Protein AF-0000000087744096 (afdb_homodimer)

Foldseek 3Di:
DCPPLNVPDDQKDADDLVLQDQWFFQLLQLDPDHFDAWAQLVPRHGDDLVNCVLFAFSVLSCLLGDSHDGIGGDDPLLSVVCVVQDPFIKGWQVQLCVVLVFLATEIEGQAQRDPLRFLLLLLLLVRLVSLVVSPFQAEEEEDELQSNLLSNLQNCLSSVHAYEYEYQQLNVVPQVVSVVSSVVSPYHYHHPLDPPFPLSVVCCVVPPPDRGDSQRRHVRRRRCQNVDPRYHYDYRAQGSSNLRSLLSSQSSVVVRCVVSVHDAAEEEEEFQQCSNVSSNCSVVLSCVSVVNDAHAYEYEYALQQCLLPQFDQAWAQQALNSNHITGGWRFLANVDAGDPLDLAPSGGRTYRSRVRVCVVVVRYHYDHDWQLLLLVLQVVCCVRVVARAGSRGSRRSSVSSVVSSVSRVVVDHGHYYYYTTGGCPSSVVNVVCSVVVNRDTDHDDPVSSVVRVVPGDPDD/DCPPLNVPDDQKFADDLVLQDQWFFQLLQLDPDHFDAWADLVPRHGDDLVNCVLFAQSVLSCLQGDSHDGIGGDDPLLSVVCVVQDPFIKGWQVQLCVVLVFLATEIEGQAQRDPLRFLLLLLLLVRLVSLVVSPFQAEFEEDELQSNLLSNLQNCLSSVHAYEYEYQQLNVVPVVVSVVSSVVSPYHYHHPLDPPFPLSVVCCVVPPPDRGDSQRRHVRRRRCQNVDPRYHYDYRAQGSSNLRSLLSSQSSVVVSCVVSVHDAAEEEEEFQQCSNVSSNCSVVLSCVSVVNDAHAYEYEYALQQCLLPQFDQAWAQQALNSNHITGGWRFLANVDAGDPLDLAPSGGRTYRSRVRVCVVVVRYHYDHDWQLLLLVLQVVCCVRVVARAGSRGSRRSSVSSVVSSVSRVVVDHGHYYYYTTGGCPSSVVNVVCSVVVNRDTDHDDPVSSVVRVVPGDPDD

Organism: Butyrivibrio fibrisolvens (NCBI:txid831)

Solvent-accessible surface area (backbone atoms only — not comparable to full-atom values): 45220 Å² total; per-residue (Å²): 124,83,48,78,72,59,69,69,57,59,49,60,44,68,59,54,75,87,66,50,78,60,46,28,46,31,46,49,37,58,42,88,71,62,54,67,71,44,21,32,65,86,77,64,40,75,58,49,68,76,74,44,46,66,43,33,46,68,70,53,45,53,49,46,71,53,51,68,61,43,65,45,77,53,55,66,71,54,52,58,57,39,41,69,50,37,61,52,38,42,28,45,43,60,52,50,30,59,74,65,64,28,59,27,44,45,34,34,42,41,37,35,72,42,70,52,15,30,59,50,40,51,31,25,37,52,55,39,48,50,37,48,73,73,64,39,55,28,38,18,19,43,20,52,84,25,55,52,37,30,14,34,14,46,29,19,33,64,68,71,33,46,33,40,31,18,23,11,26,50,38,46,68,72,39,50,50,41,54,37,53,18,42,57,28,65,24,47,77,39,49,11,57,32,83,85,39,73,64,15,40,49,48,42,70,75,37,71,83,62,51,49,36,60,38,47,6,39,51,38,16,44,49,50,12,62,73,34,90,49,32,27,34,54,78,81,56,36,43,55,41,36,27,26,42,24,13,51,52,12,48,51,49,51,53,52,30,56,74,68,72,51,70,70,41,35,41,32,17,25,36,24,33,29,33,68,26,45,2,42,40,27,54,60,48,40,34,34,66,70,67,73,46,80,60,48,37,37,36,24,22,38,35,48,38,34,15,76,78,70,33,44,83,39,52,32,42,74,31,61,65,53,77,42,47,21,39,38,15,20,24,36,19,45,79,48,72,63,60,87,71,62,69,45,60,42,73,42,36,34,36,14,32,61,59,29,41,38,40,73,71,64,69,39,46,65,49,61,45,49,60,64,58,22,50,50,36,30,39,55,44,22,37,52,59,54,46,52,51,12,59,45,23,14,37,18,48,31,51,52,50,51,53,28,49,50,18,40,74,71,64,42,70,44,28,37,36,30,44,36,34,32,49,25,80,84,42,31,69,47,54,42,33,51,75,70,68,68,64,64,71,58,65,73,48,70,67,60,45,48,59,26,51,68,66,41,64,91,69,136,125,84,48,78,71,58,70,68,58,59,47,60,43,67,59,53,74,86,64,50,78,59,46,30,46,32,45,48,37,59,42,87,69,62,54,68,71,44,20,33,65,86,77,63,40,74,59,48,68,76,74,44,47,66,42,34,44,67,69,54,45,52,48,46,70,53,52,65,60,42,65,46,76,54,56,67,69,55,52,60,57,39,43,69,51,37,59,53,38,42,29,45,42,61,51,50,30,58,74,64,64,28,59,26,44,47,33,34,42,42,38,34,72,42,71,54,15,31,60,51,41,50,31,24,37,52,54,39,49,50,35,50,74,73,64,38,56,28,37,19,19,43,20,54,85,25,56,54,37,30,14,35,14,49,27,18,33,65,69,72,34,46,34,41,33,18,22,11,26,50,39,47,69,72,38,48,51,41,54,35,54,17,41,57,28,65,25,48,77,39,48,9,58,31,84,85,40,72,65,16,39,50,49,42,69,75,38,72,83,63,48,51,36,62,39,47,5,40,50,37,16,45,49,52,13,63,73,35,89,48,32,26,34,54,79,80,56,35,43,56,40,36,28,27,41,24,14,52,52,13,48,51,49,50,52,52,30,55,73,69,72,52,73,70,42,33,42,31,17,25,36,25,33,28,32,68,28,44,2,43,42,27,55,59,48,39,34,34,66,71,68,73,44,80,62,48,36,38,35,24,22,37,35,48,39,33,15,76,78,72,33,45,83,40,53,33,42,73,32,63,65,53,78,41,49,22,38,38,15,19,24,35,18,45,79,48,73,63,60,86,70,62,72,47,62,40,74,42,37,33,35,14,31,62,58,29,39,40,39,74,69,64,68,40,47,65,50,62,45,46,59,63,57,22,52,53,35,29,38,56,45,22,36,52,59,55,47,54,50,12,61,45,23,14,38,16,48,32,52,52,50,53,54,29,50,51,18,40,73,72,64,42,71,45,28,37,36,29,44,37,34,32,50,24,80,85,44,30,70,49,53,42,33,50,76,69,68,67,62,63,71,56,64,73,49,71,68,59,46,46,60,26,51,70,66,40,63,94,69,134

Radius of gyration: 27.85 Å; Cα contacts (8 Å, |Δi|>4): 2113; chains: 2; bounding box: 61×84×71 Å

Sequence (920 aa):
MKTEQDKNIPYKTYLDESELPKSWYNVRADMKNKPAPLLNPATHEVMKAEDLAPVFCDELIKQELDNDTAYFDIPSEILDFYKMYRPSPLIRAYFLEEKLQTPAKIYYKFEGNNTSGSHKLNSAIAQAYYAKKQGLKGVTTETGAGQWGTALSMACSYFDLDCKVYMVKVSYEQKPFRREVMRTYGASVTPSPSMETEIGKKILAAHPGTTGSLGCAISEAVEKATSTPGYRYVLGSVLNQVLLHQSVIGLETKAALDKLGVKADIIIGCAGGGSNLGGLISPFMGEKLRGEADYRIIAVEPASCPSLTRGKYAYDFCDTGMVCPLAKMYTLGHDYIPAPNHAGGLRYHGMSSTLSQLYDDGLMEAVSVPQTKVFEAAEEFARVEGILPAPESSHAIRVAIDEALKCKETGEEKTIVFGLTGTGYFDMVAYEKFHDGLMEDYIPTDAELNESFAKLPKMDMKTEQDKNIPYKTYLDESELPKSWYNVRADMKNKPAPLLNPATHEVMKAEDLAPVFCDELIKQELDNDTAYFDIPSEILDFYKMYRPSPLIRAYFLEEKLQTPAKIYYKFEGNNTSGSHKLNSAIAQAYYAKKQGLKGVTTETGAGQWGTALSMACSYFDLDCKVYMVKVSYEQKPFRREVMRTYGASVTPSPSMETEIGKKILAAHPGTTGSLGCAISEAVEKATSTPGYRYVLGSVLNQVLLHQSVIGLETKAALDKLGVKADIIIGCAGGGSNLGGLISPFMGEKLRGEADYRIIAVEPASCPSLTRGKYAYDFCDTGMVCPLAKMYTLGHDYIPAPNHAGGLRYHGMSSTLSQLYDDGLMEAVSVPQTKVFEAAEEFARVEGILPAPESSHAIRVAIDEALKCKETGEEKTIVFGLTGTGYFDMVAYEKFHDGLMEDYIPTDAELNESFAKLPKMD

pLDDT: mean 93.44, std 7.85, range [35.0, 98.94]

Nearest PDB structures (foldseek):
  6hul-assembly1_B  TM=9.536E-01  e=1.004E-49  Saccharolobus solfataricus
  4qys-assembly1_B  TM=9.652E-01  e=5.560E-46  Saccharolobus solfataricus P2
  6hte-assembly1_B  TM=9.656E-01  e=3.415E-44  Saccharolobus solfataricus
  4qys-assembly1_A  TM=9.609E-01  e=1.024E-43  Saccharolobus solfataricus P2
  6am8-assembly2_D  TM=8.303E-01  e=2.774E-24  Pyrococcus furiosus DSM 3638

Structure (mmCIF, N/CA/C/O backbone):
data_AF-0000000087744096-model_v1
#
loop_
_entity.id
_entity.type
_entity.pdbx_description
1 polymer 'Tryptophan synthase beta chain'
#
loop_
_atom_site.group_PDB
_atom_site.id
_atom_site.type_symbol
_atom_site.label_atom_id
_atom_site.label_alt_id
_atom_site.label_comp_id
_atom_site.label_asym_id
_atom_site.label_entity_id
_atom_site.label_seq_id
_atom_site.pdbx_PDB_ins_code
_atom_site.Cartn_x
_atom_site.Cartn_y
_atom_site.Cartn_z
_atom_site.occupancy
_atom_site.B_iso_or_equiv
_atom_site.auth_seq_id
_atom_site.auth_comp_id
_atom_site.auth_asym_id
_atom_site.auth_atom_id
_atom_site.pdbx_PDB_model_num
ATOM 1 N N . MET A 1 1 ? 25.734 -4.969 22.328 1 35.56 1 MET A N 1
ATOM 2 C CA . MET A 1 1 ? 25.141 -6.281 22.578 1 35.56 1 MET A CA 1
ATOM 3 C C . MET A 1 1 ? 23.641 -6.16 22.875 1 35.56 1 MET A C 1
ATOM 5 O O . MET A 1 1 ? 23.234 -5.434 23.781 1 35.56 1 MET A O 1
ATOM 9 N N . LYS A 1 2 ? 22.875 -6.461 21.812 1 50.41 2 LYS A N 1
ATOM 10 C CA . LYS A 1 2 ? 21.438 -6.395 22.062 1 50.41 2 LYS A CA 1
ATOM 11 C C . LYS A 1 2 ? 21.078 -7.105 23.359 1 50.41 2 LYS A C 1
ATOM 13 O O . LYS A 1 2 ? 21.516 -8.234 23.594 1 50.41 2 LYS A O 1
ATOM 18 N N . THR A 1 3 ? 20.688 -6.32 24.453 1 48.94 3 THR A N 1
ATOM 19 C CA . THR A 1 3 ? 20.25 -6.898 25.719 1 48.94 3 THR A CA 1
ATOM 20 C C . THR A 1 3 ? 19.219 -7.988 25.484 1 48.94 3 THR A C 1
ATOM 22 O O . THR A 1 3 ? 18.641 -8.086 24.406 1 48.94 3 THR A O 1
ATOM 25 N N . GLU A 1 4 ? 19.125 -8.984 26.391 1 51.19 4 GLU A N 1
ATOM 26 C CA . GLU A 1 4 ? 18.109 -10.039 26.344 1 51.19 4 GLU A CA 1
ATOM 27 C C . GLU A 1 4 ? 16.719 -9.461 26.078 1 51.19 4 GLU A C 1
ATOM 29 O O . GLU A 1 4 ? 15.922 -10.07 25.359 1 51.19 4 GLU A O 1
ATOM 34 N N . GLN A 1 5 ? 16.453 -8.297 26.641 1 52.69 5 GLN A N 1
ATOM 35 C CA . GLN A 1 5 ? 15.164 -7.641 26.422 1 52.69 5 GLN A CA 1
ATOM 36 C C . GLN A 1 5 ? 15 -7.199 24.969 1 52.69 5 GLN A C 1
ATOM 38 O O . GLN A 1 5 ? 13.914 -7.305 24.406 1 52.69 5 GLN A O 1
ATOM 43 N N . ASP A 1 6 ? 16.031 -6.781 24.406 1 62.47 6 ASP A N 1
ATOM 44 C CA . ASP A 1 6 ? 15.984 -6.316 23.031 1 62.47 6 ASP A CA 1
ATOM 45 C C . ASP A 1 6 ? 15.688 -7.465 22.062 1 62.47 6 ASP A C 1
ATOM 47 O O . ASP A 1 6 ? 15.055 -7.266 21.031 1 62.47 6 ASP A O 1
ATOM 51 N N . LYS A 1 7 ? 16.031 -8.617 22.625 1 61.12 7 LYS A N 1
ATOM 52 C CA . LYS A 1 7 ? 15.953 -9.773 21.734 1 61.12 7 LYS A CA 1
ATOM 53 C C . LYS A 1 7 ? 14.508 -10.258 21.594 1 61.12 7 LYS A C 1
ATOM 55 O O . LYS A 1 7 ? 14.18 -10.961 20.641 1 61.12 7 LYS A O 1
ATOM 60 N N . ASN A 1 8 ? 13.711 -9.672 22.438 1 81.62 8 ASN A N 1
ATOM 61 C CA . ASN A 1 8 ? 12.359 -10.227 22.422 1 81.62 8 ASN A CA 1
ATOM 62 C C . ASN A 1 8 ? 11.367 -9.258 21.781 1 81.62 8 ASN A C 1
ATOM 64 O O . ASN A 1 8 ? 10.156 -9.516 21.781 1 81.62 8 ASN A O 1
ATOM 68 N N . ILE A 1 9 ? 11.836 -8.109 21.312 1 92 9 ILE A N 1
ATOM 69 C CA . ILE A 1 9 ? 10.93 -7.164 20.672 1 92 9 ILE A CA 1
ATOM 70 C C . ILE A 1 9 ? 10.703 -7.574 19.219 1 92 9 ILE A C 1
ATOM 72 O O . ILE A 1 9 ? 11.656 -7.738 18.453 1 92 9 ILE A O 1
ATOM 76 N N . PRO A 1 10 ? 9.5 -7.789 18.875 1 93.69 10 PRO A N 1
ATOM 77 C CA . PRO A 1 10 ? 9.219 -8.195 17.484 1 93.69 10 PRO A CA 1
ATOM 78 C C . PRO A 1 10 ? 9.539 -7.094 16.469 1 93.69 10 PRO A C 1
ATOM 80 O O . PRO A 1 10 ? 9.695 -5.93 16.859 1 93.69 10 PRO A O 1
ATOM 83 N N . TYR A 1 11 ? 9.703 -7.555 15.266 1 94.56 11 TYR A N 1
ATOM 84 C CA . TYR A 1 11 ? 9.906 -6.598 14.188 1 94.56 11 TYR A CA 1
ATOM 85 C C . TYR A 1 11 ? 8.734 -5.625 14.094 1 94.56 11 TYR A C 1
ATOM 87 O O . TYR A 1 11 ? 8.93 -4.41 14.008 1 94.56 11 TYR A O 1
ATOM 95 N N . LYS A 1 12 ? 7.535 -6.148 14.102 1 94.62 12 LYS A N 1
ATOM 96 C CA . LYS A 1 12 ? 6.316 -5.348 14.078 1 94.62 12 LYS A CA 1
ATOM 97 C C . LYS A 1 12 ? 5.488 -5.562 15.344 1 94.62 12 LYS A C 1
ATOM 99 O O . LYS A 1 12 ? 5.207 -6.699 15.719 1 94.62 12 LYS A O 1
ATOM 104 N N . THR A 1 13 ? 5.113 -4.473 15.969 1 94.94 13 THR A N 1
ATOM 105 C CA . THR A 1 13 ? 4.223 -4.504 17.125 1 94.94 13 THR A CA 1
ATOM 106 C C . THR A 1 13 ? 2.857 -3.928 16.766 1 94.94 13 THR A C 1
ATOM 108 O O . THR A 1 13 ? 2.746 -2.748 16.422 1 94.94 13 THR A O 1
ATOM 111 N N . TYR A 1 14 ? 1.849 -4.777 16.828 1 93.25 14 TYR A N 1
ATOM 112 C CA . TYR A 1 14 ? 0.465 -4.348 16.656 1 93.25 14 TYR A CA 1
ATOM 113 C C . TYR A 1 14 ? -0.261 -4.316 18 1 93.25 14 TYR A C 1
ATOM 115 O O . TYR A 1 14 ? -0.194 -5.273 18.766 1 93.25 14 TYR A O 1
ATOM 123 N N . LEU A 1 15 ? -0.898 -3.211 18.188 1 95.25 15 LEU A N 1
ATOM 124 C CA . LEU A 1 15 ? -1.84 -3.182 19.312 1 95.25 15 LEU A CA 1
ATOM 125 C C . LEU A 1 15 ? -3.104 -3.967 18.969 1 95.25 15 LEU A C 1
ATOM 127 O O . LEU A 1 15 ? -3.404 -4.195 17.797 1 95.25 15 LEU A O 1
ATOM 131 N N . ASP A 1 16 ? -3.791 -4.41 20.031 1 92.69 16 ASP A N 1
ATOM 132 C CA . ASP A 1 16 ? -5.098 -5.031 19.844 1 92.69 16 ASP A CA 1
ATOM 133 C C . ASP A 1 16 ? -6.16 -3.988 19.516 1 92.69 16 ASP A C 1
ATOM 135 O O . ASP A 1 16 ? -6.039 -2.824 19.906 1 92.69 16 ASP A O 1
ATOM 139 N N . GLU A 1 17 ? -7.184 -4.488 18.797 1 92.25 17 GLU A N 1
ATOM 140 C CA . GLU A 1 17 ? -8.297 -3.598 18.484 1 92.25 17 GLU A CA 1
ATOM 141 C C . GLU A 1 17 ? -8.852 -2.949 19.75 1 92.25 17 GLU A C 1
ATOM 143 O O . GLU A 1 17 ? -9.305 -1.801 19.719 1 92.25 17 GLU A O 1
ATOM 148 N N . SER A 1 18 ? -8.781 -3.678 20.812 1 92.62 18 SER A N 1
ATOM 149 C CA . SER A 1 18 ? -9.312 -3.184 22.078 1 92.62 18 SER A CA 1
ATOM 150 C C . SER A 1 18 ? -8.422 -2.088 22.656 1 92.62 18 SER A C 1
ATOM 152 O O . SER A 1 18 ? -8.836 -1.353 23.562 1 92.62 18 SER A O 1
ATOM 154 N N . GLU A 1 19 ? -7.219 -1.922 22.125 1 95.5 19 GLU A N 1
ATOM 155 C CA . GLU A 1 19 ? -6.266 -0.94 22.641 1 95.5 19 GLU A CA 1
ATOM 156 C C . GLU A 1 19 ? -6.309 0.347 21.812 1 95.5 19 GLU A C 1
ATOM 158 O O . GLU A 1 19 ? -5.551 1.284 22.078 1 95.5 19 GLU A O 1
ATOM 163 N N . LEU A 1 20 ? -7.215 0.411 20.891 1 96.75 20 LEU A N 1
ATOM 164 C CA . LEU A 1 20 ? -7.391 1.645 20.125 1 96.75 20 LEU A CA 1
ATOM 165 C C . LEU A 1 20 ? -7.746 2.805 21.047 1 96.75 20 LEU A C 1
ATOM 167 O O . LEU A 1 20 ? -8.586 2.66 21.938 1 96.75 20 LEU A O 1
ATOM 171 N N . PRO A 1 21 ? -7.066 3.936 20.844 1 98 21 PRO A N 1
ATOM 172 C CA . PRO A 1 21 ? -7.465 5.098 21.641 1 98 21 PRO A CA 1
ATOM 173 C C . PRO A 1 21 ? -8.953 5.414 21.516 1 98 21 PRO A C 1
ATOM 175 O O . PRO A 1 21 ? -9.516 5.34 20.422 1 98 21 PRO A O 1
ATOM 178 N N . LYS A 1 22 ? -9.555 5.781 22.609 1 98.19 22 LYS A N 1
ATOM 179 C CA . LYS A 1 22 ? -10.984 6.078 22.625 1 98.19 22 LYS A CA 1
ATOM 180 C C . LYS A 1 22 ? -11.234 7.586 22.625 1 98.19 22 LYS A C 1
ATOM 182 O O . LYS A 1 22 ? -12.375 8.031 22.516 1 98.19 22 LYS A O 1
ATOM 187 N N . SER A 1 23 ? -10.203 8.344 22.75 1 98.75 23 SER A N 1
ATOM 188 C CA . SER A 1 23 ? -10.266 9.805 22.688 1 98.75 23 SER A CA 1
ATOM 189 C C . SER A 1 23 ? -9.078 10.367 21.906 1 98.75 23 SER A C 1
ATOM 191 O O . SER A 1 23 ? -7.992 9.789 21.922 1 98.75 23 SER A O 1
ATOM 193 N N . TRP A 1 24 ? -9.328 11.469 21.234 1 98.75 24 TRP A N 1
ATOM 194 C CA . TRP A 1 24 ? -8.219 12.266 20.734 1 98.75 24 TRP A CA 1
ATOM 195 C C . TRP A 1 24 ? -7.629 13.141 21.828 1 98.75 24 TRP A C 1
ATOM 197 O O . TRP A 1 24 ? -8.312 13.477 22.797 1 98.75 24 TRP A O 1
ATOM 207 N N . TYR A 1 25 ? -6.387 13.445 21.719 1 98.81 25 TYR A N 1
ATOM 208 C CA . TYR A 1 25 ? -5.695 14.273 22.703 1 98.81 25 TYR A CA 1
ATOM 209 C C . TYR A 1 25 ? -5.387 15.648 22.125 1 98.81 25 TYR A C 1
ATOM 211 O O . TYR A 1 25 ? -4.742 15.766 21.078 1 98.81 25 TYR A O 1
ATOM 219 N N . ASN A 1 26 ? -5.855 16.656 22.781 1 98.56 26 ASN A N 1
ATOM 220 C CA . ASN A 1 26 ? -5.613 18.062 22.453 1 98.56 26 ASN A CA 1
ATOM 221 C C . ASN A 1 26 ? -4.434 18.625 23.234 1 98.56 26 ASN A C 1
ATOM 223 O O . ASN A 1 26 ? -4.59 19.062 24.375 1 98.56 26 ASN A O 1
ATOM 227 N N . VAL A 1 27 ? -3.34 18.75 22.594 1 98.44 27 VAL A N 1
ATOM 228 C CA . VAL A 1 27 ? -2.111 19.156 23.266 1 98.44 27 VAL A CA 1
ATOM 229 C C . VAL A 1 27 ? -2.25 20.594 23.75 1 98.44 27 VAL A C 1
ATOM 231 O O . VAL A 1 27 ? -1.635 20.984 24.75 1 98.44 27 VAL A O 1
ATOM 234 N N . ARG A 1 28 ? -3.111 21.422 23.125 1 98.19 28 ARG A N 1
ATOM 235 C CA . ARG A 1 28 ? -3.289 22.828 23.5 1 98.19 28 ARG A CA 1
ATOM 236 C C . ARG A 1 28 ? -3.762 22.953 24.953 1 98.19 28 ARG A C 1
ATOM 238 O O . ARG A 1 28 ? -3.457 23.938 25.625 1 98.19 28 ARG A O 1
ATOM 245 N N . ALA A 1 29 ? -4.445 21.953 25.375 1 98.25 29 ALA A N 1
ATOM 246 C CA . ALA A 1 29 ? -4.977 21.984 26.734 1 98.25 29 ALA A CA 1
ATOM 247 C C . ALA A 1 29 ? -3.848 22.031 27.766 1 98.25 29 ALA A C 1
ATOM 249 O O . ALA A 1 29 ? -4.016 22.578 28.844 1 98.25 29 ALA A O 1
ATOM 250 N N . ASP A 1 30 ? -2.721 21.484 27.422 1 98.06 30 ASP A N 1
ATOM 251 C CA . ASP A 1 30 ? -1.6 21.406 28.359 1 98.06 30 ASP A CA 1
ATOM 252 C C . ASP A 1 30 ? -0.593 22.516 28.109 1 98.06 30 ASP A C 1
ATOM 254 O O . ASP A 1 30 ? 0.334 22.719 28.891 1 98.06 30 ASP A O 1
ATOM 258 N N . MET A 1 31 ? -0.747 23.266 27.016 1 98.06 31 MET A N 1
ATOM 259 C CA . MET A 1 31 ? 0.208 24.312 26.672 1 98.06 31 MET A CA 1
ATOM 260 C C . MET A 1 31 ? 0.089 25.484 27.625 1 98.06 31 MET A C 1
ATOM 262 O O . MET A 1 31 ? -1.018 25.906 27.969 1 98.06 31 MET A O 1
ATOM 266 N N . LYS A 1 32 ? 1.177 25.984 28.062 1 95.62 32 LYS A N 1
ATOM 267 C CA . LYS A 1 32 ? 1.19 27.188 28.875 1 95.62 32 LYS A CA 1
ATOM 268 C C . LYS A 1 32 ? 0.856 28.422 28.031 1 95.62 32 LYS A C 1
ATOM 270 O O . LYS A 1 32 ? 0.013 29.234 28.422 1 95.62 32 LYS A O 1
ATOM 275 N N . ASN A 1 33 ? 1.563 28.547 26.938 1 96.62 33 ASN A N 1
ATOM 276 C CA . ASN A 1 33 ? 1.255 29.547 25.922 1 96.62 33 ASN A CA 1
ATOM 277 C C . ASN A 1 33 ? 0.369 28.984 24.828 1 96.62 33 ASN A C 1
ATOM 279 O O . ASN A 1 33 ? 0.841 28.234 23.969 1 96.62 33 ASN A O 1
ATOM 283 N N . LYS A 1 34 ? -0.89 29.391 24.875 1 96.75 34 LYS A N 1
ATOM 284 C CA . LYS A 1 34 ? -1.812 28.922 23.844 1 96.75 34 LYS A CA 1
ATOM 285 C C . LYS A 1 34 ? -1.519 29.578 22.5 1 96.75 34 LYS A C 1
ATOM 287 O O . LYS A 1 34 ? -0.991 30.688 22.453 1 96.75 34 LYS A O 1
ATOM 292 N N . PRO A 1 35 ? -1.809 28.859 21.422 1 95.88 35 PRO A N 1
ATOM 293 C CA . PRO A 1 35 ? -1.683 29.531 20.125 1 95.88 35 PRO A CA 1
ATOM 294 C C . PRO A 1 35 ? -2.578 30.75 20 1 95.88 35 PRO A C 1
ATOM 296 O O . PRO A 1 35 ? -3.688 30.781 20.531 1 95.88 35 PRO A O 1
ATOM 299 N N . ALA A 1 36 ? -2.094 31.75 19.25 1 95.19 36 ALA A N 1
ATOM 300 C CA . ALA A 1 36 ? -2.871 32.969 19.031 1 95.19 36 ALA A CA 1
ATOM 301 C C . ALA A 1 36 ? -4.16 32.656 18.281 1 95.19 36 ALA A C 1
ATOM 303 O O . ALA A 1 36 ? -4.23 31.688 17.531 1 95.19 36 ALA A O 1
ATOM 304 N N . PRO A 1 37 ? -5.164 33.406 18.531 1 95.12 37 PRO A N 1
ATOM 305 C CA . PRO A 1 37 ? -6.441 33.125 17.875 1 95.12 37 PRO A CA 1
ATOM 306 C C . PRO A 1 37 ? -6.387 33.406 16.359 1 95.12 37 PRO A C 1
ATOM 308 O O . PRO A 1 37 ? -5.547 34.156 15.898 1 95.12 37 PRO A O 1
ATOM 311 N N . LEU A 1 38 ? -7.293 32.781 15.664 1 94.69 38 LEU A N 1
ATOM 312 C CA . LEU A 1 38 ? -7.488 33.062 14.242 1 94.69 38 LEU A CA 1
ATOM 313 C C . LEU A 1 38 ? -8.07 34.469 14.047 1 94.69 38 LEU A C 1
ATOM 315 O O . LEU A 1 38 ? -8.891 34.906 14.844 1 94.69 38 LEU A O 1
ATOM 319 N N . LEU A 1 39 ? -7.633 35.062 12.992 1 95.06 39 LEU A N 1
ATOM 320 C CA . LEU A 1 39 ? -8.172 36.375 12.68 1 95.06 39 LEU A CA 1
ATOM 321 C C . LEU A 1 39 ? -8.914 36.375 11.352 1 95.06 39 LEU A C 1
ATOM 323 O O . LEU A 1 39 ? -8.562 35.594 10.445 1 95.06 39 LEU A O 1
ATOM 327 N N . ASN A 1 40 ? -9.977 37.156 11.289 1 92 40 ASN A N 1
ATOM 328 C CA . ASN A 1 40 ? -10.703 37.344 10.039 1 92 40 ASN A CA 1
ATOM 329 C C . ASN A 1 40 ? -9.82 38 8.969 1 92 40 ASN A C 1
ATOM 331 O O . ASN A 1 40 ? -9.188 39.031 9.219 1 92 40 ASN A O 1
ATOM 335 N N . PRO A 1 41 ? -9.805 37.406 7.828 1 88.06 41 PRO A N 1
ATOM 336 C CA . PRO A 1 41 ? -8.883 37.906 6.805 1 88.06 41 PRO A CA 1
ATOM 337 C C . PRO A 1 41 ? -9.266 39.312 6.316 1 88.06 41 PRO A C 1
ATOM 339 O O . PRO A 1 41 ? -8.398 40.062 5.863 1 88.06 41 PRO A O 1
ATOM 342 N N . ALA A 1 42 ? -10.5 39.656 6.445 1 86.88 42 ALA A N 1
ATOM 343 C CA . ALA A 1 42 ? -10.969 40.969 5.973 1 86.88 42 ALA A CA 1
ATOM 344 C C . ALA A 1 42 ? -10.883 42.031 7.078 1 86.88 42 ALA A C 1
ATOM 346 O O . ALA A 1 42 ? -10.383 43.125 6.863 1 86.88 42 ALA A O 1
ATOM 347 N N . THR A 1 43 ? -11.305 41.656 8.297 1 89.62 43 THR A N 1
ATOM 348 C CA . THR A 1 43 ? -11.469 42.656 9.352 1 89.62 43 THR A CA 1
ATOM 349 C C . THR A 1 43 ? -10.297 42.594 10.336 1 89.62 43 THR A C 1
ATOM 351 O O . THR A 1 43 ? -10.109 43.5 11.133 1 89.62 43 THR A O 1
ATOM 354 N N . HIS A 1 44 ? -9.555 41.469 10.352 1 91.38 44 HIS A N 1
ATOM 355 C CA . HIS A 1 44 ? -8.43 41.219 11.234 1 91.38 44 HIS A CA 1
ATOM 356 C C . HIS A 1 44 ? -8.883 41.125 12.688 1 91.38 44 HIS A C 1
ATOM 358 O O . HIS A 1 44 ? -8.078 41.281 13.609 1 91.38 44 HIS A O 1
ATOM 364 N N . GLU A 1 45 ? -10.188 40.938 12.875 1 93.44 45 GLU A N 1
ATOM 365 C CA . GLU A 1 45 ? -10.719 40.688 14.211 1 93.44 45 GLU A CA 1
ATOM 366 C C . GLU A 1 45 ? -10.664 39.188 14.531 1 93.44 45 GLU A C 1
ATOM 368 O O . GLU A 1 45 ? -10.633 38.344 13.633 1 93.44 45 GLU A O 1
ATOM 373 N N . VAL A 1 46 ? -10.633 38.938 15.82 1 94.81 46 VAL A N 1
ATOM 374 C CA . VAL A 1 46 ? -10.617 37.562 16.266 1 94.81 46 VAL A CA 1
ATOM 375 C C . VAL A 1 46 ? -11.852 36.844 15.734 1 94.81 46 VAL A C 1
ATOM 377 O O . VAL A 1 46 ? -12.977 37.312 15.875 1 94.81 46 VAL A O 1
ATOM 380 N N . MET A 1 47 ? -11.609 35.719 15.18 1 93.56 47 MET A N 1
ATOM 381 C CA . MET A 1 47 ? -12.719 34.969 14.609 1 93.56 47 MET A CA 1
ATOM 382 C C . MET A 1 47 ? -13.508 34.25 15.695 1 93.56 47 MET A C 1
ATOM 384 O O . MET A 1 47 ? -12.922 33.688 16.641 1 93.56 47 MET A O 1
ATOM 388 N N . LYS A 1 48 ? -14.805 34.344 15.578 1 94.31 48 LYS A N 1
ATOM 389 C CA . LYS A 1 48 ? -15.727 33.594 16.422 1 94.31 48 LYS A CA 1
ATOM 390 C C . LYS A 1 48 ? -16.359 32.406 15.664 1 94.31 48 LYS A C 1
ATOM 392 O O . LYS A 1 48 ? -16.172 32.281 14.453 1 94.31 48 LYS A O 1
ATOM 397 N N . ALA A 1 49 ? -16.969 31.562 16.406 1 94.94 49 ALA A N 1
ATOM 398 C CA . ALA A 1 49 ? -17.609 30.391 15.805 1 94.94 49 ALA A CA 1
ATOM 399 C C . ALA A 1 49 ? -18.531 30.797 14.656 1 94.94 49 ALA A C 1
ATOM 401 O O . ALA A 1 49 ? -18.578 30.125 13.625 1 94.94 49 ALA A O 1
ATOM 402 N N . GLU A 1 50 ? -19.203 31.875 14.805 1 94.38 50 GLU A N 1
ATOM 403 C CA . GLU A 1 50 ? -20.172 32.344 13.82 1 94.38 50 GLU A CA 1
ATOM 404 C C . GLU A 1 50 ? -19.484 32.75 12.516 1 94.38 50 GLU A C 1
ATOM 406 O O . GLU A 1 50 ? -20.062 32.594 11.438 1 94.38 50 GLU A O 1
ATOM 411 N N . ASP A 1 51 ? -18.266 33.188 12.625 1 92.44 51 ASP A N 1
ATOM 412 C CA . ASP A 1 51 ? -17.516 33.625 11.445 1 92.44 51 ASP A CA 1
ATOM 413 C C . ASP A 1 51 ? -17.078 32.406 10.617 1 92.44 51 ASP A C 1
ATOM 415 O O . ASP A 1 51 ? -16.891 32.5 9.406 1 92.44 51 ASP A O 1
ATOM 419 N N . LEU A 1 52 ? -16.953 31.281 11.266 1 93.06 52 LEU A N 1
ATOM 420 C CA . LEU A 1 52 ? -16.453 30.062 10.617 1 93.06 52 LEU A CA 1
ATOM 421 C C . LEU A 1 52 ? -17.594 29.188 10.156 1 93.06 52 LEU A C 1
ATOM 423 O O . LEU A 1 52 ? -17.422 28.328 9.281 1 93.06 52 LEU A O 1
ATOM 427 N N . ALA A 1 53 ? -18.766 29.422 10.633 1 93.31 53 ALA A N 1
ATOM 428 C CA . ALA A 1 53 ? -19.906 28.531 10.492 1 93.31 53 ALA A CA 1
ATOM 429 C C . ALA A 1 53 ? -20.328 28.422 9.031 1 93.31 53 ALA A C 1
ATOM 431 O O . ALA A 1 53 ? -20.828 27.375 8.602 1 93.31 53 ALA A O 1
ATOM 432 N N . PRO A 1 54 ? -20.188 29.5 8.242 1 90.25 54 PRO A N 1
ATOM 433 C CA . PRO A 1 54 ? -20.594 29.375 6.84 1 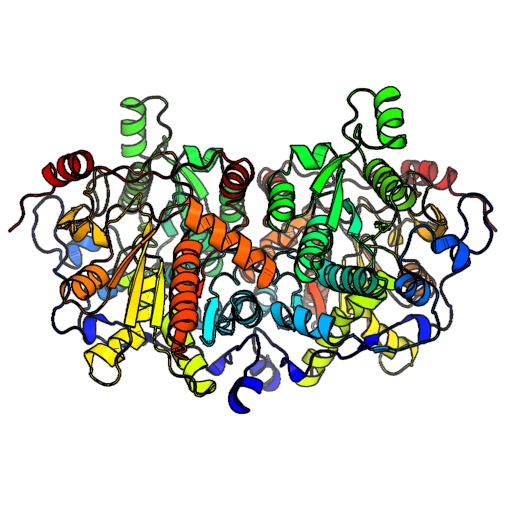90.25 54 PRO A CA 1
ATOM 434 C C . PRO A 1 54 ? -19.703 28.406 6.066 1 90.25 54 PRO A C 1
ATOM 436 O O . PRO A 1 54 ? -20.109 27.875 5.031 1 90.25 54 PRO A O 1
ATOM 439 N N . VAL A 1 55 ? -18.562 28.078 6.562 1 91.38 55 VAL A N 1
ATOM 440 C CA . VAL A 1 55 ? -17.578 27.344 5.789 1 91.38 55 VAL A CA 1
ATOM 441 C C . VAL A 1 55 ? -17.391 25.953 6.383 1 91.38 55 VAL A C 1
ATOM 443 O O . VAL A 1 55 ? -17.281 24.969 5.652 1 91.38 55 VAL A O 1
ATOM 446 N N . PHE A 1 56 ? -17.344 25.844 7.715 1 93.94 56 PHE A N 1
ATOM 447 C CA . PHE A 1 56 ? -16.969 24.594 8.375 1 93.94 56 PHE A CA 1
ATOM 448 C C . PHE A 1 56 ? -18.156 24.016 9.141 1 93.94 56 PHE A C 1
ATOM 450 O O . PHE A 1 56 ? -19.094 24.75 9.469 1 93.94 56 PHE A O 1
ATOM 457 N N . CYS A 1 57 ? -18.062 22.734 9.438 1 96.06 57 CYS A N 1
ATOM 458 C CA . CYS A 1 57 ? -19.047 22.047 10.273 1 96.06 57 CYS A CA 1
ATOM 459 C C . CYS A 1 57 ? -18.984 22.562 11.711 1 96.06 57 CYS A C 1
ATOM 461 O O . CYS A 1 57 ? -17.891 22.812 12.234 1 96.06 57 CYS A O 1
ATOM 463 N N . ASP A 1 58 ? -20.094 22.609 12.359 1 97 58 ASP A N 1
ATOM 464 C CA . ASP A 1 58 ? -20.234 23.188 13.688 1 97 58 ASP A CA 1
ATOM 465 C C . ASP A 1 58 ? -19.312 22.5 14.688 1 97 58 ASP A C 1
ATOM 467 O O . ASP A 1 58 ? -18.562 23.156 15.414 1 97 58 ASP A O 1
ATOM 471 N N . GLU A 1 59 ? -19.359 21.172 14.695 1 97.69 59 GLU A N 1
ATOM 472 C CA . GLU A 1 59 ? -18.547 20.438 15.656 1 97.69 59 GLU A CA 1
ATOM 473 C C . GLU A 1 59 ? -17.047 20.625 15.383 1 97.69 59 GLU A C 1
ATOM 475 O O . GLU A 1 59 ? -16.234 20.641 16.312 1 97.69 59 GLU A O 1
ATOM 480 N N . LEU A 1 60 ? -16.688 20.781 14.133 1 97.5 60 LEU A N 1
ATOM 481 C CA . LEU A 1 60 ? -15.289 20.984 13.766 1 97.5 60 LEU A CA 1
ATOM 482 C C . LEU A 1 60 ? -14.82 22.375 14.211 1 97.5 60 LEU A C 1
ATOM 484 O O . LEU A 1 60 ? -13.664 22.547 14.617 1 97.5 60 LEU A O 1
ATOM 488 N N . ILE A 1 61 ? -15.711 23.344 14.164 1 96.62 61 ILE A N 1
ATOM 489 C CA . ILE A 1 61 ? -15.414 24.688 14.641 1 96.62 61 ILE A CA 1
ATOM 490 C C . ILE A 1 61 ? -15.156 24.672 16.141 1 96.62 61 ILE A C 1
ATOM 492 O O . ILE A 1 61 ? -14.203 25.281 16.625 1 96.62 61 ILE A O 1
ATOM 496 N N . LYS A 1 62 ? -16 23.953 16.812 1 97.44 62 LYS A N 1
ATOM 497 C CA . LYS A 1 62 ? -15.828 23.828 18.266 1 97.44 62 LYS A CA 1
ATOM 498 C C . LYS A 1 62 ? -14.461 23.234 18.609 1 97.44 62 LYS A C 1
ATOM 500 O O . LYS A 1 62 ? -13.773 23.734 19.5 1 97.44 62 LYS A O 1
ATOM 505 N N . GLN A 1 63 ? -14.07 22.203 17.875 1 97.44 63 GLN A N 1
ATOM 506 C CA . GLN A 1 63 ? -12.773 21.562 18.094 1 97.44 63 GLN A CA 1
ATOM 507 C C . GLN A 1 63 ? -11.633 22.516 17.734 1 97.44 63 GLN A C 1
ATOM 509 O O . GLN A 1 63 ? -10.609 22.547 18.406 1 97.44 63 GLN A O 1
ATOM 514 N N . GLU A 1 64 ? -11.844 23.297 16.688 1 96.31 64 GLU A N 1
ATOM 515 C CA . GLU A 1 64 ? -10.836 24.234 16.188 1 96.31 64 GLU A CA 1
ATOM 516 C C . GLU A 1 64 ? -10.531 25.312 17.234 1 96.31 64 GLU A C 1
ATOM 518 O O . GLU A 1 64 ? -9.375 25.688 17.406 1 96.31 64 GLU A O 1
ATOM 523 N N . LEU A 1 65 ? -11.547 25.719 17.938 1 96.25 65 LEU A N 1
ATOM 524 C CA . LEU A 1 65 ? -11.422 26.891 18.797 1 96.25 65 LEU A CA 1
ATOM 525 C C . LEU A 1 65 ? -11.203 26.484 20.234 1 96.25 65 LEU A C 1
ATOM 527 O O . LEU A 1 65 ? -10.906 27.328 21.094 1 96.25 65 LEU A O 1
ATOM 531 N N . ASP A 1 66 ? -11.25 25.172 20.547 1 97.06 66 ASP A N 1
ATOM 532 C CA . ASP A 1 66 ? -11.172 24.688 21.938 1 97.06 66 ASP A CA 1
ATOM 533 C C . ASP A 1 66 ? -9.719 24.516 22.359 1 97.06 66 ASP A C 1
ATOM 535 O O . ASP A 1 66 ? -9.039 23.578 21.906 1 97.06 66 ASP A O 1
ATOM 539 N N . ASN A 1 67 ? -9.281 25.328 23.266 1 96.88 67 ASN A N 1
ATOM 540 C CA . ASN A 1 67 ? -7.906 25.266 23.766 1 96.88 67 ASN A CA 1
ATOM 541 C C . ASN A 1 67 ? -7.836 24.562 25.125 1 96.88 67 ASN A C 1
ATOM 543 O O . ASN A 1 67 ? -6.75 24.406 25.688 1 96.88 67 ASN A O 1
ATOM 547 N N . ASP A 1 68 ? -8.953 24.109 25.641 1 97.12 68 ASP A N 1
ATOM 548 C CA . ASP A 1 68 ? -8.977 23.797 27.062 1 97.12 68 ASP A CA 1
ATOM 549 C C . ASP A 1 68 ? -9.328 22.328 27.312 1 97.12 68 ASP A C 1
ATOM 551 O O . ASP A 1 68 ? -8.953 21.75 28.328 1 97.12 68 ASP A O 1
ATOM 555 N N . THR A 1 69 ? -10.055 21.719 26.438 1 98.25 69 THR A N 1
ATOM 556 C CA . THR A 1 69 ? -10.445 20.328 26.609 1 98.25 69 THR A CA 1
ATOM 557 C C . THR A 1 69 ? -9.312 19.391 26.188 1 98.25 69 THR A C 1
ATOM 559 O O . THR A 1 69 ? -8.93 19.359 25.016 1 98.25 69 THR A O 1
ATOM 562 N N . ALA A 1 70 ? -8.867 18.625 27.047 1 98.25 70 ALA A N 1
ATOM 563 C CA . ALA A 1 70 ? -7.691 17.797 26.797 1 98.25 70 ALA A CA 1
ATOM 564 C C . ALA A 1 70 ? -8.055 16.594 25.938 1 98.25 70 ALA A C 1
ATOM 566 O O . ALA A 1 70 ? -7.273 16.172 25.062 1 98.25 70 ALA A O 1
ATOM 567 N N . TYR A 1 71 ? -9.195 16.031 26.234 1 98.62 71 TYR A N 1
ATOM 568 C CA . TYR A 1 71 ? -9.57 14.789 25.562 1 98.62 71 TYR A CA 1
ATOM 569 C C . TYR A 1 71 ? -10.945 14.906 24.938 1 98.62 71 TYR A C 1
ATOM 571 O O . TYR A 1 71 ? -11.898 15.367 25.578 1 98.62 71 TYR A O 1
ATOM 579 N N . PHE A 1 72 ? -11.031 14.609 23.656 1 98.62 72 PHE A N 1
ATOM 580 C CA . PHE A 1 72 ? -12.281 14.508 22.906 1 98.62 72 PHE A CA 1
ATOM 581 C C . PHE A 1 72 ? -12.617 13.055 22.609 1 98.62 72 PHE A C 1
ATOM 583 O O . PHE A 1 72 ? -11.852 12.359 21.938 1 98.62 72 PHE A O 1
ATOM 590 N N . ASP A 1 73 ? -13.773 12.602 23.062 1 98.44 73 ASP A N 1
ATOM 591 C CA . ASP A 1 73 ? -14.172 11.219 22.812 1 98.44 73 ASP A CA 1
ATOM 592 C C . ASP A 1 73 ? -14.305 10.945 21.328 1 98.44 73 ASP A C 1
ATOM 594 O O . ASP A 1 73 ? -14.828 11.789 20.578 1 98.44 73 ASP A O 1
ATOM 598 N N . ILE A 1 74 ? -13.836 9.828 20.859 1 98.62 74 ILE A N 1
ATOM 599 C CA . ILE A 1 74 ? -13.984 9.422 19.469 1 98.62 74 ILE A CA 1
ATOM 600 C C . ILE A 1 74 ? -15.305 8.68 19.297 1 98.62 74 ILE A C 1
ATOM 602 O O . ILE A 1 74 ? -15.547 7.668 19.953 1 98.62 74 ILE A O 1
ATOM 606 N N . PRO A 1 75 ? -16.125 9.148 18.438 1 98.25 75 PRO A N 1
ATOM 607 C CA . PRO A 1 75 ? -17.391 8.453 18.188 1 98.25 75 PRO A CA 1
ATOM 608 C C . PRO A 1 75 ? -17.203 7 17.766 1 98.25 75 PRO A C 1
ATOM 610 O O . PRO A 1 75 ? -16.234 6.684 17.062 1 98.25 75 PRO A O 1
ATOM 613 N N . SER A 1 76 ? -18.172 6.117 18.094 1 97.19 76 SER A N 1
ATOM 614 C CA . SER A 1 76 ? -18.078 4.688 17.828 1 97.19 76 SER A CA 1
ATOM 615 C C . SER A 1 76 ? -18 4.414 16.328 1 97.19 76 SER A C 1
ATOM 617 O O . SER A 1 76 ? -17.312 3.482 15.891 1 97.19 76 SER A O 1
ATOM 619 N N . GLU A 1 77 ? -18.688 5.227 15.539 1 96.88 77 GLU A N 1
ATOM 620 C CA . GLU A 1 77 ? -18.672 5.047 14.094 1 96.88 77 GLU A CA 1
ATOM 621 C C . GLU A 1 77 ? -17.281 5.27 13.523 1 96.88 77 GLU A C 1
ATOM 623 O O . GLU A 1 77 ? -16.875 4.582 12.586 1 96.88 77 GLU A O 1
ATOM 628 N N . ILE A 1 78 ? -16.594 6.242 14.102 1 97.81 78 ILE A N 1
ATOM 629 C CA . ILE A 1 78 ? -15.234 6.512 13.664 1 97.81 78 ILE A CA 1
ATOM 630 C C . ILE A 1 78 ? -14.32 5.367 14.094 1 97.81 78 ILE A C 1
ATOM 632 O O . ILE A 1 78 ? -13.453 4.938 13.328 1 97.81 78 ILE A O 1
ATOM 636 N N . LEU A 1 79 ? -14.516 4.852 15.297 1 97.38 79 LEU A N 1
ATOM 637 C CA . LEU A 1 79 ? -13.734 3.719 15.789 1 97.38 79 LEU A CA 1
ATOM 638 C C . LEU A 1 79 ? -13.93 2.496 14.898 1 97.38 79 LEU A C 1
ATOM 640 O O . LEU A 1 79 ? -12.977 1.752 14.641 1 97.38 79 LEU A O 1
ATOM 644 N N . ASP A 1 80 ? -15.156 2.268 14.469 1 94.69 80 ASP A N 1
ATOM 645 C CA . ASP A 1 80 ? -15.438 1.157 13.562 1 94.69 80 ASP A CA 1
ATOM 646 C C . ASP A 1 80 ? -14.672 1.308 12.25 1 94.69 80 ASP A C 1
ATOM 648 O O . ASP A 1 80 ? -14.133 0.33 11.719 1 94.69 80 ASP A O 1
ATOM 652 N N . PHE A 1 81 ? -14.648 2.506 11.766 1 95.62 81 PHE A N 1
ATOM 653 C CA . PHE A 1 81 ? -13.891 2.775 10.547 1 95.62 81 PHE A CA 1
ATOM 654 C C . PHE A 1 81 ? -12.398 2.572 10.789 1 95.62 81 PHE A C 1
ATOM 656 O O . PHE A 1 81 ? -11.695 2.02 9.938 1 95.62 81 PHE A O 1
ATOM 663 N N . TYR A 1 82 ? -11.906 3.053 11.969 1 96.81 82 TYR A N 1
ATOM 664 C CA . TYR A 1 82 ? -10.508 2.893 12.328 1 96.81 82 TYR A CA 1
ATOM 665 C C . TYR A 1 82 ? -10.086 1.428 12.266 1 96.81 82 TYR A C 1
ATOM 667 O O . TYR A 1 82 ? -8.984 1.107 11.82 1 96.81 82 TYR A O 1
ATOM 675 N N . LYS A 1 83 ? -10.93 0.541 12.633 1 94.44 83 LYS A N 1
ATOM 676 C CA . LYS A 1 83 ? -10.609 -0.881 12.711 1 94.44 83 LYS A CA 1
ATOM 677 C C . LYS A 1 83 ? -10.234 -1.438 11.344 1 94.44 83 LYS A C 1
ATOM 679 O O . LYS A 1 83 ? -9.555 -2.459 11.242 1 94.44 83 LYS A O 1
ATOM 684 N N . MET A 1 84 ? -10.617 -0.788 10.289 1 93.38 84 MET A N 1
ATOM 685 C CA . MET A 1 84 ? -10.32 -1.259 8.945 1 93.38 84 MET A CA 1
ATOM 686 C C . MET A 1 84 ? -8.844 -1.049 8.609 1 93.38 84 MET A C 1
ATOM 688 O O . MET A 1 84 ? -8.297 -1.727 7.734 1 93.38 84 MET A O 1
ATOM 692 N N . TYR A 1 85 ? -8.219 -0.057 9.359 1 93.75 85 TYR A N 1
ATOM 693 C CA . TYR A 1 85 ? -6.828 0.185 8.984 1 93.75 85 TYR A CA 1
ATOM 694 C C . TYR A 1 85 ? -5.973 0.458 10.219 1 93.75 85 TYR A C 1
ATOM 696 O O . TYR A 1 85 ? -4.75 0.578 10.125 1 93.75 85 TYR A O 1
ATOM 704 N N . ARG A 1 86 ? -6.566 0.624 11.391 1 95.75 86 ARG A N 1
ATOM 705 C CA . ARG A 1 86 ? -5.859 0.782 12.656 1 95.75 86 ARG A CA 1
ATOM 706 C C . ARG A 1 86 ? -6.18 -0.364 13.609 1 95.75 86 ARG A C 1
ATOM 708 O O . ARG A 1 86 ? -7.188 -1.058 13.438 1 95.75 86 ARG A O 1
ATOM 715 N N . PRO A 1 87 ? -5.316 -0.609 14.711 1 95.81 87 PRO A N 1
ATOM 716 C CA . PRO A 1 87 ? -4.086 0.134 15.008 1 95.81 87 PRO A CA 1
ATOM 717 C C . PRO A 1 87 ? -3.008 -0.074 13.945 1 95.81 87 PRO A C 1
ATOM 719 O O . PRO A 1 87 ? -2.918 -1.152 13.352 1 95.81 87 PRO A O 1
ATOM 722 N N . SER A 1 88 ? -2.27 0.962 13.688 1 95.31 88 SER A N 1
ATOM 723 C CA . SER A 1 88 ? -1.12 0.845 12.797 1 95.31 88 SER A CA 1
ATOM 724 C C . SER A 1 88 ? 0.111 0.348 13.547 1 95.31 88 SER A C 1
ATOM 726 O O . SER A 1 88 ? 0.206 0.5 14.766 1 95.31 88 SER A O 1
ATOM 728 N N . PRO A 1 89 ? 1.054 -0.227 12.906 1 95.56 89 PRO A N 1
ATOM 729 C CA . PRO A 1 89 ? 2.156 -0.892 13.609 1 95.56 89 PRO A CA 1
ATOM 730 C C . PRO A 1 89 ? 3.271 0.074 14 1 95.56 89 PRO A C 1
ATOM 732 O O . PRO A 1 89 ? 3.498 1.074 13.32 1 95.56 89 PRO A O 1
ATOM 735 N N . LEU A 1 90 ? 3.889 -0.174 15.133 1 97.62 90 LEU A N 1
ATOM 736 C CA . LEU A 1 90 ? 5.219 0.313 15.492 1 97.62 90 LEU A CA 1
ATOM 737 C C . LEU A 1 90 ? 6.289 -0.707 15.125 1 97.62 90 LEU A C 1
ATOM 739 O O . LEU A 1 90 ? 6.223 -1.864 15.539 1 97.62 90 LEU A O 1
ATOM 743 N N . ILE A 1 91 ? 7.266 -0.266 14.359 1 97.19 91 ILE A N 1
ATOM 744 C CA . ILE A 1 91 ? 8.211 -1.218 13.789 1 97.19 91 ILE A CA 1
ATOM 745 C C . ILE A 1 91 ? 9.625 -0.883 14.266 1 97.19 91 ILE A C 1
ATOM 747 O O . ILE A 1 91 ? 10.023 0.284 14.281 1 97.19 91 ILE A O 1
ATOM 751 N N . ARG A 1 92 ? 10.32 -1.847 14.719 1 97.81 92 ARG A N 1
ATOM 752 C CA . ARG A 1 92 ? 11.742 -1.66 14.992 1 97.81 92 ARG A CA 1
ATOM 753 C C . ARG A 1 92 ? 12.578 -1.907 13.742 1 97.81 92 ARG A C 1
ATOM 755 O O . ARG A 1 92 ? 12.469 -2.959 13.109 1 97.81 92 ARG A O 1
ATOM 762 N N . ALA A 1 93 ? 13.359 -0.957 13.391 1 97.5 93 ALA A N 1
ATOM 763 C CA . ALA A 1 93 ? 14.141 -1.016 12.156 1 97.5 93 ALA A CA 1
ATOM 764 C C . ALA A 1 93 ? 15.438 -1.796 12.359 1 97.5 93 ALA A C 1
ATOM 766 O O . ALA A 1 93 ? 16.531 -1.246 12.211 1 97.5 93 ALA A O 1
ATOM 767 N N . TYR A 1 94 ? 15.336 -3.111 12.578 1 96.19 94 TYR A N 1
ATOM 768 C CA . TYR A 1 94 ? 16.484 -3.963 12.875 1 96.19 94 TYR A CA 1
ATOM 769 C C . TYR A 1 94 ? 17.484 -3.941 11.734 1 96.19 94 TYR A C 1
ATOM 771 O O . TYR A 1 94 ? 18.703 -3.859 11.961 1 96.19 94 TYR A O 1
ATOM 779 N N . PHE A 1 95 ? 17 -3.977 10.523 1 95.5 95 PHE A N 1
ATOM 780 C CA . PHE A 1 95 ? 17.906 -4.07 9.375 1 95.5 95 PHE A CA 1
ATOM 781 C C . PHE A 1 95 ? 18.594 -2.74 9.125 1 95.5 95 PHE A C 1
ATOM 783 O O . PHE A 1 95 ? 19.766 -2.711 8.719 1 95.5 95 PHE A O 1
ATOM 790 N N . LEU A 1 96 ? 17.922 -1.696 9.336 1 97.56 96 LEU A N 1
ATOM 791 C CA . LEU A 1 96 ? 18.562 -0.391 9.227 1 97.56 96 LEU A CA 1
ATOM 792 C C . LEU A 1 96 ? 19.625 -0.219 10.305 1 97.56 96 LEU A C 1
ATOM 794 O O . LEU A 1 96 ? 20.703 0.31 10.031 1 97.56 96 LEU A O 1
ATOM 798 N N . GLU A 1 97 ? 19.297 -0.604 11.578 1 97.88 97 GLU A N 1
ATOM 799 C CA . GLU A 1 97 ? 20.266 -0.561 12.656 1 97.88 97 GLU A CA 1
ATOM 800 C C . GLU A 1 97 ? 21.531 -1.324 12.289 1 97.88 97 GLU A C 1
ATOM 802 O O . GLU A 1 97 ? 22.641 -0.836 12.508 1 97.88 97 GLU A O 1
ATOM 807 N N . GLU A 1 98 ? 21.297 -2.498 11.781 1 96.38 98 GLU A N 1
ATOM 808 C CA . GLU A 1 98 ? 22.422 -3.336 11.383 1 96.38 98 GLU A CA 1
ATOM 809 C C . GLU A 1 98 ? 23.234 -2.682 10.273 1 96.38 98 GLU A C 1
ATOM 811 O O . GLU A 1 98 ? 24.469 -2.639 10.328 1 96.38 98 GLU A O 1
ATOM 816 N N . LYS A 1 99 ? 22.562 -2.182 9.258 1 96.62 99 LYS A N 1
ATOM 817 C CA . LYS A 1 99 ? 23.219 -1.53 8.133 1 96.62 99 LYS A CA 1
ATOM 818 C C . LYS A 1 99 ? 24.078 -0.355 8.602 1 96.62 99 LYS A C 1
ATOM 820 O O . LYS A 1 99 ? 25.188 -0.156 8.109 1 96.62 99 LYS A O 1
ATOM 825 N N . LEU A 1 100 ? 23.547 0.403 9.531 1 98.25 100 LEU A N 1
ATOM 826 C CA . LEU A 1 100 ? 24.219 1.604 10.008 1 98.25 100 LEU A CA 1
ATOM 827 C C . LEU A 1 100 ? 25.266 1.26 11.07 1 98.25 100 LEU A C 1
ATOM 829 O O . LEU A 1 100 ? 26.078 2.102 11.438 1 98.25 100 LEU A O 1
ATOM 833 N N . GLN A 1 101 ? 25.25 0.051 11.516 1 98.06 101 GLN A N 1
ATOM 834 C CA . GLN A 1 101 ? 26.125 -0.373 12.602 1 98.06 101 GLN A CA 1
ATOM 835 C C . GLN A 1 101 ? 26.031 0.593 13.781 1 98.06 101 GLN A C 1
ATOM 837 O O . GLN A 1 101 ? 27.062 1.026 14.312 1 98.06 101 GLN A O 1
ATOM 842 N N . THR A 1 102 ? 24.859 0.938 14.148 1 98.56 102 THR A N 1
ATOM 843 C CA . THR A 1 102 ? 24.609 1.911 15.211 1 98.56 102 THR A CA 1
ATOM 844 C C . THR A 1 102 ? 24.109 1.219 16.469 1 98.56 102 THR A C 1
ATOM 846 O O . THR A 1 102 ? 23.469 0.175 16.406 1 98.56 102 THR A O 1
ATOM 849 N N . PRO A 1 103 ? 24.469 1.768 17.609 1 97.88 103 PRO A N 1
ATOM 850 C CA . PRO A 1 103 ? 23.875 1.249 18.859 1 97.88 103 PRO A CA 1
ATOM 851 C C . PRO A 1 103 ? 22.484 1.79 19.109 1 97.88 103 PRO A C 1
ATOM 853 O O . PRO A 1 103 ? 21.797 1.338 20.031 1 97.88 103 PRO A O 1
ATOM 856 N N . ALA A 1 104 ? 22.062 2.781 18.328 1 98.31 104 ALA A N 1
ATOM 857 C CA . ALA A 1 104 ? 20.719 3.344 18.484 1 98.31 104 ALA A CA 1
ATOM 858 C C . ALA A 1 104 ? 19.641 2.299 18.188 1 98.31 104 ALA A C 1
ATOM 860 O O . ALA A 1 104 ? 19.859 1.391 17.375 1 98.31 104 ALA A O 1
ATOM 861 N N . LYS A 1 105 ? 18.594 2.359 18.953 1 98.25 105 LYS A N 1
ATOM 862 C CA . LYS A 1 105 ? 17.375 1.624 18.625 1 98.25 105 LYS A CA 1
ATOM 863 C C . LYS A 1 105 ? 16.406 2.492 17.828 1 98.25 105 LYS A C 1
ATOM 865 O O . LYS A 1 105 ? 15.984 3.555 18.297 1 98.25 105 LYS A O 1
ATOM 870 N N . ILE A 1 106 ? 16.125 2.041 16.672 1 98.69 106 ILE A N 1
ATOM 871 C CA . ILE A 1 106 ? 15.328 2.867 15.766 1 98.69 106 ILE A CA 1
ATOM 872 C C . ILE A 1 106 ? 13.945 2.248 15.586 1 98.69 106 ILE A C 1
ATOM 874 O O . ILE A 1 106 ? 13.828 1.095 15.164 1 98.69 106 ILE A O 1
ATOM 878 N N . TYR A 1 107 ? 12.938 3.002 15.945 1 98.69 107 TYR A N 1
ATOM 879 C CA . TYR A 1 107 ? 11.547 2.619 15.734 1 98.69 107 TYR A CA 1
ATOM 880 C C . TYR A 1 107 ? 10.852 3.582 14.781 1 98.69 107 TYR A C 1
ATOM 882 O O . TYR A 1 107 ? 11.188 4.77 14.734 1 98.69 107 TYR A O 1
ATOM 890 N N . TYR A 1 108 ? 9.914 3.068 14.008 1 98.38 108 TYR A N 1
ATOM 891 C CA . TYR A 1 108 ? 9.078 3.984 13.234 1 98.38 108 TYR A CA 1
ATOM 892 C C . TYR A 1 108 ? 7.613 3.572 13.297 1 98.38 108 TYR A C 1
ATOM 894 O O . TYR A 1 108 ? 7.297 2.381 13.336 1 98.38 108 TYR A O 1
ATOM 902 N N . LYS A 1 109 ? 6.727 4.555 13.492 1 98.31 109 LYS A N 1
ATOM 903 C CA . LYS A 1 109 ? 5.277 4.395 13.406 1 98.31 109 LYS A CA 1
ATOM 904 C C . LYS A 1 109 ? 4.797 4.488 11.961 1 98.31 109 LYS A C 1
ATOM 906 O O . LYS A 1 109 ? 4.844 5.559 11.352 1 98.31 109 LYS A O 1
ATOM 911 N N . PHE A 1 110 ? 4.273 3.361 11.43 1 96.19 110 PHE A N 1
ATOM 912 C CA . PHE A 1 110 ? 3.957 3.303 10.008 1 96.19 110 PHE A CA 1
ATOM 913 C C . PHE A 1 110 ? 2.475 3.568 9.773 1 96.19 110 PHE A C 1
ATOM 915 O O . PHE A 1 110 ? 1.636 2.701 10.031 1 96.19 110 PHE A O 1
ATOM 922 N N . GLU A 1 111 ? 2.186 4.703 9.148 1 95.25 111 GLU A N 1
ATOM 923 C CA . GLU A 1 111 ? 0.815 5.137 8.891 1 95.25 111 GLU A CA 1
ATOM 924 C C . GLU A 1 111 ? 0.409 4.867 7.449 1 95.25 111 GLU A C 1
ATOM 926 O O . GLU A 1 111 ? -0.663 5.285 7.008 1 95.25 111 GLU A O 1
ATOM 931 N N . GLY A 1 112 ? 1.191 4.219 6.715 1 88.75 112 GLY A N 1
ATOM 932 C CA . GLY A 1 112 ? 0.912 4.02 5.301 1 88.75 112 GLY A CA 1
ATOM 933 C C . GLY A 1 112 ? 0.194 2.715 5.012 1 88.75 112 GLY A C 1
ATOM 934 O O . GLY A 1 112 ? 0.072 2.311 3.854 1 88.75 112 GLY A O 1
ATOM 935 N N . ASN A 1 113 ? -0.379 2.027 5.996 1 84.25 113 ASN A N 1
ATOM 936 C CA . ASN A 1 113 ? -0.982 0.707 5.844 1 84.25 113 ASN A CA 1
ATOM 937 C C . ASN A 1 113 ? -2.453 0.805 5.445 1 84.25 113 ASN A C 1
ATOM 939 O O . ASN A 1 113 ? -3.262 -0.042 5.828 1 84.25 113 ASN A O 1
ATOM 943 N N . ASN A 1 114 ? -2.852 1.877 4.766 1 86.38 114 ASN A N 1
ATOM 944 C CA . ASN A 1 114 ? -4.211 2.062 4.266 1 86.38 114 ASN A CA 1
ATOM 945 C C . ASN A 1 114 ? -4.211 2.531 2.811 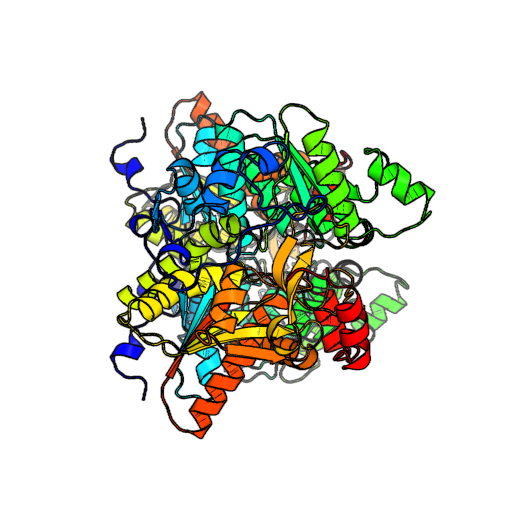1 86.38 114 ASN A C 1
ATOM 947 O O . ASN A 1 114 ? -3.158 2.871 2.264 1 86.38 114 ASN A O 1
ATOM 951 N N . THR A 1 115 ? -5.359 2.514 2.176 1 81.88 115 THR A N 1
ATOM 952 C CA . THR A 1 115 ? -5.469 2.781 0.746 1 81.88 115 THR A CA 1
ATOM 953 C C . THR A 1 115 ? -5.078 4.223 0.434 1 81.88 115 THR A C 1
ATOM 955 O O . THR A 1 115 ? -4.531 4.508 -0.633 1 81.88 115 THR A O 1
ATOM 958 N N . SER A 1 116 ? -5.34 5.066 1.362 1 80.5 116 SER A N 1
ATOM 959 C CA . SER A 1 116 ? -4.91 6.441 1.135 1 80.5 116 SER A CA 1
ATOM 960 C C . SER A 1 116 ? -3.396 6.574 1.264 1 80.5 116 SER A C 1
ATOM 962 O O . SER A 1 116 ? -2.812 7.559 0.804 1 80.5 116 SER A O 1
ATOM 964 N N . GLY A 1 117 ? -2.83 5.664 1.989 1 81.75 117 GLY A N 1
ATOM 965 C CA . GLY A 1 117 ? -1.385 5.566 2.107 1 81.75 117 GLY A CA 1
ATOM 966 C C . GLY A 1 117 ? -0.804 6.516 3.135 1 81.75 117 GLY A C 1
ATOM 967 O O . GLY A 1 117 ? 0.411 6.715 3.189 1 81.75 117 GLY A O 1
ATOM 968 N N . SER A 1 118 ? -1.724 7.199 3.871 1 88.19 118 SER A N 1
ATOM 969 C CA . SER A 1 118 ? -1.146 8.195 4.77 1 88.19 118 SER A CA 1
ATOM 970 C C . SER A 1 118 ? -2.035 8.422 5.988 1 88.19 118 SER A C 1
ATOM 972 O O . SER A 1 118 ? -3.088 7.793 6.121 1 88.19 118 SER A O 1
ATOM 974 N N . HIS A 1 119 ? -1.535 9.25 6.863 1 93.88 119 HIS A N 1
ATOM 975 C CA . HIS A 1 119 ? -2.205 9.617 8.102 1 93.88 119 HIS A CA 1
ATOM 976 C C . HIS A 1 119 ? -3.463 10.438 7.828 1 93.88 119 HIS A C 1
ATOM 978 O O . HIS A 1 119 ? -4.293 10.625 8.719 1 93.88 119 HIS A O 1
ATOM 984 N N . LYS A 1 120 ? -3.695 10.898 6.605 1 94.62 120 LYS A N 1
ATOM 985 C CA . LYS A 1 120 ? -4.75 11.867 6.32 1 94.62 120 LYS A CA 1
ATOM 986 C C . LYS A 1 120 ? -6.129 11.25 6.531 1 94.62 120 LYS A C 1
ATOM 988 O O . LYS A 1 120 ? -7.09 11.961 6.84 1 94.62 120 LYS A O 1
ATOM 993 N N . LEU A 1 121 ? -6.188 9.992 6.418 1 96.38 121 LEU A N 1
ATOM 994 C CA . LEU A 1 121 ? -7.457 9.297 6.574 1 96.38 121 LEU A CA 1
ATOM 995 C C . LEU A 1 121 ? -7.988 9.445 7.996 1 96.38 121 LEU A C 1
ATOM 997 O O . LEU A 1 121 ? -9.203 9.414 8.219 1 96.38 121 LEU A O 1
ATOM 1001 N N . ASN A 1 122 ? -7.074 9.711 8.984 1 97.5 122 ASN A N 1
ATOM 1002 C CA . ASN A 1 122 ? -7.465 9.844 10.383 1 97.5 122 ASN A CA 1
ATOM 1003 C C . ASN A 1 122 ? -8.383 11.047 10.594 1 97.5 122 ASN A C 1
ATOM 1005 O O . ASN A 1 122 ? -9.336 10.977 11.375 1 97.5 122 ASN A O 1
ATOM 1009 N N . SER A 1 123 ? -8.031 12.109 9.922 1 97.69 123 SER A N 1
ATOM 1010 C CA . SER A 1 123 ? -8.852 13.305 10.055 1 97.69 123 SER A CA 1
ATOM 1011 C C . SER A 1 123 ? -10.016 13.297 9.07 1 97.69 123 SER A C 1
ATOM 1013 O O . SER A 1 123 ? -11.102 13.789 9.375 1 97.69 123 SER A O 1
ATOM 1015 N N . ALA A 1 124 ? -9.805 12.734 7.895 1 97.88 124 ALA A N 1
ATOM 1016 C CA . ALA A 1 124 ? -10.859 12.672 6.879 1 97.88 124 ALA A CA 1
ATOM 1017 C C . ALA A 1 124 ? -12.117 12.016 7.426 1 97.88 124 ALA A C 1
ATOM 1019 O O . ALA A 1 124 ? -13.227 12.516 7.23 1 97.88 124 ALA A O 1
ATOM 1020 N N . ILE A 1 125 ? -11.945 10.93 8.133 1 98.06 125 ILE A N 1
ATOM 1021 C CA . ILE A 1 125 ? -13.094 10.188 8.633 1 98.06 125 ILE A CA 1
ATOM 1022 C C . ILE A 1 125 ? -13.812 11 9.711 1 98.06 125 ILE A C 1
ATOM 1024 O O . ILE A 1 125 ? -15.039 10.969 9.805 1 98.06 125 ILE A O 1
ATOM 1028 N N . ALA A 1 126 ? -13.047 11.703 10.539 1 98.44 126 ALA A N 1
ATOM 1029 C CA . ALA A 1 126 ? -13.656 12.547 11.562 1 98.44 126 ALA A CA 1
ATOM 1030 C C . ALA A 1 126 ? -14.477 13.672 10.93 1 98.44 126 ALA A C 1
ATOM 1032 O O . ALA A 1 126 ? -15.617 13.914 11.328 1 98.44 126 ALA A O 1
ATOM 1033 N N . GLN A 1 127 ? -13.898 14.312 9.969 1 98.38 127 GLN A N 1
ATOM 1034 C CA . GLN A 1 127 ? -14.57 15.438 9.328 1 98.38 127 GLN A CA 1
ATOM 1035 C C . GLN A 1 127 ? -15.805 14.977 8.57 1 98.38 127 GLN A C 1
ATOM 1037 O O . GLN A 1 127 ? -16.844 15.633 8.609 1 98.38 127 GLN A O 1
ATOM 1042 N N . ALA A 1 128 ? -15.742 13.828 7.891 1 98.31 128 ALA A N 1
ATOM 1043 C CA . ALA A 1 128 ? -16.906 13.258 7.215 1 98.31 128 ALA A CA 1
ATOM 1044 C C . ALA A 1 128 ? -18 12.898 8.219 1 98.31 128 ALA A C 1
ATOM 1046 O O . ALA A 1 128 ? -19.188 13.125 7.965 1 98.31 128 ALA A O 1
ATOM 1047 N N . TYR A 1 129 ? -17.625 12.336 9.375 1 98.44 129 TYR A N 1
ATOM 1048 C CA . TYR A 1 129 ? -18.578 11.953 10.414 1 98.44 129 TYR A CA 1
ATOM 1049 C C . TYR A 1 129 ? -19.359 13.164 10.906 1 98.44 129 TYR A C 1
ATOM 1051 O O . TYR A 1 129 ? -20.594 13.117 11 1 98.44 129 TYR A O 1
ATOM 1059 N N . TYR A 1 130 ? -18.641 14.234 11.195 1 98.5 130 TYR A N 1
ATOM 1060 C CA . TYR A 1 130 ? -19.312 15.398 11.766 1 98.5 130 TYR A CA 1
ATOM 1061 C C . TYR A 1 130 ? -20.156 16.109 10.719 1 98.5 130 TYR A C 1
ATOM 1063 O O . TYR A 1 130 ? -21.203 16.688 11.047 1 98.5 130 TYR A O 1
ATOM 1071 N N . ALA A 1 131 ? -19.719 15.992 9.438 1 98.31 131 ALA A N 1
ATOM 1072 C CA . ALA A 1 131 ? -20.594 16.484 8.367 1 98.31 131 ALA A CA 1
ATOM 1073 C C . ALA A 1 131 ? -21.891 15.672 8.305 1 98.31 131 ALA A C 1
ATOM 1075 O O . ALA A 1 131 ? -22.969 16.25 8.219 1 98.31 131 ALA A O 1
ATOM 1076 N N . LYS A 1 132 ? -21.766 14.375 8.352 1 98.06 132 LYS A N 1
ATOM 1077 C CA . LYS A 1 132 ? -22.938 13.5 8.328 1 98.06 132 LYS A CA 1
ATOM 1078 C C . LYS A 1 132 ? -23.844 13.766 9.531 1 98.06 132 LYS A C 1
ATOM 1080 O O . LYS A 1 132 ? -25.062 13.867 9.391 1 98.06 132 LYS A O 1
ATOM 1085 N N . LYS A 1 133 ? -23.281 13.852 10.68 1 97.88 133 LYS A N 1
ATOM 1086 C CA . LYS A 1 133 ? -24.016 14.086 11.922 1 97.88 133 LYS A CA 1
ATOM 1087 C C . LYS A 1 133 ? -24.797 15.398 11.867 1 97.88 133 LYS A C 1
ATOM 1089 O O . LYS A 1 133 ? -25.891 15.5 12.422 1 97.88 133 LYS A O 1
ATOM 1094 N N . GLN A 1 134 ? -24.203 16.391 11.18 1 97.81 134 GLN A N 1
ATOM 1095 C CA . GLN A 1 134 ? -24.844 17.688 11.047 1 97.81 134 GLN A CA 1
ATOM 1096 C C . GLN A 1 134 ? -25.953 17.641 10 1 97.81 134 GLN A C 1
ATOM 1098 O O . GLN A 1 134 ? -26.688 18.625 9.828 1 97.81 134 GLN A O 1
ATOM 1103 N N . GLY A 1 135 ? -26.047 16.516 9.258 1 97.75 135 GLY A N 1
ATOM 1104 C CA . GLY A 1 135 ? -27.109 16.344 8.289 1 97.75 135 GLY A CA 1
ATOM 1105 C C . GLY A 1 135 ? -26.781 16.906 6.926 1 97.75 135 GLY A C 1
ATOM 1106 O O . GLY A 1 135 ? -27.672 17.203 6.125 1 97.75 135 GLY A O 1
ATOM 1107 N N . LEU A 1 136 ? -25.562 17.078 6.637 1 97.94 136 LEU A N 1
ATOM 1108 C CA . LEU A 1 136 ? -25.156 17.625 5.348 1 97.94 136 LEU A CA 1
ATOM 1109 C C . LEU A 1 136 ? -25.312 16.594 4.238 1 97.94 136 LEU A C 1
ATOM 1111 O O . LEU A 1 136 ? -25.281 15.391 4.496 1 97.94 136 LEU A O 1
ATOM 1115 N N . LYS A 1 137 ? -25.453 17.078 3.059 1 98 137 LYS A N 1
ATOM 1116 C CA . LYS A 1 137 ? -25.516 16.25 1.867 1 98 137 LYS A CA 1
ATOM 1117 C C . LYS A 1 137 ? -24.125 15.797 1.436 1 98 137 LYS A C 1
ATOM 1119 O O . LYS A 1 137 ? -23.953 14.703 0.896 1 98 137 LYS A O 1
ATOM 1124 N N . GLY A 1 138 ? -23.219 16.672 1.602 1 98.12 138 GLY A N 1
ATOM 1125 C CA . GLY A 1 138 ? -21.844 16.375 1.193 1 98.12 138 GLY A CA 1
ATOM 1126 C C . GLY A 1 138 ? -20.844 17.438 1.628 1 98.12 138 GLY A C 1
ATOM 1127 O O . GLY A 1 138 ? -21.188 18.328 2.412 1 98.12 138 GLY A O 1
ATOM 1128 N N . VAL A 1 139 ? -19.625 17.234 1.185 1 98.56 139 VAL A N 1
ATOM 1129 C CA . VAL A 1 139 ? -18.531 18.156 1.52 1 98.56 139 VAL A CA 1
ATOM 1130 C C . VAL A 1 139 ? -17.75 18.516 0.256 1 98.56 139 VAL A C 1
ATOM 1132 O O . VAL A 1 139 ? -17.875 17.844 -0.771 1 98.56 139 VAL A O 1
ATOM 1135 N N . THR A 1 140 ? -17.062 19.641 0.31 1 97.94 140 THR A N 1
ATOM 1136 C CA . THR A 1 140 ? -16.156 20.062 -0.743 1 97.94 140 THR A CA 1
ATOM 1137 C C . THR A 1 140 ? -14.727 20.172 -0.21 1 97.94 140 THR A C 1
ATOM 1139 O O . THR A 1 140 ? -14.516 20.344 0.993 1 97.94 140 THR A O 1
ATOM 1142 N N . THR A 1 141 ? -13.797 19.984 -1.07 1 97.19 141 THR A N 1
ATOM 1143 C CA . THR A 1 141 ? -12.406 20.109 -0.635 1 97.19 141 THR A CA 1
ATOM 1144 C C . THR A 1 141 ? -11.492 20.391 -1.82 1 97.19 141 THR A C 1
ATOM 1146 O O . THR A 1 141 ? -11.922 20.344 -2.973 1 97.19 141 THR A O 1
ATOM 1149 N N . GLU A 1 142 ? -10.352 20.844 -1.467 1 93.19 142 GLU A N 1
ATOM 1150 C CA . GLU A 1 142 ? -9.25 20.953 -2.418 1 93.19 142 GLU A CA 1
ATOM 1151 C C . GLU A 1 142 ? -8.273 19.797 -2.27 1 93.19 142 GLU A C 1
ATOM 1153 O O . GLU A 1 142 ? -8.266 19.109 -1.244 1 93.19 142 GLU A O 1
ATOM 1158 N N . THR A 1 143 ? -7.539 19.484 -3.326 1 91.38 143 THR A N 1
ATOM 1159 C CA . THR A 1 143 ? -6.398 18.594 -3.189 1 91.38 143 THR A CA 1
ATOM 1160 C C . THR A 1 143 ? -5.309 18.938 -4.199 1 91.38 143 THR A C 1
ATOM 1162 O O . THR A 1 143 ? -5.605 19.359 -5.316 1 91.38 143 THR A O 1
ATOM 1165 N N . GLY A 1 144 ? -4.141 18.875 -3.709 1 85.38 144 GLY A N 1
ATOM 1166 C CA . GLY A 1 144 ? -3.025 19.062 -4.621 1 85.38 144 GLY A CA 1
ATOM 1167 C C . GLY A 1 144 ? -2.697 17.828 -5.438 1 85.38 144 GLY A C 1
ATOM 1168 O O . GLY A 1 144 ? -3.307 17.594 -6.48 1 85.38 144 GLY A O 1
ATOM 1169 N N . ALA A 1 145 ? -1.822 16.969 -4.773 1 76.38 145 ALA A N 1
ATOM 1170 C CA . ALA A 1 145 ? -1.37 15.758 -5.461 1 76.38 145 ALA A CA 1
ATOM 1171 C C . ALA A 1 145 ? -2.404 14.641 -5.352 1 76.38 145 ALA A C 1
ATOM 1173 O O . ALA A 1 145 ? -2.328 13.641 -6.07 1 76.38 145 ALA A O 1
ATOM 1174 N N . GLY A 1 146 ? -3.352 14.797 -4.492 1 87.38 146 GLY A N 1
ATOM 1175 C CA . GLY A 1 146 ? -4.449 13.844 -4.488 1 87.38 146 GLY A CA 1
ATOM 1176 C C . GLY A 1 146 ? -4.539 13.047 -3.203 1 87.38 146 GLY A C 1
ATOM 1177 O O . GLY A 1 146 ? -5.539 12.359 -2.959 1 87.38 146 GLY A O 1
ATOM 1178 N N . GLN A 1 147 ? -3.523 13.141 -2.248 1 88.06 147 GLN A N 1
ATOM 1179 C CA . GLN A 1 147 ? -3.545 12.328 -1.038 1 88.06 147 GLN A CA 1
ATOM 1180 C C . GLN A 1 147 ? -4.75 12.672 -0.166 1 88.06 147 GLN A C 1
ATOM 1182 O O . GLN A 1 147 ? -5.461 11.773 0.297 1 88.06 147 GLN A O 1
ATOM 1187 N N . TRP A 1 148 ? -4.93 13.906 0.064 1 93.06 148 TRP A N 1
ATOM 1188 C CA . TRP A 1 148 ? -6.047 14.336 0.898 1 93.06 148 TRP A CA 1
ATOM 1189 C C . TRP A 1 148 ? -7.379 14.008 0.235 1 93.06 148 TRP A C 1
ATOM 1191 O O . TRP A 1 148 ? -8.297 13.5 0.887 1 93.06 148 TRP A O 1
ATOM 1201 N N . GLY A 1 149 ? -7.484 14.312 -1.054 1 95.19 149 GLY A N 1
ATOM 1202 C CA . GLY A 1 149 ? -8.695 13.969 -1.778 1 95.19 149 GLY A CA 1
ATOM 1203 C C . GLY A 1 149 ? -9.039 12.492 -1.684 1 95.19 149 GLY A C 1
ATOM 1204 O O . GLY A 1 149 ? -10.211 12.133 -1.537 1 95.19 149 GLY A O 1
ATOM 1205 N N . THR A 1 150 ? -8.039 11.664 -1.784 1 94.5 150 THR A N 1
ATOM 1206 C CA . THR A 1 150 ? -8.242 10.227 -1.691 1 94.5 150 THR A CA 1
ATOM 1207 C C . THR A 1 150 ? -8.766 9.836 -0.312 1 94.5 150 THR A C 1
ATOM 1209 O O . THR A 1 150 ? -9.742 9.094 -0.198 1 94.5 150 THR A O 1
ATOM 1212 N N . ALA A 1 151 ? -8.156 10.367 0.697 1 96.31 151 ALA A N 1
ATOM 1213 C CA . ALA A 1 151 ? -8.57 10.078 2.068 1 96.31 151 ALA A CA 1
ATOM 1214 C C . ALA A 1 151 ? -10.016 10.492 2.307 1 96.31 151 ALA A C 1
ATOM 1216 O O . ALA A 1 151 ? -10.805 9.727 2.871 1 96.31 151 ALA A O 1
ATOM 1217 N N . LEU A 1 152 ? -10.336 11.68 1.851 1 97.62 152 LEU A N 1
ATOM 1218 C CA . LEU A 1 152 ? -11.68 12.195 2.084 1 97.62 152 LEU A CA 1
ATOM 1219 C C . LEU A 1 152 ? -12.711 11.414 1.274 1 97.62 152 LEU A C 1
ATOM 1221 O O . LEU A 1 152 ? -13.828 11.172 1.746 1 97.62 152 LEU A O 1
ATOM 1225 N N . SER A 1 153 ? -12.352 11.055 0.062 1 97.75 153 SER A N 1
ATOM 1226 C CA . SER A 1 153 ? -13.258 10.258 -0.765 1 97.75 153 SER A CA 1
ATOM 1227 C C . SER A 1 153 ? -13.602 8.938 -0.089 1 97.75 153 SER A C 1
ATOM 1229 O O . SER A 1 153 ? -14.75 8.5 -0.115 1 97.75 153 SER A O 1
ATOM 1231 N N . MET A 1 154 ? -12.648 8.305 0.457 1 97.06 154 MET A N 1
ATOM 1232 C CA . MET A 1 154 ? -12.859 7.055 1.176 1 97.06 154 MET A CA 1
ATOM 1233 C C . MET A 1 154 ? -13.797 7.258 2.363 1 97.06 154 MET A C 1
ATOM 1235 O O . MET A 1 154 ? -14.719 6.473 2.574 1 97.06 154 MET A O 1
ATOM 1239 N N . ALA A 1 155 ? -13.516 8.312 3.125 1 97.5 155 ALA A N 1
ATOM 1240 C CA . ALA A 1 155 ? -14.32 8.602 4.309 1 97.5 155 ALA A CA 1
ATOM 1241 C C . ALA A 1 155 ? -15.766 8.914 3.926 1 97.5 155 ALA A C 1
ATOM 1243 O O . ALA A 1 155 ? -16.703 8.438 4.574 1 97.5 155 ALA A O 1
ATOM 1244 N N . CYS A 1 156 ? -15.93 9.711 2.891 1 98.12 156 CYS A N 1
ATOM 1245 C CA . CYS A 1 156 ? -17.266 10.086 2.443 1 98.12 156 CYS A CA 1
ATOM 1246 C C . CYS A 1 156 ? -18.031 8.867 1.926 1 98.12 156 CYS A C 1
ATOM 1248 O O . CYS A 1 156 ? -19.234 8.742 2.145 1 98.12 156 CYS A O 1
ATOM 1250 N N . SER A 1 157 ? -17.312 8 1.211 1 97 157 SER A N 1
ATOM 1251 C CA . SER A 1 157 ? -17.938 6.773 0.723 1 97 157 SER A CA 1
ATOM 1252 C C . SER A 1 157 ? -18.5 5.945 1.872 1 97 157 SER A C 1
ATOM 1254 O O . SER A 1 157 ? -19.594 5.383 1.766 1 97 157 SER A O 1
ATOM 1256 N N . TYR A 1 158 ? -17.812 5.855 2.975 1 95.12 158 TYR A N 1
ATOM 1257 C CA . TYR A 1 158 ? -18.219 5.098 4.152 1 95.12 158 TYR A CA 1
ATOM 1258 C C . TYR A 1 158 ? -19.516 5.641 4.734 1 95.12 158 TYR A C 1
ATOM 1260 O O . TYR A 1 158 ? -20.359 4.875 5.199 1 95.12 158 TYR A O 1
ATOM 1268 N N . PHE A 1 159 ? -19.719 6.934 4.672 1 96.5 159 PHE A N 1
ATOM 1269 C CA . PHE A 1 159 ? -20.875 7.562 5.285 1 96.5 159 PHE A CA 1
ATOM 1270 C C . PHE A 1 159 ? -21.922 7.922 4.234 1 96.5 159 PHE A C 1
ATOM 1272 O O . PHE A 1 159 ? -22.922 8.578 4.535 1 96.5 159 PHE A O 1
ATOM 1279 N N . ASP A 1 160 ? -21.703 7.543 2.99 1 95.56 160 ASP A N 1
ATOM 1280 C CA . ASP A 1 160 ? -22.594 7.867 1.882 1 95.56 160 ASP A CA 1
ATOM 1281 C C . ASP A 1 160 ? -22.797 9.375 1.759 1 95.56 160 ASP A C 1
ATOM 1283 O O . ASP A 1 160 ? -23.922 9.859 1.708 1 95.56 160 ASP A O 1
ATOM 1287 N N . LEU A 1 161 ? -21.734 10.125 1.878 1 98.06 161 LEU A N 1
ATOM 1288 C CA . LEU A 1 161 ? -21.703 11.57 1.669 1 98.06 161 LEU A CA 1
ATOM 1289 C C . LEU A 1 161 ? -21.188 11.906 0.274 1 98.06 161 LEU A C 1
ATOM 1291 O O . LEU A 1 161 ? -20.266 11.25 -0.231 1 98.06 161 LEU A O 1
ATOM 1295 N N . ASP A 1 162 ? -21.844 12.914 -0.254 1 98.31 162 ASP A N 1
ATOM 1296 C CA . ASP A 1 162 ? -21.312 13.445 -1.502 1 98.31 162 ASP A CA 1
ATOM 1297 C C . ASP A 1 162 ? -19.969 14.141 -1.267 1 98.31 162 ASP A C 1
ATOM 1299 O O . ASP A 1 162 ? -19.812 14.867 -0.278 1 98.31 162 ASP A O 1
ATOM 1303 N N . CYS A 1 163 ? -19 13.852 -2.113 1 98.38 163 CYS A N 1
ATOM 1304 C CA . CYS A 1 163 ? -17.656 14.43 -1.997 1 98.38 163 CYS A CA 1
ATOM 1305 C C . CYS A 1 163 ? -17.25 15.125 -3.291 1 98.38 163 CYS A C 1
ATOM 1307 O O . CYS A 1 163 ? -17.031 14.469 -4.312 1 98.38 163 CYS A O 1
ATOM 1309 N N . LYS A 1 164 ? -17.125 16.438 -3.24 1 98.38 164 LYS A N 1
ATOM 1310 C CA . LYS A 1 164 ? -16.688 17.234 -4.375 1 98.38 164 LYS A CA 1
ATOM 1311 C C . LYS A 1 164 ? -15.25 17.719 -4.18 1 98.38 164 LYS A C 1
ATOM 1313 O O . LYS A 1 164 ? -14.977 18.547 -3.312 1 98.38 164 LYS A O 1
ATOM 1318 N N . VAL A 1 165 ? -14.391 17.266 -5.043 1 97.88 165 VAL A N 1
ATOM 1319 C CA . VAL A 1 165 ? -12.961 17.547 -4.895 1 97.88 165 VAL A CA 1
ATOM 1320 C C . VAL A 1 165 ? -12.5 18.469 -6.02 1 97.88 165 VAL A C 1
ATOM 1322 O O . VAL A 1 165 ? -12.688 18.156 -7.199 1 97.88 165 VAL A O 1
ATOM 1325 N N . TYR A 1 166 ? -11.984 19.562 -5.664 1 96.38 166 TYR A N 1
ATOM 1326 C CA . TYR A 1 166 ? -11.289 20.438 -6.605 1 96.38 166 TYR A CA 1
ATOM 1327 C C . TYR A 1 166 ? -9.789 20.203 -6.57 1 96.38 166 TYR A C 1
ATOM 1329 O O . TYR A 1 166 ? -9.125 20.5 -5.57 1 96.38 166 TYR A O 1
ATOM 1337 N N . MET A 1 167 ? -9.281 19.609 -7.598 1 94.38 167 MET A N 1
ATOM 1338 C CA . MET A 1 167 ? -7.879 19.219 -7.672 1 94.38 167 MET A CA 1
ATOM 1339 C C . MET A 1 167 ? -7.09 20.156 -8.57 1 94.38 167 MET A C 1
ATOM 1341 O O . MET A 1 167 ? -7.59 20.594 -9.602 1 94.38 167 MET A O 1
ATOM 1345 N N . VAL A 1 168 ? -5.91 20.5 -8.164 1 87.94 168 VAL A N 1
ATOM 1346 C CA . VAL A 1 168 ? -5.059 21.375 -8.969 1 87.94 168 VAL A CA 1
ATOM 1347 C C . VAL A 1 168 ? -4.953 20.812 -10.391 1 87.94 168 VAL A C 1
ATOM 1349 O O . VAL A 1 168 ? -4.613 19.641 -10.586 1 87.94 168 VAL A O 1
ATOM 1352 N N . LYS A 1 169 ? -5.156 21.609 -11.359 1 90.06 169 LYS A N 1
ATOM 1353 C CA . LYS A 1 169 ? -5.355 21.188 -12.742 1 90.06 169 LYS A CA 1
ATOM 1354 C C . LYS A 1 169 ? -4.145 20.422 -13.258 1 90.06 169 LYS A C 1
ATOM 1356 O O . LYS A 1 169 ? -4.293 19.344 -13.867 1 90.06 169 LYS A O 1
ATOM 1361 N N . VAL A 1 170 ? -2.973 20.922 -13.07 1 83 170 VAL A N 1
ATOM 1362 C CA . VAL A 1 170 ? -1.775 20.25 -13.578 1 83 170 VAL A CA 1
ATOM 1363 C C . VAL A 1 170 ? -1.654 18.859 -12.969 1 83 170 VAL A C 1
ATOM 1365 O O . VAL A 1 170 ? -1.264 17.906 -13.641 1 83 170 VAL A O 1
ATOM 1368 N N . SER A 1 171 ? -1.918 18.703 -11.695 1 84.81 171 SER A N 1
ATOM 1369 C CA . SER A 1 171 ? -1.88 17.406 -11.023 1 84.81 171 SER A CA 1
ATOM 1370 C C . SER A 1 171 ? -2.992 16.484 -11.523 1 84.81 171 SER A C 1
ATOM 1372 O O . SER A 1 171 ? -2.783 15.289 -11.695 1 84.81 171 SER A O 1
ATOM 1374 N N . TYR A 1 172 ? -4.125 17.094 -11.719 1 88.31 172 TYR A N 1
ATOM 1375 C CA . TYR A 1 172 ? -5.266 16.359 -12.25 1 88.31 172 TYR A CA 1
ATOM 1376 C C . TYR A 1 172 ? -4.91 15.68 -13.562 1 88.31 172 TYR A C 1
ATOM 1378 O O . TYR A 1 172 ? -5.289 14.523 -13.797 1 88.31 172 TYR A O 1
ATOM 1386 N N . GLU A 1 173 ? -4.227 16.375 -14.344 1 86.06 173 GLU A N 1
ATOM 1387 C CA . GLU A 1 173 ? -3.889 15.891 -15.68 1 86.06 173 GLU A CA 1
ATOM 1388 C C . GLU A 1 173 ? -2.693 14.945 -15.633 1 86.06 173 GLU A C 1
ATOM 1390 O O . GLU A 1 173 ? -2.666 13.938 -16.344 1 86.06 173 GLU A O 1
ATOM 1395 N N . GLN A 1 174 ? -1.818 15.242 -14.773 1 76.75 174 GLN A N 1
ATOM 1396 C CA . GLN A 1 174 ? -0.56 14.508 -14.781 1 76.75 174 GLN A CA 1
ATOM 1397 C C . GLN A 1 174 ? -0.625 13.297 -13.844 1 76.75 174 GLN A C 1
ATOM 1399 O O . GLN A 1 174 ? 0.192 12.383 -13.953 1 76.75 174 GLN A O 1
ATOM 1404 N N . LYS A 1 175 ? -1.437 13.328 -12.906 1 79.25 175 LYS A N 1
ATOM 1405 C CA . LYS A 1 175 ? -1.577 12.234 -11.953 1 79.25 175 LYS A CA 1
ATOM 1406 C C . LYS A 1 175 ? -2.973 11.617 -12.016 1 79.25 175 LYS A C 1
ATOM 1408 O O . LYS A 1 175 ? -3.703 11.609 -11.023 1 79.25 175 LYS A O 1
ATOM 1413 N N . PRO A 1 176 ? -3.246 11.008 -13.156 1 85.75 176 PRO A N 1
ATOM 1414 C CA . PRO A 1 176 ? -4.598 10.484 -13.344 1 85.75 176 PRO A CA 1
ATOM 1415 C C . PRO A 1 176 ? -4.934 9.344 -12.383 1 85.75 176 PRO A C 1
ATOM 1417 O O . PRO A 1 176 ? -6.109 9.094 -12.102 1 85.75 176 PRO A O 1
ATOM 1420 N N . PHE A 1 177 ? -3.939 8.711 -11.828 1 87.38 177 PHE A N 1
ATOM 1421 C CA . PHE A 1 177 ? -4.203 7.566 -10.969 1 87.38 177 PHE A CA 1
ATOM 1422 C C . PHE A 1 177 ? -4.871 8.008 -9.672 1 87.38 177 PHE A C 1
ATOM 1424 O O . PHE A 1 177 ? -5.812 7.363 -9.203 1 87.38 177 PHE A O 1
ATOM 1431 N N . ARG A 1 178 ? -4.434 9.117 -9.141 1 89.19 178 ARG A N 1
ATOM 1432 C CA . ARG A 1 178 ? -5.066 9.625 -7.93 1 89.19 178 ARG A CA 1
ATOM 1433 C C . ARG A 1 178 ? -6.52 10.008 -8.188 1 89.19 178 ARG A C 1
ATOM 1435 O O . ARG A 1 178 ? -7.387 9.789 -7.348 1 89.19 178 ARG A O 1
ATOM 1442 N N . ARG A 1 179 ? -6.684 10.648 -9.281 1 93.19 179 ARG A N 1
ATOM 1443 C CA . ARG A 1 179 ? -8.039 11.016 -9.672 1 93.19 179 ARG A CA 1
ATOM 1444 C C . ARG A 1 179 ? -8.945 9.797 -9.742 1 93.19 179 ARG A C 1
ATOM 1446 O O . ARG A 1 179 ? -10.062 9.812 -9.219 1 93.19 179 ARG A O 1
ATOM 1453 N N . GLU A 1 180 ? -8.43 8.75 -10.297 1 93.75 180 GLU A N 1
ATOM 1454 C CA . GLU A 1 180 ? -9.258 7.562 -10.5 1 93.75 180 GLU A CA 1
ATOM 1455 C C . GLU A 1 180 ? -9.516 6.844 -9.18 1 93.75 180 GLU A C 1
ATOM 1457 O O . GLU A 1 180 ? -10.578 6.25 -8.992 1 93.75 180 GLU A O 1
ATOM 1462 N N . VAL A 1 181 ? -8.609 6.871 -8.258 1 94.69 181 VAL A N 1
ATOM 1463 C CA . VAL A 1 181 ? -8.875 6.324 -6.934 1 94.69 181 VAL A CA 1
ATOM 1464 C C . VAL A 1 181 ? -10.039 7.074 -6.289 1 94.69 181 VAL A C 1
ATOM 1466 O O . VAL A 1 181 ? -10.961 6.457 -5.746 1 94.69 181 VAL A O 1
ATOM 1469 N N . MET A 1 182 ? -10.008 8.406 -6.395 1 96.69 182 MET A N 1
ATOM 1470 C CA . MET A 1 182 ? -11.086 9.211 -5.824 1 96.69 182 MET A CA 1
ATOM 1471 C C . MET A 1 182 ? -12.422 8.867 -6.469 1 96.69 182 MET A C 1
ATOM 1473 O O . MET A 1 182 ? -13.422 8.68 -5.773 1 96.69 182 MET A O 1
ATOM 1477 N N . ARG A 1 183 ? -12.414 8.703 -7.766 1 96.75 183 ARG A N 1
ATOM 1478 C CA . ARG A 1 183 ? -13.633 8.359 -8.492 1 96.75 183 ARG A CA 1
ATOM 1479 C C . ARG A 1 183 ? -14.141 6.98 -8.078 1 96.75 183 ARG A C 1
ATOM 1481 O O . ARG A 1 183 ? -15.344 6.762 -7.977 1 96.75 183 ARG A O 1
ATOM 1488 N N . THR A 1 184 ? -13.227 6.051 -7.883 1 97.06 184 THR A N 1
ATOM 1489 C CA . THR A 1 184 ? -13.594 4.699 -7.465 1 97.06 184 THR A CA 1
ATOM 1490 C C . THR A 1 184 ? -14.359 4.734 -6.145 1 97.06 184 THR A C 1
ATOM 1492 O O . THR A 1 184 ? -15.281 3.941 -5.934 1 97.06 184 THR A O 1
ATOM 1495 N N . TYR A 1 185 ? -14.031 5.672 -5.312 1 97.19 185 TYR A N 1
ATOM 1496 C CA . TYR A 1 185 ? -14.695 5.789 -4.023 1 97.19 185 TYR A CA 1
ATOM 1497 C C . TYR A 1 185 ? -15.906 6.711 -4.117 1 97.19 185 TYR A C 1
ATOM 1499 O O . TYR A 1 185 ? -16.531 7.027 -3.102 1 97.19 185 TYR A O 1
ATOM 1507 N N . GLY A 1 186 ? -16.203 7.227 -5.324 1 96.62 186 GLY A N 1
ATOM 1508 C CA . GLY A 1 186 ? -17.469 7.887 -5.57 1 96.62 186 GLY A CA 1
ATOM 1509 C C . GLY A 1 186 ? -17.375 9.398 -5.57 1 96.62 186 GLY A C 1
ATOM 1510 O O . GLY A 1 186 ? -18.375 10.094 -5.715 1 96.62 186 GLY A O 1
ATOM 1511 N N . ALA A 1 187 ? -16.188 9.945 -5.449 1 97.75 187 ALA A N 1
ATOM 1512 C CA . ALA A 1 187 ? -16.031 11.398 -5.41 1 97.75 187 ALA A CA 1
ATOM 1513 C C . ALA A 1 187 ? -16.078 11.992 -6.816 1 97.75 187 ALA A C 1
ATOM 1515 O O . ALA A 1 187 ? -15.75 11.32 -7.797 1 97.75 187 ALA A O 1
ATOM 1516 N N . SER A 1 188 ? -16.578 13.227 -6.902 1 97.62 188 SER A N 1
ATOM 1517 C CA . SER A 1 188 ? -16.438 14.039 -8.109 1 97.62 188 SER A CA 1
ATOM 1518 C C . SER A 1 188 ? -15.164 14.867 -8.078 1 97.62 188 SER A C 1
ATOM 1520 O O . SER A 1 188 ? -14.953 15.656 -7.148 1 97.62 188 SER A O 1
ATOM 1522 N N . VAL A 1 189 ? -14.375 14.719 -9.062 1 97.44 189 VAL A N 1
ATOM 1523 C CA . VAL A 1 189 ? -13.086 15.414 -9.094 1 97.44 189 VAL A CA 1
ATOM 1524 C C . VAL A 1 189 ? -13.07 16.422 -10.242 1 97.44 189 VAL A C 1
ATOM 1526 O O . VAL A 1 189 ? -13.266 16.047 -11.398 1 97.44 189 VAL A O 1
ATOM 1529 N N . THR A 1 190 ? -12.875 17.625 -9.922 1 97.5 190 THR A N 1
ATOM 1530 C CA . THR A 1 190 ? -12.867 18.719 -10.883 1 97.5 190 THR A CA 1
ATOM 1531 C C . THR A 1 190 ? -11.492 19.375 -10.953 1 97.5 190 THR A C 1
ATOM 1533 O O . THR A 1 190 ? -10.945 19.781 -9.93 1 97.5 190 THR A O 1
ATOM 1536 N N . PRO A 1 191 ? -10.945 19.453 -12.156 1 96 191 PRO A N 1
ATOM 1537 C CA . PRO A 1 191 ? -9.703 20.219 -12.258 1 96 191 PRO A CA 1
ATOM 1538 C C . PRO A 1 191 ? -9.906 21.703 -11.977 1 96 191 PRO A C 1
ATOM 1540 O O . PRO A 1 191 ? -10.852 22.312 -12.484 1 96 191 PRO A O 1
ATOM 1543 N N . SER A 1 192 ? -9.172 22.219 -11.117 1 94.62 192 SER A N 1
ATOM 1544 C CA . SER A 1 192 ? -9.266 23.625 -10.734 1 94.62 192 SER A CA 1
ATOM 1545 C C . SER A 1 192 ? -8.125 24.438 -11.336 1 94.62 192 SER A C 1
ATOM 1547 O O . SER A 1 192 ? -6.961 24.031 -11.266 1 94.62 192 SER A O 1
ATOM 1549 N N . PRO A 1 193 ? -8.328 25.594 -11.961 1 93.81 193 PRO A N 1
ATOM 1550 C CA . PRO A 1 193 ? -9.625 26.281 -11.984 1 93.81 193 PRO A CA 1
ATOM 1551 C C . PRO A 1 193 ? -10.594 25.656 -12.992 1 93.81 193 PRO A C 1
ATOM 1553 O O . PRO A 1 193 ? -10.164 25.016 -13.945 1 93.81 193 PRO A O 1
ATOM 1556 N N . SER A 1 194 ? -11.828 25.797 -12.664 1 95.94 194 SER A N 1
ATOM 1557 C CA . SER A 1 194 ? -12.875 25.188 -13.492 1 95.94 194 SER A CA 1
ATOM 1558 C C . SER A 1 194 ? -13.922 26.219 -13.891 1 95.94 194 SER A C 1
ATOM 1560 O O . SER A 1 194 ? -13.875 27.359 -13.453 1 95.94 194 SER A O 1
ATOM 1562 N N . MET A 1 195 ? -14.875 25.766 -14.75 1 94.94 195 MET A N 1
ATOM 1563 C CA . MET A 1 195 ? -15.977 26.625 -15.18 1 94.94 195 MET A CA 1
ATOM 1564 C C . MET A 1 195 ? -17.203 26.422 -14.297 1 94.94 195 MET A C 1
ATOM 1566 O O . MET A 1 195 ? -18.266 26.969 -14.586 1 94.94 195 MET A O 1
ATOM 1570 N N . GLU A 1 196 ? -16.984 25.719 -13.234 1 94.94 196 GLU A N 1
ATOM 1571 C CA . GLU A 1 196 ? -18.125 25.328 -12.406 1 94.94 196 GLU A CA 1
ATOM 1572 C C . GLU A 1 196 ? -18.438 26.406 -11.367 1 94.94 196 GLU A C 1
ATOM 1574 O O . GLU A 1 196 ? -19.562 26.5 -10.867 1 94.94 196 GLU A O 1
ATOM 1579 N N . THR A 1 197 ? -17.438 27.203 -10.992 1 95.38 197 THR A N 1
ATOM 1580 C CA . THR A 1 197 ? -17.578 28.234 -9.969 1 95.38 197 THR A CA 1
ATOM 1581 C C . THR A 1 197 ? -17.312 29.609 -10.555 1 95.38 197 THR A C 1
ATOM 1583 O O . THR A 1 197 ? -16.656 29.734 -11.586 1 95.38 197 THR A O 1
ATOM 1586 N N . GLU A 1 198 ? -17.828 30.641 -9.906 1 94.94 198 GLU A N 1
ATOM 1587 C CA . GLU A 1 198 ? -17.578 32 -10.375 1 94.94 198 GLU A CA 1
ATOM 1588 C C . GLU A 1 198 ? -16.109 32.375 -10.25 1 94.94 198 GLU A C 1
ATOM 1590 O O . GLU A 1 198 ? -15.547 33 -11.141 1 94.94 198 GLU A O 1
ATOM 1595 N N . ILE A 1 199 ? -15.547 31.984 -9.195 1 91.06 199 ILE A N 1
ATOM 1596 C CA . ILE A 1 199 ? -14.141 32.312 -8.984 1 91.06 199 ILE A CA 1
ATOM 1597 C C . ILE A 1 199 ? -13.281 31.562 -10 1 91.06 199 ILE A C 1
ATOM 1599 O O . ILE A 1 199 ? -12.281 32.094 -10.484 1 91.06 199 ILE A O 1
ATOM 1603 N N . GLY A 1 200 ? -13.586 30.281 -10.281 1 92.94 200 GLY A N 1
ATOM 1604 C CA . GLY A 1 200 ? -12.867 29.547 -11.312 1 92.94 200 GLY A CA 1
ATOM 1605 C C . GLY A 1 200 ? -12.938 30.219 -12.672 1 92.94 200 GLY A C 1
ATOM 1606 O O . GLY A 1 200 ? -11.922 30.344 -13.359 1 92.94 200 GLY A O 1
ATOM 1607 N N . LYS A 1 201 ? -14.102 30.688 -13.008 1 95 201 LYS A N 1
ATOM 1608 C CA . LYS A 1 201 ? -14.305 31.391 -14.266 1 95 201 LYS A CA 1
ATOM 1609 C C . LYS A 1 201 ? -13.469 32.656 -14.328 1 95 201 LYS A C 1
ATOM 1611 O O . LYS A 1 201 ? -12.867 32.969 -15.359 1 95 201 LYS A O 1
ATOM 1616 N N . LYS A 1 202 ? -13.539 33.312 -13.258 1 93.25 202 LYS A N 1
ATOM 1617 C CA . LYS A 1 202 ? -12.781 34.562 -13.18 1 93.25 202 LYS A CA 1
ATOM 1618 C C . LYS A 1 202 ? -11.289 34.281 -13.352 1 93.25 202 LYS A C 1
ATOM 1620 O O . LYS A 1 202 ? -10.594 35.031 -14.047 1 93.25 202 LYS A O 1
ATOM 1625 N N . ILE A 1 203 ? -10.781 33.312 -12.664 1 89.69 203 ILE A N 1
ATOM 1626 C CA . ILE A 1 203 ? -9.359 32.969 -12.742 1 89.69 203 ILE A CA 1
ATOM 1627 C C . ILE A 1 203 ? -9 32.594 -14.164 1 89.69 203 ILE A C 1
ATOM 1629 O O . ILE A 1 203 ? -7.977 33 -14.703 1 89.69 203 ILE A O 1
ATOM 1633 N N . LEU A 1 204 ? -9.844 31.781 -14.773 1 92.88 204 LEU A N 1
ATOM 1634 C CA . LEU A 1 204 ? -9.586 31.312 -16.125 1 92.88 204 LEU A CA 1
ATOM 1635 C C . LEU A 1 204 ? -9.633 32.469 -17.125 1 92.88 204 LEU A C 1
ATOM 1637 O O . LEU A 1 204 ? -8.891 32.469 -18.109 1 92.88 204 LEU A O 1
ATOM 1641 N N . ALA A 1 205 ? -10.531 33.406 -16.891 1 93.44 205 ALA A N 1
ATOM 1642 C CA . ALA A 1 205 ? -10.617 34.594 -17.75 1 93.44 205 ALA A CA 1
ATOM 1643 C C . ALA A 1 205 ? -9.359 35.469 -17.609 1 93.44 205 ALA A C 1
ATOM 1645 O O . ALA A 1 205 ? -8.859 36 -18.609 1 93.44 205 ALA A O 1
ATOM 1646 N N . ALA A 1 206 ? -8.938 35.594 -16.438 1 90.94 206 ALA A N 1
ATOM 1647 C CA . ALA A 1 206 ? -7.773 36.406 -16.156 1 90.94 206 ALA A CA 1
ATOM 1648 C C . ALA A 1 206 ? -6.48 35.719 -16.562 1 90.94 206 ALA A C 1
ATOM 1650 O O . ALA A 1 206 ? -5.504 36.375 -16.938 1 90.94 206 ALA A O 1
ATOM 1651 N N . HIS A 1 207 ? -6.398 34.469 -16.469 1 90.69 207 HIS A N 1
ATOM 1652 C CA . HIS A 1 207 ? -5.207 33.656 -16.766 1 90.69 207 HIS A CA 1
ATOM 1653 C C . HIS A 1 207 ? -5.547 32.469 -17.641 1 90.69 207 HIS A C 1
ATOM 1655 O O . HIS A 1 207 ? -5.461 31.328 -17.203 1 90.69 207 HIS A O 1
ATOM 1661 N N . PRO A 1 208 ? -5.785 32.844 -18.906 1 89.75 208 PRO A N 1
ATOM 1662 C CA . PRO A 1 208 ? -6.109 31.719 -19.797 1 89.75 208 PRO A CA 1
ATOM 1663 C C . PRO A 1 208 ? -4.984 30.703 -19.891 1 89.75 208 PRO A C 1
ATOM 1665 O O . PRO A 1 208 ? -3.811 31.062 -19.969 1 89.75 208 PRO A O 1
ATOM 1668 N N . GLY A 1 209 ? -5.25 29.438 -19.656 1 87.5 209 GLY A N 1
ATOM 1669 C CA . GLY A 1 209 ? -4.266 28.391 -19.812 1 87.5 209 GLY A CA 1
ATOM 1670 C C . GLY A 1 209 ? -3.531 28.062 -18.531 1 87.5 209 GLY A C 1
ATOM 1671 O O . GLY A 1 209 ? -2.623 27.234 -18.516 1 87.5 209 GLY A O 1
ATOM 1672 N N . THR A 1 210 ? -3.986 28.703 -17.469 1 88.38 210 THR A N 1
ATOM 1673 C CA . THR A 1 210 ? -3.334 28.453 -16.188 1 88.38 210 THR A CA 1
ATOM 1674 C C . THR A 1 210 ? -3.414 26.984 -15.812 1 88.38 210 THR A C 1
ATOM 1676 O O . THR A 1 210 ? -4.398 26.312 -16.125 1 88.38 210 THR A O 1
ATOM 1679 N N . THR A 1 211 ? -2.311 26.531 -15.164 1 86.88 211 THR A N 1
ATOM 1680 C CA . THR A 1 211 ? -2.25 25.125 -14.758 1 86.88 211 THR A CA 1
ATOM 1681 C C . THR A 1 211 ? -2.785 24.953 -13.336 1 86.88 211 THR A C 1
ATOM 1683 O O . THR A 1 211 ? -2.797 23.844 -12.805 1 86.88 211 THR A O 1
ATOM 1686 N N . GLY A 1 212 ? -3.256 25.953 -12.773 1 83.88 212 GLY A N 1
ATOM 1687 C CA . GLY A 1 212 ? -3.922 25.906 -11.477 1 83.88 212 GLY A CA 1
ATOM 1688 C C . GLY A 1 212 ? -2.957 25.922 -10.312 1 83.88 212 GLY A C 1
ATOM 1689 O O . GLY A 1 212 ? -1.747 25.781 -10.492 1 83.88 212 GLY A O 1
ATOM 1690 N N . SER A 1 213 ? -3.465 26.188 -9.102 1 77.31 213 SER A N 1
ATOM 1691 C CA . SER A 1 213 ? -2.754 26.188 -7.824 1 77.31 213 SER A CA 1
ATOM 1692 C C . SER A 1 213 ? -3.641 25.672 -6.699 1 77.31 213 SER A C 1
ATOM 1694 O O . SER A 1 213 ? -4.855 25.531 -6.871 1 77.31 213 SER A O 1
ATOM 1696 N N . LEU A 1 214 ? -2.949 25.328 -5.641 1 81.06 214 LEU A N 1
ATOM 1697 C CA . LEU A 1 214 ? -3.721 24.906 -4.477 1 81.06 214 LEU A CA 1
ATOM 1698 C C . LEU A 1 214 ? -4.66 26.016 -4.012 1 81.06 214 LEU A C 1
ATOM 1700 O O . LEU A 1 214 ? -5.781 25.734 -3.586 1 81.06 214 LEU A O 1
ATOM 1704 N N . GLY A 1 215 ? -4.188 27.234 -4.082 1 78.19 215 GLY A N 1
ATOM 1705 C CA . GLY A 1 215 ? -5.027 28.375 -3.74 1 78.19 215 GLY A CA 1
ATOM 1706 C C . GLY A 1 215 ? -6.289 28.453 -4.578 1 78.19 215 GLY A C 1
ATOM 1707 O O . GLY A 1 215 ? -7.367 28.766 -4.059 1 78.19 215 GLY A O 1
ATOM 1708 N N . CYS A 1 216 ? -6.148 28.266 -5.902 1 83.19 216 CYS A N 1
ATOM 1709 C CA . CYS A 1 216 ? -7.305 28.234 -6.789 1 83.19 216 CYS A CA 1
ATOM 1710 C C . CYS A 1 216 ? -8.289 27.156 -6.359 1 83.19 216 CYS A C 1
ATOM 1712 O O . CYS A 1 216 ? -9.492 27.406 -6.281 1 83.19 216 CYS A O 1
ATOM 1714 N N . ALA A 1 217 ? -7.727 26 -6.062 1 90.12 217 ALA A N 1
ATOM 1715 C CA . ALA A 1 217 ? -8.562 24.859 -5.688 1 90.12 217 ALA A CA 1
ATOM 1716 C C . ALA A 1 217 ? -9.312 25.141 -4.387 1 90.12 217 ALA A C 1
ATOM 1718 O O . ALA A 1 217 ? -10.484 24.781 -4.25 1 90.12 217 ALA A O 1
ATOM 1719 N N . ILE A 1 218 ? -8.656 25.766 -3.438 1 88.38 218 ILE A N 1
ATOM 1720 C CA . ILE A 1 218 ? -9.289 26.109 -2.172 1 88.38 218 ILE A CA 1
ATOM 1721 C C . ILE A 1 218 ? -10.422 27.109 -2.424 1 88.38 218 ILE A C 1
ATOM 1723 O O . ILE A 1 218 ? -11.523 26.938 -1.891 1 88.38 218 ILE A O 1
ATOM 1727 N N . SER A 1 219 ? -10.117 28.062 -3.219 1 86.69 219 SER A N 1
ATOM 1728 C CA . SER A 1 219 ? -11.109 29.109 -3.5 1 86.69 219 SER A CA 1
ATOM 1729 C C . SER A 1 219 ? -12.375 28.5 -4.113 1 86.69 219 SER A C 1
ATOM 1731 O O . SER A 1 219 ? -13.484 28.859 -3.723 1 86.69 219 SER A O 1
ATOM 1733 N N . GLU A 1 220 ? -12.18 27.656 -5.059 1 93.12 220 GLU A N 1
ATOM 1734 C CA . GLU A 1 220 ? -13.328 27.031 -5.703 1 93.12 220 GLU A CA 1
ATOM 1735 C C . GLU A 1 220 ? -14.086 26.125 -4.734 1 93.12 220 GLU A C 1
ATOM 1737 O O . GLU A 1 220 ? -15.32 26.125 -4.707 1 93.12 220 GLU A O 1
ATOM 1742 N N . ALA A 1 221 ? -13.344 25.344 -3.975 1 95.25 221 ALA A N 1
ATOM 1743 C CA . ALA A 1 221 ? -13.977 24.453 -3.014 1 95.25 221 ALA A CA 1
ATOM 1744 C C . ALA A 1 221 ? -14.797 25.234 -1.991 1 95.25 221 ALA A C 1
ATOM 1746 O O . ALA A 1 221 ? -15.906 24.828 -1.634 1 95.25 221 ALA A O 1
ATOM 1747 N N . VAL A 1 222 ? -14.25 26.344 -1.521 1 91.38 222 VAL A N 1
ATOM 1748 C CA . VAL A 1 222 ? -14.938 27.172 -0.533 1 91.38 222 VAL A CA 1
ATOM 1749 C C . VAL A 1 222 ? -16.172 27.797 -1.159 1 91.38 222 VAL A C 1
ATOM 1751 O O . VAL A 1 222 ? -17.25 27.812 -0.549 1 91.38 222 VAL A O 1
ATOM 1754 N N . GLU A 1 223 ? -15.984 28.297 -2.363 1 92.81 223 GLU A N 1
ATOM 1755 C CA . GLU A 1 223 ? -17.141 28.875 -3.041 1 92.81 223 GLU A CA 1
ATOM 1756 C C . GLU A 1 223 ? -18.25 27.844 -3.209 1 92.81 223 GLU A C 1
ATOM 1758 O O . GLU A 1 223 ? -19.422 28.141 -2.961 1 92.81 223 GLU A O 1
ATOM 1763 N N . LYS A 1 224 ? -17.891 26.688 -3.656 1 95.62 224 LYS A N 1
ATOM 1764 C CA . LYS A 1 224 ? -18.875 25.625 -3.855 1 95.62 224 LYS A CA 1
ATOM 1765 C C . LYS A 1 224 ? -19.594 25.297 -2.551 1 95.62 224 LYS A C 1
ATOM 1767 O O . LYS A 1 224 ? -20.812 25.125 -2.531 1 95.62 224 LYS A O 1
ATOM 1772 N N . ALA A 1 225 ? -18.891 25.203 -1.486 1 95.69 225 ALA A N 1
ATOM 1773 C CA . ALA A 1 225 ? -19.469 24.891 -0.182 1 95.69 225 ALA A CA 1
ATOM 1774 C C . ALA A 1 225 ? -20.438 25.984 0.265 1 95.69 225 ALA A C 1
ATOM 1776 O O . ALA A 1 225 ? -21.516 25.688 0.795 1 95.69 225 ALA A O 1
ATOM 1777 N N . THR A 1 226 ? -20.078 27.25 0.025 1 93.25 226 THR A N 1
ATOM 1778 C CA . THR A 1 226 ? -20.844 28.359 0.564 1 93.25 226 THR A CA 1
ATOM 1779 C C . THR A 1 226 ? -22.016 28.703 -0.352 1 93.25 226 THR A C 1
ATOM 1781 O O . THR A 1 226 ? -23 29.297 0.085 1 93.25 226 THR A O 1
ATOM 1784 N N . SER A 1 227 ? -21.938 28.266 -1.584 1 95 227 SER A N 1
ATOM 1785 C CA . SER A 1 227 ? -23 28.609 -2.531 1 95 227 SER A CA 1
ATOM 1786 C C . SER A 1 227 ? -23.953 27.438 -2.734 1 95 227 SER A C 1
ATOM 1788 O O . SER A 1 227 ? -24.969 27.562 -3.426 1 95 227 SER A O 1
ATOM 1790 N N . THR A 1 228 ? -23.672 26.25 -2.201 1 95.06 228 THR A N 1
ATOM 1791 C CA . THR A 1 228 ? -24.516 25.078 -2.352 1 95.06 228 THR A CA 1
ATOM 1792 C C . THR A 1 228 ? -25.078 24.641 -1.003 1 95.06 228 THR A C 1
ATOM 1794 O O . THR A 1 228 ? -24.328 24.172 -0.135 1 95.06 228 THR A O 1
ATOM 1797 N N . PRO A 1 229 ? -26.375 24.734 -0.873 1 95.75 229 PRO A N 1
ATOM 1798 C CA . PRO A 1 229 ? -26.969 24.312 0.4 1 95.75 229 PRO A CA 1
ATOM 1799 C C . PRO A 1 229 ? -26.656 22.859 0.738 1 95.75 229 PRO A C 1
ATOM 1801 O O . PRO A 1 229 ? -26.672 22 -0.147 1 95.75 229 PRO A O 1
ATOM 1804 N N . GLY A 1 230 ? -26.328 22.688 1.988 1 97.06 230 GLY A N 1
ATOM 1805 C CA . GLY A 1 230 ? -26.109 21.328 2.459 1 97.06 230 GLY A CA 1
ATOM 1806 C C . GLY A 1 230 ? -24.672 20.859 2.312 1 97.06 230 GLY A C 1
ATOM 1807 O O . GLY A 1 230 ? -24.375 19.672 2.484 1 97.06 230 GLY A O 1
ATOM 1808 N N . TYR A 1 231 ? -23.797 21.766 1.944 1 97.62 231 TYR A N 1
ATOM 1809 C CA . TYR A 1 231 ? -22.391 21.406 1.808 1 97.62 231 TYR A CA 1
ATOM 1810 C C . TYR A 1 231 ? -21.516 22.281 2.711 1 97.62 231 TYR A C 1
ATOM 1812 O O . TYR A 1 231 ? -21.891 23.406 3.045 1 97.62 231 TYR A O 1
ATOM 1820 N N . ARG A 1 232 ? -20.438 21.781 3.176 1 97.25 232 ARG A N 1
ATOM 1821 C CA . ARG A 1 232 ? -19.391 22.5 3.895 1 97.25 232 ARG A CA 1
ATOM 1822 C C . ARG A 1 232 ? -18 22.125 3.359 1 97.25 232 ARG A C 1
ATOM 1824 O O . ARG A 1 232 ? -17.828 21.062 2.766 1 97.25 232 ARG A O 1
ATOM 1831 N N . TYR A 1 233 ? -17.094 23.062 3.602 1 96 233 TYR A N 1
ATOM 1832 C CA . TYR A 1 233 ? -15.703 22.859 3.211 1 96 233 TYR A CA 1
ATOM 1833 C C . TYR A 1 233 ? -14.938 22.109 4.289 1 96 233 TYR A C 1
ATOM 1835 O O . TYR A 1 233 ? -15.141 22.328 5.484 1 96 233 TYR A O 1
ATOM 1843 N N . VAL A 1 234 ? -14.117 21.125 3.828 1 95.75 234 VAL A N 1
ATOM 1844 C CA . VAL A 1 234 ? -13.227 20.422 4.746 1 95.75 234 VAL A CA 1
ATOM 1845 C C . VAL A 1 234 ? -11.789 20.5 4.234 1 95.75 234 VAL A C 1
ATOM 1847 O O . VAL A 1 234 ? -11.555 20.547 3.023 1 95.75 234 VAL A O 1
ATOM 1850 N N . LEU A 1 235 ? -10.812 20.547 5.152 1 91.06 235 LEU A N 1
ATOM 1851 C CA . LEU A 1 235 ? -9.398 20.641 4.793 1 91.06 235 LEU A CA 1
ATOM 1852 C C . LEU A 1 235 ? -8.562 19.656 5.602 1 91.06 235 LEU A C 1
ATOM 1854 O O . LEU A 1 235 ? -8.891 19.344 6.75 1 91.06 235 LEU A O 1
ATOM 1858 N N . GLY A 1 236 ? -7.418 19.25 5.094 1 85.25 236 GLY A N 1
ATOM 1859 C CA . GLY A 1 236 ? -6.695 18.109 5.656 1 85.25 236 GLY A CA 1
ATOM 1860 C C . GLY A 1 236 ? -5.391 18.516 6.324 1 85.25 236 GLY A C 1
ATOM 1861 O O . GLY A 1 236 ? -4.562 17.656 6.641 1 85.25 236 GLY A O 1
ATOM 1862 N N . SER A 1 237 ? -5.133 19.844 6.508 1 80.75 237 SER A N 1
ATOM 1863 C CA . SER A 1 237 ? -3.838 20.172 7.098 1 80.75 237 SER A CA 1
ATOM 1864 C C . SER A 1 237 ? -3.895 21.469 7.891 1 80.75 237 SER A C 1
ATOM 1866 O O . SER A 1 237 ? -4.883 22.203 7.82 1 80.75 237 SER A O 1
ATOM 1868 N N . VAL A 1 238 ? -2.992 21.656 8.797 1 84.38 238 VAL A N 1
ATOM 1869 C CA . VAL A 1 238 ? -2.551 22.906 9.398 1 84.38 238 VAL A CA 1
ATOM 1870 C C . VAL A 1 238 ? -3.449 23.25 10.586 1 84.38 238 VAL A C 1
ATOM 1872 O O . VAL A 1 238 ? -2.965 23.656 11.641 1 84.38 238 VAL A O 1
ATOM 1875 N N . LEU A 1 239 ? -4.82 23.016 10.43 1 91.75 239 LEU A N 1
ATOM 1876 C CA . LEU A 1 239 ? -5.758 23.469 11.453 1 91.75 239 LEU A CA 1
ATOM 1877 C C . LEU A 1 239 ? -5.652 22.609 12.711 1 91.75 239 LEU A C 1
ATOM 1879 O O . LEU A 1 239 ? -5.223 21.453 12.641 1 91.75 239 LEU A O 1
ATOM 1883 N N . ASN A 1 240 ? -6.125 23.203 13.789 1 95.5 240 ASN A N 1
ATOM 1884 C CA . ASN A 1 240 ? -6.039 22.531 15.078 1 95.5 240 ASN A CA 1
ATOM 1885 C C . ASN A 1 240 ? -6.906 21.281 15.117 1 95.5 240 ASN A C 1
ATOM 1887 O O . ASN A 1 240 ? -6.539 20.281 15.75 1 95.5 240 ASN A O 1
ATOM 1891 N N . GLN A 1 241 ? -8.047 21.359 14.5 1 96.31 241 GLN A N 1
ATOM 1892 C CA . GLN A 1 241 ? -8.93 20.203 14.484 1 96.31 241 GLN A CA 1
ATOM 1893 C C . GLN A 1 241 ? -8.273 19.016 13.781 1 96.31 241 GLN A C 1
ATOM 1895 O O . GLN A 1 241 ? -8.438 17.875 14.203 1 96.31 241 GLN A O 1
ATOM 1900 N N . VAL A 1 242 ? -7.52 19.297 12.742 1 96.5 242 VAL A N 1
ATOM 1901 C CA . VAL A 1 242 ? -6.82 18.25 12.008 1 96.5 242 VAL A CA 1
ATOM 1902 C C . VAL A 1 242 ? -5.742 17.641 12.891 1 96.5 242 VAL A C 1
ATOM 1904 O O . VAL A 1 242 ? -5.637 16.406 12.977 1 96.5 242 VAL A O 1
ATOM 1907 N N . LEU A 1 243 ? -4.953 18.516 13.531 1 97 243 LEU A N 1
ATOM 1908 C CA . LEU A 1 243 ? -3.926 18.031 14.445 1 97 243 LEU A CA 1
ATOM 1909 C C . LEU A 1 243 ? -4.539 17.172 15.547 1 97 243 LEU A C 1
ATOM 1911 O O . LEU A 1 243 ? -3.975 16.141 15.938 1 97 243 LEU A O 1
ATOM 1915 N N . LEU A 1 244 ? -5.691 17.609 16.031 1 98.19 244 LEU A N 1
ATOM 1916 C CA . LEU A 1 244 ? -6.414 16.891 17.078 1 98.19 244 LEU A CA 1
ATOM 1917 C C . LEU A 1 244 ? -6.715 15.461 16.625 1 98.19 244 LEU A C 1
ATOM 1919 O O . LEU A 1 244 ? -6.418 14.508 17.344 1 98.19 244 LEU A O 1
ATOM 1923 N N . HIS A 1 245 ? -7.262 15.297 15.438 1 98.56 245 HIS A N 1
ATOM 1924 C CA . HIS A 1 245 ? -7.629 13.977 14.922 1 98.56 245 HIS A CA 1
ATOM 1925 C C . HIS A 1 245 ? -6.398 13.109 14.703 1 98.56 245 HIS A C 1
ATOM 1927 O O . HIS A 1 245 ? -6.461 11.891 14.867 1 98.56 245 HIS A O 1
ATOM 1933 N N . GLN A 1 246 ? -5.293 13.75 14.383 1 98.06 246 GLN A N 1
ATOM 1934 C CA . GLN A 1 246 ? -4.062 13.016 14.094 1 98.06 246 GLN A CA 1
ATOM 1935 C C . GLN A 1 246 ? -3.408 12.523 15.383 1 98.06 246 GLN A C 1
ATOM 1937 O O . GLN A 1 246 ? -2.52 11.664 15.344 1 98.06 246 GLN A O 1
ATOM 1942 N N . SER A 1 247 ? -3.873 12.938 16.562 1 98.69 247 SER A N 1
ATOM 1943 C CA . SER A 1 247 ? -3.24 12.57 17.828 1 98.69 247 SER A CA 1
ATOM 1944 C C . SER A 1 247 ? -3.299 11.07 18.062 1 98.69 247 SER A C 1
ATOM 1946 O O . SER A 1 247 ? -2.551 10.531 18.891 1 98.69 247 SER A O 1
ATOM 1948 N N . VAL A 1 248 ? -4.145 10.367 17.312 1 98.5 248 VAL A N 1
ATOM 1949 C CA . VAL A 1 248 ? -4.242 8.914 17.422 1 98.5 248 VAL A CA 1
ATOM 1950 C C . VAL A 1 248 ? -2.9 8.273 17.062 1 98.5 248 VAL A C 1
ATOM 1952 O O . VAL A 1 248 ? -2.549 7.219 17.594 1 98.5 248 VAL A O 1
ATOM 1955 N N . ILE A 1 249 ? -2.094 8.922 16.25 1 98.44 249 ILE A N 1
ATOM 1956 C CA . ILE A 1 249 ? -0.781 8.43 15.844 1 98.44 249 ILE A CA 1
ATOM 1957 C C . ILE A 1 249 ? 0.121 8.312 17.078 1 98.44 249 ILE A C 1
ATOM 1959 O O . ILE A 1 249 ? 0.677 7.25 17.344 1 98.44 249 ILE A O 1
ATOM 1963 N N . GLY A 1 250 ? 0.222 9.438 17.781 1 98.81 250 GLY A N 1
ATOM 1964 C CA . GLY A 1 250 ? 1.068 9.469 18.969 1 98.81 250 GLY A CA 1
ATOM 1965 C C . GLY A 1 250 ? 0.54 8.609 20.109 1 98.81 250 GLY A C 1
ATOM 1966 O O . GLY A 1 250 ? 1.314 7.961 20.812 1 98.81 250 GLY A O 1
ATOM 1967 N N . LEU A 1 251 ? -0.771 8.594 20.266 1 98.81 251 LEU A N 1
ATOM 1968 C CA . LEU A 1 251 ? -1.389 7.793 21.312 1 98.81 251 LEU A CA 1
ATOM 1969 C C . LEU A 1 251 ? -1.098 6.309 21.109 1 98.81 251 LEU A C 1
ATOM 1971 O O . LEU A 1 251 ? -0.725 5.609 22.062 1 98.81 251 LEU A O 1
ATOM 1975 N N . GLU A 1 252 ? -1.232 5.84 19.891 1 98.5 252 GLU A N 1
ATOM 1976 C CA . GLU A 1 252 ? -0.903 4.453 19.578 1 98.5 252 GLU A CA 1
ATOM 1977 C C . GLU A 1 252 ? 0.588 4.184 19.766 1 98.5 252 GLU A C 1
ATOM 1979 O O . GLU A 1 252 ? 0.98 3.117 20.234 1 98.5 252 GLU A O 1
ATOM 1984 N N . THR A 1 253 ? 1.387 5.156 19.328 1 98.69 253 THR A N 1
ATOM 1985 C CA . THR A 1 253 ? 2.832 5 19.438 1 98.69 253 THR A CA 1
ATOM 1986 C C . THR A 1 253 ? 3.248 4.844 20.891 1 98.69 253 THR A C 1
ATOM 1988 O O . THR A 1 253 ? 4.012 3.939 21.234 1 98.69 253 THR A O 1
ATOM 1991 N N . LYS A 1 254 ? 2.768 5.707 21.703 1 98.44 254 LYS A N 1
ATOM 1992 C CA . LYS A 1 254 ? 3.08 5.66 23.141 1 98.44 254 LYS A CA 1
ATOM 1993 C C . LYS A 1 254 ? 2.605 4.355 23.766 1 98.44 254 LYS A C 1
ATOM 1995 O O . LYS A 1 254 ? 3.344 3.715 24.516 1 98.44 254 LYS A O 1
ATOM 2000 N N . ALA A 1 255 ? 1.362 3.941 23.438 1 98.38 255 ALA A N 1
ATOM 2001 C CA . ALA A 1 255 ? 0.814 2.695 23.969 1 98.38 255 ALA A CA 1
ATOM 2002 C C . ALA A 1 255 ? 1.681 1.503 23.578 1 98.38 255 ALA A C 1
ATOM 2004 O O . ALA A 1 255 ? 1.917 0.604 24.391 1 98.38 255 ALA A O 1
ATOM 2005 N N . ALA A 1 256 ? 2.094 1.478 22.312 1 98 256 ALA A N 1
ATOM 2006 C CA . ALA A 1 256 ? 2.93 0.383 21.844 1 98 256 ALA A CA 1
ATOM 2007 C C . ALA A 1 256 ? 4.281 0.372 22.547 1 98 256 ALA A C 1
ATOM 2009 O O . ALA A 1 256 ? 4.777 -0.688 22.938 1 98 256 ALA A O 1
ATOM 2010 N N . LEU A 1 257 ? 4.91 1.545 22.719 1 98.25 257 LEU A N 1
ATOM 2011 C CA . LEU A 1 257 ? 6.184 1.647 23.422 1 98.25 257 LEU A CA 1
ATOM 2012 C C . LEU A 1 257 ? 6.039 1.18 24.859 1 98.25 257 LEU A C 1
ATOM 2014 O O . LEU A 1 257 ? 6.883 0.436 25.375 1 98.25 257 LEU A O 1
ATOM 2018 N N . ASP A 1 258 ? 4.965 1.597 25.484 1 97.25 258 ASP A N 1
ATOM 2019 C CA . ASP A 1 258 ? 4.707 1.188 26.859 1 97.25 258 ASP A CA 1
ATOM 2020 C C . ASP A 1 258 ? 4.555 -0.327 26.969 1 97.25 258 ASP A C 1
ATOM 2022 O O . ASP A 1 258 ? 5.09 -0.947 27.891 1 97.25 258 ASP A O 1
ATOM 2026 N N . LYS A 1 259 ? 3.842 -0.87 26.031 1 95.56 259 LYS A N 1
ATOM 2027 C CA . LYS A 1 259 ? 3.639 -2.314 26 1 95.56 259 LYS A CA 1
ATOM 2028 C C . LYS A 1 259 ? 4.969 -3.055 25.891 1 95.56 259 LYS A C 1
ATOM 2030 O O . LYS A 1 259 ? 5.125 -4.145 26.453 1 95.56 259 LYS A O 1
ATOM 2035 N N . LEU A 1 260 ? 5.914 -2.424 25.25 1 96.19 260 LEU A N 1
ATOM 2036 C CA . LEU A 1 260 ? 7.219 -3.037 25.031 1 96.19 260 LEU A CA 1
ATOM 2037 C C . LEU A 1 260 ? 8.18 -2.697 26.156 1 96.19 260 LEU A C 1
ATOM 2039 O O . LEU A 1 260 ? 9.281 -3.258 26.234 1 96.19 260 LEU A O 1
ATOM 2043 N N . GLY A 1 261 ? 7.805 -1.796 27.031 1 96.19 261 GLY A N 1
ATOM 2044 C CA . GLY A 1 261 ? 8.703 -1.315 28.062 1 96.19 261 GLY A CA 1
ATOM 2045 C C . GLY A 1 261 ? 9.852 -0.483 27.516 1 96.19 261 GLY A C 1
ATOM 2046 O O . GLY A 1 261 ? 10.961 -0.521 28.047 1 96.19 261 GLY A O 1
ATOM 2047 N N . VAL A 1 262 ? 9.633 0.21 26.406 1 96.62 262 VAL A N 1
ATOM 2048 C CA . VAL A 1 262 ? 10.641 1.02 25.734 1 96.62 262 VAL A CA 1
ATOM 2049 C C . VAL A 1 262 ? 10.336 2.502 25.938 1 96.62 262 VAL A C 1
ATOM 2051 O O . VAL A 1 262 ? 9.172 2.918 25.859 1 96.62 262 VAL A O 1
ATOM 2054 N N . LYS A 1 263 ? 11.312 3.285 26.25 1 96.44 263 LYS A N 1
ATOM 2055 C CA . LYS A 1 263 ? 11.172 4.734 26.359 1 96.44 263 LYS A CA 1
ATOM 2056 C C . LYS A 1 263 ? 11.875 5.445 25.203 1 96.44 263 LYS A C 1
ATOM 2058 O O . LYS A 1 263 ? 13.047 5.18 24.922 1 96.44 263 LYS A O 1
ATOM 2063 N N . ALA A 1 264 ? 11.234 6.316 24.578 1 98.25 264 ALA A N 1
ATOM 2064 C CA . ALA A 1 264 ? 11.82 7.102 23.484 1 98.25 264 ALA A CA 1
ATOM 2065 C C . ALA A 1 264 ? 12.75 8.18 24.031 1 98.25 264 ALA A C 1
ATOM 2067 O O . ALA A 1 264 ? 12.477 8.773 25.078 1 98.25 264 ALA A O 1
ATOM 2068 N N . ASP A 1 265 ? 13.852 8.406 23.359 1 98.62 265 ASP A N 1
ATOM 2069 C CA . ASP A 1 265 ? 14.727 9.539 23.641 1 98.62 265 ASP A CA 1
ATOM 2070 C C . ASP A 1 265 ? 14.5 10.672 22.641 1 98.62 265 ASP A C 1
ATOM 2072 O O . ASP A 1 265 ? 14.453 11.844 23.016 1 98.62 265 ASP A O 1
ATOM 2076 N N . ILE A 1 266 ? 14.422 10.305 21.391 1 98.88 266 ILE A N 1
ATOM 2077 C CA . ILE A 1 266 ? 14.305 11.25 20.281 1 98.88 266 ILE A CA 1
ATOM 2078 C C . ILE A 1 266 ? 13.07 10.906 19.438 1 98.88 266 ILE A C 1
ATOM 2080 O O . ILE A 1 266 ? 12.867 9.75 19.078 1 98.88 266 ILE A O 1
ATOM 2084 N N . ILE A 1 267 ? 12.219 11.852 19.219 1 98.94 267 ILE A N 1
ATOM 2085 C CA . ILE A 1 267 ? 11.047 11.703 18.359 1 98.94 267 ILE A CA 1
ATOM 2086 C C . ILE A 1 267 ? 11.156 12.633 17.156 1 98.94 267 ILE A C 1
ATOM 2088 O O . ILE A 1 267 ? 11.359 13.844 17.312 1 98.94 267 ILE A O 1
ATOM 2092 N N . ILE A 1 268 ? 11.031 12.062 15.945 1 98.88 268 ILE A N 1
ATOM 2093 C CA . ILE A 1 268 ? 11.297 12.812 14.719 1 98.88 268 ILE A CA 1
ATOM 2094 C C . ILE A 1 268 ? 10.086 12.719 13.789 1 98.88 268 ILE A C 1
ATOM 2096 O O . ILE A 1 268 ? 9.531 11.641 13.594 1 98.88 268 ILE A O 1
ATOM 2100 N N . GLY A 1 269 ? 9.648 13.797 13.266 1 98.12 269 GLY A N 1
ATOM 2101 C CA . GLY A 1 269 ? 8.594 13.828 12.273 1 98.12 269 GLY A CA 1
ATOM 2102 C C . GLY A 1 269 ? 8.828 14.852 11.18 1 98.12 269 GLY A C 1
ATOM 2103 O O . GLY A 1 269 ? 9.516 15.852 11.398 1 98.12 269 GLY A O 1
ATOM 2104 N N . CYS A 1 270 ? 8.336 14.531 10 1 96.69 270 CYS A N 1
ATOM 2105 C CA . CYS A 1 270 ? 8.43 15.516 8.922 1 96.69 270 CYS A CA 1
ATOM 2106 C C . CYS A 1 270 ? 7.418 16.641 9.125 1 96.69 270 CYS A C 1
ATOM 2108 O O . CYS A 1 270 ? 6.34 16.422 9.672 1 96.69 270 CYS A O 1
ATOM 2110 N N . ALA A 1 271 ? 7.852 17.797 8.703 1 95 271 ALA A N 1
ATOM 2111 C CA . ALA A 1 271 ? 7.043 18.984 8.938 1 95 271 ALA A CA 1
ATOM 2112 C C . ALA A 1 271 ? 6.789 19.734 7.637 1 95 271 ALA A C 1
ATOM 2114 O O . ALA A 1 271 ? 7.688 20.391 7.105 1 95 271 ALA A O 1
ATOM 2115 N N . GLY A 1 272 ? 5.617 19.672 7.07 1 90.94 272 GLY A N 1
ATOM 2116 C CA . GLY A 1 272 ? 5.078 20.516 6.02 1 90.94 272 GLY A CA 1
ATOM 2117 C C . GLY A 1 272 ? 4.059 21.531 6.523 1 90.94 272 GLY A C 1
ATOM 2118 O O . GLY A 1 272 ? 4.398 22.672 6.805 1 90.94 272 GLY A O 1
ATOM 2119 N N . GLY A 1 273 ? 2.895 21.047 6.793 1 89.25 273 GLY A N 1
ATOM 2120 C CA . GLY A 1 273 ? 1.9 21.812 7.539 1 89.25 273 GLY A CA 1
ATOM 2121 C C . GLY A 1 273 ? 1.825 21.422 9 1 89.25 273 GLY A C 1
ATOM 2122 O O . GLY A 1 273 ? 1.254 22.141 9.82 1 89.25 273 GLY A O 1
ATOM 2123 N N . GLY A 1 274 ? 2.396 20.234 9.242 1 92.94 274 GLY A N 1
ATOM 2124 C CA . GLY A 1 274 ? 2.627 19.859 10.625 1 92.94 274 GLY A CA 1
ATOM 2125 C C . GLY A 1 274 ? 1.668 18.781 11.117 1 92.94 274 GLY A C 1
ATOM 2126 O O . GLY A 1 274 ? 1.836 18.25 12.219 1 92.94 274 GLY A O 1
ATOM 2127 N N . SER A 1 275 ? 0.706 18.328 10.312 1 92.56 275 SER A N 1
ATOM 2128 C CA . SER A 1 275 ? -0.33 17.438 10.812 1 92.56 275 SER A CA 1
ATOM 2129 C C . SER A 1 275 ? 0.252 16.078 11.195 1 92.56 275 SER A C 1
ATOM 2131 O O . SER A 1 275 ? -0.116 15.508 12.219 1 92.56 275 SER A O 1
ATOM 2133 N N . ASN A 1 276 ? 1.1 15.547 10.398 1 93.56 276 ASN A N 1
ATOM 2134 C CA . ASN A 1 276 ? 1.738 14.281 10.727 1 93.56 276 ASN A CA 1
ATOM 2135 C C . ASN A 1 276 ? 2.621 14.391 11.969 1 93.56 276 ASN A C 1
ATOM 2137 O O . ASN A 1 276 ? 2.504 13.594 12.891 1 93.56 276 ASN A O 1
ATOM 2141 N N . LEU A 1 277 ? 3.467 15.422 11.969 1 97.38 277 LEU A N 1
ATOM 2142 C CA . LEU A 1 277 ? 4.348 15.672 13.102 1 97.38 277 LEU A CA 1
ATOM 2143 C C . LEU A 1 277 ? 3.537 15.906 14.375 1 97.38 277 LEU A C 1
ATOM 2145 O O . LEU A 1 277 ? 3.771 15.25 15.391 1 97.38 277 LEU A O 1
ATOM 2149 N N . GLY A 1 278 ? 2.65 16.828 14.242 1 97.69 278 GLY A N 1
ATOM 2150 C CA . GLY A 1 278 ? 1.842 17.156 15.398 1 97.69 278 GLY A CA 1
ATOM 2151 C C . GLY A 1 278 ? 1.089 15.977 15.977 1 97.69 278 GLY A C 1
ATOM 2152 O O . GLY A 1 278 ? 0.996 15.82 17.188 1 97.69 278 GLY A O 1
ATOM 2153 N N . GLY A 1 279 ? 0.502 15.141 15.07 1 97.81 279 GLY A N 1
ATOM 2154 C CA . GLY A 1 279 ? -0.179 13.938 15.516 1 97.81 279 GLY A CA 1
ATOM 2155 C C . GLY A 1 279 ? 0.734 12.977 16.25 1 97.81 279 GLY A C 1
ATOM 2156 O O . GLY A 1 279 ? 0.347 12.406 17.281 1 97.81 279 GLY A O 1
ATOM 2157 N N . LEU A 1 280 ? 1.927 12.844 15.773 1 98.5 280 LEU A N 1
ATOM 2158 C CA . LEU A 1 280 ? 2.891 11.914 16.359 1 98.5 280 LEU A CA 1
ATOM 2159 C C . LEU A 1 280 ? 3.352 12.398 17.719 1 98.5 280 LEU A C 1
ATOM 2161 O O . LEU A 1 280 ? 3.379 11.617 18.688 1 98.5 280 LEU A O 1
ATOM 2165 N N . ILE A 1 281 ? 3.611 13.672 17.906 1 98.75 281 ILE A N 1
ATOM 2166 C CA . ILE A 1 281 ? 4.359 14.109 19.078 1 98.75 281 ILE A CA 1
ATOM 2167 C C . ILE A 1 281 ? 3.391 14.539 20.188 1 98.75 281 ILE A C 1
ATOM 2169 O O . ILE A 1 281 ? 3.791 14.727 21.328 1 98.75 281 ILE A O 1
ATOM 2173 N N . SER A 1 282 ? 2.107 14.68 19.891 1 98.44 282 SER A N 1
ATOM 2174 C CA . SER A 1 282 ? 1.174 15.344 20.797 1 98.44 282 SER A CA 1
ATOM 2175 C C . SER A 1 282 ? 1.208 14.711 22.172 1 98.44 282 SER A C 1
ATOM 2177 O O . SER A 1 282 ? 1.413 15.406 23.172 1 98.44 282 SER A O 1
ATOM 2179 N N . PRO A 1 283 ? 1.007 13.398 22.312 1 98.44 283 PRO A N 1
ATOM 2180 C CA . PRO A 1 283 ? 1.005 12.836 23.656 1 98.44 283 PRO A CA 1
ATOM 2181 C C . PRO A 1 283 ? 2.367 12.938 24.344 1 98.44 283 PRO A C 1
ATOM 2183 O O . PRO A 1 283 ? 2.439 13.117 25.562 1 98.44 283 PRO A O 1
ATOM 2186 N N . PHE A 1 284 ? 3.426 12.828 23.656 1 98.75 284 PHE A N 1
ATOM 2187 C CA . PHE A 1 284 ? 4.77 12.977 24.203 1 98.75 284 PHE A CA 1
ATOM 2188 C C . PHE A 1 284 ? 5.008 14.406 24.672 1 98.75 284 PHE A C 1
ATOM 2190 O O . PHE A 1 284 ? 5.559 14.641 25.75 1 98.75 284 PHE A O 1
ATOM 2197 N N . MET A 1 285 ? 4.617 15.344 23.828 1 98.69 285 MET A N 1
ATOM 2198 C CA . MET A 1 285 ? 4.723 16.75 24.203 1 98.69 285 MET A CA 1
ATOM 2199 C C . MET A 1 285 ? 3.904 17.062 25.453 1 98.69 285 MET A C 1
ATOM 2201 O O . MET A 1 285 ? 4.336 17.828 26.297 1 98.69 285 MET A O 1
ATOM 2205 N N . GLY A 1 286 ? 2.691 16.453 25.484 1 98.44 286 GLY A N 1
ATOM 2206 C CA . GLY A 1 286 ? 1.903 16.609 26.688 1 98.44 286 GLY A CA 1
ATOM 2207 C C . GLY A 1 286 ? 2.66 16.203 27.953 1 98.44 286 GLY A C 1
ATOM 2208 O O . GLY A 1 286 ? 2.648 16.938 28.938 1 98.44 286 GLY A O 1
ATOM 2209 N N . GLU A 1 287 ? 3.314 15.086 27.906 1 98.19 287 GLU A N 1
ATOM 2210 C CA . GLU A 1 287 ? 4.117 14.625 29.031 1 98.19 287 GLU A CA 1
ATOM 2211 C C . GLU A 1 287 ? 5.25 15.602 29.344 1 98.19 287 GLU A C 1
ATOM 2213 O O . GLU A 1 287 ? 5.566 15.844 30.5 1 98.19 287 GLU A O 1
ATOM 2218 N N . LYS A 1 288 ? 5.812 16.109 28.297 1 97.94 288 LYS A N 1
ATOM 2219 C CA . LYS A 1 288 ? 6.879 17.094 28.469 1 97.94 288 LYS A CA 1
ATOM 2220 C C . LYS A 1 288 ? 6.359 18.359 29.141 1 97.94 288 LYS A C 1
ATOM 2222 O O . LYS A 1 288 ? 6.969 18.859 30.078 1 97.94 288 LYS A O 1
ATOM 2227 N N . LEU A 1 289 ? 5.281 18.859 28.656 1 98.19 289 LEU A N 1
ATOM 2228 C CA . LEU A 1 289 ? 4.668 20.078 29.156 1 98.19 289 LEU A CA 1
ATOM 2229 C C . LEU A 1 289 ? 4.262 19.938 30.609 1 98.19 289 LEU A C 1
ATOM 2231 O O . LEU A 1 289 ? 4.332 20.891 31.375 1 98.19 289 LEU A O 1
ATOM 2235 N N . ARG A 1 290 ? 3.916 18.719 31.016 1 97.56 290 ARG A N 1
ATOM 2236 C CA . ARG A 1 290 ? 3.498 18.453 32.375 1 97.56 290 ARG A CA 1
ATOM 2237 C C . ARG A 1 290 ? 4.691 18.094 33.25 1 97.56 290 ARG A C 1
ATOM 2239 O O . ARG A 1 290 ? 4.535 17.812 34.438 1 97.56 290 ARG A O 1
ATOM 2246 N N . GLY A 1 291 ? 5.844 18.016 32.719 1 97.12 291 GLY A N 1
ATOM 2247 C CA . GLY A 1 291 ? 7.062 17.734 33.438 1 97.12 291 GLY A CA 1
ATOM 2248 C C . GLY A 1 291 ? 7.258 16.266 33.75 1 97.12 291 GLY A C 1
ATOM 2249 O O . GLY A 1 291 ? 8.055 15.914 34.625 1 97.12 291 GLY A O 1
ATOM 2250 N N . GLU A 1 292 ? 6.594 15.406 33.031 1 97.31 292 GLU A N 1
ATOM 2251 C CA . GLU A 1 292 ? 6.625 13.969 33.312 1 97.31 292 GLU A CA 1
ATOM 2252 C C . GLU A 1 292 ? 7.789 13.297 32.594 1 97.31 292 GLU A C 1
ATOM 2254 O O . GLU A 1 292 ? 8.289 12.266 33.031 1 97.31 292 GLU A O 1
ATOM 2259 N N . ALA A 1 293 ? 8.148 13.82 31.484 1 96.88 293 ALA A N 1
ATOM 2260 C CA . ALA A 1 293 ? 9.234 13.289 30.672 1 96.88 293 ALA A CA 1
ATOM 2261 C C . ALA A 1 293 ? 9.875 14.383 29.828 1 96.88 293 ALA A C 1
ATOM 2263 O O . ALA A 1 293 ? 9.297 15.453 29.641 1 96.88 293 ALA A O 1
ATOM 2264 N N . ASP A 1 294 ? 11.055 14.094 29.438 1 95.81 294 ASP A N 1
ATOM 2265 C CA . ASP A 1 294 ? 11.758 15.023 28.547 1 95.81 294 ASP A CA 1
ATOM 2266 C C . ASP A 1 294 ? 12.195 14.328 27.266 1 95.81 294 ASP A C 1
ATOM 2268 O O . ASP A 1 294 ? 13.039 13.43 27.297 1 95.81 294 ASP A O 1
ATOM 2272 N N . TYR A 1 295 ? 11.609 14.594 26.234 1 98.06 295 TYR A N 1
ATOM 2273 C CA . TYR A 1 295 ? 11.898 14.055 24.906 1 98.06 295 TYR A CA 1
ATOM 2274 C C . TYR A 1 295 ? 12.57 15.102 24.031 1 98.06 295 TYR A C 1
ATOM 2276 O O . TYR A 1 295 ? 12.25 16.297 24.109 1 98.06 295 TYR A O 1
ATOM 2284 N N . ARG A 1 296 ? 13.57 14.695 23.312 1 98.69 296 ARG A N 1
ATOM 2285 C CA . ARG A 1 296 ? 14.023 15.531 22.203 1 98.69 296 ARG A CA 1
ATOM 2286 C C . ARG A 1 296 ? 13.133 15.367 20.984 1 98.69 296 ARG A C 1
ATOM 2288 O O . ARG A 1 296 ? 12.992 14.266 20.453 1 98.69 296 ARG A O 1
ATOM 2295 N N . ILE A 1 297 ? 12.445 16.391 20.594 1 98.88 297 ILE A N 1
ATOM 2296 C CA . ILE A 1 297 ? 11.516 16.359 19.469 1 98.88 297 ILE A CA 1
ATOM 2297 C C . ILE A 1 297 ? 12.086 17.172 18.297 1 98.88 297 ILE A C 1
ATOM 2299 O O . ILE A 1 297 ? 12.422 18.344 18.469 1 98.88 297 ILE A O 1
ATOM 2303 N N . ILE A 1 298 ? 12.172 16.547 17.109 1 98.88 298 ILE A N 1
ATOM 2304 C CA . ILE A 1 298 ? 12.805 17.203 15.969 1 98.88 298 ILE A CA 1
ATOM 2305 C C . ILE A 1 298 ? 11.82 17.25 14.805 1 98.88 298 ILE A C 1
ATOM 2307 O O . ILE A 1 298 ? 11.398 16.203 14.297 1 98.88 298 ILE A O 1
ATOM 2311 N N . ALA A 1 299 ? 11.461 18.453 14.406 1 98.69 299 ALA A N 1
ATOM 2312 C CA . ALA A 1 299 ? 10.719 18.672 13.164 1 98.69 299 ALA A CA 1
ATOM 2313 C C . ALA A 1 299 ? 11.664 18.766 11.969 1 98.69 299 ALA A C 1
ATOM 2315 O O . ALA A 1 299 ? 12.672 19.469 12.016 1 98.69 299 ALA A O 1
ATOM 2316 N N . VAL A 1 300 ? 11.352 18.016 10.906 1 98.5 300 VAL A N 1
ATOM 2317 C CA . VAL A 1 300 ? 12.227 18.016 9.734 1 98.5 300 VAL A CA 1
ATOM 2318 C C . VAL A 1 300 ? 11.477 18.609 8.539 1 98.5 300 VAL A C 1
ATOM 2320 O O . VAL A 1 300 ? 10.414 18.094 8.164 1 98.5 300 VAL A O 1
ATOM 2323 N N . GLU A 1 301 ? 11.977 19.641 7.988 1 97.38 301 GLU A N 1
ATOM 2324 C CA . GLU A 1 301 ? 11.344 20.281 6.844 1 97.38 301 GLU A CA 1
ATOM 2325 C C . GLU A 1 301 ? 12.305 20.359 5.656 1 97.38 301 GLU A C 1
ATOM 2327 O O . GLU A 1 301 ? 13.508 20.141 5.809 1 97.38 301 GLU A O 1
ATOM 2332 N N . PRO A 1 302 ? 11.773 20.516 4.418 1 96 302 PRO A N 1
ATOM 2333 C CA . PRO A 1 302 ? 12.664 20.656 3.262 1 96 302 PRO A CA 1
ATOM 2334 C C . PRO A 1 302 ? 13.477 21.953 3.297 1 96 302 PRO A C 1
ATOM 2336 O O . PRO A 1 302 ? 12.953 23 3.674 1 96 302 PRO A O 1
ATOM 2339 N N . ALA A 1 303 ? 14.703 21.844 2.859 1 96.5 303 ALA A N 1
ATOM 2340 C CA . ALA A 1 303 ? 15.523 23.047 2.76 1 96.5 303 ALA A CA 1
ATOM 2341 C C . ALA A 1 303 ? 14.93 24.047 1.767 1 96.5 303 ALA A C 1
ATOM 2343 O O . ALA A 1 303 ? 15.18 25.25 1.854 1 96.5 303 ALA A O 1
ATOM 2344 N N . SER A 1 304 ? 14.133 23.531 0.883 1 93.69 304 SER A N 1
ATOM 2345 C CA . SER A 1 304 ? 13.523 24.359 -0.144 1 93.69 304 SER A CA 1
ATOM 2346 C C . SER A 1 304 ? 12.281 25.078 0.384 1 93.69 304 SER A C 1
ATOM 2348 O O . SER A 1 304 ? 11.773 26.016 -0.244 1 93.69 304 SER A O 1
ATOM 2350 N N . CYS A 1 305 ? 11.734 24.656 1.481 1 93.31 305 CYS A N 1
ATOM 2351 C CA . CYS A 1 305 ? 10.555 25.234 2.117 1 93.31 305 CYS A CA 1
ATOM 2352 C C . CYS A 1 305 ? 10.695 25.219 3.635 1 93.31 305 CYS A C 1
ATOM 2354 O O . CYS A 1 305 ? 9.898 24.578 4.328 1 93.31 305 CYS A O 1
ATOM 2356 N N . PRO A 1 306 ? 11.602 26 4.156 1 96.38 306 PRO A N 1
ATOM 2357 C CA . PRO A 1 306 ? 11.984 25.922 5.566 1 96.38 306 PRO A CA 1
ATOM 2358 C C . PRO A 1 306 ? 11.195 26.875 6.449 1 96.38 306 PRO A C 1
ATOM 2360 O O . PRO A 1 306 ? 11.766 27.812 7.023 1 96.38 306 PRO A O 1
ATOM 2363 N N . SER A 1 307 ? 9.93 26.609 6.645 1 96.12 307 SER A N 1
ATOM 2364 C CA . SER A 1 307 ? 9.031 27.516 7.352 1 96.12 307 SER A CA 1
ATOM 2365 C C . SER A 1 307 ? 9.453 27.688 8.805 1 96.12 307 SER A C 1
ATOM 2367 O O . SER A 1 307 ? 9.328 28.766 9.375 1 96.12 307 SER A O 1
ATOM 2369 N N . LEU A 1 308 ? 9.977 26.609 9.445 1 97.94 308 LEU A N 1
ATOM 2370 C CA . LEU A 1 308 ? 10.383 26.688 10.844 1 97.94 308 LEU A CA 1
ATOM 2371 C C . LEU A 1 308 ? 11.773 27.297 10.969 1 97.94 308 LEU A C 1
ATOM 2373 O O . LEU A 1 308 ? 11.961 28.297 11.68 1 97.94 308 LEU A O 1
ATOM 2377 N N . THR A 1 309 ? 12.695 26.875 10.188 1 98.25 309 THR A N 1
ATOM 2378 C CA . THR A 1 309 ? 14.102 27.188 10.422 1 98.25 309 THR A CA 1
ATOM 2379 C C . THR A 1 309 ? 14.469 28.547 9.836 1 98.25 309 THR A C 1
ATOM 2381 O O . THR A 1 309 ? 15.414 29.188 10.289 1 98.25 309 THR A O 1
ATOM 2384 N N . ARG A 1 310 ? 13.719 28.953 8.859 1 97.94 310 ARG A N 1
ATOM 2385 C CA . ARG A 1 310 ? 14.109 30.203 8.227 1 97.94 310 ARG A CA 1
ATOM 2386 C C . ARG A 1 310 ? 12.906 31.125 8.047 1 97.94 310 ARG A C 1
ATOM 2388 O O . ARG A 1 310 ? 13.008 32.188 7.418 1 97.94 310 ARG A O 1
ATOM 2395 N N . GLY A 1 311 ? 11.781 30.719 8.539 1 97.69 311 GLY A N 1
ATOM 2396 C CA . GLY A 1 311 ? 10.594 31.531 8.438 1 97.69 311 GLY A CA 1
ATOM 2397 C C . GLY A 1 311 ? 10.477 32.562 9.547 1 97.69 311 GLY A C 1
ATOM 2398 O O . GLY A 1 311 ? 11.43 32.781 10.289 1 97.69 311 GLY A O 1
ATOM 2399 N N . LYS A 1 312 ? 9.32 33.25 9.523 1 97.12 312 LYS A N 1
ATOM 2400 C CA . LYS A 1 312 ? 9.008 34.25 10.555 1 97.12 312 LYS A CA 1
ATOM 2401 C C . LYS A 1 312 ? 7.758 33.844 11.336 1 97.12 312 LYS A C 1
ATOM 2403 O O . LYS A 1 312 ? 6.805 33.312 10.758 1 97.12 312 LYS A O 1
ATOM 2408 N N . TYR A 1 313 ? 7.797 34.062 12.641 1 97.12 313 TYR A N 1
ATOM 2409 C CA . TYR A 1 313 ? 6.617 33.875 13.477 1 97.12 313 TYR A CA 1
ATOM 2410 C C . TYR A 1 313 ? 5.691 35.062 13.422 1 97.12 313 TYR A C 1
ATOM 2412 O O . TYR A 1 313 ? 5.926 36.062 14.102 1 97.12 313 TYR A O 1
ATOM 2420 N N . ALA A 1 314 ? 4.617 34.969 12.578 1 96.81 314 ALA A N 1
ATOM 2421 C CA . ALA A 1 314 ? 3.752 36.094 12.289 1 96.81 314 ALA A CA 1
ATOM 2422 C C . ALA A 1 314 ? 2.367 35.656 11.844 1 96.81 314 ALA A C 1
ATOM 2424 O O . ALA A 1 314 ? 2.178 34.469 11.492 1 96.81 314 ALA A O 1
ATOM 2425 N N . TYR A 1 315 ? 1.423 36.562 12.031 1 96.25 315 TYR A N 1
ATOM 2426 C CA . TYR A 1 315 ? 0.14 36.312 11.383 1 96.25 315 TYR A CA 1
ATOM 2427 C C . TYR A 1 315 ? 0.281 36.312 9.867 1 96.25 315 TYR A C 1
ATOM 2429 O O . TYR A 1 315 ? 0.929 37.219 9.305 1 96.25 315 TYR A O 1
ATOM 2437 N N . ASP A 1 316 ? -0.21 35.344 9.266 1 93.5 316 ASP A N 1
ATOM 2438 C CA . ASP A 1 316 ? -0.22 35.25 7.809 1 93.5 316 ASP A CA 1
ATOM 2439 C C . ASP A 1 316 ? -1.501 34.562 7.32 1 93.5 316 ASP A C 1
ATOM 2441 O O . ASP A 1 316 ? -2.217 33.938 8.102 1 93.5 316 ASP A O 1
ATOM 2445 N N . PHE A 1 317 ? -1.831 34.812 6.055 1 88.06 317 PHE A N 1
ATOM 2446 C CA . PHE A 1 317 ? -2.955 34.125 5.441 1 88.06 317 PHE A CA 1
ATOM 2447 C C . PHE A 1 317 ? -2.662 32.625 5.297 1 88.06 317 PHE A C 1
ATOM 2449 O O . PHE A 1 317 ? -1.546 32.25 4.938 1 88.06 317 PHE A O 1
ATOM 2456 N N . CYS A 1 318 ? -3.627 31.797 5.566 1 82.62 318 CYS A N 1
ATOM 2457 C CA . CYS A 1 318 ? -3.424 30.359 5.512 1 82.62 318 CYS A CA 1
ATOM 2458 C C . CYS A 1 318 ? -3.396 29.859 4.066 1 82.62 318 CYS A C 1
ATOM 2460 O O . CYS A 1 318 ? -2.994 28.734 3.803 1 82.62 318 CYS A O 1
ATOM 2462 N N . ASP A 1 319 ? -3.799 30.734 3.189 1 77.44 319 ASP A N 1
ATOM 2463 C CA . ASP A 1 319 ? -3.781 30.375 1.774 1 77.44 319 ASP A CA 1
ATOM 2464 C C . ASP A 1 319 ? -3.312 31.547 0.914 1 77.44 319 ASP A C 1
ATOM 2466 O O . ASP A 1 319 ? -3.443 32.688 1.31 1 77.44 319 ASP A O 1
ATOM 2470 N N . THR A 1 320 ? -2.863 31.172 -0.175 1 71.12 320 THR A N 1
ATOM 2471 C CA . THR A 1 320 ? -2.365 32.188 -1.093 1 71.12 320 THR A CA 1
ATOM 2472 C C . THR A 1 320 ? -3.5 33.094 -1.563 1 71.12 320 THR A C 1
ATOM 2474 O O . THR A 1 320 ? -3.287 34.281 -1.823 1 71.12 320 THR A O 1
ATOM 2477 N N . GLY A 1 321 ? -4.68 32.531 -1.619 1 71.12 321 GLY A N 1
ATOM 2478 C CA . GLY A 1 321 ? -5.824 33.281 -2.109 1 71.12 321 GLY A CA 1
ATOM 2479 C C . GLY A 1 321 ? -6.414 34.219 -1.07 1 71.12 321 GLY A C 1
ATOM 2480 O O . GLY A 1 321 ? -7.281 35.031 -1.384 1 71.12 321 GLY A O 1
ATOM 2481 N N . MET A 1 322 ? -5.969 34.125 0.107 1 78.56 322 MET A N 1
ATOM 2482 C CA . MET A 1 322 ? -6.352 35 1.203 1 78.56 322 MET A CA 1
ATOM 2483 C C . MET A 1 322 ? -7.848 34.906 1.495 1 78.56 322 MET A C 1
ATOM 2485 O O . MET A 1 322 ? -8.516 35.906 1.712 1 78.56 322 MET A O 1
ATOM 2489 N N . VAL A 1 323 ? -8.336 33.719 1.342 1 72.81 323 VAL A N 1
ATOM 2490 C CA . VAL A 1 323 ? -9.742 33.438 1.629 1 72.81 323 VAL A CA 1
ATOM 2491 C C . VAL A 1 323 ? -9.875 32.812 3.016 1 72.81 323 VAL A C 1
ATOM 2493 O O . VAL A 1 323 ? -10.883 33.031 3.699 1 72.81 323 VAL A O 1
ATOM 2496 N N . CYS A 1 324 ? -8.922 32.156 3.461 1 79.25 324 CYS A N 1
ATOM 2497 C CA . CYS A 1 324 ? -8.914 31.484 4.762 1 79.25 324 CYS A CA 1
ATOM 2498 C C . CYS A 1 324 ? -8.492 32.469 5.859 1 79.25 324 CYS A C 1
ATOM 2500 O O . CYS A 1 324 ? -7.941 33.531 5.578 1 79.25 324 CYS A O 1
ATOM 2502 N N . PRO A 1 325 ? -8.758 32.094 7.055 1 87.12 325 PRO A N 1
ATOM 2503 C CA . PRO A 1 325 ? -8.359 32.969 8.172 1 87.12 325 PRO A CA 1
ATOM 2504 C C . PRO A 1 325 ? -6.852 33.188 8.242 1 87.12 325 PRO A C 1
ATOM 2506 O O . PRO A 1 325 ? -6.086 32.438 7.633 1 87.12 325 PRO A O 1
ATOM 2509 N N . LEU A 1 326 ? -6.555 34.281 8.93 1 92.62 326 LEU A N 1
ATOM 2510 C CA . LEU A 1 326 ? -5.164 34.5 9.328 1 92.62 326 LEU A CA 1
ATOM 2511 C C . LEU A 1 326 ? -4.832 33.688 10.578 1 92.62 326 LEU A C 1
ATOM 2513 O O . LEU A 1 326 ? -5.645 33.594 11.5 1 92.62 326 LEU A O 1
ATOM 2517 N N . ALA A 1 327 ? -3.734 33.094 10.547 1 93.62 327 ALA A N 1
ATOM 2518 C CA . ALA A 1 327 ? -3.227 32.375 11.719 1 93.62 327 ALA A CA 1
ATOM 2519 C C . ALA A 1 327 ? -1.81 32.844 12.062 1 93.62 327 ALA A C 1
ATOM 2521 O O . ALA A 1 327 ? -1.029 33.188 11.172 1 93.62 327 ALA A O 1
ATOM 2522 N N . LYS A 1 328 ? -1.488 32.969 13.328 1 96.06 328 LYS A N 1
ATOM 2523 C CA . LYS A 1 328 ? -0.103 33.188 13.734 1 96.06 328 LYS A CA 1
ATOM 2524 C C . LYS A 1 328 ? 0.708 31.906 13.633 1 96.06 328 LYS A C 1
ATOM 2526 O O . LYS A 1 328 ? 0.364 30.891 14.258 1 96.06 328 LYS A O 1
ATOM 2531 N N . MET A 1 329 ? 1.727 31.922 12.844 1 96.56 329 MET A N 1
ATOM 2532 C CA . MET A 1 329 ? 2.492 30.703 12.547 1 96.56 329 MET A CA 1
ATOM 2533 C C . MET A 1 329 ? 3.898 31.062 12.078 1 96.56 329 MET A C 1
ATOM 2535 O O . MET A 1 329 ? 4.188 32.219 11.773 1 96.56 329 MET A O 1
ATOM 2539 N N . TYR A 1 330 ? 4.812 30.156 12.188 1 97.38 330 TYR A N 1
ATOM 2540 C CA . TYR A 1 330 ? 6.031 30.281 11.398 1 97.38 330 TYR A CA 1
ATOM 2541 C C . TYR A 1 330 ? 5.73 30.125 9.914 1 97.38 330 TYR A C 1
ATOM 2543 O O . TYR A 1 330 ? 5.168 29.109 9.484 1 97.38 330 TYR A O 1
ATOM 2551 N N . THR A 1 331 ? 6.082 31.141 9.094 1 96.12 331 THR A N 1
ATOM 2552 C CA . THR A 1 331 ? 5.66 31.203 7.699 1 96.12 331 THR A CA 1
ATOM 2553 C C . THR A 1 331 ? 6.773 31.75 6.82 1 96.12 331 THR A C 1
ATOM 2555 O O . THR A 1 331 ? 7.625 32.5 7.289 1 96.12 331 THR A O 1
ATOM 2558 N N . LEU A 1 332 ? 6.801 31.281 5.609 1 95.5 332 LEU A N 1
ATOM 2559 C CA . LEU A 1 332 ? 7.656 31.844 4.566 1 95.5 332 LEU A CA 1
ATOM 2560 C C . LEU A 1 332 ? 6.938 32.969 3.814 1 95.5 332 LEU A C 1
ATOM 2562 O O . LEU A 1 332 ? 7.52 33.594 2.932 1 95.5 332 LEU A O 1
ATOM 2566 N N . GLY A 1 333 ? 5.734 33.188 4.223 1 92.81 333 GLY A N 1
ATOM 2567 C CA . GLY A 1 333 ? 4.895 34.125 3.51 1 92.81 333 GLY A CA 1
ATOM 2568 C C . GLY A 1 333 ? 3.906 33.469 2.568 1 92.81 333 GLY A C 1
ATOM 2569 O O . GLY A 1 333 ? 4.27 32.562 1.828 1 92.81 333 GLY A O 1
ATOM 2570 N N . HIS A 1 334 ? 2.602 33.906 2.65 1 87.75 334 HIS A N 1
ATOM 2571 C CA . HIS A 1 334 ? 1.527 33.25 1.903 1 87.75 334 HIS A CA 1
ATOM 2572 C C . HIS A 1 334 ? 1.791 33.312 0.402 1 87.75 334 HIS A C 1
ATOM 2574 O O . HIS A 1 334 ? 1.222 32.531 -0.362 1 87.75 334 HIS A O 1
ATOM 2580 N N . ASP A 1 335 ? 2.646 34.219 -0.054 1 83.94 335 ASP A N 1
ATOM 2581 C CA . ASP A 1 335 ? 2.92 34.344 -1.481 1 83.94 335 ASP A CA 1
ATOM 2582 C C . ASP A 1 335 ? 4.172 33.562 -1.878 1 83.94 335 ASP A C 1
ATOM 2584 O O . ASP A 1 335 ? 4.59 33.594 -3.037 1 83.94 335 ASP A O 1
ATOM 2588 N N . TYR A 1 336 ? 4.809 32.875 -0.938 1 85.75 336 TYR A N 1
ATOM 2589 C CA . TYR A 1 336 ? 5.988 32.062 -1.23 1 85.75 336 TYR A CA 1
ATOM 2590 C C . TYR A 1 336 ? 5.625 30.875 -2.094 1 85.75 336 TYR A C 1
ATOM 2592 O O . TYR A 1 336 ? 4.676 30.141 -1.789 1 85.75 336 TYR A O 1
ATOM 2600 N N . ILE A 1 337 ? 6.391 30.641 -3.139 1 78.12 337 ILE A N 1
ATOM 2601 C CA . ILE A 1 337 ? 6.203 29.5 -4.023 1 78.12 337 ILE A CA 1
ATOM 2602 C C . ILE A 1 337 ? 7.473 28.656 -4.051 1 78.12 337 ILE A C 1
ATOM 2604 O O . ILE A 1 337 ? 8.531 29.109 -4.488 1 78.12 337 ILE A O 1
ATOM 2608 N N . PRO A 1 338 ? 7.312 27.453 -3.566 1 80.69 338 PRO A N 1
ATOM 2609 C CA . PRO A 1 338 ? 8.492 26.578 -3.627 1 80.69 338 PRO A CA 1
ATOM 2610 C C . PRO A 1 338 ? 9.008 26.391 -5.051 1 80.69 338 PRO A C 1
ATOM 2612 O O . PRO A 1 338 ? 8.219 26.359 -6 1 80.69 338 PRO A O 1
ATOM 2615 N N . ALA A 1 339 ? 10.258 26.109 -5.102 1 80.44 339 ALA A N 1
ATOM 2616 C CA . ALA A 1 339 ? 10.898 25.906 -6.402 1 80.44 339 ALA A CA 1
ATOM 2617 C C . ALA A 1 339 ? 10.258 24.75 -7.16 1 80.44 339 ALA A C 1
ATOM 2619 O O . ALA A 1 339 ? 9.852 23.75 -6.562 1 80.44 339 ALA A O 1
ATOM 2620 N N . PRO A 1 340 ? 10.172 24.828 -8.469 1 75.94 340 PRO A N 1
ATOM 2621 C CA . PRO A 1 340 ? 9.523 23.812 -9.289 1 75.94 340 PRO A CA 1
ATOM 2622 C C . PRO A 1 340 ? 10.203 22.438 -9.188 1 75.94 340 PRO A C 1
ATOM 2624 O O . PRO A 1 340 ? 9.578 21.406 -9.453 1 75.94 340 PRO A O 1
ATOM 2627 N N . ASN A 1 341 ? 11.391 22.438 -8.859 1 79.5 341 ASN A N 1
ATOM 2628 C CA . ASN A 1 341 ? 12.117 21.188 -8.797 1 79.5 341 ASN A CA 1
ATOM 2629 C C . ASN A 1 341 ? 11.898 20.469 -7.465 1 79.5 341 ASN A C 1
ATOM 2631 O O . ASN A 1 341 ? 12.43 19.391 -7.238 1 79.5 341 ASN A O 1
ATOM 2635 N N . HIS A 1 342 ? 11.125 21.047 -6.707 1 79.69 342 HIS A N 1
ATOM 2636 C CA . HIS A 1 342 ? 10.844 20.422 -5.422 1 79.69 342 HIS A CA 1
ATOM 2637 C C . HIS A 1 342 ? 10.047 19.141 -5.598 1 79.69 342 HIS A C 1
ATOM 2639 O O . HIS A 1 342 ? 8.922 19.172 -6.109 1 79.69 342 HIS A O 1
ATOM 2645 N N . ALA A 1 343 ? 10.656 17.969 -5.242 1 75.56 343 ALA A N 1
ATOM 2646 C CA . ALA A 1 343 ? 10.078 16.656 -5.512 1 75.56 343 ALA A CA 1
ATOM 2647 C C . ALA A 1 343 ? 9.391 16.094 -4.273 1 75.56 343 ALA A C 1
ATOM 2649 O O . ALA A 1 343 ? 8.703 15.07 -4.348 1 75.56 343 ALA A O 1
ATOM 2650 N N . GLY A 1 344 ? 9.641 16.719 -3.186 1 69.5 344 GLY A N 1
ATOM 2651 C CA . GLY A 1 344 ? 8.992 16.266 -1.967 1 69.5 344 GLY A CA 1
ATOM 2652 C C . GLY A 1 344 ? 7.754 17.062 -1.618 1 69.5 344 GLY A C 1
ATOM 2653 O O . GLY A 1 344 ? 7.66 18.25 -1.954 1 69.5 344 GLY A O 1
ATOM 2654 N N . GLY A 1 345 ? 6.762 16.344 -1.226 1 76.75 345 GLY A N 1
ATOM 2655 C CA . GLY A 1 345 ? 5.672 17.094 -0.615 1 76.75 345 GLY A CA 1
ATOM 2656 C C . GLY A 1 345 ? 6.137 18.078 0.433 1 76.75 345 GLY A C 1
ATOM 2657 O O . GLY A 1 345 ? 7.238 18.641 0.33 1 76.75 345 GLY A O 1
ATOM 2658 N N . LEU A 1 346 ? 5.422 18.625 1.247 1 83.38 346 LEU A N 1
ATOM 2659 C CA . LEU A 1 346 ? 5.746 19.562 2.309 1 83.38 346 LEU A CA 1
ATOM 2660 C C . LEU A 1 346 ? 5.965 20.969 1.742 1 83.38 346 LEU A C 1
ATOM 2662 O O . LEU A 1 346 ? 6.988 21.594 2.018 1 83.38 346 LEU A O 1
ATOM 2666 N N . ARG A 1 347 ? 4.984 21.406 0.975 1 82.19 347 ARG A N 1
ATOM 2667 C CA . ARG A 1 347 ? 5.152 22.641 0.211 1 82.19 347 ARG A CA 1
ATOM 2668 C C . ARG A 1 347 ? 4.328 23.766 0.81 1 82.19 347 ARG A C 1
ATOM 2670 O O . ARG A 1 347 ? 4.117 24.797 0.167 1 82.19 347 ARG A O 1
ATOM 2677 N N . TYR A 1 348 ? 3.84 23.531 1.943 1 85.5 348 TYR A N 1
ATOM 2678 C CA . TYR A 1 348 ? 3.072 24.594 2.578 1 85.5 348 TYR A CA 1
ATOM 2679 C C . TYR A 1 348 ? 3.992 25.688 3.107 1 85.5 348 TYR A C 1
ATOM 2681 O O . TYR A 1 348 ? 5.043 25.406 3.684 1 85.5 348 TYR A O 1
ATOM 2689 N N . HIS A 1 349 ? 3.59 26.938 2.955 1 89.06 349 HIS A N 1
ATOM 2690 C CA . HIS A 1 349 ? 4.445 28.062 3.293 1 89.06 349 HIS A CA 1
ATOM 2691 C C . HIS A 1 349 ? 4.484 28.297 4.801 1 89.06 349 HIS A C 1
ATOM 2693 O O . HIS A 1 349 ? 5.324 29.047 5.297 1 89.06 349 HIS A O 1
ATOM 2699 N N . GLY A 1 350 ? 3.586 27.672 5.5 1 92.44 350 GLY A N 1
ATOM 2700 C CA . GLY A 1 350 ? 3.473 27.906 6.93 1 92.44 350 GLY A CA 1
ATOM 2701 C C . GLY A 1 350 ? 3.512 26.625 7.746 1 92.44 350 GLY A C 1
ATOM 2702 O O . GLY A 1 350 ? 3.885 25.562 7.234 1 92.44 350 GLY A O 1
ATOM 2703 N N . MET A 1 351 ? 3.215 26.781 9 1 95.19 351 MET A N 1
ATOM 2704 C CA . MET A 1 351 ? 3.176 25.688 9.969 1 95.19 351 MET A CA 1
ATOM 2705 C C . MET A 1 351 ? 1.965 25.828 10.891 1 95.19 351 MET A C 1
ATOM 2707 O O . MET A 1 351 ? 1.483 26.938 11.133 1 95.19 351 MET A O 1
ATOM 2711 N N . SER A 1 352 ? 1.431 24.688 11.312 1 95.56 352 SER A N 1
ATOM 2712 C CA . SER A 1 352 ? 0.358 24.703 12.297 1 95.56 352 SER A CA 1
ATOM 2713 C C . SER A 1 352 ? 0.657 25.703 13.422 1 95.56 352 SER A C 1
ATOM 2715 O O . SER A 1 352 ? 1.792 25.781 13.891 1 95.56 352 SER A O 1
ATOM 2717 N N . SER A 1 353 ? -0.417 26.453 13.812 1 96.56 353 SER A N 1
ATOM 2718 C CA . SER A 1 353 ? -0.249 27.453 14.875 1 96.56 353 SER A CA 1
ATOM 2719 C C . SER A 1 353 ? 0.205 26.797 16.172 1 96.56 353 SER A C 1
ATOM 2721 O O . SER A 1 353 ? 1.018 27.359 16.906 1 96.56 353 SER A O 1
ATOM 2723 N N . THR A 1 354 ? -0.299 25.609 16.391 1 97.75 354 THR A N 1
ATOM 2724 C CA . THR A 1 354 ? 0.054 24.875 17.609 1 97.75 354 THR A CA 1
ATOM 2725 C C . THR A 1 354 ? 1.535 24.516 17.609 1 97.75 354 THR A C 1
ATOM 2727 O O . THR A 1 354 ? 2.246 24.766 18.578 1 97.75 354 THR A O 1
ATOM 2730 N N . LEU A 1 355 ? 2.018 23.953 16.547 1 98.06 355 LEU A N 1
ATOM 2731 C CA . LEU A 1 355 ? 3.42 23.562 16.453 1 98.06 355 LEU A CA 1
ATOM 2732 C C . LEU A 1 355 ? 4.324 24.797 16.422 1 98.06 355 LEU A C 1
ATOM 2734 O O . LEU A 1 355 ? 5.441 24.766 16.938 1 98.06 355 LEU A O 1
ATOM 2738 N N . SER A 1 356 ? 3.814 25.828 15.75 1 98 356 SER A N 1
ATOM 2739 C CA . SER A 1 356 ? 4.562 27.094 15.727 1 98 356 SER A CA 1
ATOM 2740 C C . SER A 1 356 ? 4.789 27.625 17.141 1 98 356 SER A C 1
ATOM 2742 O O . SER A 1 356 ? 5.898 28.047 17.469 1 98 356 SER A O 1
ATOM 2744 N N . GLN A 1 357 ? 3.758 27.656 17.922 1 98.06 357 GLN A N 1
ATOM 2745 C CA . GLN A 1 357 ? 3.869 28.141 19.297 1 98.06 357 GLN A CA 1
ATOM 2746 C C . GLN A 1 357 ? 4.828 27.266 20.109 1 98.06 357 GLN A C 1
ATOM 2748 O O . GLN A 1 357 ? 5.641 27.781 20.875 1 98.06 357 GLN A O 1
ATOM 2753 N N . LEU A 1 358 ? 4.707 25.938 19.969 1 98.44 358 LEU A N 1
ATOM 2754 C CA . LEU A 1 358 ? 5.59 25.016 20.672 1 98.44 358 LEU A CA 1
ATOM 2755 C C . LEU A 1 358 ? 7.047 25.25 20.297 1 98.44 358 LEU A C 1
ATOM 2757 O O . LEU A 1 358 ? 7.934 25.219 21.141 1 98.44 358 LEU A O 1
ATOM 2761 N N . TYR A 1 359 ? 7.273 25.453 19.031 1 98.56 359 TYR A N 1
ATOM 2762 C CA . TYR A 1 359 ? 8.617 25.734 18.531 1 98.56 359 TYR A CA 1
ATOM 2763 C C . TYR A 1 359 ? 9.125 27.062 19.078 1 98.56 359 TYR A C 1
ATOM 2765 O O . TYR A 1 359 ? 10.273 27.172 19.516 1 98.56 359 TYR A O 1
ATOM 2773 N N . ASP A 1 360 ? 8.297 28.062 19.016 1 98.19 360 ASP A N 1
ATOM 2774 C CA . ASP A 1 360 ? 8.656 29.391 19.5 1 98.19 360 ASP A CA 1
ATOM 2775 C C . ASP A 1 360 ? 8.984 29.359 21 1 98.19 360 ASP A C 1
ATOM 2777 O O . ASP A 1 360 ? 9.844 30.109 21.469 1 98.19 360 ASP A O 1
ATOM 2781 N N . ASP A 1 361 ? 8.336 28.5 21.672 1 98.19 361 ASP A N 1
ATOM 2782 C CA . ASP A 1 361 ? 8.531 28.359 23.109 1 98.19 361 ASP A CA 1
ATOM 2783 C C . ASP A 1 361 ? 9.789 27.547 23.422 1 98.19 361 ASP A C 1
ATOM 2785 O O . ASP A 1 361 ? 10.141 27.359 24.594 1 98.19 361 ASP A O 1
ATOM 2789 N N . GLY A 1 362 ? 10.414 27.016 22.422 1 97.81 362 GLY A N 1
ATOM 2790 C CA . GLY A 1 362 ? 11.648 26.281 22.609 1 97.81 362 GLY A CA 1
ATOM 2791 C C . GLY A 1 362 ? 11.43 24.828 23.016 1 97.81 362 GLY A C 1
ATOM 2792 O O . GLY A 1 362 ? 12.32 24.203 23.578 1 97.81 362 GLY A O 1
ATOM 2793 N N . LEU A 1 363 ? 10.234 24.266 22.766 1 98.19 363 LEU A N 1
ATOM 2794 C CA . LEU A 1 363 ? 9.875 22.938 23.25 1 98.19 363 LEU A CA 1
ATOM 2795 C C . LEU A 1 363 ? 10.164 21.875 22.203 1 98.19 363 LEU A C 1
ATOM 2797 O O . LEU A 1 363 ? 10.125 20.672 22.484 1 98.19 363 LEU A O 1
ATOM 2801 N N . MET A 1 364 ? 10.5 22.266 20.984 1 97.81 364 MET A N 1
ATOM 2802 C CA . MET A 1 364 ? 10.93 21.375 19.922 1 97.81 364 MET A CA 1
ATOM 2803 C C . MET A 1 364 ? 11.984 22.031 19.031 1 97.81 364 MET A C 1
ATOM 2805 O O . MET A 1 364 ? 12.148 23.25 19.062 1 97.81 364 MET A O 1
ATOM 2809 N N . GLU A 1 365 ? 12.711 21.156 18.328 1 98.44 365 GLU A N 1
ATOM 2810 C CA . GLU A 1 365 ? 13.727 21.578 17.375 1 98.44 365 GLU A CA 1
ATOM 2811 C C . GLU A 1 365 ? 13.242 21.406 15.938 1 98.44 365 GLU A C 1
ATOM 2813 O O . GLU A 1 365 ? 12.242 20.734 15.688 1 98.44 365 GLU A O 1
ATOM 2818 N N . ALA A 1 366 ? 13.953 22.141 15.07 1 98.69 366 ALA A N 1
ATOM 2819 C CA . ALA A 1 366 ? 13.68 21.953 13.641 1 98.69 366 ALA A CA 1
ATOM 2820 C C . ALA A 1 366 ? 14.977 21.922 12.836 1 98.69 366 ALA A C 1
ATOM 2822 O O . ALA A 1 366 ? 15.953 22.594 13.18 1 98.69 366 ALA A O 1
ATOM 2823 N N . VAL A 1 367 ? 15.023 21.109 11.883 1 98.69 367 VAL A N 1
ATOM 2824 C CA . VAL A 1 367 ? 16.141 21.047 10.938 1 98.69 367 VAL A CA 1
ATOM 2825 C C . VAL A 1 367 ? 15.594 20.984 9.508 1 98.69 367 VAL A C 1
ATOM 2827 O O . VAL A 1 367 ? 14.461 20.547 9.289 1 98.69 367 VAL A O 1
ATOM 2830 N N . SER A 1 368 ? 16.281 21.5 8.547 1 97.81 368 SER A N 1
ATOM 2831 C CA . SER A 1 368 ? 15.938 21.391 7.137 1 97.81 368 SER A CA 1
ATOM 2832 C C . SER A 1 368 ? 16.953 20.547 6.379 1 97.81 368 SER A C 1
ATOM 2834 O O . SER A 1 368 ? 18.141 20.547 6.699 1 97.81 368 SER A O 1
ATOM 2836 N N . VAL A 1 369 ? 16.484 19.766 5.453 1 97.81 369 VAL A N 1
ATOM 2837 C CA . VAL A 1 369 ? 17.375 18.875 4.703 1 97.81 369 VAL A CA 1
ATOM 2838 C C . VAL A 1 369 ? 17.094 19.016 3.207 1 97.81 369 VAL A C 1
ATOM 2840 O O . VAL A 1 369 ? 15.961 19.266 2.797 1 97.81 369 VAL A O 1
ATOM 2843 N N . PRO A 1 370 ? 18.156 18.891 2.365 1 97.06 370 PRO A N 1
ATOM 2844 C CA . PRO A 1 370 ? 17.969 18.969 0.914 1 97.06 370 PRO A CA 1
ATOM 2845 C C . PRO A 1 370 ? 17.391 17.688 0.324 1 97.06 370 PRO A C 1
ATOM 2847 O O . PRO A 1 370 ? 17.562 16.609 0.888 1 97.06 370 PRO A O 1
ATOM 2850 N N . GLN A 1 371 ? 16.766 17.812 -0.846 1 96.19 371 GLN A N 1
ATOM 2851 C CA . GLN A 1 371 ? 15.969 16.703 -1.372 1 96.19 371 GLN A CA 1
ATOM 2852 C C . GLN A 1 371 ? 16.875 15.555 -1.841 1 96.19 371 GLN A C 1
ATOM 2854 O O . GLN A 1 371 ? 16.484 14.391 -1.763 1 96.19 371 GLN A O 1
ATOM 2859 N N . THR A 1 372 ? 18.125 15.828 -2.342 1 97.5 372 THR A N 1
ATOM 2860 C CA . THR A 1 372 ? 19 14.742 -2.777 1 97.5 372 THR A CA 1
ATOM 2861 C C . THR A 1 372 ? 19.344 13.82 -1.609 1 97.5 372 THR A C 1
ATOM 2863 O O . THR A 1 372 ? 19.375 12.602 -1.764 1 97.5 372 THR A O 1
ATOM 2866 N N . LYS A 1 373 ? 19.578 14.438 -0.461 1 97.88 373 LYS A N 1
ATOM 2867 C CA . LYS A 1 373 ? 19.891 13.656 0.73 1 97.88 373 LYS A CA 1
ATOM 2868 C C . LYS A 1 373 ? 18.672 12.891 1.229 1 97.88 373 LYS A C 1
ATOM 2870 O O . LYS A 1 373 ? 18.797 11.789 1.763 1 97.88 373 LYS A O 1
ATOM 2875 N N . VAL A 1 374 ? 17.531 13.477 1.052 1 97.81 374 VAL A N 1
ATOM 2876 C CA . VAL A 1 374 ? 16.281 12.836 1.432 1 97.81 374 VAL A CA 1
ATOM 2877 C C . VAL A 1 374 ? 16.078 11.57 0.605 1 97.81 374 VAL A C 1
ATOM 2879 O O . VAL A 1 374 ? 15.734 10.516 1.147 1 97.81 374 VAL A O 1
ATOM 2882 N N . PHE A 1 375 ? 16.328 11.609 -0.678 1 97.75 375 PHE A N 1
ATOM 2883 C CA . PHE A 1 375 ? 16.094 10.469 -1.554 1 97.75 375 PHE A CA 1
ATOM 2884 C C . PHE A 1 375 ? 17.188 9.422 -1.379 1 97.75 375 PHE A C 1
ATOM 2886 O O . PHE A 1 375 ? 16.938 8.219 -1.536 1 97.75 375 PHE A O 1
ATOM 2893 N N . GLU A 1 376 ? 18.406 9.883 -1.045 1 98.12 376 GLU A N 1
ATOM 2894 C CA . GLU A 1 376 ? 19.438 8.922 -0.662 1 98.12 376 GLU A CA 1
ATOM 2895 C C . GLU A 1 376 ? 19 8.078 0.529 1 98.12 376 GLU A C 1
ATOM 2897 O O . GLU A 1 376 ? 19.141 6.855 0.517 1 98.12 376 GLU A O 1
ATOM 2902 N N . ALA A 1 377 ? 18.469 8.75 1.531 1 98.31 377 ALA A N 1
ATOM 2903 C CA . ALA A 1 377 ? 18 8.07 2.729 1 98.31 377 ALA A CA 1
ATOM 2904 C C . ALA A 1 377 ? 16.812 7.164 2.404 1 98.31 377 ALA A C 1
ATOM 2906 O O . ALA A 1 377 ? 16.703 6.055 2.932 1 98.31 377 ALA A O 1
ATOM 2907 N N . ALA A 1 378 ? 15.914 7.66 1.54 1 97.94 378 ALA A N 1
ATOM 2908 C CA . ALA A 1 378 ? 14.727 6.902 1.15 1 97.94 378 ALA A CA 1
ATOM 2909 C C . ALA A 1 378 ? 15.109 5.586 0.481 1 97.94 378 ALA A C 1
ATOM 2911 O O . ALA A 1 378 ? 14.547 4.535 0.792 1 97.94 378 ALA A O 1
ATOM 2912 N N . GLU A 1 379 ? 16.047 5.68 -0.447 1 97.31 379 GLU A N 1
ATOM 2913 C CA . GLU A 1 379 ? 16.5 4.488 -1.166 1 97.31 379 GLU A CA 1
ATOM 2914 C C . GLU A 1 379 ? 17.172 3.494 -0.225 1 97.31 379 GLU A C 1
ATOM 2916 O O . GLU A 1 379 ? 16.891 2.293 -0.281 1 97.31 379 GLU A O 1
ATOM 2921 N N . GLU A 1 380 ? 18.047 4.004 0.599 1 97.12 380 GLU A N 1
ATOM 2922 C CA . GLU A 1 380 ? 18.719 3.133 1.562 1 97.12 380 GLU A CA 1
ATOM 2923 C C . GLU A 1 380 ? 17.703 2.43 2.463 1 97.12 380 GLU A C 1
ATOM 2925 O O . GLU A 1 380 ? 17.797 1.223 2.691 1 97.12 380 GLU A O 1
ATOM 2930 N N . PHE A 1 381 ? 16.781 3.164 2.947 1 97.81 381 PHE A N 1
ATOM 2931 C CA . PHE A 1 381 ? 15.734 2.629 3.814 1 97.81 381 PHE A CA 1
ATOM 2932 C C . PHE A 1 381 ? 14.914 1.567 3.086 1 97.81 381 PHE A C 1
ATOM 2934 O O . PHE A 1 381 ? 14.648 0.498 3.637 1 97.81 381 PHE A O 1
ATOM 2941 N N . ALA A 1 382 ? 14.492 1.854 1.878 1 96.62 382 ALA A N 1
ATOM 2942 C CA . ALA A 1 382 ? 13.695 0.923 1.082 1 96.62 382 ALA A CA 1
ATOM 2943 C C . ALA A 1 382 ? 14.43 -0.399 0.884 1 96.62 382 ALA A C 1
ATOM 2945 O O . ALA A 1 382 ? 13.844 -1.473 1.025 1 96.62 382 ALA A O 1
ATOM 2946 N N . ARG A 1 383 ? 15.68 -0.323 0.614 1 96.06 383 ARG A N 1
ATOM 2947 C CA . ARG A 1 383 ? 16.469 -1.491 0.255 1 96.06 383 ARG A CA 1
ATOM 2948 C C . ARG A 1 383 ? 16.688 -2.404 1.459 1 96.06 383 ARG A C 1
ATOM 2950 O O . ARG A 1 383 ? 16.844 -3.617 1.307 1 96.06 383 ARG A O 1
ATOM 2957 N N . VAL A 1 384 ? 16.531 -1.812 2.697 1 95 384 VAL A N 1
ATOM 2958 C CA . VAL A 1 384 ? 16.891 -2.639 3.846 1 95 384 VAL A CA 1
ATOM 2959 C C . VAL A 1 384 ? 15.633 -2.945 4.668 1 95 384 VAL A C 1
ATOM 2961 O O . VAL A 1 384 ? 15.555 -3.984 5.324 1 95 384 VAL A O 1
ATOM 2964 N N . GLU A 1 385 ? 14.656 -2.045 4.664 1 95.38 385 GLU A N 1
ATOM 2965 C CA . GLU A 1 385 ? 13.477 -2.229 5.5 1 95.38 385 GLU A CA 1
ATOM 2966 C C . GLU A 1 385 ? 12.258 -2.609 4.66 1 95.38 385 GLU A C 1
ATOM 2968 O O . GLU A 1 385 ? 11.18 -2.875 5.199 1 95.38 385 GLU A O 1
ATOM 2973 N N . GLY A 1 386 ? 12.414 -2.568 3.35 1 92.69 386 GLY A N 1
ATOM 2974 C CA . GLY A 1 386 ? 11.438 -3.174 2.457 1 92.69 386 GLY A CA 1
ATOM 2975 C C . GLY A 1 386 ? 10.242 -2.283 2.197 1 92.69 386 GLY A C 1
ATOM 2976 O O . GLY A 1 386 ? 9.312 -2.678 1.492 1 92.69 386 GLY A O 1
ATOM 2977 N N . ILE A 1 387 ? 10.156 -1.118 2.768 1 94.06 387 ILE A N 1
ATOM 2978 C CA . ILE A 1 387 ? 9.07 -0.173 2.543 1 94.06 387 ILE A CA 1
ATOM 2979 C C . ILE A 1 387 ? 9.555 0.97 1.653 1 94.06 387 ILE A C 1
ATOM 2981 O O . ILE A 1 387 ? 10.617 1.539 1.889 1 94.06 387 ILE A O 1
ATOM 2985 N N . LEU A 1 388 ? 8.82 1.201 0.572 1 94.31 388 LEU A N 1
ATOM 2986 C CA . LEU A 1 388 ? 9.102 2.346 -0.287 1 94.31 388 LEU A CA 1
ATOM 2987 C C . LEU A 1 388 ? 8.477 3.617 0.278 1 94.31 388 LEU A C 1
ATOM 2989 O O . LEU A 1 388 ? 7.277 3.857 0.103 1 94.31 388 LEU A O 1
ATOM 2993 N N . PRO A 1 389 ? 9.281 4.426 0.885 1 95.25 389 PRO A N 1
ATOM 2994 C CA . PRO A 1 389 ? 8.695 5.562 1.601 1 95.25 389 PRO A CA 1
ATOM 2995 C C . PRO A 1 389 ? 8.328 6.719 0.673 1 95.25 389 PRO A C 1
ATOM 2997 O O . PRO A 1 389 ? 8.938 6.887 -0.384 1 95.25 389 PRO A O 1
ATOM 3000 N N . ALA A 1 390 ? 7.305 7.477 1.024 1 92.69 390 ALA A N 1
ATOM 3001 C CA . ALA A 1 390 ? 7.023 8.758 0.38 1 92.69 390 ALA A CA 1
ATOM 3002 C C . ALA A 1 390 ? 8.148 9.758 0.64 1 92.69 390 ALA A C 1
ATOM 3004 O O . ALA A 1 390 ? 8.734 9.773 1.723 1 92.69 390 ALA A O 1
ATOM 3005 N N . PRO A 1 391 ? 8.359 10.617 -0.348 1 92.94 391 PRO A N 1
ATOM 3006 C CA . PRO A 1 391 ? 9.406 11.617 -0.135 1 92.94 391 PRO A CA 1
ATOM 3007 C C . PRO A 1 391 ? 9.164 12.477 1.104 1 92.94 391 PRO A C 1
ATOM 3009 O O . PRO A 1 391 ? 10.109 12.867 1.784 1 92.94 391 PRO A O 1
ATOM 3012 N N . GLU A 1 392 ? 7.898 12.797 1.451 1 92.31 392 GLU A N 1
ATOM 3013 C CA . GLU A 1 392 ? 7.594 13.625 2.613 1 92.31 392 GLU A CA 1
ATOM 3014 C C . GLU A 1 392 ? 8.156 13.008 3.893 1 92.31 392 GLU A C 1
ATOM 3016 O O . GLU A 1 392 ? 8.953 13.633 4.594 1 92.31 392 GLU A O 1
ATOM 3021 N N . SER A 1 393 ? 7.848 11.75 4.133 1 94.06 393 SER A N 1
ATOM 3022 C CA . SER A 1 393 ? 8.266 11.102 5.371 1 94.06 393 SER A CA 1
ATOM 3023 C C . SER A 1 393 ? 9.734 10.688 5.309 1 94.06 393 SER A C 1
ATOM 3025 O O . SER A 1 393 ? 10.352 10.406 6.34 1 94.06 393 SER A O 1
ATOM 3027 N N . SER A 1 394 ? 10.305 10.711 4.113 1 97.06 394 SER A N 1
ATOM 3028 C CA . SER A 1 394 ? 11.719 10.398 3.977 1 97.06 394 SER A CA 1
ATOM 3029 C C . SER A 1 394 ? 12.594 11.484 4.594 1 97.06 394 SER A C 1
ATOM 3031 O O . SER A 1 394 ? 13.758 11.25 4.922 1 97.06 394 SER A O 1
ATOM 3033 N N . HIS A 1 395 ? 12.023 12.68 4.734 1 97.62 395 HIS A N 1
ATOM 3034 C CA . HIS A 1 395 ? 12.727 13.711 5.484 1 97.62 395 HIS A CA 1
ATOM 3035 C C . HIS A 1 395 ? 13.031 13.242 6.906 1 97.62 395 HIS A C 1
ATOM 3037 O O . HIS A 1 395 ? 14.141 13.445 7.406 1 97.62 395 HIS A O 1
ATOM 3043 N N . ALA A 1 396 ? 12.047 12.648 7.535 1 98.25 396 ALA A N 1
ATOM 3044 C CA . ALA A 1 396 ? 12.234 12.117 8.883 1 98.25 396 ALA A CA 1
ATOM 3045 C C . ALA A 1 396 ? 13.242 10.969 8.875 1 98.25 396 ALA A C 1
ATOM 3047 O O . ALA A 1 396 ? 14.039 10.836 9.805 1 98.25 396 ALA A O 1
ATOM 3048 N N . ILE A 1 397 ? 13.242 10.133 7.832 1 98.69 397 ILE A N 1
ATOM 3049 C CA . ILE A 1 397 ? 14.195 9.031 7.711 1 98.69 397 ILE A CA 1
ATOM 3050 C C . ILE A 1 397 ? 15.617 9.57 7.656 1 98.69 397 ILE A C 1
ATOM 3052 O O . ILE A 1 397 ? 16.516 9.055 8.328 1 98.69 397 ILE A O 1
ATOM 3056 N N . ARG A 1 398 ? 15.828 10.594 6.863 1 98.62 398 ARG A N 1
ATOM 3057 C CA . ARG A 1 398 ? 17.156 11.195 6.703 1 98.62 398 ARG A CA 1
ATOM 3058 C C . ARG A 1 398 ? 17.719 11.633 8.047 1 98.62 398 ARG A C 1
ATOM 3060 O O . ARG A 1 398 ? 18.859 11.328 8.367 1 98.62 398 ARG A O 1
ATOM 3067 N N . VAL A 1 399 ? 16.906 12.289 8.805 1 98.88 399 VAL A N 1
ATOM 3068 C CA . VAL A 1 399 ? 17.391 12.828 10.078 1 98.88 399 VAL A CA 1
ATOM 3069 C C . VAL A 1 399 ? 17.5 11.711 11.109 1 98.88 399 VAL A C 1
ATOM 3071 O O . VAL A 1 399 ? 18.391 11.727 11.953 1 98.88 399 VAL A O 1
ATOM 3074 N N . ALA A 1 400 ? 16.625 10.695 11.07 1 98.88 400 ALA A N 1
ATOM 3075 C CA . ALA A 1 400 ? 16.766 9.523 11.938 1 98.88 400 ALA A CA 1
ATOM 3076 C C . ALA A 1 400 ? 18.109 8.836 11.711 1 98.88 400 ALA A C 1
ATOM 3078 O O . ALA A 1 400 ? 18.766 8.422 12.664 1 98.88 400 ALA A O 1
ATOM 3079 N N . ILE A 1 401 ? 18.469 8.711 10.445 1 98.88 401 ILE A N 1
ATOM 3080 C CA . ILE A 1 401 ? 19.75 8.102 10.102 1 98.88 401 ILE A CA 1
ATOM 3081 C C . ILE A 1 401 ? 20.875 8.969 10.648 1 98.88 401 ILE A C 1
ATOM 3083 O O . ILE A 1 401 ? 21.844 8.453 11.227 1 98.88 401 ILE A O 1
ATOM 3087 N N . ASP A 1 402 ? 20.797 10.312 10.469 1 98.81 402 ASP A N 1
ATOM 3088 C CA . ASP A 1 402 ? 21.812 11.219 11 1 98.81 402 ASP A CA 1
ATOM 3089 C C . ASP A 1 402 ? 21.984 11.031 12.508 1 98.81 402 ASP A C 1
ATOM 3091 O O . ASP A 1 402 ? 23.109 10.953 13 1 98.81 402 ASP A O 1
ATOM 3095 N N . GLU A 1 403 ? 20.859 11 13.219 1 98.81 403 GLU A N 1
ATOM 3096 C CA . GLU A 1 403 ? 20.922 10.836 14.664 1 98.81 403 GLU A CA 1
ATOM 3097 C C . GLU A 1 403 ? 21.5 9.477 15.047 1 98.81 403 GLU A C 1
ATOM 3099 O O . GLU A 1 403 ? 22.234 9.367 16.031 1 98.81 403 GLU A O 1
ATOM 3104 N N . ALA A 1 404 ? 21.125 8.438 14.328 1 98.81 404 ALA A N 1
ATOM 3105 C CA . ALA A 1 404 ? 21.672 7.098 14.578 1 98.81 404 ALA A CA 1
ATOM 3106 C C . ALA A 1 404 ? 23.172 7.074 14.375 1 98.81 404 ALA A C 1
ATOM 3108 O O . ALA A 1 404 ? 23.891 6.402 15.117 1 98.81 404 ALA A O 1
ATOM 3109 N N . LEU A 1 405 ? 23.641 7.77 13.328 1 98.75 405 LEU A N 1
ATOM 3110 C CA . LEU A 1 405 ? 25.062 7.828 13.055 1 98.75 405 LEU A CA 1
ATOM 3111 C C . LEU A 1 405 ? 25.797 8.617 14.141 1 98.75 405 LEU A C 1
ATOM 3113 O O . LEU A 1 405 ? 26.938 8.305 14.477 1 98.75 405 LEU A O 1
ATOM 3117 N N . LYS A 1 406 ? 25.156 9.672 14.664 1 98.62 406 LYS A N 1
ATOM 3118 C CA . LYS A 1 406 ? 25.734 10.367 15.812 1 98.62 406 LYS A CA 1
ATOM 3119 C C . LYS A 1 406 ? 25.906 9.422 17 1 98.62 406 LYS A C 1
ATOM 3121 O O . LYS A 1 406 ? 26.891 9.492 17.719 1 98.62 406 LYS A O 1
ATOM 3126 N N . CYS A 1 407 ? 24.875 8.602 17.219 1 98.56 407 CYS A N 1
ATOM 3127 C CA . CYS A 1 407 ? 24.953 7.613 18.281 1 98.56 407 CYS A CA 1
ATOM 3128 C C . CYS A 1 407 ? 26.125 6.656 18.047 1 98.56 407 CYS A C 1
ATOM 3130 O O . CYS A 1 407 ? 26.781 6.223 19 1 98.56 407 CYS A O 1
ATOM 3132 N N . LYS A 1 408 ? 26.281 6.289 16.781 1 98.31 408 LYS A N 1
ATOM 3133 C CA . LYS A 1 408 ? 27.422 5.441 16.422 1 98.31 408 LYS A CA 1
ATOM 3134 C C . LYS A 1 408 ? 28.734 6.098 16.828 1 98.31 408 LYS A C 1
ATOM 3136 O O . LYS A 1 408 ? 29.609 5.445 17.391 1 98.31 408 LYS A O 1
ATOM 3141 N N . GLU A 1 409 ? 28.844 7.332 16.547 1 98.44 409 GLU A N 1
ATOM 3142 C CA . GLU A 1 409 ? 30.062 8.078 16.859 1 98.44 409 GLU A CA 1
ATOM 3143 C C . GLU A 1 409 ? 30.266 8.195 18.375 1 98.44 409 GLU A C 1
ATOM 3145 O O . GLU A 1 409 ? 31.391 8.055 18.859 1 98.44 409 GLU A O 1
ATOM 3150 N N . THR A 1 410 ? 29.266 8.43 19.094 1 98.06 410 THR A N 1
ATOM 3151 C CA . THR A 1 410 ? 29.359 8.703 20.531 1 98.06 410 THR A CA 1
ATOM 3152 C C . THR A 1 410 ? 29.312 7.41 21.328 1 98.06 410 THR A C 1
ATOM 3154 O O . THR A 1 410 ? 29.703 7.383 22.5 1 98.06 410 THR A O 1
ATOM 3157 N N . GLY A 1 411 ? 28.672 6.406 20.766 1 97.62 411 GLY A N 1
ATOM 3158 C CA . GLY A 1 411 ? 28.484 5.137 21.453 1 97.62 411 GLY A CA 1
ATOM 3159 C C . GLY A 1 411 ? 27.234 5.09 22.281 1 97.62 411 GLY A C 1
ATOM 3160 O O . GLY A 1 411 ? 26.922 4.07 22.906 1 97.62 411 GLY A O 1
ATOM 3161 N N . GLU A 1 412 ? 26.438 6.148 22.25 1 97.56 412 GLU A N 1
ATOM 3162 C CA . GLU A 1 412 ? 25.219 6.215 23.047 1 97.56 412 GLU A CA 1
ATOM 3163 C C . GLU A 1 412 ? 24.109 5.355 22.453 1 97.56 412 GLU A C 1
ATOM 3165 O O . GLU A 1 412 ? 23.969 5.301 21.234 1 97.56 412 GLU A O 1
ATOM 3170 N N . GLU A 1 413 ? 23.438 4.719 23.312 1 96.69 413 GLU A N 1
ATOM 3171 C CA . GLU A 1 413 ? 22.297 3.906 22.891 1 96.69 413 GLU A CA 1
ATOM 3172 C C . GLU A 1 413 ? 20.984 4.66 23.078 1 96.69 413 GLU A C 1
ATOM 3174 O O . GLU A 1 413 ? 20.25 4.41 24.031 1 96.69 413 GLU A O 1
ATOM 3179 N N . LYS A 1 414 ? 20.688 5.453 22.156 1 98.19 414 LYS A N 1
ATOM 3180 C CA . LYS A 1 414 ? 19.438 6.203 22.219 1 98.19 414 LYS A CA 1
ATOM 3181 C C . LYS A 1 414 ? 18.312 5.469 21.469 1 98.19 414 LYS A C 1
ATOM 3183 O O . LYS A 1 414 ? 18.578 4.711 20.531 1 98.19 414 LYS A O 1
ATOM 3188 N N . THR A 1 415 ? 17.125 5.664 21.953 1 98.56 415 THR A N 1
ATOM 3189 C CA . THR A 1 415 ? 15.945 5.184 21.25 1 98.56 415 THR A CA 1
ATOM 3190 C C . THR A 1 415 ? 15.344 6.293 20.375 1 98.56 415 THR A C 1
ATOM 3192 O O . THR A 1 415 ? 14.891 7.312 20.906 1 98.56 415 THR A O 1
ATOM 3195 N N . ILE A 1 416 ? 15.383 6.078 19.094 1 98.88 416 ILE A N 1
ATOM 3196 C CA . ILE A 1 416 ? 14.867 7.023 18.109 1 98.88 416 ILE A CA 1
ATOM 3197 C C . ILE A 1 416 ? 13.523 6.527 17.578 1 98.88 416 ILE A C 1
ATOM 3199 O O . ILE A 1 416 ? 13.414 5.379 17.141 1 98.88 416 ILE A O 1
ATOM 3203 N N . VAL A 1 417 ? 12.492 7.352 17.641 1 98.88 417 VAL A N 1
ATOM 3204 C CA . VAL A 1 417 ? 11.188 7.055 17.062 1 98.88 417 VAL A CA 1
ATOM 3205 C C . VAL A 1 417 ? 10.852 8.086 15.984 1 98.88 417 VAL A C 1
ATOM 3207 O O . VAL A 1 417 ? 10.891 9.289 16.234 1 98.88 417 VAL A O 1
ATOM 3210 N N . PHE A 1 418 ? 10.555 7.641 14.766 1 98.75 418 PHE A N 1
ATOM 3211 C CA . PHE A 1 418 ? 10.133 8.609 13.758 1 98.75 418 PHE A CA 1
ATOM 3212 C C . PHE A 1 418 ? 8.828 8.172 13.109 1 98.75 418 PHE A C 1
ATOM 3214 O O . PHE A 1 418 ? 8.453 7 13.172 1 98.75 418 PHE A O 1
ATOM 3221 N N . GLY A 1 419 ? 8.055 9.172 12.602 1 97.88 419 GLY A N 1
ATOM 3222 C CA . GLY A 1 419 ? 6.832 8.891 11.875 1 97.88 419 GLY A CA 1
ATOM 3223 C C . GLY A 1 419 ? 7.062 8.609 10.398 1 97.88 419 GLY A C 1
ATOM 3224 O O . GLY A 1 419 ? 7.766 9.359 9.719 1 97.88 419 GLY A O 1
ATOM 3225 N N . LEU A 1 420 ? 6.57 7.48 9.953 1 96.62 420 LEU A N 1
ATOM 3226 C CA . LEU A 1 420 ? 6.594 7.137 8.539 1 96.62 420 LEU A CA 1
ATOM 3227 C C . LEU A 1 420 ? 5.18 7.09 7.969 1 96.62 420 LEU A C 1
ATOM 3229 O O . LEU A 1 420 ? 4.375 6.242 8.367 1 96.62 420 LEU A O 1
ATOM 3233 N N . THR A 1 421 ? 4.879 8.008 7.211 1 90.69 421 THR A N 1
ATOM 3234 C CA . THR A 1 421 ? 3.562 8.062 6.586 1 90.69 421 THR A CA 1
ATOM 3235 C C . THR A 1 421 ? 3.688 8.203 5.07 1 90.69 421 THR A C 1
ATOM 3237 O O . THR A 1 421 ? 4.703 8.68 4.566 1 90.69 421 THR A O 1
ATOM 3240 N N . GLY A 1 422 ? 2.771 7.691 4.363 1 80.75 422 GLY A N 1
ATOM 3241 C CA . GLY A 1 422 ? 2.77 7.793 2.912 1 80.75 422 GLY A CA 1
ATOM 3242 C C . GLY A 1 422 ? 3.516 6.664 2.23 1 80.75 422 GLY A C 1
ATOM 3243 O O . GLY A 1 422 ? 4.379 6.027 2.84 1 80.75 422 GLY A O 1
ATOM 3244 N N . THR A 1 423 ? 3.15 6.352 1.066 1 86.12 423 THR A N 1
ATOM 3245 C CA . THR A 1 423 ? 3.842 5.391 0.216 1 86.12 423 THR A CA 1
ATOM 3246 C C . THR A 1 423 ? 4.414 6.074 -1.021 1 86.12 423 THR A C 1
ATOM 3248 O O . THR A 1 423 ? 3.848 7.051 -1.515 1 86.12 423 THR A O 1
ATOM 3251 N N . GLY A 1 424 ? 5.504 5.602 -1.424 1 88.62 424 GLY A N 1
ATOM 3252 C CA . GLY A 1 424 ? 6.184 6.199 -2.562 1 88.62 424 GLY A CA 1
ATOM 3253 C C . GLY A 1 424 ? 5.645 5.723 -3.896 1 88.62 424 GLY A C 1
ATOM 3254 O O 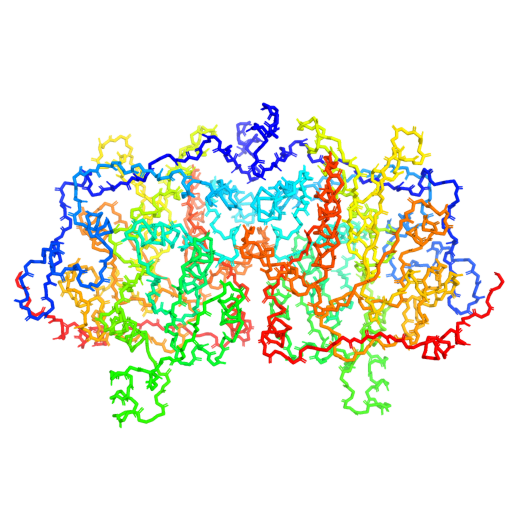. GLY A 1 424 ? 6.156 6.105 -4.953 1 88.62 424 GLY A O 1
ATOM 3255 N N . TYR A 1 425 ? 4.512 5.02 -3.9 1 86.5 425 TYR A N 1
ATOM 3256 C CA . TYR A 1 425 ? 4.004 4.391 -5.117 1 86.5 425 TYR A CA 1
ATOM 3257 C C . TYR A 1 425 ? 3.635 5.438 -6.16 1 86.5 425 TYR A C 1
ATOM 3259 O O . TYR A 1 425 ? 3.725 5.184 -7.363 1 86.5 425 TYR A O 1
ATOM 3267 N N . PHE A 1 426 ? 3.309 6.582 -5.672 1 83.19 426 PHE A N 1
ATOM 3268 C CA . PHE A 1 426 ? 2.809 7.605 -6.578 1 83.19 426 PHE A CA 1
ATOM 3269 C C . PHE A 1 426 ? 3.85 8.703 -6.789 1 83.19 426 PHE A C 1
ATOM 3271 O O . PHE A 1 426 ? 3.545 9.758 -7.344 1 83.19 426 PHE A O 1
ATOM 3278 N N . ASP A 1 427 ? 5.086 8.43 -6.332 1 87.62 427 ASP A N 1
ATOM 3279 C CA . ASP A 1 427 ? 6.152 9.43 -6.414 1 87.62 427 ASP A CA 1
ATOM 3280 C C . ASP A 1 427 ? 7.312 8.914 -7.27 1 87.62 427 ASP A C 1
ATOM 3282 O O . ASP A 1 427 ? 8.453 9.344 -7.094 1 87.62 427 ASP A O 1
ATOM 3286 N N . MET A 1 428 ? 7.016 8.07 -8.148 1 89.88 428 MET A N 1
ATOM 3287 C CA . MET A 1 428 ? 8.078 7.363 -8.867 1 89.88 428 MET A CA 1
ATOM 3288 C C . MET A 1 428 ? 8.758 8.289 -9.875 1 89.88 428 MET A C 1
ATOM 3290 O O . MET A 1 428 ? 9.922 8.078 -10.227 1 89.88 428 MET A O 1
ATOM 3294 N N . VAL A 1 429 ? 8.07 9.336 -10.32 1 88.44 429 VAL A N 1
ATOM 3295 C CA . VAL A 1 429 ? 8.719 10.32 -11.18 1 88.44 429 VAL A CA 1
ATOM 3296 C C . VAL A 1 429 ? 9.891 10.961 -10.438 1 88.44 429 VAL A C 1
ATOM 3298 O O . VAL A 1 429 ? 10.953 11.18 -11.023 1 88.44 429 VAL A O 1
ATOM 3301 N N . ALA A 1 430 ? 9.703 11.281 -9.164 1 91.69 430 ALA A N 1
ATOM 3302 C CA . ALA A 1 430 ? 10.773 11.867 -8.367 1 91.69 430 ALA A CA 1
ATOM 3303 C C . ALA A 1 430 ? 11.914 10.867 -8.172 1 91.69 430 ALA A C 1
ATOM 3305 O O . ALA A 1 430 ? 13.094 11.234 -8.273 1 91.69 430 ALA A O 1
ATOM 3306 N N . TYR A 1 431 ? 11.617 9.648 -7.902 1 94.69 431 TYR A N 1
ATOM 3307 C CA . TYR A 1 431 ? 12.633 8.609 -7.77 1 94.69 431 TYR A CA 1
ATOM 3308 C C . TYR A 1 431 ? 13.414 8.438 -9.07 1 94.69 431 TYR A C 1
ATOM 3310 O O . TYR A 1 431 ? 14.625 8.227 -9.047 1 94.69 431 TYR A O 1
ATOM 3318 N N . GLU A 1 432 ? 12.68 8.531 -10.164 1 94.5 432 GLU A N 1
ATOM 3319 C CA . GLU A 1 432 ? 13.32 8.445 -11.477 1 94.5 432 GLU A CA 1
ATOM 3320 C C . GLU A 1 432 ? 14.336 9.578 -11.664 1 94.5 432 GLU A C 1
ATOM 3322 O O . GLU A 1 432 ? 15.461 9.336 -12.094 1 94.5 432 GLU A O 1
ATOM 3327 N N . LYS A 1 433 ? 13.898 10.75 -11.391 1 94.44 433 LYS A N 1
ATOM 3328 C CA . LYS A 1 433 ? 14.797 11.891 -11.508 1 94.44 433 LYS A CA 1
ATOM 3329 C C . LYS A 1 433 ? 16.031 11.711 -10.625 1 94.44 433 LYS A C 1
ATOM 3331 O O . LYS A 1 433 ? 17.141 12.078 -11.016 1 94.44 433 LYS A O 1
ATOM 3336 N N . PHE A 1 434 ? 15.867 11.227 -9.445 1 96.12 434 PHE A N 1
ATOM 3337 C CA . PHE A 1 434 ? 16.969 10.953 -8.531 1 96.12 434 PHE A CA 1
ATOM 3338 C C . PHE A 1 434 ? 17.922 9.922 -9.133 1 96.12 434 PHE A C 1
ATOM 3340 O O . PHE A 1 434 ? 19.141 10.148 -9.18 1 96.12 434 PHE A O 1
ATOM 3347 N N . HIS A 1 435 ? 17.375 8.805 -9.633 1 95.31 435 HIS A N 1
ATOM 3348 C CA . HIS A 1 435 ? 18.188 7.723 -10.195 1 95.31 435 HIS A CA 1
ATOM 3349 C C . HIS A 1 435 ? 18.938 8.188 -11.438 1 95.31 435 HIS A C 1
ATOM 3351 O O . HIS A 1 435 ? 20.047 7.73 -11.695 1 95.31 435 HIS A O 1
ATOM 3357 N N . ASP A 1 436 ? 18.312 9.102 -12.148 1 96.19 436 ASP A N 1
ATOM 3358 C CA . ASP A 1 436 ? 18.891 9.562 -13.406 1 96.19 436 ASP A CA 1
ATOM 3359 C C . ASP A 1 436 ? 19.875 10.711 -13.164 1 96.19 436 ASP A C 1
ATOM 3361 O O . ASP A 1 436 ? 20.469 11.234 -14.109 1 96.19 436 ASP A O 1
ATOM 3365 N N . GLY A 1 437 ? 20.078 11.164 -11.953 1 95.88 437 GLY A N 1
ATOM 3366 C CA . GLY A 1 437 ? 21 12.242 -11.625 1 95.88 437 GLY A CA 1
ATOM 3367 C C . GLY A 1 437 ? 20.484 13.609 -12.031 1 95.88 437 GLY A C 1
ATOM 3368 O O . GLY A 1 437 ? 21.266 14.531 -12.266 1 95.88 437 GLY A O 1
ATOM 3369 N N . LEU A 1 438 ? 19.219 13.734 -12.133 1 95.31 438 LEU A N 1
ATOM 3370 C CA . LEU A 1 438 ? 18.609 14.969 -12.609 1 95.31 438 LEU A CA 1
ATOM 3371 C C . LEU A 1 438 ? 18.016 15.773 -11.453 1 95.31 438 LEU A C 1
ATOM 3373 O O . LEU A 1 438 ? 17.531 16.891 -11.648 1 95.31 438 LEU A O 1
ATOM 3377 N N . MET A 1 439 ? 18.062 15.258 -10.266 1 94.69 439 MET A N 1
ATOM 3378 C CA . MET A 1 439 ? 17.531 15.945 -9.094 1 94.69 439 MET A CA 1
ATOM 3379 C C . MET A 1 439 ? 18.516 17 -8.586 1 94.69 439 MET A C 1
ATOM 3381 O O . MET A 1 439 ? 19.703 16.703 -8.414 1 94.69 439 MET A O 1
ATOM 3385 N N . GLU A 1 440 ? 17.969 18.188 -8.391 1 94.44 440 GLU A N 1
ATOM 3386 C CA . GLU A 1 440 ? 18.797 19.297 -7.887 1 94.44 440 GLU A CA 1
ATOM 3387 C C . GLU A 1 440 ? 18.25 19.828 -6.566 1 94.44 440 GLU A C 1
ATOM 3389 O O . GLU A 1 440 ? 17.031 19.828 -6.344 1 94.44 440 GLU A O 1
ATOM 3394 N N . ASP A 1 441 ? 19.172 20.25 -5.754 1 95.12 441 ASP A N 1
ATOM 3395 C CA . ASP A 1 441 ? 18.797 20.875 -4.492 1 95.12 441 ASP A CA 1
ATOM 3396 C C . ASP A 1 441 ? 18.562 22.375 -4.664 1 95.12 441 ASP A C 1
ATOM 3398 O O . ASP A 1 441 ? 19.266 23.031 -5.438 1 95.12 441 ASP A O 1
ATOM 3402 N N . TYR A 1 442 ? 17.594 22.844 -4.02 1 94.12 442 TYR A N 1
ATOM 3403 C CA . TYR A 1 442 ? 17.312 24.281 -4.012 1 94.12 442 TYR A CA 1
ATOM 3404 C C . TYR A 1 442 ? 17.141 24.781 -2.59 1 94.12 442 TYR A C 1
ATOM 3406 O O . TYR A 1 442 ? 16.391 24.203 -1.801 1 94.12 442 TYR A O 1
ATOM 3414 N N . ILE A 1 443 ? 17.828 25.797 -2.24 1 95.5 443 ILE A N 1
ATOM 3415 C CA . ILE A 1 443 ? 17.703 26.516 -0.977 1 95.5 443 ILE A CA 1
ATOM 3416 C C . ILE A 1 443 ? 17.438 27.984 -1.249 1 95.5 443 ILE A C 1
ATOM 3418 O O . ILE A 1 443 ? 18.25 28.672 -1.862 1 95.5 443 ILE A O 1
ATOM 3422 N N . PRO A 1 444 ? 16.266 28.406 -0.861 1 95.56 444 PRO A N 1
ATOM 3423 C CA . PRO A 1 444 ? 16 29.828 -1.129 1 95.56 444 PRO A CA 1
ATOM 3424 C C . PRO A 1 444 ? 17.016 30.75 -0.464 1 95.56 444 PRO A C 1
ATOM 3426 O O . PRO A 1 444 ? 17.469 30.484 0.65 1 95.56 444 PRO A O 1
ATOM 3429 N N . THR A 1 445 ? 17.297 31.906 -1.138 1 96.25 445 THR A N 1
ATOM 3430 C CA . THR A 1 445 ? 18.188 32.906 -0.575 1 96.25 445 THR A CA 1
ATOM 3431 C C . THR A 1 445 ? 17.469 33.781 0.426 1 96.25 445 THR A C 1
ATOM 3433 O O . THR A 1 445 ? 16.234 33.812 0.452 1 96.25 445 THR A O 1
ATOM 3436 N N . ASP A 1 446 ? 18.25 34.5 1.211 1 96.62 446 ASP A N 1
ATOM 3437 C CA . ASP A 1 446 ? 17.656 35.469 2.129 1 96.62 446 ASP A CA 1
ATOM 3438 C C . ASP A 1 446 ? 16.875 36.531 1.371 1 96.62 446 ASP A C 1
ATOM 3440 O O . ASP A 1 446 ? 15.82 36.969 1.832 1 96.62 446 ASP A O 1
ATOM 3444 N N . ALA A 1 447 ? 17.391 36.875 0.268 1 96.31 447 ALA A N 1
ATOM 3445 C CA . ALA A 1 447 ? 16.734 37.906 -0.539 1 96.31 447 ALA A CA 1
ATOM 3446 C C . ALA A 1 447 ? 15.367 37.438 -1.008 1 96.31 447 ALA A C 1
ATOM 3448 O O . ALA A 1 447 ? 14.391 38.188 -0.978 1 96.31 447 ALA A O 1
ATOM 3449 N N . GLU A 1 448 ? 15.297 36.25 -1.433 1 92.81 448 GLU A N 1
ATOM 3450 C CA . GLU A 1 448 ? 14.039 35.656 -1.874 1 92.81 448 GLU A CA 1
ATOM 3451 C C . GLU A 1 448 ? 13.023 35.594 -0.732 1 92.81 448 GLU A C 1
ATOM 3453 O O . GLU A 1 448 ? 11.859 35.969 -0.912 1 92.81 448 GLU A O 1
ATOM 3458 N N . LEU A 1 449 ? 13.461 35.156 0.428 1 95.75 449 LEU A N 1
ATOM 3459 C CA . LEU A 1 449 ? 12.586 35.031 1.588 1 95.75 449 LEU A CA 1
ATOM 3460 C C . LEU A 1 449 ? 12.125 36.406 2.047 1 95.75 449 LEU A C 1
ATOM 3462 O O . LEU A 1 449 ? 10.953 36.594 2.408 1 95.75 449 LEU A O 1
ATOM 3466 N N . ASN A 1 450 ? 13.047 37.375 1.972 1 96.06 450 ASN A N 1
ATOM 3467 C CA . ASN A 1 450 ? 12.711 38.719 2.412 1 96.06 450 ASN A CA 1
ATOM 3468 C C . ASN A 1 450 ? 11.648 39.344 1.519 1 96.06 450 ASN A C 1
ATOM 3470 O O . ASN A 1 450 ? 10.82 40.125 1.991 1 96.06 450 ASN A O 1
ATOM 3474 N N . GLU A 1 451 ? 11.695 39.062 0.295 1 94.25 451 GLU A N 1
ATOM 3475 C CA . GLU A 1 451 ? 10.664 39.531 -0.612 1 94.25 451 GLU A CA 1
ATOM 3476 C C . GLU A 1 451 ? 9.281 39.031 -0.188 1 94.25 451 GLU A C 1
ATOM 3478 O O . GLU A 1 451 ? 8.305 39.781 -0.253 1 94.25 451 GLU A O 1
ATOM 3483 N N . SER A 1 452 ? 9.258 37.844 0.19 1 91.31 452 SER A N 1
ATOM 3484 C CA . SER A 1 452 ? 7.996 37.25 0.642 1 91.31 452 SER A CA 1
ATOM 3485 C C . SER A 1 452 ? 7.578 37.812 1.996 1 91.31 452 SER A C 1
ATOM 3487 O O . SER A 1 452 ? 6.398 38.094 2.229 1 91.31 452 SER A O 1
ATOM 3489 N N . PHE A 1 453 ? 8.531 38.031 2.891 1 94.69 453 PHE A N 1
ATOM 3490 C CA . PHE A 1 453 ? 8.266 38.531 4.227 1 94.69 453 PHE A CA 1
ATOM 3491 C C . PHE A 1 453 ? 7.719 39.938 4.164 1 94.69 453 PHE A C 1
ATOM 3493 O O . PHE A 1 453 ? 6.918 40.344 5.012 1 94.69 453 PHE A O 1
ATOM 3500 N N . ALA A 1 454 ? 8.141 40.625 3.154 1 93.69 454 ALA A N 1
ATOM 3501 C CA . ALA A 1 454 ? 7.715 42 3 1 93.69 454 ALA A CA 1
ATOM 3502 C C . ALA A 1 454 ? 6.215 42.094 2.74 1 93.69 454 ALA A C 1
ATOM 3504 O O . ALA A 1 454 ? 5.602 43.156 2.975 1 93.69 454 ALA A O 1
ATOM 3505 N N . LYS A 1 455 ? 5.621 41.062 2.408 1 90.31 455 LYS A N 1
ATOM 3506 C CA . LYS A 1 455 ? 4.207 41.062 2.041 1 90.31 455 LYS A CA 1
ATOM 3507 C C . LYS A 1 455 ? 3.348 40.5 3.174 1 90.31 455 LYS A C 1
ATOM 3509 O O . LYS A 1 455 ? 2.127 40.406 3.037 1 90.31 455 LYS A O 1
ATOM 3514 N N . LEU A 1 456 ? 3.934 40.156 4.219 1 92.56 456 LEU A N 1
ATOM 3515 C CA . LEU A 1 456 ? 3.176 39.688 5.371 1 92.56 456 LEU A CA 1
ATOM 3516 C C . LEU A 1 456 ? 2.242 40.75 5.895 1 92.56 456 LEU A C 1
ATOM 3518 O O . LEU A 1 456 ? 2.59 41.938 5.883 1 92.56 456 LEU A O 1
ATOM 3522 N N . PRO A 1 457 ? 1.063 40.344 6.328 1 89.94 457 PRO A N 1
ATOM 3523 C CA . PRO A 1 457 ? 0.194 41.344 6.941 1 89.94 457 PRO A CA 1
ATOM 3524 C C . PRO A 1 457 ? 0.835 42 8.156 1 89.94 457 PRO A C 1
ATOM 3526 O O . PRO A 1 457 ? 1.545 41.344 8.922 1 89.94 457 PRO A O 1
ATOM 3529 N N . LYS A 1 458 ? 0.794 43.406 8.156 1 83 458 LYS A N 1
ATOM 3530 C CA . LYS A 1 458 ? 1.347 44.156 9.273 1 83 458 LYS A CA 1
ATOM 3531 C C . LYS A 1 458 ? 0.386 44.188 10.461 1 83 458 LYS A C 1
ATOM 3533 O O . LYS A 1 458 ? -0.605 44.906 10.461 1 83 458 LYS A O 1
ATOM 3538 N N . MET A 1 459 ? 0.392 43.062 11.188 1 76.69 459 MET A N 1
ATOM 3539 C CA . MET A 1 459 ? -0.46 42.969 12.375 1 76.69 459 MET A CA 1
ATOM 3540 C C . MET A 1 459 ? 0.379 42.906 13.648 1 76.69 459 MET A C 1
ATOM 3542 O O . MET A 1 459 ? 1.507 42.406 13.625 1 76.69 459 MET A O 1
ATOM 3546 N N . ASP A 1 460 ? 0.224 43.812 14.703 1 56.62 460 ASP A N 1
ATOM 3547 C CA . ASP A 1 460 ? 0.91 43.812 15.992 1 56.62 460 ASP A CA 1
ATOM 3548 C C . ASP A 1 460 ? 0.639 42.531 16.781 1 56.62 460 ASP A C 1
ATOM 3550 O O . ASP A 1 460 ? -0.444 41.969 16.672 1 56.62 460 ASP A O 1
ATOM 3554 N N . MET B 1 1 ? -28.516 -13.406 13.875 1 35 1 MET B N 1
ATOM 3555 C CA . MET B 1 1 ? -28.047 -12.852 15.141 1 35 1 MET B CA 1
ATOM 3556 C C . MET B 1 1 ? -26.594 -13.227 15.391 1 35 1 MET B C 1
ATOM 3558 O O . MET B 1 1 ? -26.25 -14.406 15.398 1 35 1 MET B O 1
ATOM 3562 N N . LYS B 1 2 ? -25.719 -12.258 15.078 1 50.28 2 LYS B N 1
ATOM 3563 C CA . LYS B 1 2 ? -24.328 -12.578 15.344 1 50.28 2 LYS B CA 1
ATOM 3564 C C . LYS B 1 2 ? -24.156 -13.195 16.719 1 50.28 2 LYS B C 1
ATOM 3566 O O . LYS B 1 2 ? -24.672 -12.68 17.719 1 50.28 2 LYS B O 1
ATOM 3571 N N . THR B 1 3 ? -23.859 -14.531 16.797 1 49.09 3 THR B N 1
ATOM 3572 C CA . THR B 1 3 ? -23.609 -15.211 18.078 1 49.09 3 THR B CA 1
ATOM 3573 C C . THR B 1 3 ? -22.625 -14.422 18.922 1 49.09 3 THR B C 1
ATOM 3575 O O . THR B 1 3 ? -21.938 -13.531 18.422 1 49.09 3 THR B O 1
ATOM 3578 N N . GLU B 1 4 ? -22.703 -14.523 20.25 1 51.12 4 GLU B N 1
ATOM 3579 C CA . GLU B 1 4 ? -21.766 -13.914 21.188 1 51.12 4 GLU B CA 1
ATOM 3580 C C . GLU B 1 4 ? -20.328 -14.125 20.734 1 51.12 4 GLU B C 1
ATOM 3582 O O . GLU B 1 4 ? -19.484 -13.234 20.891 1 51.12 4 GLU B O 1
ATOM 3587 N N . GLN B 1 5 ? -20.062 -15.289 20.172 1 52.91 5 GLN B N 1
ATOM 3588 C CA . GLN B 1 5 ? -18.719 -15.594 19.688 1 52.91 5 GLN B CA 1
ATOM 3589 C C . GLN B 1 5 ? -18.344 -14.719 18.5 1 52.91 5 GLN B C 1
ATOM 3591 O O . GLN B 1 5 ? -17.203 -14.266 18.375 1 52.91 5 GLN B O 1
ATOM 3596 N N . ASP B 1 6 ? -19.266 -14.469 17.703 1 62.53 6 ASP B N 1
ATOM 3597 C CA . ASP B 1 6 ? -19.031 -13.656 16.516 1 62.53 6 ASP B CA 1
ATOM 3598 C C . ASP B 1 6 ? -18.688 -12.219 16.891 1 62.53 6 ASP B C 1
ATOM 3600 O O . ASP B 1 6 ? -17.922 -11.547 16.203 1 62.53 6 ASP B O 1
ATOM 3604 N N . LYS B 1 7 ? -19.172 -11.938 18.109 1 61.5 7 LYS B N 1
ATOM 3605 C CA . LYS B 1 7 ? -19.062 -10.539 18.5 1 61.5 7 LYS B CA 1
ATOM 3606 C C . LYS B 1 7 ? -17.641 -10.211 18.969 1 61.5 7 LYS B C 1
ATOM 3608 O O . LYS B 1 7 ? -17.25 -9.047 19 1 61.5 7 LYS B O 1
ATOM 3613 N N . ASN B 1 8 ? -16.922 -11.281 19.109 1 81.69 8 ASN B N 1
ATOM 3614 C CA . ASN B 1 8 ? -15.617 -11.008 19.703 1 81.69 8 ASN B CA 1
ATOM 3615 C C . ASN B 1 8 ? -14.492 -11.172 18.688 1 81.69 8 ASN B C 1
ATOM 3617 O O . ASN B 1 8 ? -13.312 -11.117 19.047 1 81.69 8 ASN B O 1
ATOM 3621 N N . ILE B 1 9 ? -14.828 -11.461 17.438 1 91.94 9 ILE B N 1
ATOM 3622 C CA . ILE B 1 9 ? -13.789 -11.594 16.422 1 91.94 9 ILE B CA 1
ATOM 3623 C C . ILE B 1 9 ? -13.391 -10.211 15.906 1 91.94 9 ILE B C 1
ATOM 3625 O O . ILE B 1 9 ? -14.242 -9.438 15.453 1 91.94 9 ILE B O 1
ATOM 3629 N N . PRO B 1 10 ? -12.172 -9.891 16.031 1 93.75 10 PRO B N 1
ATOM 3630 C CA . PRO B 1 10 ? -11.734 -8.578 15.555 1 93.75 10 PRO B CA 1
ATOM 3631 C C . PRO B 1 10 ? -11.844 -8.43 14.039 1 93.75 10 PRO B C 1
ATOM 3633 O O . PRO B 1 10 ? -11.977 -9.422 13.328 1 93.75 10 PRO B O 1
ATOM 3636 N N . TYR B 1 11 ? -11.867 -7.184 13.656 1 94.5 11 TYR B N 1
ATOM 3637 C CA . TYR B 1 11 ? -11.859 -6.898 12.227 1 94.5 11 TYR B CA 1
ATOM 3638 C C . TYR B 1 11 ? -10.617 -7.492 11.562 1 94.5 11 TYR B C 1
ATOM 3640 O O . TYR B 1 11 ? -10.719 -8.148 10.523 1 94.5 11 TYR B O 1
ATOM 3648 N N . LYS B 1 12 ? -9.477 -7.262 12.156 1 94.75 12 LYS B N 1
ATOM 3649 C CA . LYS B 1 12 ? -8.211 -7.805 11.664 1 94.75 12 LYS B CA 1
ATOM 3650 C C . LYS B 1 12 ? -7.57 -8.734 12.695 1 94.75 12 LYS B C 1
ATOM 3652 O O . LYS B 1 12 ? -7.418 -8.359 13.859 1 94.75 12 LYS B O 1
ATOM 3657 N N . THR B 1 13 ? -7.211 -9.898 12.266 1 94.88 13 THR B N 1
ATOM 3658 C CA . THR B 1 13 ? -6.484 -10.852 13.094 1 94.88 13 THR B CA 1
ATOM 3659 C C . THR B 1 13 ? -5.051 -11.016 12.602 1 94.88 13 THR B C 1
ATOM 3661 O O . THR B 1 13 ? -4.824 -11.484 11.477 1 94.88 13 THR B O 1
ATOM 3664 N N . TYR B 1 14 ? -4.117 -10.609 13.422 1 93.25 14 TYR B N 1
ATOM 3665 C CA . TYR B 1 14 ? -2.699 -10.844 13.164 1 93.25 14 TYR B CA 1
ATOM 3666 C C . TYR B 1 14 ? -2.162 -11.969 14.039 1 93.25 14 TYR B C 1
ATOM 3668 O O . TYR B 1 14 ? -2.393 -11.984 15.25 1 93.25 14 TYR B O 1
ATOM 3676 N N . LEU B 1 15 ? -1.487 -12.844 13.375 1 95.25 15 LEU B N 1
ATOM 3677 C CA . LEU B 1 15 ? -0.704 -13.797 14.148 1 95.25 15 LEU B CA 1
ATOM 3678 C C . LEU B 1 15 ? 0.538 -13.133 14.734 1 95.25 15 LEU B C 1
ATOM 3680 O O . LEU B 1 15 ? 0.972 -12.086 14.258 1 95.25 15 LEU B O 1
ATOM 3684 N N . ASP B 1 16 ? 1.046 -13.75 15.812 1 92.62 16 ASP B N 1
ATOM 3685 C CA . ASP B 1 16 ? 2.32 -13.305 16.359 1 92.62 16 ASP B CA 1
ATOM 3686 C C . ASP B 1 16 ? 3.488 -13.742 15.484 1 92.62 16 ASP B C 1
ATOM 3688 O O . ASP B 1 16 ? 3.395 -14.75 14.781 1 92.62 16 ASP B O 1
ATOM 3692 N N . GLU B 1 17 ? 4.555 -12.945 15.602 1 92.25 17 GLU B N 1
ATOM 3693 C CA . GLU B 1 17 ? 5.762 -13.312 14.859 1 92.25 17 GLU B CA 1
ATOM 3694 C C . GLU B 1 17 ? 6.188 -14.742 15.172 1 92.25 17 GLU B C 1
ATOM 3696 O O . GLU B 1 17 ? 6.711 -15.445 14.305 1 92.25 17 GLU B O 1
ATOM 3701 N N . SER B 1 18 ? 5.926 -15.125 16.391 1 92.56 18 SER B N 1
ATOM 3702 C CA . SER B 1 18 ? 6.312 -16.469 16.812 1 92.56 18 SER B CA 1
ATOM 3703 C C . SER B 1 18 ? 5.426 -17.531 16.172 1 92.56 18 SER B C 1
ATOM 3705 O O . SER B 1 18 ? 5.766 -18.719 16.188 1 92.56 18 SER B O 1
ATOM 3707 N N . GLU B 1 19 ? 4.328 -17.125 15.562 1 95.5 19 GLU B N 1
ATOM 3708 C CA . GLU B 1 19 ? 3.383 -18.062 14.961 1 95.5 19 GLU B CA 1
ATOM 3709 C C . GLU B 1 19 ? 3.617 -18.203 13.461 1 95.5 19 GLU B C 1
ATOM 3711 O O . GLU B 1 19 ? 2.898 -18.938 12.781 1 95.5 19 GLU B O 1
ATOM 3716 N N . LEU B 1 20 ? 4.641 -17.578 12.984 1 96.75 20 LEU B N 1
ATOM 3717 C CA . LEU B 1 20 ? 4.996 -17.734 11.578 1 96.75 20 LEU B CA 1
ATOM 3718 C C . LEU B 1 20 ? 5.297 -19.203 11.258 1 96.75 20 LEU B C 1
ATOM 3720 O O . LEU B 1 20 ? 6 -19.875 12.023 1 96.75 20 LEU B O 1
ATOM 3724 N N . PRO B 1 21 ? 4.73 -19.672 10.156 1 98 21 PRO B N 1
ATOM 3725 C CA . PRO B 1 21 ? 5.09 -21.047 9.773 1 98 21 PRO B CA 1
ATOM 3726 C C . PRO B 1 21 ? 6.598 -21.25 9.648 1 98 21 PRO B C 1
ATOM 3728 O O . PRO B 1 21 ? 7.301 -20.375 9.125 1 98 21 PRO B O 1
ATOM 3731 N N . LYS B 1 22 ? 7.066 -22.359 10.086 1 98.19 22 LYS B N 1
ATOM 3732 C CA . LYS B 1 22 ? 8.492 -22.656 10.055 1 98.19 22 LYS B CA 1
ATOM 3733 C C . LYS B 1 22 ? 8.844 -23.594 8.898 1 98.19 22 LYS B C 1
ATOM 3735 O O . LYS B 1 22 ? 10.016 -23.859 8.641 1 98.19 22 LYS B O 1
ATOM 3740 N N . SER B 1 23 ? 7.852 -24.094 8.234 1 98.75 23 SER B N 1
ATOM 3741 C CA . SER B 1 23 ? 8.008 -24.938 7.055 1 98.75 23 SER B CA 1
ATOM 3742 C C . SER B 1 23 ? 6.984 -24.578 5.984 1 98.75 23 SER B C 1
ATOM 3744 O O . SER B 1 23 ? 5.867 -24.156 6.301 1 98.75 23 SER B O 1
ATOM 3746 N N . TRP B 1 24 ? 7.398 -24.734 4.75 1 98.75 24 TRP B N 1
ATOM 3747 C CA . TRP B 1 24 ? 6.422 -24.75 3.664 1 98.75 24 TRP B CA 1
ATOM 3748 C C . TRP B 1 24 ? 5.746 -26.109 3.559 1 98.75 24 TRP B C 1
ATOM 3750 O O . TRP B 1 24 ? 6.316 -27.125 3.967 1 98.75 24 TRP B O 1
ATOM 3760 N N . TYR B 1 25 ? 4.555 -26.125 3.082 1 98.81 25 TYR B N 1
ATOM 3761 C CA . TYR B 1 25 ? 3.799 -27.359 2.924 1 98.81 25 TYR B CA 1
ATOM 3762 C C . TYR B 1 25 ? 3.656 -27.719 1.451 1 98.81 25 TYR B C 1
ATOM 3764 O O . TYR B 1 25 ? 3.16 -26.922 0.652 1 98.81 25 TYR B O 1
ATOM 3772 N N . ASN B 1 26 ? 4.094 -28.891 1.103 1 98.56 26 ASN B N 1
ATOM 3773 C CA . ASN B 1 26 ? 3.988 -29.469 -0.234 1 98.56 26 ASN B CA 1
ATOM 3774 C C . ASN B 1 26 ? 2.752 -30.344 -0.368 1 98.56 26 ASN B C 1
ATOM 3776 O O . ASN B 1 26 ? 2.783 -31.531 -0.008 1 98.56 26 ASN B O 1
ATOM 3780 N N . VAL B 1 27 ? 1.761 -29.844 -0.998 1 98.44 27 VAL B N 1
ATOM 3781 C CA . VAL B 1 27 ? 0.484 -30.547 -1.081 1 98.44 27 VAL B CA 1
ATOM 3782 C C . VAL B 1 27 ? 0.649 -31.828 -1.898 1 98.44 27 VAL B C 1
ATOM 3784 O O . VAL B 1 27 ? -0.07 -32.812 -1.685 1 98.44 27 VAL B O 1
ATOM 3787 N N . ARG B 1 28 ? 1.638 -31.891 -2.814 1 98.19 28 ARG B N 1
ATOM 3788 C CA . ARG B 1 28 ? 1.854 -33.062 -3.672 1 98.19 28 ARG B CA 1
ATOM 3789 C C . ARG B 1 28 ? 2.139 -34.312 -2.842 1 98.19 28 ARG B C 1
ATOM 3791 O O . ARG B 1 28 ? 1.812 -35.406 -3.258 1 98.19 28 ARG B O 1
ATOM 3798 N N . ALA B 1 29 ? 2.695 -34.062 -1.695 1 98.25 29 ALA B N 1
ATOM 3799 C CA . ALA B 1 29 ? 3.039 -35.219 -0.834 1 98.25 29 ALA B CA 1
ATOM 3800 C C . ALA B 1 29 ? 1.789 -35.969 -0.409 1 98.25 29 ALA B C 1
ATOM 3802 O O . ALA B 1 29 ? 1.846 -37.188 -0.172 1 98.25 29 ALA B O 1
ATOM 3803 N N . ASP B 1 30 ? 0.687 -35.281 -0.33 1 98.12 30 ASP B N 1
ATOM 3804 C CA . ASP B 1 30 ? -0.551 -35.906 0.139 1 98.12 30 ASP B CA 1
ATOM 3805 C C . ASP B 1 30 ? -1.438 -36.312 -1.034 1 98.12 30 ASP B C 1
ATOM 3807 O O . ASP B 1 30 ? -2.447 -37 -0.847 1 98.12 30 ASP B O 1
ATOM 3811 N N . MET B 1 31 ? -1.095 -35.906 -2.258 1 98.06 31 MET B N 1
ATOM 3812 C CA . MET B 1 31 ? -1.924 -36.219 -3.42 1 98.06 31 MET B CA 1
ATOM 3813 C C . MET B 1 31 ? -1.854 -37.719 -3.76 1 98.06 31 MET B C 1
ATOM 3815 O O . MET B 1 31 ? -0.773 -38.312 -3.756 1 98.06 31 MET B O 1
ATOM 3819 N N . LYS B 1 32 ? -2.951 -38.281 -4.023 1 95.69 32 LYS B N 1
ATOM 3820 C CA . LYS B 1 32 ? -2.988 -39.656 -4.5 1 95.69 32 LYS B CA 1
ATOM 3821 C C . LYS B 1 32 ? -2.465 -39.781 -5.93 1 95.69 32 LYS B C 1
ATOM 3823 O O . LYS B 1 32 ? -1.628 -40.625 -6.227 1 95.69 32 LYS B O 1
ATOM 3828 N N . ASN B 1 33 ? -3.01 -38.906 -6.781 1 96.69 33 ASN B N 1
ATOM 3829 C CA . ASN B 1 33 ? -2.504 -38.75 -8.141 1 96.69 33 ASN B CA 1
ATOM 3830 C C . ASN B 1 33 ? -1.516 -37.594 -8.234 1 96.69 33 ASN B C 1
ATOM 3832 O O . ASN B 1 33 ? -1.916 -36.438 -8.203 1 96.69 33 ASN B O 1
ATOM 3836 N N . LYS B 1 34 ? -0.252 -37.969 -8.359 1 96.81 34 LYS B N 1
ATOM 3837 C CA . LYS B 1 34 ? 0.769 -36.938 -8.484 1 96.81 34 LYS B CA 1
ATOM 3838 C C . LYS B 1 34 ? 0.697 -36.25 -9.852 1 96.81 34 LYS B C 1
ATOM 3840 O O . LYS B 1 34 ? 0.258 -36.844 -10.828 1 96.81 34 LYS B O 1
ATOM 3845 N N . PRO B 1 35 ? 1.065 -34.969 -9.898 1 95.88 35 PRO B N 1
ATOM 3846 C CA . PRO B 1 35 ? 1.155 -34.344 -11.211 1 95.88 35 PRO B CA 1
ATOM 3847 C C . PRO B 1 35 ? 2.139 -35.062 -12.141 1 95.88 35 PRO B C 1
ATOM 3849 O O . PRO B 1 35 ? 3.17 -35.562 -11.688 1 95.88 35 PRO B O 1
ATOM 3852 N N . ALA B 1 36 ? 1.831 -35.062 -13.438 1 95.12 36 ALA B N 1
ATOM 3853 C CA . ALA B 1 36 ? 2.709 -35.656 -14.43 1 95.12 36 ALA B CA 1
ATOM 3854 C C . ALA B 1 36 ? 4.062 -34.969 -14.477 1 95.12 36 ALA B C 1
ATOM 3856 O O . ALA B 1 36 ? 4.168 -33.781 -14.141 1 95.12 36 ALA B O 1
ATOM 3857 N N . PRO B 1 37 ? 5.07 -35.688 -14.773 1 95.12 37 PRO B N 1
ATOM 3858 C CA . PRO B 1 37 ? 6.406 -35.094 -14.797 1 95.12 37 PRO B CA 1
ATOM 3859 C C . PRO B 1 37 ? 6.566 -34.031 -15.898 1 95.12 37 PRO B C 1
ATOM 3861 O O . PRO B 1 37 ? 5.848 -34.094 -16.906 1 95.12 37 PRO B O 1
ATOM 3864 N N . LEU B 1 38 ? 7.52 -33.156 -15.703 1 94.62 38 LEU B N 1
ATOM 3865 C CA . LEU B 1 38 ? 7.922 -32.25 -16.75 1 94.62 38 LEU B CA 1
ATOM 3866 C C . LEU B 1 38 ? 8.609 -32.969 -17.891 1 94.62 38 LEU B C 1
ATOM 3868 O O . LEU B 1 38 ? 9.352 -33.938 -17.672 1 94.62 38 LEU B O 1
ATOM 3872 N N . LEU B 1 39 ? 8.367 -32.469 -19.062 1 95.06 39 LEU B N 1
ATOM 3873 C CA . LEU B 1 39 ? 9.023 -33.062 -20.234 1 95.06 39 LEU B CA 1
ATOM 3874 C C . LEU B 1 39 ? 9.938 -32.062 -20.906 1 95.06 39 LEU B C 1
ATOM 3876 O O . LEU B 1 39 ? 9.656 -30.859 -20.891 1 95.06 39 LEU B O 1
ATOM 3880 N N . ASN B 1 40 ? 11.031 -32.562 -21.438 1 91.94 40 ASN B N 1
ATOM 3881 C CA . ASN B 1 40 ? 11.938 -31.75 -22.234 1 91.94 40 ASN B CA 1
ATOM 3882 C C . ASN B 1 40 ? 11.25 -31.234 -23.5 1 91.94 40 ASN B C 1
ATOM 3884 O O . ASN B 1 40 ? 10.656 -32.031 -24.25 1 91.94 40 ASN B O 1
ATOM 3888 N N . PRO B 1 41 ? 11.336 -29.969 -23.719 1 87.94 41 PRO B N 1
ATOM 3889 C CA . PRO B 1 41 ? 10.609 -29.406 -24.859 1 87.94 41 PRO B CA 1
ATOM 3890 C C . PRO B 1 41 ? 11.141 -29.906 -26.203 1 87.94 41 PRO B C 1
ATOM 3892 O O . PRO B 1 41 ? 10.391 -29.953 -27.188 1 87.94 41 PRO B O 1
ATOM 3895 N N . ALA B 1 42 ? 12.375 -30.312 -26.234 1 86.81 42 ALA B N 1
ATOM 3896 C CA . ALA B 1 42 ? 12.984 -30.766 -27.484 1 86.81 42 ALA B CA 1
ATOM 3897 C C . ALA B 1 42 ? 12.82 -32.281 -27.656 1 86.81 42 ALA B C 1
ATOM 3899 O O . ALA B 1 42 ? 12.422 -32.75 -28.734 1 86.81 42 ALA B O 1
ATOM 3900 N N . THR B 1 43 ? 13.039 -33.031 -26.594 1 89.38 43 THR B N 1
ATOM 3901 C CA . THR B 1 43 ? 13.125 -34.5 -26.719 1 89.38 43 THR B CA 1
ATOM 3902 C C . THR B 1 43 ? 11.836 -35.156 -26.25 1 89.38 43 THR B C 1
ATOM 3904 O O . THR B 1 43 ? 11.594 -36.312 -26.516 1 89.38 43 THR B O 1
ATOM 3907 N N . HIS B 1 44 ? 11.023 -34.438 -25.453 1 91.38 44 HIS B N 1
ATOM 3908 C CA . HIS B 1 44 ? 9.773 -34.906 -24.859 1 91.38 44 HIS B CA 1
ATOM 3909 C C . HIS B 1 44 ? 10.023 -36 -23.844 1 91.38 44 HIS B C 1
ATOM 3911 O O . HIS B 1 44 ? 9.117 -36.781 -23.531 1 91.38 44 HIS B O 1
ATOM 3917 N N . GLU B 1 45 ? 11.273 -36.125 -23.438 1 93.38 45 GLU B N 1
ATOM 3918 C CA . GLU B 1 45 ? 11.609 -37.062 -22.359 1 93.38 45 GLU B CA 1
ATOM 3919 C C . GLU B 1 45 ? 11.422 -36.406 -20.984 1 93.38 45 GLU B C 1
ATOM 3921 O O . GLU B 1 45 ? 11.453 -35.188 -20.875 1 93.38 45 GLU B O 1
ATOM 3926 N N . VAL B 1 46 ? 11.195 -37.281 -20.031 1 94.75 46 VAL B N 1
ATOM 3927 C CA . VAL B 1 46 ? 11.031 -36.781 -18.672 1 94.75 46 VAL B CA 1
ATOM 3928 C C . VAL B 1 46 ? 12.281 -36 -18.25 1 94.75 46 VAL B C 1
ATOM 3930 O O . VAL B 1 46 ? 13.406 -36.5 -18.406 1 94.75 46 VAL B O 1
ATOM 3933 N N . MET B 1 47 ? 12.055 -34.875 -17.734 1 93.56 47 MET B N 1
ATOM 3934 C CA . MET B 1 47 ? 13.172 -34.031 -17.328 1 93.56 47 MET B CA 1
ATOM 3935 C C . MET B 1 47 ? 13.758 -34.5 -16 1 93.56 47 MET B C 1
ATOM 3937 O O . MET B 1 47 ? 13.016 -34.875 -15.086 1 93.56 47 MET B O 1
ATOM 3941 N N . LYS B 1 48 ? 15.07 -34.562 -15.969 1 94.31 48 LYS B N 1
ATOM 3942 C CA . LYS B 1 48 ? 15.805 -34.844 -14.742 1 94.31 48 LYS B CA 1
ATOM 3943 C C . LYS B 1 48 ? 16.469 -33.562 -14.188 1 94.31 48 LYS B C 1
ATOM 3945 O O . LYS B 1 48 ? 16.438 -32.531 -14.836 1 94.31 48 LYS B O 1
ATOM 3950 N N . ALA B 1 49 ? 16.906 -33.688 -13 1 95 49 ALA B N 1
ATOM 3951 C CA . ALA B 1 49 ? 17.547 -32.531 -12.344 1 95 49 ALA B CA 1
ATOM 3952 C C . ALA B 1 49 ? 18.641 -31.938 -13.227 1 95 49 ALA B C 1
ATOM 3954 O O . ALA B 1 49 ? 18.781 -30.719 -13.297 1 95 49 ALA B O 1
ATOM 3955 N N . GLU B 1 50 ? 19.359 -32.781 -13.898 1 94.38 50 GLU B N 1
ATOM 3956 C CA . GLU B 1 50 ? 20.484 -32.344 -14.719 1 94.38 50 GLU B CA 1
ATOM 3957 C C . GLU B 1 50 ? 20 -31.5 -15.898 1 94.38 50 GLU B C 1
ATOM 3959 O O . GLU B 1 50 ? 20.703 -30.578 -16.344 1 94.38 50 GLU B O 1
ATOM 3964 N N . ASP B 1 51 ? 18.828 -31.781 -16.375 1 92.38 51 ASP B N 1
ATOM 3965 C CA . ASP B 1 51 ? 18.266 -31.047 -17.5 1 92.38 51 ASP B CA 1
ATOM 3966 C C . ASP B 1 51 ? 17.875 -29.625 -17.109 1 92.38 51 ASP B C 1
ATOM 3968 O O . ASP B 1 51 ? 17.859 -28.719 -17.938 1 92.38 51 ASP B O 1
ATOM 3972 N N . LEU B 1 52 ? 17.594 -29.438 -15.844 1 92.94 52 LEU B N 1
ATOM 3973 C CA . LEU B 1 52 ? 17.094 -28.156 -15.344 1 92.94 52 LEU B CA 1
ATOM 3974 C C . LEU B 1 52 ? 18.234 -27.328 -14.766 1 92.94 52 LEU B C 1
ATOM 3976 O O . LEU B 1 52 ? 18.125 -26.109 -14.641 1 92.94 52 LEU B O 1
ATOM 3980 N N . ALA B 1 53 ? 19.344 -27.938 -14.516 1 93.31 53 ALA B N 1
ATOM 3981 C CA . ALA B 1 53 ? 20.438 -27.359 -13.734 1 93.31 53 ALA B CA 1
ATOM 3982 C C . ALA B 1 53 ? 21.062 -26.172 -14.461 1 93.31 53 ALA B C 1
ATOM 3984 O O . ALA B 1 53 ? 21.531 -25.234 -13.82 1 93.31 53 ALA B O 1
ATOM 3985 N N . PRO B 1 54 ? 21.094 -26.203 -15.812 1 90.12 54 PRO B N 1
ATOM 3986 C CA . PRO B 1 54 ? 21.672 -25.047 -16.484 1 90.12 54 PRO B CA 1
ATOM 3987 C C . PRO B 1 54 ? 20.828 -23.781 -16.312 1 90.12 54 PRO B C 1
ATOM 3989 O O . PRO B 1 54 ? 21.359 -22.672 -16.438 1 90.12 54 PRO B O 1
ATOM 3992 N N . VAL B 1 55 ? 19.625 -23.906 -15.914 1 91.38 55 VAL B N 1
ATOM 3993 C CA . VAL B 1 55 ? 18.703 -22.766 -15.922 1 91.38 55 VAL B CA 1
ATOM 3994 C C . VAL B 1 55 ? 18.344 -22.375 -14.484 1 91.38 55 VAL B C 1
ATOM 3996 O O . VAL B 1 55 ? 18.297 -21.188 -14.156 1 91.38 55 VAL B O 1
ATOM 3999 N N . PHE B 1 56 ? 18.109 -23.359 -13.625 1 93.94 56 PHE B N 1
ATOM 4000 C CA . PHE B 1 56 ? 17.578 -23.094 -12.297 1 93.94 56 PHE B CA 1
ATOM 4001 C C . PHE B 1 56 ? 18.609 -23.438 -11.219 1 93.94 56 PHE B C 1
ATOM 4003 O O . PHE B 1 56 ? 19.547 -24.188 -11.469 1 93.94 56 PHE B O 1
ATOM 4010 N N . CYS B 1 57 ? 18.391 -22.859 -10.023 1 96 57 CYS B N 1
ATOM 4011 C CA . CYS B 1 57 ? 19.203 -23.172 -8.852 1 96 57 CYS B CA 1
ATOM 4012 C C . CYS B 1 57 ? 18.953 -24.609 -8.406 1 96 57 CYS B C 1
ATOM 4014 O O . CYS B 1 57 ? 17.828 -25.109 -8.438 1 96 57 CYS B O 1
ATOM 4016 N N . ASP B 1 58 ? 19.969 -25.234 -7.91 1 96.94 58 ASP B N 1
ATOM 4017 C CA . ASP B 1 58 ? 19.969 -26.656 -7.559 1 96.94 58 ASP B CA 1
ATOM 4018 C C . ASP B 1 58 ? 18.875 -26.953 -6.539 1 96.94 58 ASP B C 1
ATOM 4020 O O . ASP B 1 58 ? 18.078 -27.875 -6.723 1 96.94 58 ASP B O 1
ATOM 4024 N N . GLU B 1 59 ? 18.828 -26.156 -5.492 1 97.62 59 GLU B N 1
ATOM 4025 C CA . GLU B 1 59 ? 17.844 -26.406 -4.438 1 97.62 59 GLU B CA 1
ATOM 4026 C C . GLU B 1 59 ? 16.422 -26.203 -4.945 1 97.62 59 GLU B C 1
ATOM 4028 O O . GLU B 1 59 ? 15.492 -26.891 -4.512 1 97.62 59 GLU B O 1
ATOM 4033 N N . LEU B 1 60 ? 16.234 -25.281 -5.871 1 97.5 60 LEU B N 1
ATOM 4034 C CA . LEU B 1 60 ? 14.922 -25.031 -6.445 1 97.5 60 LEU B CA 1
ATOM 4035 C C . LEU B 1 60 ? 14.484 -26.203 -7.336 1 97.5 60 LEU B C 1
ATOM 4037 O O . LEU B 1 60 ? 13.305 -26.547 -7.383 1 97.5 60 LEU B O 1
ATOM 4041 N N . ILE B 1 61 ? 15.438 -26.812 -8.008 1 96.62 61 ILE B N 1
ATOM 4042 C CA . ILE B 1 61 ? 15.172 -27.984 -8.828 1 96.62 61 ILE B CA 1
ATOM 4043 C C . ILE B 1 61 ? 14.711 -29.141 -7.941 1 96.62 61 ILE B C 1
ATOM 4045 O O . ILE B 1 61 ? 13.742 -29.828 -8.266 1 96.62 61 ILE B O 1
ATOM 4049 N N . LYS B 1 62 ? 15.414 -29.297 -6.855 1 97.44 62 LYS B N 1
ATOM 4050 C CA . LYS B 1 62 ? 15.031 -30.344 -5.914 1 97.44 62 LYS B CA 1
ATOM 4051 C C . LYS B 1 62 ? 13.594 -30.156 -5.434 1 97.44 62 LYS B C 1
ATOM 4053 O O . LYS B 1 62 ? 12.828 -31.125 -5.379 1 97.44 62 LYS B O 1
ATOM 4058 N N . GLN B 1 63 ? 13.242 -28.922 -5.094 1 97.44 63 GLN B N 1
ATOM 4059 C CA . GLN B 1 63 ? 11.883 -28.625 -4.645 1 97.44 63 GLN B CA 1
ATOM 4060 C C . GLN B 1 63 ? 10.867 -28.844 -5.762 1 97.44 63 GLN B C 1
ATOM 4062 O O . GLN B 1 63 ? 9.766 -29.328 -5.523 1 97.44 63 GLN B O 1
ATOM 4067 N N . GLU B 1 64 ? 11.273 -28.516 -6.977 1 96.31 64 GLU B N 1
ATOM 4068 C CA . GLU B 1 64 ? 10.406 -28.625 -8.141 1 96.31 64 GLU B CA 1
ATOM 4069 C C . GLU B 1 64 ? 10.031 -30.078 -8.414 1 96.31 64 GLU B C 1
ATOM 4071 O O . GLU B 1 64 ? 8.891 -30.391 -8.758 1 96.31 64 GLU B O 1
ATOM 4076 N N . LEU B 1 65 ? 10.969 -30.953 -8.188 1 96.25 65 LEU B N 1
ATOM 4077 C CA . LEU B 1 65 ? 10.805 -32.344 -8.617 1 96.25 65 LEU B CA 1
ATOM 4078 C C . LEU B 1 65 ? 10.367 -33.219 -7.457 1 96.25 65 LEU B C 1
ATOM 4080 O O . LEU B 1 65 ? 10.023 -34.375 -7.652 1 96.25 65 LEU B O 1
ATOM 4084 N N . ASP B 1 66 ? 10.289 -32.688 -6.223 1 97.06 66 ASP B N 1
ATOM 4085 C CA . ASP B 1 66 ? 9.992 -33.469 -5.035 1 97.06 66 ASP B CA 1
ATOM 4086 C C . ASP B 1 66 ? 8.484 -33.594 -4.824 1 97.06 66 ASP B C 1
ATOM 4088 O O . ASP B 1 66 ? 7.82 -32.625 -4.445 1 97.06 66 ASP B O 1
ATOM 4092 N N . ASN B 1 67 ? 7.977 -34.781 -4.992 1 96.94 67 ASN B N 1
ATOM 4093 C CA . ASN B 1 67 ? 6.551 -35.031 -4.828 1 96.94 67 ASN B CA 1
ATOM 4094 C C . ASN B 1 67 ? 6.25 -35.688 -3.473 1 96.94 67 ASN B C 1
ATOM 4096 O O . ASN B 1 67 ? 5.09 -35.938 -3.15 1 96.94 67 ASN B O 1
ATOM 4100 N N . ASP B 1 68 ? 7.254 -35.875 -2.664 1 97.12 68 ASP B N 1
ATOM 4101 C CA . ASP B 1 68 ? 7.07 -36.812 -1.563 1 97.12 68 ASP B CA 1
ATOM 4102 C C . ASP B 1 68 ? 7.289 -36.156 -0.215 1 97.12 68 ASP B C 1
ATOM 4104 O O . ASP B 1 68 ? 6.73 -36.562 0.8 1 97.12 68 ASP B O 1
ATOM 4108 N N . THR B 1 69 ? 8.086 -35.156 -0.16 1 98.25 69 THR B N 1
ATOM 4109 C CA . THR B 1 69 ? 8.359 -34.438 1.097 1 98.25 69 THR B CA 1
ATOM 4110 C C . THR B 1 69 ? 7.238 -33.469 1.433 1 98.25 69 THR B C 1
ATOM 4112 O O . THR B 1 69 ? 7.008 -32.5 0.701 1 98.25 69 THR B O 1
ATOM 4115 N N . ALA B 1 70 ? 6.629 -33.656 2.508 1 98.31 70 ALA B N 1
ATOM 4116 C CA . ALA B 1 70 ? 5.449 -32.875 2.854 1 98.31 70 ALA B CA 1
ATOM 4117 C C . ALA B 1 70 ? 5.84 -31.484 3.34 1 98.31 70 ALA B C 1
ATOM 4119 O O . ALA B 1 70 ? 5.16 -30.5 3.039 1 98.31 70 ALA B O 1
ATOM 4120 N N . TYR B 1 71 ? 6.891 -31.453 4.113 1 98.62 71 TYR B N 1
ATOM 4121 C CA . TYR B 1 71 ? 7.266 -30.203 4.738 1 98.62 71 TYR B CA 1
ATOM 4122 C C . TYR B 1 71 ? 8.727 -29.859 4.457 1 98.62 71 TYR B C 1
ATOM 4124 O O . TYR B 1 71 ? 9.602 -30.703 4.605 1 98.62 71 TYR B O 1
ATOM 4132 N N . PHE B 1 72 ? 8.969 -28.672 3.947 1 98.62 72 PHE B N 1
ATOM 4133 C CA . PHE B 1 72 ? 10.305 -28.109 3.744 1 98.62 72 PHE B CA 1
ATOM 4134 C C . PHE B 1 72 ? 10.586 -27 4.758 1 98.62 72 PHE B C 1
ATOM 4136 O O . PHE B 1 72 ? 9.867 -26 4.805 1 98.62 72 PHE B O 1
ATOM 4143 N N . ASP B 1 73 ? 11.625 -27.172 5.555 1 98.44 73 ASP B N 1
ATOM 4144 C CA . ASP B 1 73 ? 11.961 -26.156 6.547 1 98.44 73 ASP B CA 1
ATOM 4145 C C . ASP B 1 73 ? 12.273 -24.812 5.879 1 98.44 73 ASP B C 1
ATOM 4147 O O . ASP B 1 73 ? 12.938 -24.766 4.844 1 98.44 73 ASP B O 1
ATOM 4151 N N . ILE B 1 74 ? 11.797 -23.75 6.426 1 98.62 74 ILE B N 1
ATOM 4152 C CA . ILE B 1 74 ? 12.102 -22.406 5.934 1 98.62 74 ILE B CA 1
ATOM 4153 C C . ILE B 1 74 ? 13.383 -21.891 6.59 1 98.62 74 ILE B C 1
ATOM 4155 O O . ILE B 1 74 ? 13.469 -21.812 7.816 1 98.62 74 ILE B O 1
ATOM 4159 N N . PRO B 1 75 ? 14.344 -21.547 5.82 1 98.25 75 PRO B N 1
ATOM 4160 C CA . PRO B 1 75 ? 15.578 -21.016 6.395 1 98.25 75 PRO B CA 1
ATOM 4161 C C . PRO B 1 75 ? 15.352 -19.781 7.258 1 98.25 75 PRO B C 1
ATOM 4163 O O . PRO B 1 75 ? 14.469 -18.969 6.957 1 98.25 75 PRO B O 1
ATOM 4166 N N . SER B 1 76 ? 16.203 -19.578 8.289 1 97.19 76 SER B N 1
ATOM 4167 C CA . SER B 1 76 ? 16.047 -18.484 9.242 1 97.19 76 SER B CA 1
ATOM 4168 C C . SER B 1 76 ? 16.156 -17.125 8.547 1 97.19 76 SER B C 1
ATOM 4170 O O . SER B 1 76 ? 15.477 -16.172 8.93 1 97.19 76 SER B O 1
ATOM 4172 N N . GLU B 1 77 ? 17 -17.062 7.527 1 96.81 77 GLU B N 1
ATOM 4173 C CA . GLU B 1 77 ? 17.172 -15.805 6.801 1 96.81 77 GLU B CA 1
ATOM 4174 C C . GLU B 1 77 ? 15.891 -15.398 6.09 1 96.81 77 GLU B C 1
ATOM 4176 O O . GLU B 1 77 ? 15.562 -14.211 6.016 1 96.81 77 GLU B O 1
ATOM 4181 N N . ILE B 1 78 ? 15.203 -16.391 5.578 1 97.81 78 ILE B N 1
ATOM 4182 C CA . ILE B 1 78 ? 13.93 -16.125 4.922 1 97.81 78 ILE B CA 1
ATOM 4183 C C . ILE B 1 78 ? 12.891 -15.703 5.961 1 97.81 78 ILE B C 1
ATOM 4185 O O . ILE B 1 78 ? 12.109 -14.781 5.727 1 97.81 78 ILE B O 1
ATOM 4189 N N . LEU B 1 79 ? 12.883 -16.344 7.117 1 97.31 79 LEU B N 1
ATOM 4190 C CA . LEU B 1 79 ? 11.969 -15.992 8.195 1 97.31 79 LEU B CA 1
ATOM 4191 C C . LEU B 1 79 ? 12.211 -14.555 8.656 1 97.31 79 LEU B C 1
ATOM 4193 O O . LEU B 1 79 ? 11.258 -13.836 8.961 1 97.31 79 LEU B O 1
ATOM 4197 N N . ASP B 1 80 ? 13.461 -14.156 8.742 1 94.56 80 ASP B N 1
ATOM 4198 C CA . ASP B 1 80 ? 13.789 -12.781 9.117 1 94.56 80 ASP B CA 1
ATOM 4199 C C . ASP B 1 80 ? 13.219 -11.789 8.109 1 94.56 80 ASP B C 1
ATOM 4201 O O . ASP B 1 80 ? 12.703 -10.734 8.492 1 94.56 80 ASP B O 1
ATOM 4205 N N . PHE B 1 81 ? 13.352 -12.141 6.871 1 95.56 81 PHE B N 1
ATOM 4206 C CA . PHE B 1 81 ? 12.773 -11.289 5.832 1 95.56 81 PHE B CA 1
ATOM 4207 C C . PHE B 1 81 ? 11.258 -11.258 5.93 1 95.56 81 PHE B C 1
ATOM 4209 O O . PHE B 1 81 ? 10.641 -10.203 5.766 1 95.56 81 PHE B O 1
ATOM 4216 N N . TYR B 1 82 ? 10.641 -12.453 6.184 1 96.75 82 TYR B N 1
ATOM 4217 C CA . TYR B 1 82 ? 9.188 -12.547 6.336 1 96.75 82 TYR B CA 1
ATOM 4218 C C . TYR B 1 82 ? 8.688 -11.586 7.402 1 96.75 82 TYR B C 1
ATOM 4220 O O . TYR B 1 82 ? 7.633 -10.961 7.238 1 96.75 82 TYR B O 1
ATOM 4228 N N . LYS B 1 83 ? 9.414 -11.391 8.438 1 94.44 83 LYS B N 1
ATOM 4229 C CA . LYS B 1 83 ? 8.984 -10.562 9.57 1 94.44 83 LYS B CA 1
ATOM 4230 C C . LYS B 1 83 ? 8.766 -9.117 9.141 1 94.44 83 LYS B C 1
ATOM 4232 O O . LYS B 1 83 ? 8.031 -8.375 9.797 1 94.44 83 LYS B O 1
ATOM 4237 N N . MET B 1 84 ? 9.328 -8.711 8.047 1 93.44 84 MET B N 1
ATOM 4238 C CA . MET B 1 84 ? 9.18 -7.336 7.574 1 93.44 84 MET B CA 1
ATOM 4239 C C . MET B 1 84 ? 7.781 -7.105 7.008 1 93.44 84 MET B C 1
ATOM 4241 O O . MET B 1 84 ? 7.309 -5.965 6.953 1 93.44 84 MET B O 1
ATOM 4245 N N . TYR B 1 85 ? 7.129 -8.258 6.582 1 93.69 85 TYR B N 1
ATOM 4246 C CA . TYR B 1 85 ? 5.82 -8.023 5.98 1 93.69 85 TYR B CA 1
ATOM 4247 C C . TYR B 1 85 ? 4.836 -9.109 6.387 1 93.69 85 TYR B C 1
ATOM 4249 O O . TYR B 1 85 ? 3.646 -9.031 6.062 1 93.69 85 TYR B O 1
ATOM 4257 N N . ARG B 1 86 ? 5.277 -10.164 7.039 1 95.75 86 ARG B N 1
ATOM 4258 C CA . ARG B 1 86 ? 4.422 -11.219 7.578 1 95.75 86 ARG B CA 1
ATOM 4259 C C . ARG B 1 86 ? 4.539 -11.297 9.094 1 95.75 86 ARG B C 1
ATOM 4261 O O . ARG B 1 86 ? 5.512 -10.805 9.672 1 95.75 86 ARG B O 1
ATOM 4268 N N . PRO B 1 87 ? 3.521 -11.977 9.836 1 95.75 87 PRO B N 1
ATOM 4269 C CA . PRO B 1 87 ? 2.316 -12.578 9.258 1 95.75 87 PRO B CA 1
ATOM 4270 C C . PRO B 1 87 ? 1.378 -11.539 8.648 1 95.75 87 PRO B C 1
ATOM 4272 O O . PRO B 1 87 ? 1.304 -10.406 9.133 1 95.75 87 PRO B O 1
ATOM 4275 N N . SER B 1 88 ? 0.747 -11.922 7.574 1 95.25 88 SER B N 1
ATOM 4276 C CA . SER B 1 88 ? -0.279 -11.07 6.984 1 95.25 88 SER B CA 1
ATOM 4277 C C . SER B 1 88 ? -1.63 -11.281 7.656 1 95.25 88 SER B C 1
ATOM 4279 O O . SER B 1 88 ? -1.878 -12.336 8.25 1 95.25 88 SER B O 1
ATOM 4281 N N . PRO B 1 89 ? -2.516 -10.352 7.617 1 95.56 89 PRO B N 1
ATOM 4282 C CA . PRO B 1 89 ? -3.742 -10.43 8.414 1 95.56 89 PRO B CA 1
ATOM 4283 C C . PRO B 1 89 ? -4.836 -11.258 7.738 1 95.56 89 PRO B C 1
ATOM 4285 O O . PRO B 1 89 ? -4.902 -11.305 6.508 1 95.56 89 PRO B O 1
ATOM 4288 N N . LEU B 1 90 ? -5.617 -11.961 8.523 1 97.62 90 LEU B N 1
ATOM 4289 C CA . LEU B 1 90 ? -6.949 -12.453 8.18 1 97.62 90 LEU B CA 1
ATOM 4290 C C . LEU B 1 90 ? -8.023 -11.461 8.625 1 97.62 90 LEU B C 1
ATOM 4292 O O . LEU B 1 90 ? -8.086 -11.102 9.805 1 97.62 90 LEU B O 1
ATOM 4296 N N . ILE B 1 91 ? -8.852 -11.062 7.691 1 97.19 91 ILE B N 1
ATOM 4297 C CA . ILE B 1 91 ? -9.773 -9.969 7.984 1 97.19 91 ILE B CA 1
ATOM 4298 C C . ILE B 1 91 ? -11.219 -10.445 7.812 1 97.19 91 ILE B C 1
ATOM 4300 O O . ILE B 1 91 ? -11.531 -11.141 6.844 1 97.19 91 ILE B O 1
ATOM 4304 N N . ARG B 1 92 ? -12.031 -10.172 8.75 1 97.81 92 ARG B N 1
ATOM 4305 C CA . ARG B 1 92 ? -13.461 -10.406 8.578 1 97.81 92 ARG B CA 1
ATOM 4306 C C . ARG B 1 92 ? -14.133 -9.211 7.91 1 97.81 92 ARG B C 1
ATOM 4308 O O . ARG B 1 92 ? -13.992 -8.078 8.367 1 97.81 92 ARG B O 1
ATOM 4315 N N . ALA B 1 93 ? -14.805 -9.461 6.844 1 97.5 93 ALA B N 1
ATOM 4316 C CA . ALA B 1 93 ? -15.414 -8.398 6.047 1 97.5 93 ALA B CA 1
ATOM 4317 C C . ALA B 1 93 ? -16.766 -7.996 6.609 1 97.5 93 ALA B C 1
ATOM 4319 O O . ALA B 1 93 ? -17.797 -8.141 5.941 1 97.5 93 ALA B O 1
ATOM 4320 N N . TYR B 1 94 ? -16.797 -7.367 7.801 1 96.25 94 TYR B N 1
ATOM 4321 C CA . TYR B 1 94 ? -18.016 -7.004 8.5 1 96.25 94 TYR B CA 1
ATOM 4322 C C . TYR B 1 94 ? -18.859 -6.047 7.66 1 96.25 94 TYR B C 1
ATOM 4324 O O . TYR B 1 94 ? -20.078 -6.195 7.57 1 96.25 94 TYR B O 1
ATOM 4332 N N . PHE B 1 95 ? -18.219 -5.102 7.031 1 95.5 95 PHE B N 1
ATOM 4333 C CA . PHE B 1 95 ? -18.953 -4.078 6.301 1 95.5 95 PHE B CA 1
ATOM 4334 C C . PHE B 1 95 ? -19.531 -4.645 5.008 1 95.5 95 PHE B C 1
ATOM 4336 O O . PHE B 1 95 ? -20.625 -4.266 4.586 1 95.5 95 PHE B O 1
ATOM 4343 N N . LEU B 1 96 ? -18.812 -5.5 4.395 1 97.62 96 LEU B N 1
ATOM 4344 C CA . LEU B 1 96 ? -19.359 -6.164 3.213 1 97.62 96 LEU B CA 1
ATOM 4345 C C . LEU B 1 96 ? -20.547 -7.051 3.578 1 97.62 96 LEU B C 1
ATOM 4347 O O . LEU B 1 96 ? -21.531 -7.082 2.855 1 97.62 96 LEU B O 1
ATOM 4351 N N . GLU B 1 97 ? -20.406 -7.844 4.688 1 97.88 97 GLU B N 1
ATOM 4352 C CA . GLU B 1 97 ? -21.516 -8.664 5.172 1 97.88 97 GLU B CA 1
ATOM 4353 C C . GLU B 1 97 ? -22.766 -7.824 5.387 1 97.88 97 GLU B C 1
ATOM 4355 O O . GLU B 1 97 ? -23.859 -8.219 4.984 1 97.88 97 GLU B O 1
ATOM 4360 N N . GLU B 1 98 ? -22.531 -6.719 6.047 1 96.38 98 GLU B N 1
ATOM 4361 C CA . GLU B 1 98 ? -23.656 -5.82 6.324 1 96.38 98 GLU B CA 1
ATOM 4362 C C . GLU B 1 98 ? -24.266 -5.281 5.031 1 96.38 98 GLU B C 1
ATOM 4364 O O . GLU B 1 98 ? -25.484 -5.273 4.871 1 96.38 98 GLU B O 1
ATOM 4369 N N . LYS B 1 99 ? -23.422 -4.824 4.117 1 96.62 99 LYS B N 1
ATOM 4370 C CA . LYS B 1 99 ? -23.891 -4.285 2.84 1 96.62 99 LYS B CA 1
ATOM 4371 C C . LYS B 1 99 ? -24.719 -5.316 2.08 1 96.62 99 LYS B C 1
ATOM 4373 O O . LYS B 1 99 ? -25.75 -4.977 1.483 1 96.62 99 LYS B O 1
ATOM 4378 N N . LEU B 1 100 ? -24.281 -6.555 2.105 1 98.25 100 LEU B N 1
ATOM 4379 C CA . LEU B 1 100 ? -24.938 -7.621 1.352 1 98.25 100 LEU B CA 1
ATOM 4380 C C . LEU B 1 100 ? -26.125 -8.18 2.121 1 98.25 100 LEU B C 1
ATOM 4382 O O . LEU B 1 100 ? -26.922 -8.93 1.567 1 98.25 100 LEU B O 1
ATOM 4386 N N . GLN B 1 101 ? -26.25 -7.801 3.346 1 98.06 101 GLN B N 1
ATOM 4387 C CA . GLN B 1 101 ? -27.281 -8.344 4.215 1 98.06 101 GLN B CA 1
ATOM 4388 C C . GLN B 1 101 ? -27.297 -9.875 4.164 1 98.06 101 GLN B C 1
ATOM 4390 O O . GLN B 1 101 ? -28.359 -10.484 4 1 98.06 101 GLN B O 1
ATOM 4395 N N . THR B 1 102 ? -26.156 -10.453 4.27 1 98.56 102 THR B N 1
ATOM 4396 C CA . THR B 1 102 ? -25.984 -11.898 4.164 1 98.56 102 THR B CA 1
ATOM 4397 C C . THR B 1 102 ? -25.703 -12.508 5.535 1 98.56 102 THR B C 1
ATOM 4399 O O . THR B 1 102 ? -25.125 -11.859 6.402 1 98.56 102 THR B O 1
ATOM 4402 N N . PRO B 1 103 ? -26.172 -13.719 5.738 1 97.88 103 PRO B N 1
ATOM 4403 C CA . PRO B 1 103 ? -25.781 -14.422 6.965 1 97.88 103 PRO B CA 1
ATOM 4404 C C . PRO B 1 103 ? -24.391 -15.047 6.875 1 97.88 103 PRO B C 1
ATOM 4406 O O . PRO B 1 103 ? -23.875 -15.547 7.875 1 97.88 103 PRO B O 1
ATOM 4409 N N . ALA B 1 104 ? -23.812 -15.062 5.672 1 98.31 104 ALA B N 1
ATOM 4410 C CA . ALA B 1 104 ? -22.469 -15.617 5.496 1 98.31 104 ALA B CA 1
ATOM 4411 C C . ALA B 1 104 ? -21.453 -14.82 6.293 1 98.31 104 ALA B C 1
ATOM 4413 O O . ALA B 1 104 ? -21.609 -13.617 6.504 1 98.31 104 ALA B O 1
ATOM 4414 N N . LYS B 1 105 ? -20.5 -15.531 6.844 1 98.31 105 LYS B N 1
ATOM 4415 C CA . LYS B 1 105 ? -19.297 -14.914 7.398 1 98.31 105 LYS B CA 1
ATOM 4416 C C . LYS B 1 105 ? -18.172 -14.867 6.371 1 98.31 105 LYS B C 1
ATOM 4418 O O . LYS B 1 105 ? -17.734 -15.914 5.879 1 98.31 105 LYS B O 1
ATOM 4423 N N . ILE B 1 106 ? -17.781 -13.695 6.059 1 98.69 106 ILE B N 1
ATOM 4424 C CA . ILE B 1 106 ? -16.828 -13.539 4.973 1 98.69 106 ILE B CA 1
ATOM 4425 C C . ILE B 1 106 ? -15.469 -13.117 5.539 1 98.69 106 ILE B C 1
ATOM 4427 O O . ILE B 1 106 ? -15.367 -12.086 6.219 1 98.69 106 ILE B O 1
ATOM 4431 N N . TYR B 1 107 ? -14.469 -13.922 5.293 1 98.69 107 TYR B N 1
ATOM 4432 C CA . TYR B 1 107 ? -13.094 -13.617 5.66 1 98.69 107 TYR B CA 1
ATOM 4433 C C . TYR B 1 107 ? -12.211 -13.5 4.418 1 98.69 107 TYR B C 1
ATOM 4435 O O . TYR B 1 107 ? -12.469 -14.156 3.406 1 98.69 107 TYR B O 1
ATOM 4443 N N . TYR B 1 108 ? -11.203 -12.641 4.492 1 98.31 108 TYR B N 1
ATOM 4444 C CA . TYR B 1 108 ? -10.219 -12.641 3.416 1 98.31 108 TYR B CA 1
ATOM 4445 C C . TYR B 1 108 ? -8.805 -12.539 3.973 1 98.31 108 TYR B C 1
ATOM 4447 O O . TYR B 1 108 ? -8.578 -11.867 4.98 1 98.31 108 TYR B O 1
ATOM 4455 N N . LYS B 1 109 ? -7.895 -13.344 3.432 1 98.31 109 LYS B N 1
ATOM 4456 C CA . LYS B 1 109 ? -6.461 -13.281 3.697 1 98.31 109 LYS B CA 1
ATOM 4457 C C . LYS B 1 109 ? -5.785 -12.227 2.826 1 98.31 109 LYS B C 1
ATOM 4459 O O . LYS B 1 109 ? -5.676 -12.398 1.609 1 98.31 109 LYS B O 1
ATOM 4464 N N . PHE B 1 110 ? -5.27 -11.156 3.471 1 96.12 110 PHE B N 1
ATOM 4465 C CA . PHE B 1 110 ? -4.766 -10.023 2.709 1 96.12 110 PHE B CA 1
ATOM 4466 C C . PHE B 1 110 ? -3.252 -10.102 2.561 1 96.12 110 PHE B C 1
ATOM 4468 O O . PHE B 1 110 ? -2.516 -9.836 3.514 1 96.12 110 PHE B O 1
ATOM 4475 N N . GLU B 1 111 ? -2.805 -10.312 1.33 1 95.19 111 GLU B N 1
ATOM 4476 C CA . GLU B 1 111 ? -1.387 -10.469 1.018 1 95.19 111 GLU B CA 1
ATOM 4477 C C . GLU B 1 111 ? -0.808 -9.188 0.424 1 95.19 111 GLU B C 1
ATOM 4479 O O . GLU B 1 111 ? 0.338 -9.172 -0.031 1 95.19 111 GLU B O 1
ATOM 4484 N N . GLY B 1 112 ? -1.52 -8.156 0.396 1 88.62 112 GLY B N 1
ATOM 4485 C CA . GLY B 1 112 ? -1.069 -6.941 -0.267 1 88.62 112 GLY B CA 1
ATOM 4486 C C . GLY B 1 112 ? -0.401 -5.957 0.676 1 88.62 112 GLY B C 1
ATOM 4487 O O . GLY B 1 112 ? -0.133 -4.812 0.302 1 88.62 112 GLY B O 1
ATOM 4488 N N . ASN B 1 113 ? -0.024 -6.34 1.896 1 84.06 113 ASN B N 1
ATOM 4489 C CA . ASN B 1 113 ? 0.514 -5.441 2.912 1 84.06 113 ASN B CA 1
ATOM 4490 C C . ASN B 1 113 ? 2.029 -5.305 2.793 1 84.06 113 ASN B C 1
ATOM 4492 O O . ASN B 1 113 ? 2.73 -5.207 3.803 1 84.06 113 ASN B O 1
ATOM 4496 N N . ASN B 1 114 ? 2.59 -5.422 1.586 1 85.81 114 ASN B N 1
ATOM 4497 C CA . ASN B 1 114 ? 4.012 -5.234 1.312 1 85.81 114 ASN B CA 1
ATOM 4498 C C . ASN B 1 114 ? 4.234 -4.379 0.068 1 85.81 114 ASN B C 1
ATOM 4500 O O . ASN B 1 114 ? 3.287 -4.082 -0.664 1 85.81 114 ASN B O 1
ATOM 4504 N N . THR B 1 115 ? 5.441 -3.928 -0.143 1 81.19 115 THR B N 1
ATOM 4505 C CA . THR B 1 115 ? 5.762 -2.975 -1.201 1 81.19 115 THR B CA 1
ATOM 4506 C C . THR B 1 115 ? 5.508 -3.588 -2.576 1 81.19 115 THR B C 1
ATOM 4508 O O . THR B 1 115 ? 5.125 -2.887 -3.514 1 81.19 115 THR B O 1
ATOM 4511 N N . SER B 1 116 ? 5.699 -4.852 -2.645 1 79.44 116 SER B N 1
ATOM 4512 C CA . SER B 1 116 ? 5.391 -5.492 -3.92 1 79.44 116 SER B CA 1
ATOM 4513 C C . SER B 1 116 ? 3.883 -5.582 -4.141 1 79.44 116 SER B C 1
ATOM 4515 O O . SER B 1 116 ? 3.428 -5.785 -5.27 1 79.44 116 SER B O 1
ATOM 4517 N N . GLY B 1 117 ? 3.17 -5.562 -3.07 1 81 117 GLY B N 1
ATOM 4518 C CA . GLY B 1 117 ? 1.718 -5.504 -3.107 1 81 117 GLY B CA 1
ATOM 4519 C C . GLY B 1 117 ? 1.068 -6.855 -3.326 1 81 117 GLY B C 1
ATOM 4520 O O . GLY B 1 117 ? -0.123 -6.938 -3.633 1 81 117 GLY B O 1
ATOM 4521 N N . SER B 1 118 ? 1.923 -7.914 -3.295 1 87.88 118 SER B N 1
ATOM 4522 C CA . SER B 1 118 ? 1.298 -9.195 -3.619 1 87.88 118 SER B CA 1
ATOM 4523 C C . SER B 1 118 ? 2.031 -10.352 -2.951 1 87.88 118 SER B C 1
ATOM 4525 O O . SER B 1 118 ? 3.012 -10.141 -2.234 1 87.88 118 SER B O 1
ATOM 4527 N N . HIS B 1 119 ? 1.488 -11.523 -3.16 1 93.62 119 HIS B N 1
ATOM 4528 C CA . HIS B 1 119 ? 2.01 -12.773 -2.619 1 93.62 119 HIS B CA 1
ATOM 4529 C C . HIS B 1 119 ? 3.346 -13.133 -3.262 1 93.62 119 HIS B C 1
ATOM 4531 O O . HIS B 1 119 ? 4.059 -14.008 -2.77 1 93.62 119 HIS B O 1
ATOM 4537 N N . LYS B 1 120 ? 3.771 -12.453 -4.316 1 94.56 120 LYS B N 1
ATOM 4538 C CA . LYS B 1 120 ? 4.918 -12.891 -5.113 1 94.56 120 LYS B CA 1
ATOM 4539 C C . LYS B 1 120 ? 6.215 -12.773 -4.316 1 94.56 120 LYS B C 1
ATOM 4541 O O . LYS B 1 120 ? 7.168 -13.516 -4.566 1 94.56 120 LYS B O 1
ATOM 4546 N N . LEU B 1 121 ? 6.199 -11.922 -3.385 1 96.31 121 LEU B N 1
ATOM 4547 C CA . LEU B 1 121 ? 7.391 -11.703 -2.568 1 96.31 121 LEU B CA 1
ATOM 4548 C C . LEU B 1 121 ? 7.73 -12.953 -1.765 1 96.31 121 LEU B C 1
ATOM 4550 O O . LEU B 1 121 ? 8.898 -13.195 -1.438 1 96.31 121 LEU B O 1
ATOM 4554 N N . ASN B 1 122 ? 6.703 -13.836 -1.496 1 97.44 122 ASN B N 1
ATOM 4555 C CA . ASN B 1 122 ? 6.906 -15.055 -0.715 1 97.44 122 ASN B CA 1
ATOM 4556 C C . ASN B 1 122 ? 7.867 -16.016 -1.413 1 97.44 122 ASN B C 1
ATOM 4558 O O . ASN B 1 122 ? 8.703 -16.641 -0.763 1 97.44 122 ASN B O 1
ATOM 4562 N N . SER B 1 123 ? 7.684 -16.094 -2.707 1 97.62 123 SER B N 1
ATOM 4563 C CA . SER B 1 123 ? 8.555 -16.984 -3.465 1 97.62 123 SER B CA 1
ATOM 4564 C C . SER B 1 123 ? 9.844 -16.281 -3.885 1 97.62 123 SER B C 1
ATOM 4566 O O . SER B 1 123 ? 10.906 -16.891 -3.947 1 97.62 123 SER B O 1
ATOM 4568 N N . ALA B 1 124 ? 9.758 -15 -4.168 1 97.81 124 ALA B N 1
ATOM 4569 C CA . ALA B 1 124 ? 10.93 -14.227 -4.59 1 97.81 124 ALA B CA 1
ATOM 4570 C C . ALA B 1 124 ? 12.055 -14.344 -3.568 1 97.81 124 ALA B C 1
ATOM 4572 O O . ALA B 1 124 ? 13.211 -14.57 -3.932 1 97.81 124 ALA B O 1
ATOM 4573 N N . ILE B 1 125 ? 11.719 -14.227 -2.309 1 98 125 ILE B N 1
ATOM 4574 C CA . ILE B 1 125 ? 12.734 -14.25 -1.266 1 98 125 ILE B CA 1
ATOM 4575 C C . ILE B 1 125 ? 13.352 -15.641 -1.176 1 98 125 ILE B C 1
ATOM 4577 O O . ILE B 1 125 ? 14.555 -15.781 -0.92 1 98 125 ILE B O 1
ATOM 4581 N N . ALA B 1 126 ? 12.531 -16.672 -1.336 1 98.44 126 ALA B N 1
ATOM 4582 C CA . ALA B 1 126 ? 13.055 -18.031 -1.307 1 98.44 126 ALA B CA 1
ATOM 4583 C C . ALA B 1 126 ? 14.023 -18.281 -2.463 1 98.44 126 ALA B C 1
ATOM 4585 O O . ALA B 1 126 ? 15.117 -18.812 -2.264 1 98.44 126 ALA B O 1
ATOM 4586 N N . GLN B 1 127 ? 13.625 -17.875 -3.621 1 98.31 127 GLN B N 1
ATOM 4587 C CA . GLN B 1 127 ? 14.445 -18.094 -4.805 1 98.31 127 GLN B CA 1
ATOM 4588 C C . GLN B 1 127 ? 15.75 -17.297 -4.727 1 98.31 127 GLN B C 1
ATOM 4590 O O . GLN B 1 127 ? 16.812 -17.797 -5.078 1 98.31 127 GLN B O 1
ATOM 4595 N N . ALA B 1 128 ? 15.695 -16.062 -4.242 1 98.31 128 ALA B N 1
ATOM 4596 C CA . ALA B 1 128 ? 16.906 -15.266 -4.039 1 98.31 128 ALA B CA 1
ATOM 4597 C C . ALA B 1 128 ? 17.812 -15.906 -3.004 1 98.31 128 ALA B C 1
ATOM 4599 O O . ALA B 1 128 ? 19.047 -15.93 -3.178 1 98.31 128 ALA B O 1
ATOM 4600 N N . TYR B 1 129 ? 17.25 -16.438 -1.915 1 98.38 129 TYR B N 1
ATOM 4601 C CA . TYR B 1 129 ? 18.031 -17.094 -0.864 1 98.38 129 TYR B CA 1
ATOM 4602 C C . TYR B 1 129 ? 18.812 -18.266 -1.418 1 98.38 129 TYR B C 1
ATOM 4604 O O . TYR B 1 129 ? 20.016 -18.406 -1.161 1 98.38 129 TYR B O 1
ATOM 4612 N N . TYR B 1 130 ? 18.141 -19.109 -2.189 1 98.5 130 TYR B N 1
ATOM 4613 C CA . TYR B 1 130 ? 18.797 -20.328 -2.678 1 98.5 130 TYR B CA 1
ATOM 4614 C C . TYR B 1 130 ? 19.844 -19.984 -3.742 1 98.5 130 TYR B C 1
ATOM 4616 O O . TYR B 1 130 ? 20.859 -20.672 -3.865 1 98.5 130 TYR B O 1
ATOM 4624 N N . ALA B 1 131 ? 19.578 -18.875 -4.477 1 98.31 131 ALA B N 1
ATOM 4625 C CA . ALA B 1 131 ? 20.609 -18.375 -5.383 1 98.31 131 ALA B CA 1
ATOM 4626 C C . ALA B 1 131 ? 21.844 -17.922 -4.609 1 98.31 131 ALA B C 1
ATOM 4628 O O . ALA B 1 131 ? 22.969 -18.281 -4.965 1 98.31 131 ALA B O 1
ATOM 4629 N N . LYS B 1 132 ? 21.625 -17.156 -3.576 1 98.06 132 LYS B N 1
ATOM 4630 C CA . LYS B 1 132 ? 22.734 -16.688 -2.74 1 98.06 132 LYS B CA 1
ATOM 4631 C C . LYS B 1 132 ? 23.469 -17.859 -2.111 1 98.06 132 LYS B C 1
ATOM 4633 O O . LYS B 1 132 ? 24.703 -17.891 -2.109 1 98.06 132 LYS B O 1
ATOM 4638 N N . LYS B 1 133 ? 22.781 -18.781 -1.563 1 97.81 133 LYS B N 1
ATOM 4639 C CA . LYS B 1 133 ? 23.344 -19.953 -0.903 1 97.81 133 LYS B CA 1
ATOM 4640 C C . LYS B 1 133 ? 24.219 -20.766 -1.865 1 97.81 133 LYS B C 1
ATOM 4642 O O . LYS B 1 133 ? 25.234 -21.344 -1.462 1 97.81 133 LYS B O 1
ATOM 4647 N N . GLN B 1 134 ? 23.797 -20.797 -3.137 1 97.75 134 GLN B N 1
ATOM 4648 C CA . GLN B 1 134 ? 24.531 -21.531 -4.16 1 97.75 134 GLN B CA 1
ATOM 4649 C C . GLN B 1 134 ? 25.766 -20.75 -4.602 1 97.75 134 GLN B C 1
ATOM 4651 O O . GLN B 1 134 ? 26.578 -21.266 -5.379 1 97.75 134 GLN B O 1
ATOM 4656 N N . GLY B 1 135 ? 25.891 -19.484 -4.145 1 97.75 135 GLY B N 1
ATOM 4657 C CA . GLY B 1 135 ? 27.062 -18.688 -4.445 1 97.75 135 GLY B CA 1
ATOM 4658 C C . GLY B 1 135 ? 26.953 -17.922 -5.754 1 97.75 135 GLY B C 1
ATOM 4659 O O . GLY B 1 135 ? 27.969 -17.531 -6.336 1 97.75 135 GLY B O 1
ATOM 4660 N N . LEU B 1 136 ? 25.797 -17.719 -6.219 1 97.88 136 LEU B N 1
ATOM 4661 C CA . LEU B 1 136 ? 25.609 -17.016 -7.48 1 97.88 136 LEU B CA 1
ATOM 4662 C C . LEU B 1 136 ? 25.859 -15.516 -7.312 1 97.88 136 LEU B C 1
ATOM 4664 O O . LEU B 1 136 ? 25.703 -14.977 -6.211 1 97.88 136 LEU B O 1
ATOM 4668 N N . LYS B 1 137 ? 26.203 -14.891 -8.383 1 97.94 137 LYS B N 1
ATOM 4669 C CA . LYS B 1 137 ? 26.375 -13.445 -8.43 1 97.94 137 LYS B CA 1
ATOM 4670 C C . LYS B 1 137 ? 25.016 -12.734 -8.523 1 97.94 137 LYS B C 1
ATOM 4672 O O . LYS B 1 137 ? 24.859 -11.625 -8.008 1 97.94 137 LYS B O 1
ATOM 4677 N N . GLY B 1 138 ? 24.156 -13.344 -9.234 1 98.12 138 GLY B N 1
ATOM 4678 C CA . GLY B 1 138 ? 22.844 -12.742 -9.43 1 98.12 138 GLY B CA 1
ATOM 4679 C C . GLY B 1 138 ? 21.859 -13.664 -10.141 1 98.12 138 GLY B C 1
ATOM 4680 O O . GLY B 1 138 ? 22.141 -14.852 -10.328 1 98.12 138 GLY B O 1
ATOM 4681 N N . VAL B 1 139 ? 20.688 -13.109 -10.406 1 98.56 139 VAL B N 1
ATOM 4682 C CA . VAL B 1 139 ? 19.625 -13.852 -11.078 1 98.56 139 VAL B CA 1
ATOM 4683 C C . VAL B 1 139 ? 19.062 -13.023 -12.227 1 98.56 139 VAL B C 1
ATOM 4685 O O . VAL B 1 139 ? 19.281 -11.812 -12.289 1 98.56 139 VAL B O 1
ATOM 4688 N N . THR B 1 140 ? 18.453 -13.711 -13.18 1 97.94 140 THR B N 1
ATOM 4689 C CA . THR B 1 140 ? 17.719 -13.07 -14.273 1 97.94 140 THR B CA 1
ATOM 4690 C C . THR B 1 140 ? 16.234 -13.453 -14.227 1 97.94 140 THR B C 1
ATOM 4692 O O . THR B 1 140 ? 15.883 -14.492 -13.672 1 97.94 140 THR B O 1
ATOM 4695 N N . THR B 1 141 ? 15.422 -12.602 -14.719 1 97.19 141 THR B N 1
ATOM 4696 C CA . THR B 1 141 ? 14 -12.93 -14.758 1 97.19 141 THR B CA 1
ATOM 4697 C C . THR B 1 141 ? 13.289 -12.109 -15.828 1 97.19 141 THR B C 1
ATOM 4699 O O . THR B 1 141 ? 13.867 -11.188 -16.406 1 97.19 141 THR B O 1
ATOM 4702 N N . GLU B 1 142 ? 12.141 -12.578 -16.141 1 93.12 142 GLU B N 1
ATOM 4703 C CA . GLU B 1 142 ? 11.195 -11.82 -16.938 1 93.12 142 GLU B CA 1
ATOM 4704 C C . GLU B 1 142 ? 10.125 -11.164 -16.078 1 93.12 142 GLU B C 1
ATOM 4706 O O . GLU B 1 142 ? 9.93 -11.555 -14.922 1 93.12 142 GLU B O 1
ATOM 4711 N N . THR B 1 143 ? 9.523 -10.094 -16.562 1 91.44 143 THR B N 1
ATOM 4712 C CA . THR B 1 143 ? 8.312 -9.578 -15.93 1 91.44 143 THR B CA 1
ATOM 4713 C C . THR B 1 143 ? 7.402 -8.922 -16.969 1 91.44 143 THR B C 1
ATOM 4715 O O . THR B 1 143 ? 7.883 -8.312 -17.922 1 91.44 143 THR B O 1
ATOM 4718 N N . GLY B 1 144 ? 6.18 -9.18 -16.766 1 85.5 144 GLY B N 1
ATOM 4719 C CA . GLY B 1 144 ? 5.219 -8.5 -17.625 1 85.5 144 GLY B CA 1
ATOM 4720 C C . GLY B 1 144 ? 4.93 -7.082 -17.188 1 85.5 144 GLY B C 1
ATOM 4721 O O . GLY B 1 144 ? 5.66 -6.152 -17.547 1 85.5 144 GLY B O 1
ATOM 4722 N N . ALA B 1 145 ? 3.912 -7.012 -16.219 1 76.75 145 ALA B N 1
ATOM 4723 C CA . ALA B 1 145 ? 3.484 -5.699 -15.75 1 76.75 145 ALA B CA 1
ATOM 4724 C C . ALA B 1 145 ? 4.406 -5.184 -14.648 1 76.75 145 ALA B C 1
ATOM 4726 O O . ALA B 1 145 ? 4.359 -4.004 -14.297 1 76.75 145 ALA B O 1
ATOM 4727 N N . GLY B 1 146 ? 5.23 -6.031 -14.133 1 87.19 146 GLY B N 1
ATOM 4728 C CA . GLY B 1 146 ? 6.246 -5.531 -13.219 1 87.19 146 GLY B CA 1
ATOM 4729 C C . GLY B 1 146 ? 6.098 -6.07 -11.812 1 87.19 146 GLY B C 1
ATOM 4730 O O . GLY B 1 146 ? 7 -5.918 -10.984 1 87.19 146 GLY B O 1
ATOM 4731 N N . GLN B 1 147 ? 4.973 -6.816 -11.461 1 88 147 GLN B N 1
ATOM 4732 C CA . GLN B 1 147 ? 4.762 -7.277 -10.094 1 88 147 GLN B CA 1
ATOM 4733 C C . GLN B 1 147 ? 5.855 -8.258 -9.672 1 88 147 GLN B C 1
ATOM 4735 O O . GLN B 1 147 ? 6.43 -8.117 -8.586 1 88 147 GLN B O 1
ATOM 4740 N N . TRP B 1 148 ? 6.094 -9.203 -10.484 1 93 148 TRP B N 1
ATOM 4741 C CA . TRP B 1 148 ? 7.109 -10.195 -10.164 1 93 148 TRP B CA 1
ATOM 4742 C C . TRP B 1 148 ? 8.492 -9.562 -10.109 1 93 148 TRP B C 1
ATOM 4744 O O . TRP B 1 148 ? 9.273 -9.836 -9.195 1 93 148 TRP B O 1
ATOM 4754 N N . GLY B 1 149 ? 8.797 -8.742 -11.109 1 95.12 149 GLY B N 1
ATOM 4755 C CA . GLY B 1 149 ? 10.07 -8.039 -11.102 1 95.12 149 GLY B CA 1
ATOM 4756 C C . GLY B 1 149 ? 10.297 -7.234 -9.828 1 95.12 149 GLY B C 1
ATOM 4757 O O . GLY B 1 149 ? 11.414 -7.207 -9.297 1 95.12 149 GLY B O 1
ATOM 4758 N N . THR B 1 150 ? 9.266 -6.59 -9.375 1 94.44 150 THR B N 1
ATOM 4759 C CA . THR B 1 150 ? 9.352 -5.797 -8.148 1 94.44 150 THR B CA 1
ATOM 4760 C C . THR B 1 150 ? 9.648 -6.688 -6.949 1 94.44 150 THR B C 1
ATOM 4762 O O . THR B 1 150 ? 10.547 -6.391 -6.16 1 94.44 150 THR B O 1
ATOM 4765 N N . ALA B 1 151 ? 8.945 -7.762 -6.848 1 96.25 151 ALA B N 1
ATOM 4766 C CA . ALA B 1 151 ? 9.148 -8.688 -5.738 1 96.25 151 ALA B CA 1
ATOM 4767 C C . ALA B 1 151 ? 10.57 -9.234 -5.723 1 96.25 151 ALA B C 1
ATOM 4769 O O . ALA B 1 151 ? 11.219 -9.266 -4.676 1 96.25 151 ALA B O 1
ATOM 4770 N N . LEU B 1 152 ? 11.039 -9.617 -6.895 1 97.56 152 LEU B N 1
ATOM 4771 C CA . LEU B 1 152 ? 12.367 -10.203 -6.977 1 97.56 152 LEU B CA 1
ATOM 4772 C C . LEU B 1 152 ? 13.445 -9.156 -6.699 1 97.56 152 LEU B C 1
ATOM 4774 O O . LEU B 1 152 ? 14.461 -9.453 -6.074 1 97.56 152 LEU B O 1
ATOM 4778 N N . SER B 1 153 ? 13.234 -7.953 -7.191 1 97.75 153 SER B N 1
ATOM 4779 C CA . SER B 1 153 ? 14.18 -6.875 -6.93 1 97.75 153 SER B CA 1
ATOM 4780 C C . SER B 1 153 ? 14.336 -6.629 -5.434 1 97.75 153 SER B C 1
ATOM 4782 O O . SER B 1 153 ? 15.453 -6.418 -4.949 1 97.75 153 SER B O 1
ATOM 4784 N N . MET B 1 154 ? 13.281 -6.613 -4.746 1 97 154 MET B N 1
ATOM 4785 C CA . MET B 1 154 ? 13.305 -6.43 -3.297 1 97 154 MET B CA 1
ATOM 4786 C C . MET B 1 154 ? 14.078 -7.555 -2.619 1 97 154 MET B C 1
ATOM 4788 O O . MET B 1 154 ? 14.914 -7.301 -1.746 1 97 154 MET B O 1
ATOM 4792 N N . ALA B 1 155 ? 13.781 -8.773 -3.033 1 97.5 155 ALA B N 1
ATOM 4793 C CA . ALA B 1 155 ? 14.43 -9.945 -2.449 1 97.5 155 ALA B CA 1
ATOM 4794 C C . ALA B 1 155 ? 15.938 -9.93 -2.725 1 97.5 155 ALA B C 1
ATOM 4796 O O . ALA B 1 155 ? 16.734 -10.211 -1.835 1 97.5 155 ALA B O 1
ATOM 4797 N N . CYS B 1 156 ? 16.297 -9.609 -3.953 1 98.06 156 CYS B N 1
ATOM 4798 C CA . CYS B 1 156 ? 17.703 -9.578 -4.332 1 98.06 156 CYS B CA 1
ATOM 4799 C C . CYS B 1 156 ? 18.438 -8.477 -3.576 1 98.06 156 CYS B C 1
ATOM 4801 O O . CYS B 1 156 ? 19.594 -8.648 -3.182 1 98.06 156 CYS B O 1
ATOM 4803 N N . SER B 1 157 ? 17.766 -7.34 -3.418 1 96.94 157 SER B N 1
ATOM 4804 C CA . SER B 1 157 ? 18.375 -6.246 -2.658 1 96.94 157 SER B CA 1
ATOM 4805 C C . SER B 1 157 ? 18.703 -6.684 -1.236 1 96.94 157 SER B C 1
ATOM 4807 O O . SER B 1 157 ? 19.766 -6.32 -0.705 1 96.94 157 SER B O 1
ATOM 4809 N N . TYR B 1 158 ? 17.875 -7.457 -0.604 1 95 158 TYR B N 1
ATOM 4810 C CA . TYR B 1 158 ? 18.062 -7.949 0.757 1 95 158 TYR B CA 1
ATOM 4811 C C . TYR B 1 158 ? 19.312 -8.828 0.855 1 95 158 TYR B C 1
ATOM 4813 O O . TYR B 1 158 ? 20.031 -8.781 1.855 1 95 158 TYR B O 1
ATOM 4821 N N . PHE B 1 159 ? 19.609 -9.578 -0.176 1 96.44 159 PHE B N 1
ATOM 4822 C CA . PHE B 1 159 ? 20.719 -10.523 -0.147 1 96.44 159 PHE B CA 1
ATOM 4823 C C . PHE B 1 159 ? 21.922 -9.984 -0.919 1 96.44 159 PHE B C 1
ATOM 4825 O O . PHE B 1 159 ? 22.906 -10.688 -1.125 1 96.44 159 PHE B O 1
ATOM 4832 N N . ASP B 1 160 ? 21.859 -8.758 -1.391 1 95.44 160 ASP B N 1
ATOM 4833 C CA . ASP B 1 160 ? 22.906 -8.141 -2.189 1 95.44 160 ASP B CA 1
ATOM 4834 C C . ASP B 1 160 ? 23.219 -8.977 -3.428 1 95.44 160 ASP B C 1
ATOM 4836 O O . ASP B 1 160 ? 24.375 -9.312 -3.684 1 95.44 160 ASP B O 1
ATOM 4840 N N . LEU B 1 161 ? 22.188 -9.453 -4.094 1 98 161 LEU B N 1
ATOM 4841 C CA . LEU B 1 161 ? 22.297 -10.172 -5.363 1 98 161 LEU B CA 1
ATOM 4842 C C . LEU B 1 161 ? 22 -9.242 -6.535 1 98 161 LEU B C 1
ATOM 4844 O O . LEU B 1 161 ? 21.125 -8.375 -6.441 1 98 161 LEU B O 1
ATOM 4848 N N . ASP B 1 162 ? 22.797 -9.477 -7.559 1 98.31 162 ASP B N 1
ATOM 4849 C CA . ASP B 1 162 ? 22.469 -8.773 -8.797 1 98.31 162 ASP B CA 1
ATOM 4850 C C . ASP B 1 162 ? 21.172 -9.297 -9.391 1 98.31 162 ASP B C 1
ATOM 4852 O O . ASP B 1 162 ? 20.922 -10.5 -9.398 1 98.31 162 ASP B O 1
ATOM 4856 N N . CYS B 1 163 ? 20.297 -8.391 -9.797 1 98.38 163 CYS B N 1
ATOM 4857 C CA . CYS B 1 163 ? 19 -8.742 -10.359 1 98.38 163 CYS B CA 1
ATOM 4858 C C . CYS B 1 163 ? 18.812 -8.117 -11.742 1 98.38 163 CYS B C 1
ATOM 4860 O O . CYS B 1 163 ? 18.688 -6.898 -11.867 1 98.38 163 CYS B O 1
ATOM 4862 N N . LYS B 1 164 ? 18.781 -8.945 -12.758 1 98.38 164 LYS B N 1
ATOM 4863 C CA . LYS B 1 164 ? 18.562 -8.508 -14.133 1 98.38 164 LYS B CA 1
ATOM 4864 C C . LYS B 1 164 ? 17.141 -8.852 -14.594 1 98.38 164 LYS B C 1
ATOM 4866 O O . LYS B 1 164 ? 16.812 -10.031 -14.766 1 98.38 164 LYS B O 1
ATOM 4871 N N . VAL B 1 165 ? 16.375 -7.844 -14.875 1 97.88 165 VAL B N 1
ATOM 4872 C CA . VAL B 1 165 ? 14.977 -8.039 -15.211 1 97.88 165 VAL B CA 1
ATOM 4873 C C . VAL B 1 165 ? 14.742 -7.68 -16.672 1 97.88 165 VAL B C 1
ATOM 4875 O O . VAL B 1 165 ? 15.062 -6.574 -17.109 1 97.88 165 VAL B O 1
ATOM 4878 N N . TYR B 1 166 ? 14.25 -8.594 -17.406 1 96.44 166 TYR B N 1
ATOM 4879 C CA . TYR B 1 166 ? 13.758 -8.336 -18.75 1 96.44 166 TYR B CA 1
ATOM 4880 C C . TYR B 1 166 ? 12.25 -8.109 -18.75 1 96.44 166 TYR B C 1
ATOM 4882 O O . TYR B 1 166 ? 11.484 -9.031 -18.469 1 96.44 166 TYR B O 1
ATOM 4890 N N . MET B 1 167 ? 11.852 -6.914 -18.984 1 94.5 167 MET B N 1
ATOM 4891 C CA . MET B 1 167 ? 10.453 -6.512 -18.906 1 94.5 167 MET B CA 1
ATOM 4892 C C . MET B 1 167 ? 9.859 -6.324 -20.297 1 94.5 167 MET B C 1
ATOM 4894 O O . MET B 1 167 ? 10.531 -5.816 -21.188 1 94.5 167 MET B O 1
ATOM 4898 N N . VAL B 1 168 ? 8.664 -6.77 -20.5 1 88.38 168 VAL B N 1
ATOM 4899 C CA . VAL B 1 168 ? 8 -6.598 -21.781 1 88.38 168 VAL B CA 1
ATOM 4900 C C . VAL B 1 168 ? 8.062 -5.133 -22.203 1 88.38 168 VAL B C 1
ATOM 4902 O O . VAL B 1 168 ? 7.672 -4.242 -21.438 1 88.38 168 VAL B O 1
ATOM 4905 N N . LYS B 1 169 ? 8.453 -4.875 -23.375 1 90.56 169 LYS B N 1
ATOM 4906 C CA . LYS B 1 169 ? 8.82 -3.541 -23.844 1 90.56 169 LYS B CA 1
ATOM 4907 C C . LYS B 1 169 ? 7.645 -2.574 -23.719 1 90.56 169 LYS B C 1
ATOM 4909 O O . LYS B 1 169 ? 7.801 -1.459 -23.219 1 90.56 169 LYS B O 1
ATOM 4914 N N . VAL B 1 170 ? 6.5 -2.939 -24.172 1 83.81 170 VAL B N 1
ATOM 4915 C CA . VAL B 1 170 ? 5.344 -2.051 -24.125 1 83.81 170 VAL B CA 1
ATOM 4916 C C . VAL B 1 170 ? 5.035 -1.681 -22.672 1 83.81 170 VAL B C 1
ATOM 4918 O O . VAL B 1 170 ? 4.68 -0.537 -22.375 1 83.81 170 VAL B O 1
ATOM 4921 N N . SER B 1 171 ? 5.102 -2.607 -21.766 1 85.38 171 SER B N 1
ATOM 4922 C CA . SER B 1 171 ? 4.879 -2.35 -20.344 1 85.38 171 SER B CA 1
ATOM 4923 C C . SER B 1 171 ? 5.984 -1.476 -19.75 1 85.38 171 SER B C 1
ATOM 4925 O O . SER B 1 171 ? 5.715 -0.592 -18.938 1 85.38 171 SER B O 1
ATOM 4927 N N . TYR B 1 172 ? 7.176 -1.761 -20.172 1 88.75 172 TYR B N 1
ATOM 4928 C CA . TYR B 1 172 ? 8.328 -0.972 -19.75 1 88.75 172 TYR B CA 1
ATOM 4929 C C . TYR B 1 172 ? 8.109 0.508 -20.047 1 88.75 172 TYR B C 1
ATOM 4931 O O . TYR B 1 172 ? 8.438 1.366 -19.219 1 88.75 172 TYR B O 1
ATOM 4939 N N . GLU B 1 173 ? 7.586 0.75 -21.156 1 86.56 173 GLU B N 1
ATOM 4940 C CA . GLU B 1 173 ? 7.406 2.123 -21.625 1 86.56 173 GLU B CA 1
ATOM 4941 C C . GLU B 1 173 ? 6.156 2.75 -21.016 1 86.56 173 GLU B C 1
ATOM 4943 O O . GLU B 1 173 ? 6.16 3.928 -20.641 1 86.56 173 GLU B O 1
ATOM 4948 N N . GLN B 1 174 ? 5.184 1.943 -20.859 1 77.38 174 GLN B N 1
ATOM 4949 C CA . GLN B 1 174 ? 3.893 2.486 -20.469 1 77.38 174 GLN B CA 1
ATOM 4950 C C . GLN B 1 174 ? 3.736 2.473 -18.953 1 77.38 174 GLN B C 1
ATOM 4952 O O . GLN B 1 174 ? 2.881 3.17 -18.391 1 77.38 174 GLN B O 1
ATOM 4957 N N . LYS B 1 175 ? 4.41 1.649 -18.297 1 79.62 175 LYS B N 1
ATOM 4958 C CA . LYS B 1 175 ? 4.332 1.542 -16.844 1 79.62 175 LYS B CA 1
ATOM 4959 C C . LYS B 1 175 ? 5.672 1.875 -16.203 1 79.62 175 LYS B C 1
ATOM 4961 O O . LYS B 1 175 ? 6.258 1.04 -15.5 1 79.62 175 LYS B O 1
ATOM 4966 N N . PRO B 1 176 ? 6.059 3.133 -16.344 1 85.81 176 PRO B N 1
ATOM 4967 C CA . PRO B 1 176 ? 7.383 3.514 -15.844 1 85.81 176 PRO B CA 1
ATOM 4968 C C . PRO B 1 176 ? 7.496 3.416 -14.32 1 85.81 176 PRO B C 1
ATOM 4970 O O . PRO B 1 176 ? 8.602 3.271 -13.789 1 85.81 176 PRO B O 1
ATOM 4973 N N . PHE B 1 177 ? 6.387 3.434 -13.633 1 87 177 PHE B N 1
ATOM 4974 C CA . PHE B 1 177 ? 6.441 3.432 -12.172 1 87 177 PHE B CA 1
ATOM 4975 C C . PHE B 1 177 ? 6.957 2.094 -11.656 1 87 177 PHE B C 1
ATOM 4977 O O . PHE B 1 177 ? 7.777 2.055 -10.734 1 87 177 PHE B O 1
ATOM 4984 N N . ARG B 1 178 ? 6.539 1.022 -12.273 1 89.06 178 ARG B N 1
ATOM 4985 C CA . ARG B 1 178 ? 7.035 -0.287 -11.867 1 89.06 178 ARG B CA 1
ATOM 4986 C C . ARG B 1 178 ? 8.531 -0.414 -12.133 1 89.06 178 ARG B C 1
ATOM 4988 O O . ARG B 1 178 ? 9.266 -0.996 -11.328 1 89.06 178 ARG B O 1
ATOM 4995 N N . ARG B 1 179 ? 8.891 0.055 -13.258 1 93.19 179 ARG B N 1
ATOM 4996 C CA . ARG B 1 179 ? 10.305 0.053 -13.602 1 93.19 179 ARG B CA 1
ATOM 4997 C C . ARG B 1 179 ? 11.125 0.792 -12.547 1 93.19 179 ARG B C 1
ATOM 4999 O O . ARG B 1 179 ? 12.156 0.294 -12.094 1 93.19 179 ARG B O 1
ATOM 5006 N N . GLU B 1 180 ? 10.617 1.896 -12.125 1 93.69 180 GLU B N 1
ATOM 5007 C CA . GLU B 1 180 ? 11.367 2.725 -11.188 1 93.69 180 GLU B CA 1
ATOM 5008 C C . GLU B 1 180 ? 11.398 2.1 -9.797 1 93.69 180 GLU B C 1
ATOM 5010 O O . GLU B 1 180 ? 12.375 2.242 -9.062 1 93.69 180 GLU B O 1
ATOM 5015 N N . VAL B 1 181 ? 10.383 1.418 -9.398 1 94.62 181 VAL B N 1
ATOM 5016 C CA . VAL B 1 181 ? 10.422 0.682 -8.133 1 94.62 181 VAL B CA 1
ATOM 5017 C C . VAL B 1 181 ? 11.539 -0.357 -8.18 1 94.62 181 VAL B C 1
ATOM 5019 O O . VAL B 1 181 ? 12.328 -0.471 -7.238 1 94.62 181 VAL B O 1
ATOM 5022 N N . MET B 1 182 ? 11.617 -1.085 -9.297 1 96.62 182 MET B N 1
ATOM 5023 C CA . MET B 1 182 ? 12.656 -2.098 -9.438 1 96.62 182 MET B CA 1
ATOM 5024 C C . MET B 1 182 ? 14.047 -1.464 -9.375 1 96.62 182 MET B C 1
ATOM 5026 O O . MET B 1 182 ? 14.922 -1.965 -8.672 1 96.62 182 MET B O 1
ATOM 5030 N N . ARG B 1 183 ? 14.195 -0.34 -10.031 1 96.69 183 ARG B N 1
ATOM 5031 C CA . ARG B 1 183 ? 15.477 0.365 -10.016 1 96.69 183 ARG B CA 1
ATOM 5032 C C . ARG B 1 183 ? 15.82 0.845 -8.609 1 96.69 183 ARG B C 1
ATOM 5034 O O . ARG B 1 183 ? 16.984 0.825 -8.211 1 96.69 183 ARG B O 1
ATOM 5041 N N . THR B 1 184 ? 14.828 1.309 -7.883 1 97.06 184 THR B N 1
ATOM 5042 C CA . THR B 1 184 ? 15.039 1.776 -6.516 1 97.06 184 THR B CA 1
ATOM 5043 C C . THR B 1 184 ? 15.609 0.663 -5.645 1 97.06 184 THR B C 1
ATOM 5045 O O . THR B 1 184 ? 16.438 0.918 -4.766 1 97.06 184 THR B O 1
ATOM 5048 N N . TYR B 1 185 ? 15.242 -0.534 -5.938 1 97.19 185 TYR B N 1
ATOM 5049 C CA . TYR B 1 185 ? 15.734 -1.668 -5.164 1 97.19 185 TYR B CA 1
ATOM 5050 C C . TYR B 1 185 ? 17.016 -2.236 -5.777 1 97.19 185 TYR B C 1
ATOM 5052 O O . TYR B 1 185 ? 17.516 -3.271 -5.336 1 97.19 185 TYR B O 1
ATOM 5060 N N . GLY B 1 186 ? 17.5 -1.617 -6.859 1 96.62 186 GLY B N 1
ATOM 5061 C CA . GLY B 1 186 ? 18.844 -1.909 -7.352 1 96.62 186 GLY B CA 1
ATOM 5062 C C . GLY B 1 186 ? 18.844 -2.828 -8.555 1 96.62 186 GLY B C 1
ATOM 5063 O O . GLY B 1 186 ? 19.906 -3.205 -9.055 1 96.62 186 GLY B O 1
ATOM 5064 N N . ALA B 1 187 ? 17.688 -3.184 -9.086 1 97.75 187 ALA B N 1
ATOM 5065 C CA . ALA B 1 187 ? 17.641 -4.09 -10.234 1 97.75 187 ALA B CA 1
ATOM 5066 C C . ALA B 1 187 ? 17.922 -3.346 -11.531 1 97.75 187 ALA B C 1
ATOM 5068 O O . ALA B 1 187 ? 17.688 -2.141 -11.633 1 97.75 187 ALA B O 1
ATOM 5069 N N . SER B 1 188 ? 18.51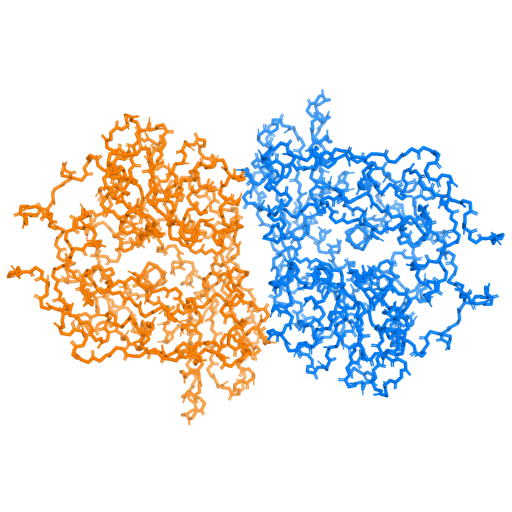6 -4.066 -12.492 1 97.62 188 SER B N 1
ATOM 5070 C CA . SER B 1 188 ? 18.609 -3.596 -13.875 1 97.62 188 SER B CA 1
ATOM 5071 C C . SER B 1 188 ? 17.406 -4.043 -14.688 1 97.62 188 SER B C 1
ATOM 5073 O O . SER B 1 188 ? 17.109 -5.238 -14.781 1 97.62 188 SER B O 1
ATOM 5075 N N . VAL B 1 189 ? 16.734 -3.123 -15.273 1 97.38 189 VAL B N 1
ATOM 5076 C CA . VAL B 1 189 ? 15.523 -3.432 -16.016 1 97.38 189 VAL B CA 1
ATOM 5077 C C . VAL B 1 189 ? 15.742 -3.143 -17.5 1 97.38 189 VAL B C 1
ATOM 5079 O O . VAL B 1 189 ? 16.062 -2.014 -17.875 1 97.38 189 VAL B O 1
ATOM 5082 N N . THR B 1 190 ? 15.586 -4.109 -18.297 1 97.56 190 THR B N 1
ATOM 5083 C CA . THR B 1 190 ? 15.797 -4.016 -19.734 1 97.56 190 THR B CA 1
ATOM 5084 C C . THR B 1 190 ? 14.492 -4.273 -20.484 1 97.56 190 THR B C 1
ATOM 5086 O O . THR B 1 190 ? 13.836 -5.293 -20.266 1 97.56 190 THR B O 1
ATOM 5089 N N . PRO B 1 191 ? 14.125 -3.328 -21.328 1 96.06 191 PRO B N 1
ATOM 5090 C CA . PRO B 1 191 ? 12.969 -3.633 -22.172 1 96.06 191 PRO B CA 1
ATOM 5091 C C . PRO B 1 191 ? 13.234 -4.773 -23.156 1 96.06 191 PRO B C 1
ATOM 5093 O O . PRO B 1 191 ? 14.281 -4.801 -23.812 1 96.06 191 PRO B O 1
ATOM 5096 N N . SER B 1 192 ? 12.422 -5.715 -23.156 1 94.75 192 SER B N 1
ATOM 5097 C CA . SER B 1 192 ? 12.562 -6.879 -24.031 1 94.75 192 SER B CA 1
ATOM 5098 C C . SER B 1 192 ? 11.578 -6.82 -25.188 1 94.75 192 SER B C 1
ATOM 5100 O O . SER B 1 192 ? 10.391 -6.551 -25 1 94.75 192 SER B O 1
ATOM 5102 N N . PRO B 1 193 ? 11.961 -7.039 -26.422 1 93.94 193 PRO B N 1
ATOM 5103 C CA . PRO B 1 193 ? 13.289 -7.523 -26.797 1 93.94 193 PRO B CA 1
ATOM 5104 C C . PRO B 1 193 ? 14.344 -6.422 -26.781 1 93.94 193 PRO B C 1
ATOM 5106 O O . PRO B 1 193 ? 14.016 -5.242 -26.891 1 93.94 193 PRO B O 1
ATOM 5109 N N . SER B 1 194 ? 15.531 -6.848 -26.531 1 96 194 SER B N 1
ATOM 5110 C CA . SER B 1 194 ? 16.641 -5.902 -26.391 1 96 194 SER B CA 1
ATOM 5111 C C . SER B 1 194 ? 17.797 -6.277 -27.297 1 96 194 SER B C 1
ATOM 5113 O O . SER B 1 194 ? 17.766 -7.316 -27.953 1 96 194 SER B O 1
ATOM 5115 N N . MET B 1 195 ? 18.828 -5.395 -27.312 1 95 195 MET B N 1
ATOM 5116 C CA . MET B 1 195 ? 20.031 -5.648 -28.094 1 95 195 MET B CA 1
ATOM 5117 C C . MET B 1 195 ? 21.109 -6.309 -27.234 1 95 195 MET B C 1
ATOM 5119 O O . MET B 1 195 ? 22.234 -6.484 -27.672 1 95 195 MET B O 1
ATOM 5123 N N . GLU B 1 196 ? 20.703 -6.715 -26.062 1 94.94 196 GLU B N 1
ATOM 5124 C CA . GLU B 1 196 ? 21.672 -7.219 -25.109 1 94.94 196 GLU B CA 1
ATOM 5125 C C . GLU B 1 196 ? 21.906 -8.719 -25.297 1 94.94 196 GLU B C 1
ATOM 5127 O O . GLU B 1 196 ? 22.953 -9.234 -24.922 1 94.94 196 GLU B O 1
ATOM 5132 N N . THR B 1 197 ? 20.922 -9.422 -25.844 1 95.38 197 THR B N 1
ATOM 5133 C CA . THR B 1 197 ? 21 -10.867 -26.031 1 95.38 197 THR B CA 1
ATOM 5134 C C . THR B 1 197 ? 20.906 -11.227 -27.5 1 95.38 197 THR B C 1
ATOM 5136 O O . THR B 1 197 ? 20.406 -10.438 -28.312 1 95.38 197 THR B O 1
ATOM 5139 N N . GLU B 1 198 ? 21.406 -12.391 -27.859 1 95 198 GLU B N 1
ATOM 5140 C CA . GLU B 1 198 ? 21.328 -12.836 -29.25 1 95 198 GLU B CA 1
ATOM 5141 C C . GLU B 1 198 ? 19.891 -13.062 -29.672 1 95 198 GLU B C 1
ATOM 5143 O O . GLU B 1 198 ? 19.5 -12.703 -30.797 1 95 198 GLU B O 1
ATOM 5148 N N . ILE B 1 199 ? 19.141 -13.617 -28.812 1 91.31 199 ILE B N 1
ATOM 5149 C CA . ILE B 1 199 ? 17.75 -13.883 -29.156 1 91.31 199 ILE B CA 1
ATOM 5150 C C . ILE B 1 199 ? 17 -12.562 -29.297 1 91.31 199 ILE B C 1
ATOM 5152 O O . ILE B 1 199 ? 16.109 -12.438 -30.156 1 91.31 199 ILE B O 1
ATOM 5156 N N . GLY B 1 200 ? 17.234 -11.578 -28.406 1 93.12 200 GLY B N 1
ATOM 5157 C CA . GLY B 1 200 ? 16.625 -10.273 -28.547 1 93.12 200 GLY B CA 1
ATOM 5158 C C . GLY B 1 200 ? 16.938 -9.602 -29.875 1 93.12 200 GLY B C 1
ATOM 5159 O O . GLY B 1 200 ? 16.047 -9.07 -30.531 1 93.12 200 GLY B O 1
ATOM 5160 N N . LYS B 1 201 ? 18.172 -9.711 -30.281 1 95.06 201 LYS B N 1
ATOM 5161 C CA . LYS B 1 201 ? 18.609 -9.156 -31.562 1 95.06 201 LYS B CA 1
ATOM 5162 C C . LYS B 1 201 ? 17.875 -9.828 -32.719 1 95.06 201 LYS B C 1
ATOM 5164 O O . LYS B 1 201 ? 17.453 -9.164 -33.656 1 95.06 201 LYS B O 1
ATOM 5169 N N . LYS B 1 202 ? 17.828 -11.062 -32.562 1 93.56 202 LYS B N 1
ATOM 5170 C CA . LYS B 1 202 ? 17.156 -11.828 -33.625 1 93.56 202 LYS B CA 1
ATOM 5171 C C . LYS B 1 202 ? 15.695 -11.438 -33.719 1 93.56 202 LYS B C 1
ATOM 5173 O O . LYS B 1 202 ? 15.164 -11.289 -34.844 1 93.56 202 LYS B O 1
ATOM 5178 N N . ILE B 1 203 ? 15.031 -11.344 -32.625 1 89.94 203 ILE B N 1
ATOM 5179 C CA . ILE B 1 203 ? 13.617 -10.984 -32.594 1 89.94 203 ILE B CA 1
ATOM 5180 C C . ILE B 1 203 ? 13.43 -9.586 -33.188 1 89.94 203 ILE B C 1
ATOM 5182 O O . ILE B 1 203 ? 12.531 -9.359 -34 1 89.94 203 ILE B O 1
ATOM 5186 N N . LEU B 1 204 ? 14.297 -8.68 -32.812 1 93.06 204 LEU B N 1
ATOM 5187 C CA . LEU B 1 204 ? 14.195 -7.305 -33.281 1 93.06 204 LEU B CA 1
ATOM 5188 C C . LEU B 1 204 ? 14.461 -7.227 -34.781 1 93.06 204 LEU B C 1
ATOM 5190 O O . LEU B 1 204 ? 13.867 -6.398 -35.469 1 93.06 204 LEU B O 1
ATOM 5194 N N . ALA B 1 205 ? 15.383 -8.039 -35.25 1 93.5 205 ALA B N 1
ATOM 5195 C CA . ALA B 1 205 ? 15.672 -8.094 -36.688 1 93.5 205 ALA B CA 1
ATOM 5196 C C . ALA B 1 205 ? 14.477 -8.633 -37.469 1 93.5 205 ALA B C 1
ATOM 5198 O O . ALA B 1 205 ? 14.156 -8.141 -38.562 1 93.5 205 ALA B O 1
ATOM 5199 N N . ALA B 1 206 ? 13.898 -9.609 -36.906 1 91.25 206 ALA B N 1
ATOM 5200 C CA . ALA B 1 206 ? 12.773 -10.258 -37.594 1 91.25 206 ALA B CA 1
ATOM 5201 C C . ALA B 1 206 ? 11.5 -9.422 -37.438 1 91.25 206 ALA B C 1
ATOM 5203 O O . ALA B 1 206 ? 10.641 -9.453 -38.312 1 91.25 206 ALA B O 1
ATOM 5204 N N . HIS B 1 207 ? 11.312 -8.727 -36.406 1 90.88 207 HIS B N 1
ATOM 5205 C CA . HIS B 1 207 ? 10.117 -7.934 -36.125 1 90.88 207 HIS B CA 1
ATOM 5206 C C . HIS B 1 207 ? 10.484 -6.531 -35.656 1 90.88 207 HIS B C 1
ATOM 5208 O O . HIS B 1 207 ? 10.258 -6.184 -34.5 1 90.88 207 HIS B O 1
ATOM 5214 N N . PRO B 1 208 ? 10.93 -5.777 -36.688 1 89.75 208 PRO B N 1
ATOM 5215 C CA . PRO B 1 208 ? 11.289 -4.414 -36.281 1 89.75 208 PRO B CA 1
ATOM 5216 C C . PRO B 1 208 ? 10.117 -3.641 -35.688 1 89.75 208 PRO B C 1
ATOM 5218 O O . PRO B 1 208 ? 8.992 -3.723 -36.188 1 89.75 208 PRO B O 1
ATOM 5221 N N . GLY B 1 209 ? 10.25 -3.074 -34.5 1 87.81 209 GLY B N 1
ATOM 5222 C CA . GLY B 1 209 ? 9.219 -2.248 -33.906 1 87.81 209 GLY B CA 1
ATOM 5223 C C . GLY B 1 209 ? 8.297 -3.023 -33 1 87.81 209 GLY B C 1
ATOM 5224 O O . GLY B 1 209 ? 7.344 -2.467 -32.438 1 87.81 209 GLY B O 1
ATOM 5225 N N . THR B 1 210 ? 8.648 -4.289 -32.812 1 88.69 210 THR B N 1
ATOM 5226 C CA . THR B 1 210 ? 7.816 -5.109 -31.938 1 88.69 210 THR B CA 1
ATOM 5227 C C . THR B 1 210 ? 7.746 -4.508 -30.531 1 88.69 210 THR B C 1
ATOM 5229 O O . THR B 1 210 ? 8.719 -3.914 -30.062 1 88.69 210 THR B O 1
ATOM 5232 N N . THR B 1 211 ? 6.543 -4.66 -29.938 1 87.31 211 THR B N 1
ATOM 5233 C CA . THR B 1 211 ? 6.336 -4.125 -28.594 1 87.31 211 THR B CA 1
ATOM 5234 C C . THR B 1 211 ? 6.648 -5.18 -27.547 1 87.31 211 THR B C 1
ATOM 5236 O O . THR B 1 211 ? 6.504 -4.926 -26.344 1 87.31 211 THR B O 1
ATOM 5239 N N . GLY B 1 212 ? 7.094 -6.27 -27.938 1 84.38 212 GLY B N 1
ATOM 5240 C CA . GLY B 1 212 ? 7.566 -7.309 -27.031 1 84.38 212 GLY B CA 1
ATOM 5241 C C . GLY B 1 212 ? 6.445 -8.164 -26.469 1 84.38 212 GLY B C 1
ATOM 5242 O O . GLY B 1 212 ? 5.266 -7.852 -26.656 1 84.38 212 GLY B O 1
ATOM 5243 N N . SER B 1 213 ? 6.809 -9.336 -25.906 1 77.94 213 SER B N 1
ATOM 5244 C CA . SER B 1 213 ? 5.922 -10.289 -25.25 1 77.94 213 SER B CA 1
ATOM 5245 C C . SER B 1 213 ? 6.602 -10.922 -24.031 1 77.94 213 SER B C 1
ATOM 5247 O O . SER B 1 213 ? 7.816 -10.789 -23.859 1 77.94 213 SER B O 1
ATOM 5249 N N . LEU B 1 214 ? 5.734 -11.5 -23.219 1 81.38 214 LEU B N 1
ATOM 5250 C CA . LEU B 1 214 ? 6.301 -12.219 -22.078 1 81.38 214 LEU B CA 1
ATOM 5251 C C . LEU B 1 214 ? 7.238 -13.328 -22.547 1 81.38 214 LEU B C 1
ATOM 5253 O O . LEU B 1 214 ? 8.266 -13.578 -21.906 1 81.38 214 LEU B O 1
ATOM 5257 N N . GLY B 1 215 ? 6.871 -13.984 -23.625 1 78.62 215 GLY B N 1
ATOM 5258 C CA . GLY B 1 215 ? 7.734 -15.008 -24.203 1 78.62 215 GLY B CA 1
ATOM 5259 C C . GLY B 1 215 ? 9.102 -14.484 -24.578 1 78.62 215 GLY B C 1
ATOM 5260 O O . GLY B 1 215 ? 10.117 -15.156 -24.359 1 78.62 215 GLY B O 1
ATOM 5261 N N . CYS B 1 216 ? 9.141 -13.312 -25.25 1 83.56 216 CYS B N 1
ATOM 5262 C CA . CYS B 1 216 ? 10.406 -12.672 -25.578 1 83.56 216 CYS B CA 1
ATOM 5263 C C . CYS B 1 216 ? 11.242 -12.422 -24.328 1 83.56 216 CYS B C 1
ATOM 5265 O O . CYS B 1 216 ? 12.438 -12.711 -24.312 1 83.56 216 CYS B O 1
ATOM 5267 N N . ALA B 1 217 ? 10.562 -11.914 -23.328 1 90.44 217 ALA B N 1
ATOM 5268 C CA . ALA B 1 217 ? 11.25 -11.578 -22.078 1 90.44 217 ALA B CA 1
ATOM 5269 C C . ALA B 1 217 ? 11.82 -12.82 -21.422 1 90.44 217 ALA B C 1
ATOM 5271 O O . ALA B 1 217 ? 12.938 -12.797 -20.891 1 90.44 217 ALA B O 1
ATOM 5272 N N . ILE B 1 218 ? 11.094 -13.898 -21.438 1 88.5 218 ILE B N 1
ATOM 5273 C CA . ILE B 1 218 ? 11.562 -15.164 -20.859 1 88.5 218 ILE B CA 1
ATOM 5274 C C . ILE B 1 218 ? 12.797 -15.641 -21.641 1 88.5 218 ILE B C 1
ATOM 5276 O O . ILE B 1 218 ? 13.797 -16.031 -21.031 1 88.5 218 ILE B O 1
ATOM 5280 N N . SER B 1 219 ? 12.672 -15.586 -22.906 1 87.06 219 SER B N 1
ATOM 5281 C CA . SER B 1 219 ? 13.758 -16.062 -23.75 1 87.06 219 SER B CA 1
ATOM 5282 C C . SER B 1 219 ? 15.047 -15.297 -23.469 1 87.06 219 SER B C 1
ATOM 5284 O O . SER B 1 219 ? 16.125 -15.898 -23.359 1 87.06 219 SER B O 1
ATOM 5286 N N . GLU B 1 220 ? 14.922 -14.023 -23.391 1 93.38 220 GLU B N 1
ATOM 5287 C CA . GLU B 1 220 ? 16.109 -13.211 -23.125 1 93.38 220 GLU B CA 1
ATOM 5288 C C . GLU B 1 220 ? 16.656 -13.469 -21.719 1 93.38 220 GLU B C 1
ATOM 5290 O O . GLU B 1 220 ? 17.859 -13.578 -21.531 1 93.38 220 GLU B O 1
ATOM 5295 N N . ALA B 1 221 ? 15.758 -13.539 -20.766 1 95.25 221 ALA B N 1
ATOM 5296 C CA . ALA B 1 221 ? 16.188 -13.797 -19.391 1 95.25 221 ALA B CA 1
ATOM 5297 C C . ALA B 1 221 ? 16.906 -15.141 -19.281 1 95.25 221 ALA B C 1
ATOM 5299 O O . ALA B 1 221 ? 17.922 -15.25 -18.594 1 95.25 221 ALA B O 1
ATOM 5300 N N . VAL B 1 222 ? 16.391 -16.141 -19.953 1 91.38 222 VAL B N 1
ATOM 5301 C CA . VAL B 1 222 ? 17 -17.484 -19.922 1 91.38 222 VAL B CA 1
ATOM 5302 C C . VAL B 1 222 ? 18.344 -17.453 -20.625 1 91.38 222 VAL B C 1
ATOM 5304 O O . VAL B 1 222 ? 19.328 -18.016 -20.125 1 91.38 222 VAL B O 1
ATOM 5307 N N . GLU B 1 223 ? 18.359 -16.812 -21.781 1 92.94 223 GLU B N 1
ATOM 5308 C CA . GLU B 1 223 ? 19.625 -16.703 -22.469 1 92.94 223 GLU B CA 1
ATOM 5309 C C . GLU B 1 223 ? 20.688 -16.016 -21.609 1 92.94 223 GLU B C 1
ATOM 5311 O O . GLU B 1 223 ? 21.828 -16.469 -21.531 1 92.94 223 GLU B O 1
ATOM 5316 N N . LYS B 1 224 ? 20.297 -14.93 -21 1 95.62 224 LYS B N 1
ATOM 5317 C CA . LYS B 1 224 ? 21.234 -14.195 -20.156 1 95.62 224 LYS B CA 1
ATOM 5318 C C . LYS B 1 224 ? 21.734 -15.078 -19.016 1 95.62 224 LYS B C 1
ATOM 5320 O O . LYS B 1 224 ? 22.938 -15.07 -18.703 1 95.62 224 LYS B O 1
ATOM 5325 N N . ALA B 1 225 ? 20.891 -15.805 -18.391 1 95.62 225 ALA B N 1
ATOM 5326 C CA . ALA B 1 225 ? 21.25 -16.688 -17.281 1 95.62 225 ALA B CA 1
ATOM 5327 C C . ALA B 1 225 ? 22.219 -17.766 -17.75 1 95.62 225 ALA B C 1
ATOM 5329 O O . ALA B 1 225 ? 23.188 -18.078 -17.047 1 95.62 225 ALA B O 1
ATOM 5330 N N . THR B 1 226 ? 21.984 -18.328 -18.938 1 93.31 226 THR B N 1
ATOM 5331 C CA . THR B 1 226 ? 22.75 -19.484 -19.391 1 93.31 226 THR B CA 1
ATOM 5332 C C . THR B 1 226 ? 24.062 -19.047 -20.031 1 93.31 226 THR B C 1
ATOM 5334 O O . THR B 1 226 ? 25.016 -19.844 -20.109 1 93.31 226 THR B O 1
ATOM 5337 N N . SER B 1 227 ? 24.125 -17.812 -20.453 1 95 227 SER B N 1
ATOM 5338 C CA . SER B 1 227 ? 25.328 -17.344 -21.125 1 95 227 SER B CA 1
ATOM 5339 C C . SER B 1 227 ? 26.219 -16.531 -20.188 1 95 227 SER B C 1
ATOM 5341 O O . SER B 1 227 ? 27.328 -16.141 -20.562 1 95 227 SER B O 1
ATOM 5343 N N . THR B 1 228 ? 25.781 -16.203 -18.984 1 95.06 228 THR B N 1
ATOM 5344 C CA . THR B 1 228 ? 26.547 -15.43 -18.031 1 95.06 228 THR B CA 1
ATOM 5345 C C . THR B 1 228 ? 26.891 -16.266 -16.797 1 95.06 228 THR B C 1
ATOM 5347 O O . THR B 1 228 ? 26 -16.609 -16.016 1 95.06 228 THR B O 1
ATOM 5350 N N . PRO B 1 229 ? 28.156 -16.531 -16.625 1 95.69 229 PRO B N 1
ATOM 5351 C CA . PRO B 1 229 ? 28.531 -17.312 -15.445 1 95.69 229 PRO B CA 1
ATOM 5352 C C . PRO B 1 229 ? 28.078 -16.672 -14.141 1 95.69 229 PRO B C 1
ATOM 5354 O O . PRO B 1 229 ? 28.172 -15.453 -13.984 1 95.69 229 PRO B O 1
ATOM 5357 N N . GLY B 1 230 ? 27.562 -17.531 -13.297 1 97 230 GLY B N 1
ATOM 5358 C CA . GLY B 1 230 ? 27.203 -17.062 -11.977 1 97 230 GLY B CA 1
ATOM 5359 C C . GLY B 1 230 ? 25.766 -16.562 -11.898 1 97 230 GLY B C 1
ATOM 5360 O O . GLY B 1 230 ? 25.359 -15.969 -10.898 1 97 230 GLY B O 1
ATOM 5361 N N . TYR B 1 231 ? 25.016 -16.766 -12.953 1 97.62 231 TYR B N 1
ATOM 5362 C CA . TYR B 1 231 ? 23.625 -16.344 -12.953 1 97.62 231 TYR B CA 1
ATOM 5363 C C . TYR B 1 231 ? 22.703 -17.531 -13.211 1 97.62 231 TYR B C 1
ATOM 5365 O O . TYR B 1 231 ? 23.094 -18.5 -13.852 1 97.62 231 TYR B O 1
ATOM 5373 N N . ARG B 1 232 ? 21.531 -17.5 -12.688 1 97.25 232 ARG B N 1
ATOM 5374 C CA . ARG B 1 232 ? 20.438 -18.438 -12.969 1 97.25 232 ARG B CA 1
ATOM 5375 C C . ARG B 1 232 ? 19.125 -17.703 -13.188 1 97.25 232 ARG B C 1
ATOM 5377 O O . ARG B 1 232 ? 18.953 -16.562 -12.727 1 97.25 232 ARG B O 1
ATOM 5384 N N . TYR B 1 233 ? 18.25 -18.391 -13.906 1 95.94 233 TYR B N 1
ATOM 5385 C CA . TYR B 1 233 ? 16.922 -17.859 -14.172 1 95.94 233 TYR B CA 1
ATOM 5386 C C . TYR B 1 233 ? 15.961 -18.203 -13.039 1 95.94 233 TYR B C 1
ATOM 5388 O O . TYR B 1 233 ? 16.016 -19.297 -12.477 1 95.94 233 TYR B O 1
ATOM 5396 N N . VAL B 1 234 ? 15.141 -17.172 -12.656 1 95.69 234 VAL B N 1
ATOM 5397 C CA . VAL B 1 234 ? 14.086 -17.406 -11.672 1 95.69 234 VAL B CA 1
ATOM 5398 C C . VAL B 1 234 ? 12.742 -16.953 -12.234 1 95.69 234 VAL B C 1
ATOM 5400 O O . VAL B 1 234 ? 12.68 -16.016 -13.023 1 95.69 234 VAL B O 1
ATOM 5403 N N . LEU B 1 235 ? 11.656 -17.656 -11.852 1 91 235 LEU B N 1
ATOM 5404 C CA . LEU B 1 235 ? 10.312 -17.344 -12.336 1 91 235 LEU B CA 1
ATOM 5405 C C . LEU B 1 235 ? 9.312 -17.312 -11.188 1 91 235 LEU B C 1
ATOM 5407 O O . LEU B 1 235 ? 9.461 -18.062 -10.219 1 91 235 LEU B O 1
ATOM 5411 N N . GLY B 1 236 ? 8.219 -16.594 -11.32 1 85.25 236 GLY B N 1
ATOM 5412 C CA . GLY B 1 236 ? 7.355 -16.312 -10.188 1 85.25 236 GLY B CA 1
ATOM 5413 C C . GLY B 1 236 ? 6.004 -17 -10.273 1 85.25 236 GLY B C 1
ATOM 5414 O O . GLY B 1 236 ? 5.086 -16.656 -9.523 1 85.25 236 GLY B O 1
ATOM 5415 N N . SER B 1 237 ? 5.82 -17.938 -11.258 1 80.94 237 SER B N 1
ATOM 5416 C CA . SER B 1 237 ? 4.477 -18.5 -11.328 1 80.94 237 SER B CA 1
ATOM 5417 C C . SER B 1 237 ? 4.5 -19.938 -11.859 1 80.94 237 SER B C 1
ATOM 5419 O O . SER B 1 237 ? 5.527 -20.391 -12.367 1 80.94 237 SER B O 1
ATOM 5421 N N . VAL B 1 238 ? 3.486 -20.688 -11.578 1 84.44 238 VAL B N 1
ATOM 5422 C CA . VAL B 1 238 ? 3.043 -21.906 -12.258 1 84.44 238 VAL B CA 1
ATOM 5423 C C . VAL B 1 238 ? 3.793 -23.109 -11.703 1 84.44 238 VAL B C 1
ATOM 5425 O O . VAL B 1 238 ? 3.189 -24.141 -11.43 1 84.44 238 VAL B O 1
ATOM 5428 N N . LEU B 1 239 ? 5.16 -22.938 -11.445 1 91.75 239 LEU B N 1
ATOM 5429 C CA . LEU B 1 239 ? 5.973 -24.094 -11.07 1 91.75 239 LEU B CA 1
ATOM 5430 C C . LEU B 1 239 ? 5.645 -24.547 -9.656 1 91.75 239 LEU B C 1
ATOM 5432 O O . LEU B 1 239 ? 5.156 -23.766 -8.836 1 91.75 239 LEU B O 1
ATOM 5436 N N . ASN B 1 240 ? 6.012 -25.797 -9.414 1 95.56 240 ASN B N 1
ATOM 5437 C CA . ASN B 1 240 ? 5.707 -26.406 -8.125 1 95.56 240 ASN B CA 1
ATOM 5438 C C . ASN B 1 240 ? 6.48 -25.734 -6.992 1 95.56 240 ASN B C 1
ATOM 5440 O O . ASN B 1 240 ? 5.965 -25.594 -5.879 1 95.56 240 ASN B O 1
ATOM 5444 N N . GLN B 1 241 ? 7.695 -25.359 -7.277 1 96.38 241 GLN B N 1
ATOM 5445 C CA . GLN B 1 241 ? 8.492 -24.703 -6.25 1 96.38 241 GLN B CA 1
ATOM 5446 C C . GLN B 1 241 ? 7.863 -23.391 -5.824 1 96.38 241 GLN B C 1
ATOM 5448 O O . GLN B 1 241 ? 7.891 -23.031 -4.645 1 96.38 241 GLN B O 1
ATOM 5453 N N . VAL B 1 242 ? 7.273 -22.688 -6.773 1 96.5 242 VAL B N 1
ATOM 5454 C CA . VAL B 1 242 ? 6.613 -21.422 -6.484 1 96.5 242 VAL B CA 1
ATOM 5455 C C . VAL B 1 242 ? 5.383 -21.656 -5.609 1 96.5 242 VAL B C 1
ATOM 5457 O O . VAL B 1 242 ? 5.184 -20.969 -4.605 1 96.5 242 VAL B O 1
ATOM 5460 N N . LEU B 1 243 ? 4.578 -22.656 -6.023 1 97 243 LEU B N 1
ATOM 5461 C CA . LEU B 1 243 ? 3.404 -23 -5.23 1 97 243 LEU B CA 1
ATOM 5462 C C . LEU B 1 243 ? 3.805 -23.391 -3.812 1 97 243 LEU B C 1
ATOM 5464 O O . LEU B 1 243 ? 3.123 -23.047 -2.85 1 97 243 LEU B O 1
ATOM 5468 N N . LEU B 1 244 ? 4.902 -24.125 -3.715 1 98.19 244 LEU B N 1
ATOM 5469 C CA . LEU B 1 244 ? 5.43 -24.547 -2.422 1 98.19 244 LEU B CA 1
ATOM 5470 C C . LEU B 1 244 ? 5.695 -23.344 -1.522 1 98.19 244 LEU B C 1
ATOM 5472 O O . LEU B 1 244 ? 5.242 -23.312 -0.376 1 98.19 244 LEU B O 1
ATOM 5476 N N . HIS B 1 245 ? 6.383 -22.344 -2.027 1 98.5 245 HIS B N 1
ATOM 5477 C CA . HIS B 1 245 ? 6.73 -21.172 -1.25 1 98.5 245 HIS B CA 1
ATOM 5478 C C . HIS B 1 245 ? 5.484 -20.375 -0.857 1 98.5 245 HIS B C 1
ATOM 5480 O O . HIS B 1 245 ? 5.445 -19.766 0.212 1 98.5 245 HIS B O 1
ATOM 5486 N N . GLN B 1 246 ? 4.48 -20.438 -1.703 1 98 246 GLN B N 1
ATOM 5487 C CA . GLN B 1 246 ? 3.256 -19.688 -1.459 1 98 246 GLN B CA 1
ATOM 5488 C C . GLN B 1 246 ? 2.402 -20.359 -0.385 1 98 246 GLN B C 1
ATOM 5490 O O . GLN B 1 246 ? 1.473 -19.75 0.146 1 98 246 GLN B O 1
ATOM 5495 N N . SER B 1 247 ? 2.729 -21.578 0.058 1 98.69 247 SER B N 1
ATOM 5496 C CA . SER B 1 247 ? 1.913 -22.312 1.018 1 98.69 247 SER B CA 1
ATOM 5497 C C . SER B 1 247 ? 1.843 -21.594 2.357 1 98.69 247 SER B C 1
ATOM 5499 O O . SER B 1 247 ? 0.963 -21.875 3.174 1 98.69 247 SER B O 1
ATOM 5501 N N . VAL B 1 248 ? 2.736 -20.609 2.566 1 98.5 248 VAL B N 1
ATOM 5502 C CA . VAL B 1 248 ? 2.723 -19.828 3.795 1 98.5 248 VAL B CA 1
ATOM 5503 C C . VAL B 1 248 ? 1.399 -19.078 3.908 1 98.5 248 VAL B C 1
ATOM 5505 O O . VAL B 1 248 ? 0.914 -18.828 5.016 1 98.5 248 VAL B O 1
ATOM 5508 N N . ILE B 1 249 ? 0.75 -18.766 2.795 1 98.44 249 ILE B N 1
ATOM 5509 C CA . ILE B 1 249 ? -0.529 -18.062 2.773 1 98.44 249 ILE B CA 1
ATOM 5510 C C . ILE B 1 249 ? -1.592 -18.906 3.477 1 98.44 249 ILE B C 1
ATOM 5512 O O . ILE B 1 249 ? -2.248 -18.438 4.41 1 98.44 249 ILE B O 1
ATOM 5516 N N . GLY B 1 250 ? -1.712 -20.141 3.01 1 98.81 250 GLY B N 1
ATOM 5517 C CA . GLY B 1 250 ? -2.703 -21.047 3.58 1 98.81 250 GLY B CA 1
ATOM 5518 C C . GLY B 1 250 ? -2.389 -21.453 5.008 1 98.81 250 GLY B C 1
ATOM 5519 O O . GLY B 1 250 ? -3.291 -21.578 5.84 1 98.81 250 GLY B O 1
ATOM 5520 N N . LEU B 1 251 ? -1.118 -21.656 5.289 1 98.81 251 LEU B N 1
ATOM 5521 C CA . LEU B 1 251 ? -0.701 -22.031 6.633 1 98.81 251 LEU B CA 1
ATOM 5522 C C . LEU B 1 251 ? -1.06 -20.953 7.645 1 98.81 251 LEU B C 1
ATOM 5524 O O . LEU B 1 251 ? -1.601 -21.25 8.711 1 98.81 251 LEU B O 1
ATOM 5528 N N . GLU B 1 252 ? -0.786 -19.703 7.301 1 98.5 252 GLU B N 1
ATOM 5529 C CA . GLU B 1 252 ? -1.163 -18.594 8.164 1 98.5 252 GLU B CA 1
ATOM 5530 C C . GLU B 1 252 ? -2.68 -18.484 8.281 1 98.5 252 GLU B C 1
ATOM 5532 O O . GLU B 1 252 ? -3.201 -18.172 9.359 1 98.5 252 GLU B O 1
ATOM 5537 N N . THR B 1 253 ? -3.348 -18.672 7.152 1 98.69 253 THR B N 1
ATOM 5538 C CA . THR B 1 253 ? -4.805 -18.578 7.148 1 98.69 253 THR B CA 1
ATOM 5539 C C . THR B 1 253 ? -5.418 -19.609 8.094 1 98.69 253 THR B C 1
ATOM 5541 O O . THR B 1 253 ? -6.277 -19.266 8.906 1 98.69 253 THR B O 1
ATOM 5544 N N . LYS B 1 254 ? -4.992 -20.812 7.965 1 98.38 254 LYS B N 1
ATOM 5545 C CA . LYS B 1 254 ? -5.492 -21.891 8.812 1 98.38 254 LYS B CA 1
ATOM 5546 C C . LYS B 1 254 ? -5.195 -21.609 10.281 1 98.38 254 LYS B C 1
ATOM 5548 O O . LYS B 1 254 ? -6.07 -21.766 11.141 1 98.38 254 LYS B O 1
ATOM 5553 N N . ALA B 1 255 ? -3.951 -21.188 10.578 1 98.38 255 ALA B N 1
ATOM 5554 C CA . ALA B 1 255 ? -3.562 -20.891 11.953 1 98.38 255 ALA B CA 1
ATOM 5555 C C . ALA B 1 255 ? -4.441 -19.781 12.547 1 98.38 255 ALA B C 1
ATOM 5557 O O . ALA B 1 255 ? -4.844 -19.859 13.711 1 98.38 255 ALA B O 1
ATOM 5558 N N . ALA B 1 256 ? -4.684 -18.75 11.75 1 98 256 ALA B N 1
ATOM 5559 C CA . ALA B 1 256 ? -5.516 -17.641 12.219 1 98 256 ALA B CA 1
ATOM 5560 C C . ALA B 1 256 ? -6.949 -18.109 12.469 1 98 256 ALA B C 1
ATOM 5562 O O . ALA B 1 256 ? -7.559 -17.734 13.477 1 98 256 ALA B O 1
ATOM 5563 N N . LEU B 1 257 ? -7.52 -18.906 11.562 1 98.25 257 LEU B N 1
ATOM 5564 C CA . LEU B 1 257 ? -8.867 -19.453 11.742 1 98.25 257 LEU B CA 1
ATOM 5565 C C . LEU B 1 257 ? -8.945 -20.312 12.992 1 98.25 257 LEU B C 1
ATOM 5567 O O . LEU B 1 257 ? -9.898 -20.203 13.766 1 98.25 257 LEU B O 1
ATOM 5571 N N . ASP B 1 258 ? -7.945 -21.141 13.18 1 97.25 258 ASP B N 1
ATOM 5572 C CA . ASP B 1 258 ? -7.898 -21.984 14.359 1 97.25 258 ASP B CA 1
ATOM 5573 C C . ASP B 1 258 ? -7.863 -21.156 15.641 1 97.25 258 ASP B C 1
ATOM 5575 O O . ASP B 1 258 ? -8.555 -21.469 16.609 1 97.25 258 ASP B O 1
ATOM 5579 N N . LYS B 1 259 ? -7.062 -20.125 15.609 1 95.56 259 LYS B N 1
ATOM 5580 C CA . LYS B 1 259 ? -6.953 -19.234 16.75 1 95.56 259 LYS B CA 1
ATOM 5581 C C . LYS B 1 259 ? -8.305 -18.609 17.094 1 95.56 259 LYS B C 1
ATOM 5583 O O . LYS B 1 259 ? -8.602 -18.375 18.266 1 95.56 259 LYS B O 1
ATOM 5588 N N . LEU B 1 260 ? -9.117 -18.422 16.094 1 96.12 260 LEU B N 1
ATOM 5589 C CA . LEU B 1 260 ? -10.414 -17.781 16.266 1 96.12 260 LEU B CA 1
ATOM 5590 C C . LEU B 1 260 ? -11.492 -18.828 16.547 1 96.12 260 LEU B C 1
ATOM 5592 O O . LEU B 1 260 ? -12.625 -18.469 16.891 1 96.12 260 LEU B O 1
ATOM 5596 N N . GLY B 1 261 ? -11.172 -20.094 16.406 1 96.12 261 GLY B N 1
ATOM 5597 C CA . GLY B 1 261 ? -12.172 -21.141 16.531 1 96.12 261 GLY B CA 1
ATOM 5598 C C . GLY B 1 261 ? -13.18 -21.141 15.391 1 96.12 261 GLY B C 1
ATOM 5599 O O . GLY B 1 261 ? -14.352 -21.453 15.594 1 96.12 261 GLY B O 1
ATOM 5600 N N . VAL B 1 262 ? -12.766 -20.703 14.211 1 96.62 262 VAL B N 1
ATOM 5601 C CA . VAL B 1 262 ? -13.625 -20.609 13.031 1 96.62 262 VAL B CA 1
ATOM 5602 C C . VAL B 1 262 ? -13.25 -21.688 12.023 1 96.62 262 VAL B C 1
ATOM 5604 O O . VAL B 1 262 ? -12.062 -21.953 11.797 1 96.62 262 VAL B O 1
ATOM 5607 N N . LYS B 1 263 ? -14.203 -22.344 11.453 1 96.5 263 LYS B N 1
ATOM 5608 C CA . LYS B 1 263 ? -13.984 -23.328 10.391 1 96.5 263 LYS B CA 1
ATOM 5609 C C . LYS B 1 263 ? -14.484 -22.797 9.047 1 96.5 263 LYS B C 1
ATOM 5611 O O . LYS B 1 263 ? -15.625 -22.344 8.93 1 96.5 263 LYS B O 1
ATOM 5616 N N . ALA B 1 264 ? -13.703 -22.875 8.055 1 98.25 264 ALA B N 1
ATOM 5617 C CA . ALA B 1 264 ? -14.094 -22.453 6.711 1 98.25 264 ALA B CA 1
ATOM 5618 C C . ALA B 1 264 ? -15.016 -23.484 6.066 1 98.25 264 ALA B C 1
ATOM 5620 O O . ALA B 1 264 ? -14.852 -24.688 6.273 1 98.25 264 ALA B O 1
ATOM 5621 N N . ASP B 1 265 ? -16 -23 5.34 1 98.62 265 ASP B N 1
ATOM 5622 C CA . ASP B 1 265 ? -16.828 -23.859 4.5 1 98.62 265 ASP B CA 1
ATOM 5623 C C . ASP B 1 265 ? -16.406 -23.781 3.035 1 98.62 265 ASP B C 1
ATOM 5625 O O . ASP B 1 265 ? -16.328 -24.797 2.344 1 98.62 265 ASP B O 1
ATOM 5629 N N . ILE B 1 266 ? -16.188 -22.578 2.586 1 98.81 266 ILE B N 1
ATOM 5630 C CA . ILE B 1 266 ? -15.852 -22.297 1.195 1 98.81 266 ILE B CA 1
ATOM 5631 C C . ILE B 1 266 ? -14.547 -21.5 1.129 1 98.81 266 ILE B C 1
ATOM 5633 O O . ILE B 1 266 ? -14.375 -20.516 1.849 1 98.81 266 ILE B O 1
ATOM 5637 N N . ILE B 1 267 ? -13.609 -21.953 0.357 1 98.94 267 ILE B N 1
ATOM 5638 C CA . ILE B 1 267 ? -12.344 -21.266 0.123 1 98.94 267 ILE B CA 1
ATOM 5639 C C . ILE B 1 267 ? -12.234 -20.875 -1.35 1 98.94 267 ILE B C 1
ATOM 5641 O O . ILE B 1 267 ? -12.375 -21.719 -2.234 1 98.94 267 ILE B O 1
ATOM 5645 N N . ILE B 1 268 ? -11.984 -19.578 -1.604 1 98.88 268 ILE B N 1
ATOM 5646 C CA . ILE B 1 268 ? -12.039 -19.047 -2.963 1 98.88 268 ILE B CA 1
ATOM 5647 C C . ILE B 1 268 ? -10.727 -18.328 -3.289 1 98.88 268 ILE B C 1
ATOM 5649 O O . ILE B 1 268 ? -10.219 -17.547 -2.48 1 98.88 268 ILE B O 1
ATOM 5653 N N . GLY B 1 269 ? -10.148 -18.609 -4.387 1 98.12 269 GLY B N 1
ATOM 5654 C CA . GLY B 1 269 ? -8.969 -17.906 -4.867 1 98.12 269 GLY B CA 1
ATOM 5655 C C . GLY B 1 269 ? -8.992 -17.656 -6.363 1 98.12 269 GLY B C 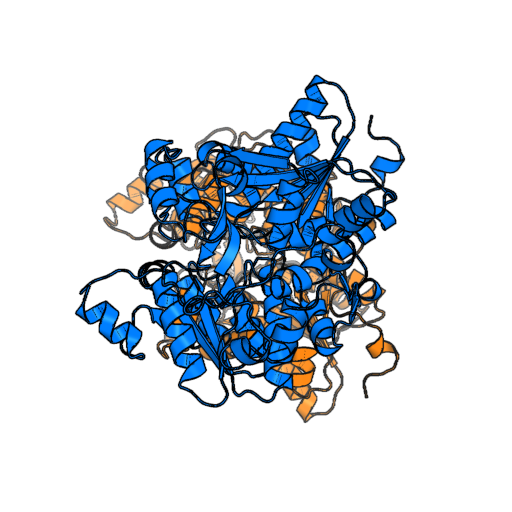1
ATOM 5656 O O . GLY B 1 269 ? -9.633 -18.406 -7.113 1 98.12 269 GLY B O 1
ATOM 5657 N N . CYS B 1 270 ? -8.367 -16.562 -6.75 1 96.69 270 CYS B N 1
ATOM 5658 C CA . CYS B 1 270 ? -8.25 -16.312 -8.18 1 96.69 270 CYS B CA 1
ATOM 5659 C C . CYS B 1 270 ? -7.203 -17.234 -8.812 1 96.69 270 CYS B C 1
ATOM 5661 O O . CYS B 1 270 ? -6.23 -17.609 -8.164 1 96.69 270 CYS B O 1
ATOM 5663 N N . ALA B 1 271 ? -7.5 -17.562 -10.039 1 95.12 271 ALA B N 1
ATOM 5664 C CA . ALA B 1 271 ? -6.652 -18.531 -10.734 1 95.12 271 ALA B CA 1
ATOM 5665 C C . ALA B 1 271 ? -6.176 -17.984 -12.07 1 95.12 271 ALA B C 1
ATOM 5667 O O . ALA B 1 271 ? -6.957 -17.891 -13.023 1 95.12 271 ALA B O 1
ATOM 5668 N N . GLY B 1 272 ? -4.949 -17.562 -12.203 1 91.12 272 GLY B N 1
ATOM 5669 C CA . GLY B 1 272 ? -4.223 -17.281 -13.43 1 91.12 272 GLY B CA 1
ATOM 5670 C C . GLY B 1 272 ? -3.213 -18.359 -13.789 1 91.12 272 GLY B C 1
ATOM 5671 O O . GLY B 1 272 ? -3.502 -19.25 -14.594 1 91.12 272 GLY B O 1
ATOM 5672 N N . GLY B 1 273 ? -2.133 -18.359 -13.102 1 89.44 273 GLY B N 1
ATOM 5673 C CA . GLY B 1 273 ? -1.198 -19.484 -13.133 1 89.44 273 GLY B CA 1
ATOM 5674 C C . GLY B 1 273 ? -1.346 -20.406 -11.945 1 89.44 273 GLY B C 1
ATOM 5675 O O . GLY B 1 273 ? -0.841 -21.531 -11.969 1 89.44 273 GLY B O 1
ATOM 5676 N N . GLY B 1 274 ? -2.018 -19.844 -10.93 1 92.94 274 GLY B N 1
ATOM 5677 C CA . GLY B 1 274 ? -2.449 -20.703 -9.836 1 92.94 274 GLY B CA 1
ATOM 5678 C C . GLY B 1 274 ? -1.638 -20.516 -8.57 1 92.94 274 GLY B C 1
ATOM 5679 O O . GLY B 1 274 ? -1.987 -21.047 -7.512 1 92.94 274 GLY B O 1
ATOM 5680 N N . SER B 1 275 ? -0.606 -19.672 -8.562 1 92.5 275 SER B N 1
ATOM 5681 C CA . SER B 1 275 ? 0.293 -19.594 -7.422 1 92.5 275 SER B CA 1
ATOM 5682 C C . SER B 1 275 ? -0.417 -19.016 -6.195 1 92.5 275 SER B C 1
ATOM 5684 O O . SER B 1 275 ? -0.232 -19.516 -5.082 1 92.5 275 SER B O 1
ATOM 5686 N N . ASN B 1 276 ? -1.175 -18.016 -6.367 1 93.5 276 ASN B N 1
ATOM 5687 C CA . ASN B 1 276 ? -1.929 -17.438 -5.254 1 93.5 276 ASN B CA 1
ATOM 5688 C C . ASN B 1 276 ? -2.967 -18.422 -4.719 1 93.5 276 ASN B C 1
ATOM 5690 O O . ASN B 1 276 ? -3.031 -18.672 -3.514 1 93.5 276 ASN B O 1
ATOM 5694 N N . LEU B 1 277 ? -3.734 -19 -5.645 1 97.38 277 LEU B N 1
ATOM 5695 C CA . LEU B 1 277 ? -4.742 -19.984 -5.273 1 97.38 277 LEU B CA 1
ATOM 5696 C C . LEU B 1 277 ? -4.102 -21.188 -4.586 1 97.38 277 LEU B C 1
ATOM 5698 O O . LEU B 1 277 ? -4.516 -21.562 -3.49 1 97.38 277 LEU B O 1
ATOM 5702 N N . GLY B 1 278 ? -3.148 -21.703 -5.273 1 97.75 278 GLY B N 1
ATOM 5703 C CA . GLY B 1 278 ? -2.484 -22.875 -4.734 1 97.75 278 GLY B CA 1
ATOM 5704 C C . GLY B 1 278 ? -1.897 -22.656 -3.354 1 97.75 278 GLY B C 1
ATOM 5705 O O . GLY B 1 278 ? -1.984 -23.516 -2.486 1 97.75 278 GLY B O 1
ATOM 5706 N N . GLY B 1 279 ? -1.253 -21.469 -3.16 1 97.88 279 GLY B N 1
ATOM 5707 C CA . GLY B 1 279 ? -0.72 -21.141 -1.85 1 97.88 279 GLY B CA 1
ATOM 5708 C C . GLY B 1 279 ? -1.785 -21.062 -0.772 1 97.88 279 GLY B C 1
ATOM 5709 O O . GLY B 1 279 ? -1.579 -21.547 0.344 1 97.88 279 GLY B O 1
ATOM 5710 N N . LEU B 1 280 ? -2.904 -20.531 -1.119 1 98.5 280 LEU B N 1
ATOM 5711 C CA . LEU B 1 280 ? -3.996 -20.344 -0.167 1 98.5 280 LEU B CA 1
ATOM 5712 C C . LEU B 1 280 ? -4.605 -21.703 0.214 1 98.5 280 LEU B C 1
ATOM 5714 O O . LEU B 1 280 ? -4.816 -21.969 1.397 1 98.5 280 LEU B O 1
ATOM 5718 N N . ILE B 1 281 ? -4.797 -22.594 -0.713 1 98.75 281 ILE B N 1
ATOM 5719 C CA . ILE B 1 281 ? -5.668 -23.75 -0.46 1 98.75 281 ILE B CA 1
ATOM 5720 C C . ILE B 1 281 ? -4.832 -24.938 -0.012 1 98.75 281 ILE B C 1
ATOM 5722 O O . ILE B 1 281 ? -5.371 -25.938 0.472 1 98.75 281 ILE B O 1
ATOM 5726 N N . SER B 1 282 ? -3.518 -24.875 -0.126 1 98.44 282 SER B N 1
ATOM 5727 C CA . SER B 1 282 ? -2.676 -26.062 0.017 1 98.44 282 SER B CA 1
ATOM 5728 C C . SER B 1 282 ? -2.938 -26.766 1.343 1 98.44 282 SER B C 1
ATOM 5730 O O . SER B 1 282 ? -3.232 -27.953 1.366 1 98.44 282 SER B O 1
ATOM 5732 N N . PRO B 1 283 ? -2.84 -26.078 2.486 1 98.44 283 PRO B N 1
ATOM 5733 C CA . PRO B 1 283 ? -3.059 -26.797 3.742 1 98.44 283 PRO B CA 1
ATOM 5734 C C . PRO B 1 283 ? -4.488 -27.312 3.889 1 98.44 283 PRO B C 1
ATOM 5736 O O . PRO B 1 283 ? -4.715 -28.375 4.469 1 98.44 283 PRO B O 1
ATOM 5739 N N . PHE B 1 284 ? -5.457 -26.625 3.416 1 98.75 284 PHE B N 1
ATOM 5740 C CA . PHE B 1 284 ? -6.848 -27.062 3.445 1 98.75 284 PHE B CA 1
ATOM 5741 C C . PHE B 1 284 ? -7.051 -28.297 2.559 1 98.75 284 PHE B C 1
ATOM 5743 O O . PHE B 1 284 ? -7.727 -29.25 2.949 1 98.75 284 PHE B O 1
ATOM 5750 N N . MET B 1 285 ? -6.492 -28.234 1.367 1 98.75 285 MET B N 1
ATOM 5751 C CA . MET B 1 285 ? -6.551 -29.359 0.457 1 98.75 285 MET B CA 1
ATOM 5752 C C . MET B 1 285 ? -5.891 -30.594 1.075 1 98.75 285 MET B C 1
ATOM 5754 O O . MET B 1 285 ? -6.387 -31.719 0.924 1 98.75 285 MET B O 1
ATOM 5758 N N . GLY B 1 286 ? -4.734 -30.328 1.74 1 98.5 286 GLY B N 1
ATOM 5759 C CA . GLY B 1 286 ? -4.109 -31.438 2.455 1 98.5 286 GLY B CA 1
ATOM 5760 C C . GLY B 1 286 ? -5.047 -32.125 3.42 1 98.5 286 GLY B C 1
ATOM 5761 O O . GLY B 1 286 ? -5.125 -33.375 3.441 1 98.5 286 GLY B O 1
ATOM 5762 N N . GLU B 1 287 ? -5.758 -31.375 4.188 1 98.19 287 GLU B N 1
ATOM 5763 C CA . GLU B 1 287 ? -6.73 -31.922 5.121 1 98.19 287 GLU B CA 1
ATOM 5764 C C . GLU B 1 287 ? -7.832 -32.688 4.387 1 98.19 287 GLU B C 1
ATOM 5766 O O . GLU B 1 287 ? -8.289 -33.75 4.852 1 98.19 287 GLU B O 1
ATOM 5771 N N . LYS B 1 288 ? -8.227 -32.125 3.279 1 98 288 LYS B N 1
ATOM 5772 C CA . LYS B 1 288 ? -9.242 -32.812 2.463 1 98 288 LYS B CA 1
ATOM 5773 C C . LYS B 1 288 ? -8.734 -34.125 1.935 1 98 288 LYS B C 1
ATOM 5775 O O . LYS B 1 288 ? -9.43 -35.156 2.027 1 98 288 LYS B O 1
ATOM 5780 N N . LEU B 1 289 ? -7.57 -34.125 1.403 1 98.19 289 LEU B N 1
ATOM 5781 C CA . LEU B 1 289 ? -6.949 -35.312 0.816 1 98.19 289 LEU B CA 1
ATOM 5782 C C . LEU B 1 289 ? -6.754 -36.406 1.866 1 98.19 289 LEU B C 1
ATOM 5784 O O . LEU B 1 289 ? -6.867 -37.594 1.563 1 98.19 289 LEU B O 1
ATOM 5788 N N . ARG B 1 290 ? -6.535 -36 3.121 1 97.56 290 ARG B N 1
ATOM 5789 C CA . ARG B 1 290 ? -6.32 -36.938 4.211 1 97.56 290 ARG B CA 1
ATOM 5790 C C . ARG B 1 290 ? -7.645 -37.344 4.863 1 97.56 290 ARG B C 1
ATOM 5792 O O . ARG B 1 290 ? -7.664 -38.125 5.82 1 97.56 290 ARG B O 1
ATOM 5799 N N . GLY B 1 291 ? -8.727 -36.781 4.434 1 97.12 291 GLY B N 1
ATOM 5800 C CA . GLY B 1 291 ? -10.047 -37.094 4.93 1 97.12 291 GLY B CA 1
ATOM 5801 C C . GLY B 1 291 ? -10.375 -36.438 6.254 1 97.12 291 GLY B C 1
ATOM 5802 O O . GLY B 1 291 ? -11.297 -36.875 6.953 1 97.12 291 GLY B O 1
ATOM 5803 N N . GLU B 1 292 ? -9.672 -35.375 6.582 1 97.31 292 GLU B N 1
ATOM 5804 C CA . GLU B 1 292 ? -9.836 -34.719 7.875 1 97.31 292 GLU B CA 1
ATOM 5805 C C . GLU B 1 292 ? -10.93 -33.656 7.82 1 97.31 292 GLU B C 1
ATOM 5807 O O . GLU B 1 292 ? -11.562 -33.375 8.836 1 97.31 292 GLU B O 1
ATOM 5812 N N . ALA B 1 293 ? -11.109 -33.094 6.699 1 96.94 293 ALA B N 1
ATOM 5813 C CA . ALA B 1 293 ? -12.117 -32.062 6.484 1 96.94 293 ALA B CA 1
ATOM 5814 C C . ALA B 1 293 ? -12.562 -32.031 5.027 1 96.94 293 ALA B C 1
ATOM 5816 O O . ALA B 1 293 ? -11.891 -32.562 4.148 1 96.94 293 ALA B O 1
ATOM 5817 N N . ASP B 1 294 ? -13.688 -31.453 4.859 1 95.88 294 ASP B N 1
ATOM 5818 C CA . ASP B 1 294 ? -14.203 -31.281 3.504 1 95.88 294 ASP B CA 1
ATOM 5819 C C . ASP B 1 294 ? -14.508 -29.812 3.221 1 95.88 294 ASP B C 1
ATOM 5821 O O . ASP B 1 294 ? -15.406 -29.234 3.836 1 95.88 294 ASP B O 1
ATOM 5825 N N . TYR B 1 295 ? -13.781 -29.203 2.471 1 98.06 295 TYR B N 1
ATOM 5826 C CA . TYR B 1 295 ? -13.922 -27.812 2.064 1 98.06 295 TYR B CA 1
ATOM 5827 C C . TYR B 1 295 ? -14.406 -27.703 0.624 1 98.06 295 TYR B C 1
ATOM 5829 O O . TYR B 1 295 ? -14.008 -28.5 -0.228 1 98.06 295 TYR B O 1
ATOM 5837 N N . ARG B 1 296 ? -15.32 -26.812 0.375 1 98.69 296 ARG B N 1
ATOM 5838 C CA . ARG B 1 296 ? -15.562 -26.422 -1.01 1 98.69 296 ARG B CA 1
ATOM 5839 C C . ARG B 1 296 ? -14.523 -25.422 -1.488 1 98.69 296 ARG B C 1
ATOM 5841 O O . ARG B 1 296 ? -14.391 -24.344 -0.915 1 98.69 296 ARG B O 1
ATOM 5848 N N . ILE B 1 297 ? -13.719 -25.781 -2.43 1 98.81 297 ILE B N 1
ATOM 5849 C CA . ILE B 1 297 ? -12.656 -24.938 -2.951 1 98.81 297 ILE B CA 1
ATOM 5850 C C . ILE B 1 297 ? -13 -24.484 -4.367 1 98.81 297 ILE B C 1
ATOM 5852 O O . ILE B 1 297 ? -13.281 -25.312 -5.238 1 98.81 297 ILE B O 1
ATOM 5856 N N . ILE B 1 298 ? -12.977 -23.156 -4.602 1 98.88 298 ILE B N 1
ATOM 5857 C CA . ILE B 1 298 ? -13.406 -22.609 -5.883 1 98.88 298 ILE B CA 1
ATOM 5858 C C . ILE B 1 298 ? -12.281 -21.781 -6.492 1 98.88 298 ILE B C 1
ATOM 5860 O O . ILE B 1 298 ? -11.859 -20.781 -5.918 1 98.88 298 ILE B O 1
ATOM 5864 N N . ALA B 1 299 ? -11.781 -22.219 -7.625 1 98.69 299 ALA B N 1
ATOM 5865 C CA . ALA B 1 299 ? -10.867 -21.438 -8.445 1 98.69 299 ALA B CA 1
ATOM 5866 C C . ALA B 1 299 ? -11.641 -20.484 -9.359 1 98.69 299 ALA B C 1
ATOM 5868 O O . ALA B 1 299 ? -12.594 -20.875 -10.023 1 98.69 299 ALA B O 1
ATOM 5869 N N . VAL B 1 300 ? -11.242 -19.203 -9.352 1 98.5 300 VAL B N 1
ATOM 5870 C CA . VAL B 1 300 ? -11.953 -18.234 -10.172 1 98.5 300 VAL B CA 1
ATOM 5871 C C . VAL B 1 300 ? -11.008 -17.688 -11.25 1 98.5 300 VAL B C 1
ATOM 5873 O O . VAL B 1 300 ? -9.938 -17.156 -10.945 1 98.5 300 VAL B O 1
ATOM 5876 N N . GLU B 1 301 ? -11.375 -17.844 -12.461 1 97.44 301 GLU B N 1
ATOM 5877 C CA . GLU B 1 301 ? -10.555 -17.375 -13.578 1 97.44 301 GLU B CA 1
ATOM 5878 C C . GLU B 1 301 ? -11.336 -16.422 -14.469 1 97.44 301 GLU B C 1
ATOM 5880 O O . GLU B 1 301 ? -12.555 -16.328 -14.367 1 97.44 301 GLU B O 1
ATOM 5885 N N . PRO B 1 302 ? -10.633 -15.578 -15.273 1 96.06 302 PRO B N 1
ATOM 5886 C CA . PRO B 1 302 ? -11.352 -14.688 -16.188 1 96.06 302 PRO B CA 1
ATOM 5887 C C . PRO B 1 302 ? -12.078 -15.445 -17.312 1 96.06 302 PRO B C 1
ATOM 5889 O O . PRO B 1 302 ? -11.539 -16.422 -17.844 1 96.06 302 PRO B O 1
ATOM 5892 N N . ALA B 1 303 ? -13.227 -14.953 -17.656 1 96.56 303 ALA B N 1
ATOM 5893 C CA . ALA B 1 303 ? -13.953 -15.547 -18.766 1 96.56 303 ALA B CA 1
ATOM 5894 C C . ALA B 1 303 ? -13.164 -15.406 -20.078 1 96.56 303 ALA B C 1
ATOM 5896 O O . ALA B 1 303 ? -13.352 -16.188 -21 1 96.56 303 ALA B O 1
ATOM 5897 N N . SER B 1 304 ? -12.297 -14.453 -20.078 1 93.81 304 SER B N 1
ATOM 5898 C CA . SER B 1 304 ? -11.5 -14.188 -21.281 1 93.81 304 SER B CA 1
ATOM 5899 C C . SER B 1 304 ? -10.297 -15.125 -21.359 1 93.81 304 SER B C 1
ATOM 5901 O O . SER B 1 304 ? -9.656 -15.227 -22.406 1 93.81 304 SER B O 1
ATOM 5903 N N . CYS B 1 305 ? -9.938 -15.773 -20.297 1 93.38 305 CYS B N 1
ATOM 5904 C CA . CYS B 1 305 ? -8.82 -16.703 -20.219 1 93.38 305 CYS B CA 1
ATOM 5905 C C . CYS B 1 305 ? -9.156 -17.891 -19.328 1 93.38 305 CYS B C 1
ATOM 5907 O O . CYS B 1 305 ? -8.5 -18.109 -18.297 1 93.38 305 CYS B O 1
ATOM 5909 N N . PRO B 1 306 ? -10.078 -18.703 -19.75 1 96.44 306 PRO B N 1
ATOM 5910 C CA . PRO B 1 306 ? -10.656 -19.75 -18.891 1 96.44 306 PRO B CA 1
ATOM 5911 C C . PRO B 1 306 ? -9.93 -21.078 -19.016 1 96.44 306 PRO B C 1
ATOM 5913 O O . PRO B 1 306 ? -10.508 -22.062 -19.484 1 96.44 306 PRO B O 1
ATOM 5916 N N . SER B 1 307 ? -8.719 -21.156 -18.516 1 96.25 307 SER B N 1
ATOM 5917 C CA . SER B 1 307 ? -7.867 -22.328 -18.688 1 96.25 307 SER B CA 1
ATOM 5918 C C . SER B 1 307 ? -8.461 -23.562 -18 1 96.25 307 SER B C 1
ATOM 5920 O O . SER B 1 307 ? -8.352 -24.672 -18.516 1 96.25 307 SER B O 1
ATOM 5922 N N . LEU B 1 308 ? -9.133 -23.375 -16.844 1 97.94 308 LEU B N 1
ATOM 5923 C CA . LEU B 1 308 ? -9.719 -24.5 -16.125 1 97.94 308 LEU B CA 1
ATOM 5924 C C . LEU B 1 308 ? -11.07 -24.875 -16.734 1 97.94 308 LEU B C 1
ATOM 5926 O O . LEU B 1 308 ? -11.281 -26.031 -17.125 1 97.94 308 LEU B O 1
ATOM 5930 N N . THR B 1 309 ? -11.906 -23.938 -16.969 1 98.25 309 THR B N 1
ATOM 5931 C CA . THR B 1 309 ? -13.312 -24.219 -17.266 1 98.25 309 THR B CA 1
ATOM 5932 C C . THR B 1 309 ? -13.5 -24.562 -18.734 1 98.25 309 THR B C 1
ATOM 5934 O O . THR B 1 309 ? -14.453 -25.25 -19.094 1 98.25 309 THR B O 1
ATOM 5937 N N . ARG B 1 310 ? -12.602 -24.094 -19.547 1 98 310 ARG B N 1
ATOM 5938 C CA . ARG B 1 310 ? -12.82 -24.328 -20.969 1 98 310 ARG B CA 1
ATOM 5939 C C . ARG B 1 310 ? -11.547 -24.828 -21.641 1 98 310 ARG B C 1
ATOM 5941 O O . ARG B 1 310 ? -11.492 -24.953 -22.859 1 98 310 ARG B O 1
ATOM 5948 N N . GLY B 1 311 ? -10.523 -25.047 -20.875 1 97.69 311 GLY B N 1
ATOM 5949 C CA . GLY B 1 311 ? -9.281 -25.547 -21.422 1 97.69 311 GLY B CA 1
ATOM 5950 C C . GLY B 1 311 ? -9.242 -27.062 -21.547 1 97.69 311 GLY B C 1
ATOM 5951 O O . GLY B 1 311 ? -10.273 -27.719 -21.406 1 97.69 311 GLY B O 1
ATOM 5952 N N . LYS B 1 312 ? -8.055 -27.531 -21.969 1 97.06 312 LYS B N 1
ATOM 5953 C CA . LYS B 1 312 ? -7.816 -28.969 -22.094 1 97.06 312 LYS B CA 1
ATOM 5954 C C . LYS B 1 312 ? -6.715 -29.422 -21.141 1 97.06 312 LYS B C 1
ATOM 5956 O O . LYS B 1 312 ? -5.727 -28.719 -20.938 1 97.06 312 LYS B O 1
ATOM 5961 N N . TYR B 1 313 ? -6.914 -30.594 -20.531 1 97.12 313 TYR B N 1
ATOM 5962 C CA . TYR B 1 313 ? -5.875 -31.219 -19.719 1 97.12 313 TYR B CA 1
ATOM 5963 C C . TYR B 1 313 ? -4.875 -31.969 -20.578 1 97.12 313 TYR B C 1
ATOM 5965 O O . TYR B 1 313 ? -5.133 -33.094 -21 1 97.12 313 TYR B O 1
ATOM 5973 N N . ALA B 1 314 ? -3.703 -31.297 -20.859 1 96.75 314 ALA B N 1
ATOM 5974 C CA . ALA B 1 314 ? -2.736 -31.828 -21.828 1 96.75 314 ALA B CA 1
ATOM 5975 C C . ALA B 1 314 ? -1.338 -31.281 -21.547 1 96.75 314 ALA B C 1
ATOM 5977 O O . ALA B 1 314 ? -1.18 -30.312 -20.797 1 96.75 314 ALA B O 1
ATOM 5978 N N . TYR B 1 315 ? -0.371 -32.031 -22.031 1 96.25 315 TYR B N 1
ATOM 5979 C CA . TYR B 1 315 ? 0.966 -31.469 -22.047 1 96.25 315 TYR B CA 1
ATOM 5980 C C . TYR B 1 315 ? 1.03 -30.266 -22.984 1 96.25 315 TYR B C 1
ATOM 5982 O O . TYR B 1 315 ? 0.52 -30.328 -24.109 1 96.25 315 TYR B O 1
ATOM 5990 N N . ASP B 1 316 ? 1.536 -29.234 -22.516 1 93.5 316 ASP B N 1
ATOM 5991 C CA . ASP B 1 316 ? 1.73 -28.016 -23.297 1 93.5 316 ASP B CA 1
ATOM 5992 C C . ASP B 1 316 ? 3.02 -27.297 -22.891 1 93.5 316 ASP B C 1
ATOM 5994 O O . ASP B 1 316 ? 3.586 -27.594 -21.828 1 93.5 316 ASP B O 1
ATOM 5998 N N . PHE B 1 317 ? 3.527 -26.484 -23.797 1 88.44 317 PHE B N 1
ATOM 5999 C CA . PHE B 1 317 ? 4.676 -25.641 -23.469 1 88.44 317 PHE B CA 1
ATOM 6000 C C . PHE B 1 317 ? 4.305 -24.609 -22.422 1 88.44 317 PHE B C 1
ATOM 6002 O O . PHE B 1 317 ? 3.223 -24.016 -22.484 1 88.44 317 PHE B O 1
ATOM 6009 N N . CYS B 1 318 ? 5.164 -24.375 -21.469 1 83.06 318 CYS B N 1
ATOM 6010 C CA . CYS B 1 318 ? 4.875 -23.438 -20.375 1 83.06 318 CYS B CA 1
ATOM 6011 C C . CYS B 1 318 ? 4.996 -22 -20.859 1 83.06 318 CYS B C 1
ATOM 6013 O O . CYS B 1 318 ? 4.551 -21.078 -20.172 1 83.06 318 CYS B O 1
ATOM 6015 N N . ASP B 1 319 ? 5.574 -21.844 -22.016 1 77.81 319 ASP B N 1
ATOM 6016 C CA . ASP B 1 319 ? 5.719 -20.516 -22.562 1 77.81 319 ASP B CA 1
ATOM 6017 C C . ASP B 1 319 ? 5.441 -20.5 -24.062 1 77.81 319 ASP B C 1
ATOM 6019 O O . ASP B 1 319 ? 5.59 -21.531 -24.734 1 77.81 319 ASP B O 1
ATOM 6023 N N . THR B 1 320 ? 5.102 -19.375 -24.484 1 71.69 320 THR B N 1
ATOM 6024 C CA . THR B 1 320 ? 4.797 -19.234 -25.906 1 71.69 320 THR B CA 1
ATOM 6025 C C . THR B 1 320 ? 6.039 -19.5 -26.75 1 71.69 320 THR B C 1
ATOM 6027 O O . THR B 1 320 ? 5.941 -20 -27.875 1 71.69 320 THR B O 1
ATOM 6030 N N . GLY B 1 321 ? 7.184 -19.188 -26.188 1 71.25 321 GLY B N 1
ATOM 6031 C CA . GLY B 1 321 ? 8.43 -19.328 -26.922 1 71.25 321 GLY B CA 1
ATOM 6032 C C . GLY B 1 321 ? 8.938 -20.766 -26.969 1 71.25 321 GLY B C 1
ATOM 6033 O O . GLY B 1 321 ? 9.883 -21.062 -27.688 1 71.25 321 GLY B O 1
ATOM 6034 N N . MET B 1 322 ? 8.352 -21.609 -26.25 1 78.75 322 MET B N 1
ATOM 6035 C CA . MET B 1 322 ? 8.648 -23.047 -26.25 1 78.75 322 MET B CA 1
ATOM 6036 C C . MET B 1 322 ? 10.078 -23.297 -25.797 1 78.75 322 MET B C 1
ATOM 6038 O O . MET B 1 322 ? 10.773 -24.141 -26.375 1 78.75 322 MET B O 1
ATOM 6042 N N . VAL B 1 323 ? 10.5 -22.484 -24.875 1 73.12 323 VAL B N 1
ATOM 6043 C CA . VAL B 1 323 ? 11.836 -22.641 -24.312 1 73.12 323 VAL B CA 1
ATOM 6044 C C . VAL B 1 323 ? 11.75 -23.375 -22.969 1 73.12 323 VAL B C 1
ATOM 6046 O O . VAL B 1 323 ? 12.664 -24.109 -22.594 1 73.12 323 VAL B O 1
ATOM 6049 N N . CYS B 1 324 ? 10.703 -23.25 -22.297 1 79.5 324 CYS B N 1
ATOM 6050 C CA . CYS B 1 324 ? 10.484 -23.875 -21 1 79.5 324 CYS B CA 1
ATOM 6051 C C . CYS B 1 324 ? 9.977 -25.297 -21.156 1 79.5 324 CYS B C 1
ATOM 6053 O O . CYS B 1 324 ? 9.531 -25.688 -22.25 1 79.5 324 CYS B O 1
ATOM 6055 N N . PRO B 1 325 ? 10.078 -26.062 -20.125 1 87.19 325 PRO B N 1
ATOM 6056 C CA . PRO B 1 325 ? 9.594 -27.438 -20.188 1 87.19 325 PRO B CA 1
ATOM 6057 C C . PRO B 1 325 ? 8.102 -27.531 -20.531 1 87.19 325 PRO B C 1
ATOM 6059 O O . PRO B 1 325 ? 7.379 -26.547 -20.406 1 87.19 325 PRO B O 1
ATOM 6062 N N . LEU B 1 326 ? 7.785 -28.734 -21.031 1 92.62 326 LEU B N 1
ATOM 6063 C CA . LEU B 1 326 ? 6.371 -29.078 -21.141 1 92.62 326 LEU B CA 1
ATOM 6064 C C . LEU B 1 326 ? 5.82 -29.547 -19.797 1 92.62 326 LEU B C 1
ATOM 6066 O O . LEU B 1 326 ? 6.496 -30.266 -19.062 1 92.62 326 LEU B O 1
ATOM 6070 N N . ALA B 1 327 ? 4.699 -29.094 -19.484 1 93.69 327 ALA B N 1
ATOM 6071 C CA . ALA B 1 327 ? 3.996 -29.562 -18.297 1 93.69 327 ALA B CA 1
ATOM 6072 C C . ALA B 1 327 ? 2.58 -30.016 -18.641 1 93.69 327 ALA B C 1
ATOM 6074 O O . ALA B 1 327 ? 1.946 -29.469 -19.547 1 93.69 327 ALA B O 1
ATOM 6075 N N . LYS B 1 328 ? 2.105 -31.078 -18.031 1 96.06 328 LYS B N 1
ATOM 6076 C CA . LYS B 1 328 ? 0.695 -31.438 -18.141 1 96.06 328 LYS B CA 1
ATOM 6077 C C . LYS B 1 328 ? -0.178 -30.531 -17.297 1 96.06 328 LYS B C 1
ATOM 6079 O O . LYS B 1 328 ? 0.015 -30.422 -16.078 1 96.06 328 LYS B O 1
ATOM 6084 N N . MET B 1 329 ? -1.075 -29.844 -17.922 1 96.56 329 MET B N 1
ATOM 6085 C CA . MET B 1 329 ? -1.871 -28.828 -17.234 1 96.56 329 MET B CA 1
ATOM 6086 C C . MET B 1 329 ? -3.178 -28.562 -17.984 1 96.56 329 MET B C 1
ATOM 6088 O O . MET B 1 329 ? -3.352 -29.031 -19.109 1 96.56 329 MET B O 1
ATOM 6092 N N . TYR B 1 330 ? -4.156 -28.031 -17.312 1 97.31 330 TYR B N 1
ATOM 6093 C CA . TYR B 1 330 ? -5.246 -27.406 -18.047 1 97.31 330 TYR B CA 1
ATOM 6094 C C . TYR B 1 330 ? -4.766 -26.156 -18.781 1 97.31 330 TYR B C 1
ATOM 6096 O O . TYR B 1 330 ? -4.219 -25.25 -18.172 1 97.31 330 TYR B O 1
ATOM 6104 N N . THR B 1 331 ? -4.941 -26.125 -20.125 1 96.25 331 THR B N 1
ATOM 6105 C CA . THR B 1 331 ? -4.332 -25.094 -20.938 1 96.25 331 THR B CA 1
ATOM 6106 C C . THR B 1 331 ? -5.281 -24.656 -22.062 1 96.25 331 THR B C 1
ATOM 6108 O O . THR B 1 331 ? -6.133 -25.438 -22.5 1 96.25 331 THR B O 1
ATOM 6111 N N . LEU B 1 332 ? -5.18 -23.406 -22.422 1 95.69 332 LEU B N 1
ATOM 6112 C CA . LEU B 1 332 ? -5.855 -22.875 -23.594 1 95.69 332 LEU B CA 1
ATOM 6113 C C . LEU B 1 332 ? -4.973 -23 -24.828 1 95.69 332 LEU B C 1
ATOM 6115 O O . LEU B 1 332 ? -5.395 -22.656 -25.938 1 95.69 332 LEU B O 1
ATOM 6119 N N . GLY B 1 333 ? -3.824 -23.547 -24.609 1 93 333 GLY B N 1
ATOM 6120 C CA . GLY B 1 333 ? -2.836 -23.625 -25.672 1 93 333 GLY B CA 1
ATOM 6121 C C . GLY B 1 333 ? -1.779 -22.531 -25.578 1 93 333 GLY B C 1
ATOM 6122 O O . GLY B 1 333 ? -2.098 -21.359 -25.344 1 93 333 GLY B O 1
ATOM 6123 N N . HIS B 1 334 ? -0.467 -22.953 -25.703 1 88.19 334 HIS B N 1
ATOM 6124 C CA . HIS B 1 334 ? 0.654 -22.047 -25.484 1 88.19 334 HIS B CA 1
ATOM 6125 C C . HIS B 1 334 ? 0.604 -20.875 -26.469 1 88.19 334 HIS B C 1
ATOM 6127 O O . HIS B 1 334 ? 1.22 -19.828 -26.219 1 88.19 334 HIS B O 1
ATOM 6133 N N . ASP B 1 335 ? -0.121 -20.984 -27.547 1 84.62 335 ASP B N 1
ATOM 6134 C CA . ASP B 1 335 ? -0.184 -19.922 -28.531 1 84.62 335 ASP B CA 1
ATOM 6135 C C . ASP B 1 335 ? -1.423 -19.047 -28.328 1 84.62 335 ASP B C 1
ATOM 6137 O O . ASP B 1 335 ? -1.676 -18.125 -29.109 1 84.62 335 ASP B O 1
ATOM 6141 N N . TYR B 1 336 ? -2.232 -19.328 -27.312 1 86.31 336 TYR B N 1
ATOM 6142 C CA . TYR B 1 336 ? -3.414 -18.531 -27.016 1 86.31 336 TYR B CA 1
ATOM 6143 C C . TYR B 1 336 ? -3.023 -17.141 -26.516 1 86.31 336 TYR B C 1
ATOM 6145 O O . TYR B 1 336 ? -2.18 -17 -25.625 1 86.31 336 TYR B O 1
ATOM 6153 N N . ILE B 1 337 ? -3.646 -16.109 -27.078 1 78.62 337 ILE B N 1
ATOM 6154 C CA . ILE B 1 337 ? -3.428 -14.727 -26.672 1 78.62 337 ILE B CA 1
ATOM 6155 C C . ILE B 1 337 ? -4.746 -14.109 -26.219 1 78.62 337 ILE B C 1
ATOM 6157 O O . ILE B 1 337 ? -5.684 -13.977 -27 1 78.62 337 ILE B O 1
ATOM 6161 N N . PRO B 1 338 ? -4.766 -13.758 -24.953 1 81.38 338 PRO B N 1
ATOM 6162 C CA . PRO B 1 338 ? -5.992 -13.102 -24.484 1 81.38 338 PRO B CA 1
ATOM 6163 C C . PRO B 1 338 ? -6.316 -11.836 -25.266 1 81.38 338 PRO B C 1
ATOM 6165 O O . PRO B 1 338 ? -5.402 -11.125 -25.703 1 81.38 338 PRO B O 1
ATOM 6168 N N . ALA B 1 339 ? -7.559 -11.539 -25.266 1 81.12 339 ALA B N 1
ATOM 6169 C CA . ALA B 1 339 ? -8.023 -10.359 -25.984 1 81.12 339 ALA B CA 1
ATOM 6170 C C . ALA B 1 339 ? -7.367 -9.094 -25.438 1 81.12 339 ALA B C 1
ATOM 6172 O O . ALA B 1 339 ? -7.121 -8.984 -24.234 1 81.12 339 ALA B O 1
ATOM 6173 N N . PRO B 1 340 ? -7.102 -8.109 -26.266 1 76.81 340 PRO B N 1
ATOM 6174 C CA . PRO B 1 340 ? -6.418 -6.883 -25.859 1 76.81 340 PRO B CA 1
ATOM 6175 C C . PRO B 1 340 ? -7.195 -6.09 -24.812 1 76.81 340 PRO B C 1
ATOM 6177 O O . PRO B 1 340 ? -6.609 -5.289 -24.078 1 76.81 340 PRO B O 1
ATOM 6180 N N . ASN B 1 341 ? -8.414 -6.27 -24.766 1 79.81 341 ASN B N 1
ATOM 6181 C CA . ASN B 1 341 ? -9.219 -5.512 -23.828 1 79.81 341 ASN B CA 1
ATOM 6182 C C . ASN B 1 341 ? -9.211 -6.152 -22.438 1 79.81 341 ASN B C 1
ATOM 6184 O O . ASN B 1 341 ? -9.844 -5.645 -21.516 1 79.81 341 ASN B O 1
ATOM 6188 N N . HIS B 1 342 ? -8.484 -7.156 -22.359 1 79.44 342 HIS B N 1
ATOM 6189 C CA . HIS B 1 342 ? -8.406 -7.82 -21.062 1 79.44 342 HIS B CA 1
ATOM 6190 C C . HIS B 1 342 ? -7.699 -6.938 -20.031 1 79.44 342 HIS B C 1
ATOM 6192 O O . HIS B 1 342 ? -6.527 -6.598 -20.203 1 79.44 342 HIS B O 1
ATOM 6198 N N . ALA B 1 343 ? -8.445 -6.496 -18.984 1 75.31 343 ALA B N 1
ATOM 6199 C CA . ALA B 1 343 ? -7.953 -5.5 -18.031 1 75.31 343 ALA B CA 1
ATOM 6200 C C . ALA B 1 343 ? -7.414 -6.168 -16.766 1 75.31 343 ALA B C 1
ATOM 6202 O O . ALA B 1 343 ? -6.75 -5.523 -15.945 1 75.31 343 ALA B O 1
ATOM 6203 N N . GLY B 1 344 ? -7.781 -7.402 -16.625 1 68.94 344 GLY B N 1
ATOM 6204 C CA . GLY B 1 344 ? -7.309 -8.109 -15.445 1 68.94 344 GLY B CA 1
ATOM 6205 C C . GLY B 1 344 ? -6.074 -8.953 -15.711 1 68.94 344 GLY B C 1
ATOM 6206 O O . GLY B 1 344 ? -5.859 -9.414 -16.828 1 68.94 344 GLY B O 1
ATOM 6207 N N . GLY B 1 345 ? -5.215 -8.938 -14.758 1 77.25 345 GLY B N 1
ATOM 6208 C CA . GLY B 1 345 ? -4.168 -9.945 -14.82 1 77.25 345 GLY B CA 1
ATOM 6209 C C . GLY B 1 345 ? -4.703 -11.352 -15.047 1 77.25 345 GLY B C 1
ATOM 6210 O O . GLY B 1 345 ? -5.707 -11.531 -15.734 1 77.25 345 GLY B O 1
ATOM 6211 N N . LEU B 1 346 ? -4.078 -12.359 -14.797 1 83.81 346 LEU B N 1
ATOM 6212 C CA . LEU B 1 346 ? -4.48 -13.75 -14.953 1 83.81 346 LEU B CA 1
ATOM 6213 C C . LEU B 1 346 ? -4.527 -14.141 -16.422 1 83.81 346 LEU B C 1
ATOM 6215 O O . LEU B 1 346 ? -5.527 -14.688 -16.906 1 83.81 346 LEU B O 1
ATOM 6219 N N . ARG B 1 347 ? -3.43 -13.844 -17.125 1 82.69 347 ARG B N 1
ATOM 6220 C CA . ARG B 1 347 ? -3.416 -13.984 -18.578 1 82.69 347 ARG B CA 1
ATOM 6221 C C . ARG B 1 347 ? -2.607 -15.203 -19.016 1 82.69 347 ARG B C 1
ATOM 6223 O O . ARG B 1 347 ? -2.254 -15.336 -20.188 1 82.69 347 ARG B O 1
ATOM 6230 N N . TYR B 1 348 ? -2.273 -15.977 -18.078 1 85.88 348 TYR B N 1
ATOM 6231 C CA . TYR B 1 348 ? -1.527 -17.188 -18.438 1 85.88 348 TYR B CA 1
ATOM 6232 C C . TYR B 1 348 ? -2.434 -18.203 -19.109 1 85.88 348 TYR B C 1
ATOM 6234 O O . TYR B 1 348 ? -3.568 -18.422 -18.672 1 85.88 348 TYR B O 1
ATOM 6242 N N . HIS B 1 349 ? -1.936 -18.875 -20.141 1 89.31 349 HIS B N 1
ATOM 6243 C CA . HIS B 1 349 ? -2.752 -19.781 -20.938 1 89.31 349 HIS B CA 1
ATOM 6244 C C . HIS B 1 349 ? -2.973 -21.109 -20.219 1 89.31 349 HIS B C 1
ATOM 6246 O O . HIS B 1 349 ? -3.82 -21.906 -20.641 1 89.31 349 HIS B O 1
ATOM 6252 N N . GLY B 1 350 ? -2.215 -21.328 -19.203 1 92.75 350 GLY B N 1
ATOM 6253 C CA . GLY B 1 350 ? -2.273 -22.609 -18.516 1 92.75 350 GLY B CA 1
ATOM 6254 C C . GLY B 1 350 ? -2.508 -22.469 -17.016 1 92.75 350 GLY B C 1
ATOM 6255 O O . GLY B 1 350 ? -2.896 -21.406 -16.547 1 92.75 350 GLY B O 1
ATOM 6256 N N . MET B 1 351 ? -2.35 -23.578 -16.359 1 95.31 351 MET B N 1
ATOM 6257 C CA . MET B 1 351 ? -2.518 -23.688 -14.914 1 95.31 351 MET B CA 1
ATOM 6258 C C . MET B 1 351 ? -1.439 -24.578 -14.305 1 95.31 351 MET B C 1
ATOM 6260 O O . MET B 1 351 ? -0.923 -25.469 -14.969 1 95.31 351 MET B O 1
ATOM 6264 N N . SER B 1 352 ? -1.041 -24.25 -13.078 1 95.69 352 SER B N 1
ATOM 6265 C CA . SER B 1 352 ? -0.118 -25.109 -12.352 1 95.69 352 SER B CA 1
ATOM 6266 C C . SER B 1 352 ? -0.499 -26.578 -12.516 1 95.69 352 SER B C 1
ATOM 6268 O O . SER B 1 352 ? -1.679 -26.938 -12.445 1 95.69 352 SER B O 1
ATOM 6270 N N . SER B 1 353 ? 0.558 -27.422 -12.734 1 96.62 353 SER B N 1
ATOM 6271 C CA . SER B 1 353 ? 0.311 -28.844 -12.898 1 96.62 353 SER B CA 1
ATOM 6272 C C . SER B 1 353 ? -0.351 -29.453 -11.664 1 96.62 353 SER B C 1
ATOM 6274 O O . SER B 1 353 ? -1.214 -30.328 -11.781 1 96.62 353 SER B O 1
ATOM 6276 N N . THR B 1 354 ? 0.044 -28.953 -10.539 1 97.75 354 THR B N 1
ATOM 6277 C CA . THR B 1 354 ? -0.514 -29.422 -9.273 1 97.75 354 THR B CA 1
ATOM 6278 C C . THR B 1 354 ? -2.002 -29.109 -9.188 1 97.75 354 THR B C 1
ATOM 6280 O O . THR B 1 354 ? -2.818 -29.984 -8.898 1 97.75 354 THR B O 1
ATOM 6283 N N . LEU B 1 355 ? -2.375 -27.891 -9.453 1 98.06 355 LEU B N 1
ATOM 6284 C CA . LEU B 1 355 ? -3.773 -27.484 -9.383 1 98.06 355 LEU B CA 1
ATOM 6285 C C . LEU B 1 355 ? -4.586 -28.156 -10.492 1 98.06 355 LEU B C 1
ATOM 6287 O O . LEU B 1 355 ? -5.762 -28.469 -10.305 1 98.06 355 LEU B O 1
ATOM 6291 N N . SER B 1 356 ? -3.93 -28.297 -11.641 1 98 356 SER B N 1
ATOM 6292 C CA . SER B 1 356 ? -4.586 -28.984 -12.75 1 98 356 SER B CA 1
ATOM 6293 C C . SER B 1 356 ? -4.961 -30.406 -12.359 1 98 356 SER B C 1
ATOM 6295 O O . SER B 1 356 ? -6.078 -30.859 -12.633 1 98 356 SER B O 1
ATOM 6297 N N . GLN B 1 357 ? -4.043 -31.125 -11.766 1 98.12 357 GLN B N 1
ATOM 6298 C CA . GLN B 1 357 ? -4.305 -32.5 -11.344 1 98.12 357 GLN B CA 1
ATOM 6299 C C . GLN B 1 357 ? -5.418 -32.531 -10.297 1 98.12 357 GLN B C 1
ATOM 6301 O O . GLN B 1 357 ? -6.293 -33.406 -10.359 1 98.12 357 GLN B O 1
ATOM 6306 N N . LEU B 1 358 ? -5.363 -31.625 -9.32 1 98.44 358 LEU B N 1
ATOM 6307 C CA . LEU B 1 358 ? -6.391 -31.578 -8.281 1 98.44 358 LEU B CA 1
ATOM 6308 C C . LEU B 1 358 ? -7.762 -31.312 -8.891 1 98.44 358 LEU B C 1
ATOM 6310 O O . LEU B 1 358 ? -8.758 -31.906 -8.469 1 98.44 358 LEU B O 1
ATOM 6314 N N . TYR B 1 359 ? -7.809 -30.422 -9.836 1 98.56 359 TYR B N 1
ATOM 6315 C CA . TYR B 1 359 ? -9.055 -30.109 -10.523 1 98.56 359 TYR B CA 1
ATOM 6316 C C . TYR B 1 359 ? -9.539 -31.312 -11.328 1 98.56 359 TYR B C 1
ATOM 6318 O O . TYR B 1 359 ? -10.727 -31.656 -11.297 1 98.56 359 TYR B O 1
ATOM 6326 N N . ASP B 1 360 ? -8.648 -31.938 -12.047 1 98.19 360 ASP B N 1
ATOM 6327 C CA . ASP B 1 360 ? -8.984 -33.094 -12.852 1 98.19 360 ASP B CA 1
ATOM 6328 C C . ASP B 1 360 ? -9.508 -34.25 -11.977 1 98.19 360 ASP B C 1
ATOM 6330 O O . ASP B 1 360 ? -10.367 -35 -12.406 1 98.19 360 ASP B O 1
ATOM 6334 N N . ASP B 1 361 ? -9.016 -34.281 -10.805 1 98.19 361 ASP B N 1
ATOM 6335 C CA . ASP B 1 361 ? -9.414 -35.344 -9.867 1 98.19 361 ASP B CA 1
ATOM 6336 C C . ASP B 1 361 ? -10.75 -35 -9.203 1 98.19 361 ASP B C 1
ATOM 6338 O O . ASP B 1 361 ? -11.266 -35.781 -8.406 1 98.19 361 ASP B O 1
ATOM 6342 N N . GLY B 1 362 ? -11.266 -33.844 -9.461 1 97.88 362 GLY B N 1
ATOM 6343 C CA . GLY B 1 362 ? -12.562 -33.438 -8.93 1 97.88 362 GLY B CA 1
ATOM 6344 C C . GLY B 1 362 ? -12.492 -32.906 -7.516 1 97.88 362 GLY B C 1
ATOM 6345 O O . GLY B 1 362 ? -13.492 -32.906 -6.797 1 97.88 362 GLY B O 1
ATOM 6346 N N . LEU B 1 363 ? -11.32 -32.438 -7.059 1 98.19 363 LEU B N 1
ATOM 6347 C CA . LEU B 1 363 ? -11.117 -32.031 -5.672 1 98.19 363 LEU B CA 1
ATOM 6348 C C . LEU B 1 363 ? -11.336 -30.547 -5.5 1 98.19 363 LEU B C 1
ATOM 6350 O O . LEU B 1 363 ? -11.406 -30.047 -4.375 1 98.19 363 LEU B O 1
ATOM 6354 N N . MET B 1 364 ? -11.469 -29.797 -6.59 1 97.75 364 MET B N 1
ATOM 6355 C CA . MET B 1 364 ? -11.812 -28.375 -6.57 1 97.75 364 MET B CA 1
ATOM 6356 C C . MET B 1 364 ? -12.695 -28.016 -7.762 1 97.75 364 MET B C 1
ATOM 6358 O O . MET B 1 364 ? -12.781 -28.766 -8.727 1 97.75 364 MET B O 1
ATOM 6362 N N . GLU B 1 365 ? -13.375 -26.875 -7.582 1 98.38 365 GLU B N 1
ATOM 6363 C CA . GLU B 1 365 ? -14.227 -26.312 -8.633 1 98.38 365 GLU B CA 1
ATOM 6364 C C . GLU B 1 365 ? -13.562 -25.109 -9.289 1 98.38 365 GLU B C 1
ATOM 6366 O O . GLU B 1 365 ? -12.586 -24.578 -8.773 1 98.38 365 GLU B O 1
ATOM 6371 N N . ALA B 1 366 ? -14.109 -24.828 -10.477 1 98.69 366 ALA B N 1
ATOM 6372 C CA . ALA B 1 366 ? -13.656 -23.609 -11.156 1 98.69 366 ALA B CA 1
ATOM 6373 C C . ALA B 1 366 ? -14.836 -22.859 -11.781 1 98.69 366 ALA B C 1
ATOM 6375 O O . ALA B 1 366 ? -15.797 -23.484 -12.234 1 98.69 366 ALA B O 1
ATOM 6376 N N . VAL B 1 367 ? -14.812 -21.609 -11.703 1 98.69 367 VAL B N 1
ATOM 6377 C CA . VAL B 1 367 ? -15.789 -20.75 -12.375 1 98.69 367 VAL B CA 1
ATOM 6378 C C . VAL B 1 367 ? -15.07 -19.609 -13.102 1 98.69 367 VAL B C 1
ATOM 6380 O O . VAL B 1 367 ? -13.945 -19.25 -12.742 1 98.69 367 VAL B O 1
ATOM 6383 N N . SER B 1 368 ? -15.586 -19.141 -14.172 1 97.88 368 SER B N 1
ATOM 6384 C CA . SER B 1 368 ? -15.062 -17.984 -14.891 1 97.88 368 SER B CA 1
ATOM 6385 C C . SER B 1 368 ? -16.016 -16.797 -14.805 1 97.88 368 SER B C 1
ATOM 6387 O O . SER B 1 36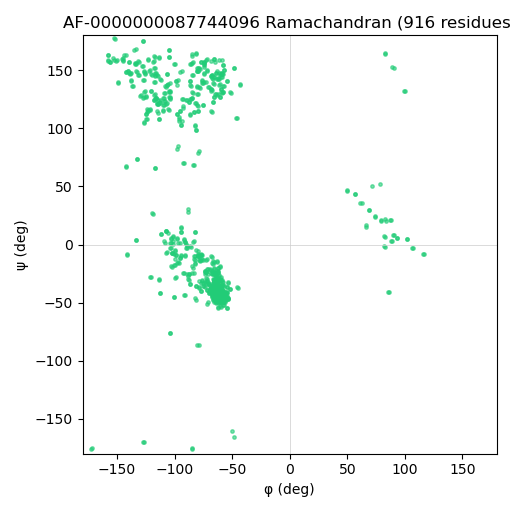8 ? -17.234 -16.969 -14.781 1 97.88 368 SER B O 1
ATOM 6389 N N . VAL B 1 369 ? -15.484 -15.617 -14.68 1 97.81 369 VAL B N 1
ATOM 6390 C CA . VAL B 1 369 ? -16.312 -14.422 -14.547 1 97.81 369 VAL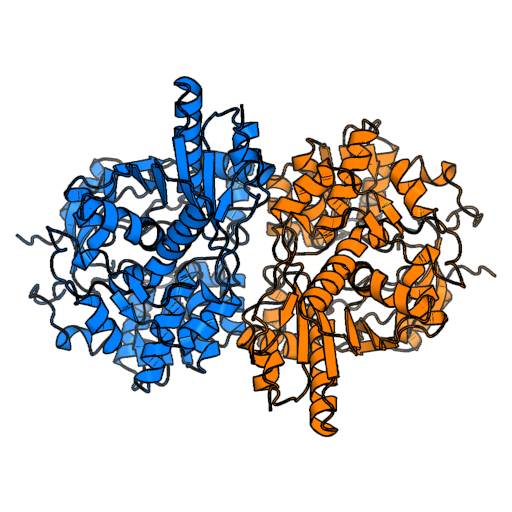 B CA 1
ATOM 6391 C C . VAL B 1 369 ? -15.836 -13.352 -15.516 1 97.81 369 VAL B C 1
ATOM 6393 O O . VAL B 1 369 ? -14.641 -13.25 -15.812 1 97.81 369 VAL B O 1
ATOM 6396 N N . PRO B 1 370 ? -16.766 -12.539 -16.062 1 97.06 370 PRO B N 1
ATOM 6397 C CA . PRO B 1 370 ? -16.391 -11.453 -16.969 1 97.06 370 PRO B CA 1
ATOM 6398 C C . PRO B 1 370 ? -15.812 -10.242 -16.234 1 97.06 370 PRO B C 1
ATOM 6400 O O . PRO B 1 370 ? -16.141 -10.023 -15.062 1 97.06 370 PRO B O 1
ATOM 6403 N N . GLN B 1 371 ? -15.039 -9.438 -16.953 1 96.12 371 GLN B N 1
ATOM 6404 C CA . GLN B 1 371 ? -14.266 -8.398 -16.281 1 96.12 371 GLN B CA 1
ATOM 6405 C C . GLN B 1 371 ? -15.172 -7.273 -15.781 1 96.12 371 GLN B C 1
ATOM 6407 O O . GLN B 1 371 ? -14.875 -6.648 -14.758 1 96.12 371 GLN B O 1
ATOM 6412 N N . THR B 1 372 ? -16.312 -6.949 -16.453 1 97.5 372 THR B N 1
ATOM 6413 C CA . THR B 1 372 ? -17.203 -5.887 -15.977 1 97.5 372 THR B CA 1
ATOM 6414 C C . THR B 1 372 ? -17.75 -6.227 -14.594 1 97.5 372 THR B C 1
ATOM 6416 O O . THR B 1 372 ? -17.828 -5.359 -13.727 1 97.5 372 THR B O 1
ATOM 6419 N N . LYS B 1 373 ? -18.094 -7.496 -14.422 1 97.88 373 LYS B N 1
ATOM 6420 C CA . LYS B 1 373 ? -18.609 -7.941 -13.133 1 97.88 373 LYS B CA 1
ATOM 6421 C C . LYS B 1 373 ? -17.516 -7.949 -12.07 1 97.88 373 LYS B C 1
ATOM 6423 O O . LYS B 1 373 ? -17.781 -7.691 -10.891 1 97.88 373 LYS B O 1
ATOM 6428 N N . VAL B 1 374 ? -16.344 -8.242 -12.492 1 97.75 374 VAL B N 1
ATOM 6429 C CA . VAL B 1 374 ? -15.188 -8.242 -11.594 1 97.75 374 VAL B CA 1
ATOM 6430 C C . VAL B 1 374 ? -14.953 -6.828 -11.062 1 97.75 374 VAL B C 1
ATOM 6432 O O . VAL B 1 374 ? -14.766 -6.637 -9.859 1 97.75 374 VAL B O 1
ATOM 6435 N N . PHE B 1 375 ? -15.031 -5.816 -11.891 1 97.69 375 PHE B N 1
ATOM 6436 C CA . PHE B 1 375 ? -14.758 -4.445 -11.484 1 97.69 375 PHE B CA 1
ATOM 6437 C C . PHE B 1 375 ? -15.93 -3.871 -10.695 1 97.69 375 PHE B C 1
ATOM 6439 O O . PHE B 1 375 ? -15.742 -3.033 -9.812 1 97.69 375 PHE B O 1
ATOM 6446 N N . GLU B 1 376 ? -17.156 -4.332 -11.023 1 98.12 376 GLU B N 1
ATOM 6447 C CA . GLU B 1 376 ? -18.281 -3.982 -10.172 1 98.12 376 GLU B CA 1
ATOM 6448 C C . GLU B 1 376 ? -18.062 -4.438 -8.734 1 98.12 376 GLU B C 1
ATOM 6450 O O . GLU B 1 376 ? -18.281 -3.67 -7.797 1 98.12 376 GLU B O 1
ATOM 6455 N N . ALA B 1 377 ? -17.641 -5.676 -8.602 1 98.31 377 ALA B N 1
ATOM 6456 C CA . ALA B 1 377 ? -17.375 -6.234 -7.281 1 98.31 377 ALA B CA 1
ATOM 6457 C C . ALA B 1 377 ? -16.219 -5.512 -6.605 1 98.31 377 ALA B C 1
ATOM 6459 O O . ALA B 1 377 ? -16.25 -5.254 -5.398 1 98.31 377 ALA B O 1
ATOM 6460 N N . ALA B 1 378 ? -15.18 -5.191 -7.391 1 97.88 378 ALA B N 1
ATOM 6461 C CA . ALA B 1 378 ? -14.008 -4.504 -6.871 1 97.88 378 ALA B CA 1
ATOM 6462 C C . ALA B 1 378 ? -14.383 -3.145 -6.285 1 97.88 378 ALA B C 1
ATOM 6464 O O . ALA B 1 378 ? -13.93 -2.787 -5.191 1 97.88 378 ALA B O 1
ATOM 6465 N N . GLU B 1 379 ? -15.172 -2.404 -7.035 1 97.31 379 GLU B N 1
ATOM 6466 C CA . GLU B 1 379 ? -15.586 -1.08 -6.586 1 97.31 379 GLU B CA 1
ATOM 6467 C C . GLU B 1 379 ? -16.453 -1.171 -5.328 1 97.31 379 GLU B C 1
ATOM 6469 O O . GLU B 1 379 ? -16.25 -0.413 -4.375 1 97.31 379 GLU B O 1
ATOM 6474 N N . GLU B 1 380 ? -17.391 -2.072 -5.352 1 97.12 380 GLU B N 1
ATOM 6475 C CA . GLU B 1 380 ? -18.234 -2.26 -4.176 1 97.12 380 GLU B CA 1
ATOM 6476 C C . GLU B 1 380 ? -17.406 -2.609 -2.947 1 97.12 380 GLU B C 1
ATOM 6478 O O . GLU B 1 380 ? -17.609 -2.049 -1.869 1 97.12 380 GLU B O 1
ATOM 6483 N N . PHE B 1 381 ? -16.5 -3.498 -3.117 1 97.81 381 PHE B N 1
ATOM 6484 C CA . PHE B 1 381 ? -15.617 -3.926 -2.037 1 97.81 381 PHE B CA 1
ATOM 6485 C C . PHE B 1 381 ? -14.781 -2.758 -1.527 1 97.81 381 PHE B C 1
ATOM 6487 O O . PHE B 1 381 ? -14.664 -2.555 -0.317 1 97.81 381 PHE B O 1
ATOM 6494 N N . ALA B 1 382 ? -14.188 -2.01 -2.418 1 96.69 382 ALA B N 1
ATOM 6495 C CA . ALA B 1 382 ? -13.352 -0.867 -2.059 1 96.69 382 ALA B CA 1
ATOM 6496 C C . ALA B 1 382 ? -14.133 0.147 -1.231 1 96.69 382 ALA B C 1
ATOM 6498 O O . ALA B 1 382 ? -13.641 0.657 -0.225 1 96.69 382 ALA B O 1
ATOM 6499 N N . ARG B 1 383 ? -15.328 0.397 -1.606 1 96.12 383 ARG B N 1
ATOM 6500 C CA . ARG B 1 383 ? -16.141 1.448 -1.005 1 96.12 383 ARG B CA 1
ATOM 6501 C C . ARG B 1 383 ? -16.578 1.066 0.407 1 96.12 383 ARG B C 1
ATOM 6503 O O . ARG B 1 383 ? -16.797 1.938 1.252 1 96.12 383 ARG B O 1
ATOM 6510 N N . VAL B 1 384 ? -16.547 -0.28 0.692 1 95 384 VAL B N 1
ATOM 6511 C CA . VAL B 1 384 ? -17.109 -0.666 1.984 1 95 384 VAL B CA 1
ATOM 6512 C C . VAL B 1 384 ? -16 -1.208 2.885 1 95 384 VAL B C 1
ATOM 6514 O O . VAL B 1 384 ? -16.094 -1.115 4.113 1 95 384 VAL B O 1
ATOM 6517 N N . GLU B 1 385 ? -14.977 -1.824 2.303 1 95.44 385 GLU B N 1
ATOM 6518 C CA . GLU B 1 385 ? -13.938 -2.447 3.109 1 95.44 385 GLU B CA 1
ATOM 6519 C C . GLU B 1 385 ? -12.648 -1.632 3.064 1 95.44 385 GLU B C 1
ATOM 6521 O O . GLU B 1 385 ? -11.672 -1.966 3.742 1 95.44 385 GLU B O 1
ATOM 6526 N N . GLY B 1 386 ? -12.625 -0.612 2.227 1 92.69 386 GLY B N 1
ATOM 6527 C CA . GLY B 1 386 ? -11.586 0.397 2.295 1 92.69 386 GLY B CA 1
ATOM 6528 C C . GLY B 1 386 ? -10.305 -0.016 1.586 1 92.69 386 GLY B C 1
ATOM 6529 O O . GLY B 1 386 ? -9.336 0.739 1.559 1 92.69 386 GLY B O 1
ATOM 6530 N N . ILE B 1 387 ? -10.211 -1.195 1.042 1 94 387 ILE B N 1
ATOM 6531 C CA . ILE B 1 387 ? -9.047 -1.664 0.305 1 94 387 ILE B CA 1
ATOM 6532 C C . ILE B 1 387 ? -9.336 -1.631 -1.193 1 94 387 ILE B C 1
ATOM 6534 O O . ILE B 1 387 ? -10.383 -2.096 -1.641 1 94 387 ILE B O 1
ATOM 6538 N N . LEU B 1 388 ? -8.445 -0.966 -1.927 1 94.25 388 LEU B N 1
ATOM 6539 C CA . LEU B 1 388 ? -8.539 -0.97 -3.383 1 94.25 388 LEU B CA 1
ATOM 6540 C C . LEU B 1 388 ? -7.914 -2.234 -3.963 1 94.25 388 LEU B C 1
ATOM 6542 O O . LEU B 1 388 ? -6.691 -2.324 -4.098 1 94.25 388 LEU B O 1
ATOM 6546 N N . PRO B 1 389 ? -8.742 -3.154 -4.348 1 95.19 389 PRO B N 1
ATOM 6547 C CA . PRO B 1 389 ? -8.188 -4.453 -4.738 1 95.19 389 PRO B CA 1
ATOM 6548 C C . PRO B 1 389 ? -7.625 -4.449 -6.16 1 95.19 389 PRO B C 1
ATOM 6550 O O . PRO B 1 389 ? -8.078 -3.676 -7.008 1 95.19 389 PRO B O 1
ATOM 6553 N N . ALA B 1 390 ? -6.613 -5.254 -6.41 1 92.62 390 ALA B N 1
ATOM 6554 C CA . ALA B 1 390 ? -6.168 -5.543 -7.77 1 92.62 390 ALA B CA 1
ATOM 6555 C C . ALA B 1 390 ? -7.25 -6.285 -8.555 1 92.62 390 ALA B C 1
ATOM 6557 O O . ALA B 1 390 ? -7.98 -7.105 -7.992 1 92.62 390 ALA B O 1
ATOM 6558 N N . PRO B 1 391 ? -7.27 -6.008 -9.844 1 92.88 391 PRO B N 1
ATOM 6559 C CA . PRO B 1 391 ? -8.266 -6.719 -10.648 1 92.88 391 PRO B CA 1
ATOM 6560 C C . PRO B 1 391 ? -8.133 -8.234 -10.547 1 92.88 391 PRO B C 1
ATOM 6562 O O . PRO B 1 391 ? -9.141 -8.953 -10.57 1 92.88 391 PRO B O 1
ATOM 6565 N N . GLU B 1 392 ? -6.914 -8.797 -10.438 1 92.38 392 GLU B N 1
ATOM 6566 C CA . GLU B 1 392 ? -6.715 -10.242 -10.352 1 92.38 392 GLU B CA 1
ATOM 6567 C C . GLU B 1 392 ? -7.477 -10.836 -9.172 1 92.38 392 GLU B C 1
ATOM 6569 O O . GLU B 1 392 ? -8.32 -11.719 -9.352 1 92.38 392 GLU B O 1
ATOM 6574 N N . SER B 1 393 ? -7.289 -10.273 -7.988 1 93.94 393 SER B N 1
ATOM 6575 C CA . SER B 1 393 ? -7.91 -10.828 -6.789 1 93.94 393 SER B CA 1
ATOM 6576 C C . SER B 1 393 ? -9.383 -10.438 -6.703 1 93.94 393 SER B C 1
ATOM 6578 O O . SER B 1 393 ? -10.148 -11.047 -5.949 1 93.94 393 SER B O 1
ATOM 6580 N N . SER B 1 394 ? -9.781 -9.461 -7.512 1 97 394 SER B N 1
ATOM 6581 C CA . SER B 1 394 ? -11.188 -9.07 -7.531 1 97 394 SER B CA 1
ATOM 6582 C C . SER B 1 394 ? -12.055 -10.164 -8.141 1 97 394 SER B C 1
ATOM 6584 O O . SER B 1 394 ? -13.266 -10.195 -7.91 1 97 394 SER B O 1
ATOM 6586 N N . HIS B 1 395 ? -11.438 -11.031 -8.93 1 97.56 395 HIS B N 1
ATOM 6587 C CA . HIS B 1 395 ? -12.172 -12.211 -9.383 1 97.56 395 HIS B CA 1
ATOM 6588 C C . HIS B 1 395 ? -12.688 -13.023 -8.211 1 97.56 395 HIS B C 1
ATOM 6590 O O . HIS B 1 395 ? -13.844 -13.469 -8.211 1 97.56 395 HIS B O 1
ATOM 6596 N N . ALA B 1 396 ? -11.844 -13.227 -7.234 1 98.25 396 ALA B N 1
ATOM 6597 C CA . ALA B 1 396 ? -12.25 -13.953 -6.031 1 98.25 396 ALA B CA 1
ATOM 6598 C C . ALA B 1 396 ? -13.312 -13.188 -5.262 1 98.25 396 ALA B C 1
ATOM 6600 O O . ALA B 1 396 ? -14.242 -13.781 -4.703 1 98.25 396 ALA B O 1
ATOM 6601 N N . ILE B 1 397 ? -13.227 -11.852 -5.219 1 98.62 397 ILE B N 1
ATOM 6602 C CA . ILE B 1 397 ? -14.219 -11.016 -4.543 1 98.62 397 ILE B CA 1
ATOM 6603 C C . ILE B 1 397 ? -15.586 -11.211 -5.195 1 98.62 397 ILE B C 1
ATOM 6605 O O . ILE B 1 397 ? -16.594 -11.359 -4.504 1 98.62 397 ILE B O 1
ATOM 6609 N N . ARG B 1 398 ? -15.617 -11.188 -6.512 1 98.62 398 ARG B N 1
ATOM 6610 C CA . ARG B 1 398 ? -16.875 -11.336 -7.258 1 98.62 398 ARG B CA 1
ATOM 6611 C C . ARG B 1 398 ? -17.578 -12.633 -6.875 1 98.62 398 ARG B C 1
ATOM 6613 O O . ARG B 1 398 ? -18.781 -12.625 -6.594 1 98.62 398 ARG B O 1
ATOM 6620 N N . VAL B 1 399 ? -16.844 -13.68 -6.828 1 98.88 399 VAL B N 1
ATOM 6621 C CA . VAL B 1 399 ? -17.438 -14.984 -6.562 1 98.88 399 VAL B CA 1
ATOM 6622 C C . VAL B 1 399 ? -17.781 -15.102 -5.074 1 98.88 399 VAL B C 1
ATOM 6624 O O . VAL B 1 399 ? -18.781 -15.719 -4.703 1 98.88 399 VAL B O 1
ATOM 6627 N N . ALA B 1 400 ? -16.953 -14.523 -4.176 1 98.88 400 ALA B N 1
ATOM 6628 C CA . ALA B 1 400 ? -17.297 -14.477 -2.756 1 98.88 400 ALA B CA 1
ATOM 6629 C C . ALA B 1 400 ? -18.641 -13.789 -2.525 1 98.88 400 ALA B C 1
ATOM 6631 O O . ALA B 1 400 ? -19.438 -14.25 -1.72 1 98.88 400 ALA B O 1
ATOM 6632 N N . ILE B 1 401 ? -18.828 -12.688 -3.238 1 98.88 401 ILE B N 1
ATOM 6633 C CA . ILE B 1 401 ? -20.094 -11.961 -3.135 1 98.88 401 ILE B CA 1
ATOM 6634 C C . ILE B 1 401 ? -21.234 -12.836 -3.645 1 98.88 401 ILE B C 1
ATOM 6636 O O . ILE B 1 401 ? -22.297 -12.914 -3.016 1 98.88 401 ILE B O 1
ATOM 6640 N N . ASP B 1 402 ? -21.031 -13.531 -4.801 1 98.81 402 ASP B N 1
ATOM 6641 C CA . ASP B 1 402 ? -22.047 -14.43 -5.336 1 98.81 402 ASP B CA 1
ATOM 6642 C C . ASP B 1 402 ? -22.438 -15.5 -4.309 1 98.81 402 ASP B C 1
ATOM 6644 O O . ASP B 1 402 ? -23.625 -15.758 -4.094 1 98.81 402 ASP B O 1
ATOM 6648 N N . GLU B 1 403 ? -21.422 -16.109 -3.705 1 98.81 403 GLU B N 1
ATOM 6649 C CA . GLU B 1 403 ? -21.672 -17.156 -2.717 1 98.81 403 GLU B CA 1
ATOM 6650 C C . GLU B 1 403 ? -22.391 -16.594 -1.494 1 98.81 403 GLU B C 1
ATOM 6652 O O . GLU B 1 403 ? -23.266 -17.25 -0.914 1 98.81 403 GLU B O 1
ATOM 6657 N N . ALA B 1 404 ? -22 -15.414 -1.048 1 98.81 404 ALA B N 1
ATOM 6658 C CA . ALA B 1 404 ? -22.656 -14.758 0.082 1 98.81 404 ALA B CA 1
ATOM 6659 C C . ALA B 1 404 ? -24.125 -14.484 -0.22 1 98.81 404 ALA B C 1
ATOM 6661 O O . ALA B 1 404 ? -24.984 -14.609 0.659 1 98.81 404 ALA B O 1
ATOM 6662 N N . LEU B 1 405 ? -24.391 -14.047 -1.455 1 98.75 405 LEU B N 1
ATOM 6663 C CA . LEU B 1 405 ? -25.766 -13.773 -1.854 1 98.75 405 LEU B CA 1
ATOM 6664 C C . LEU B 1 405 ? -26.578 -15.055 -1.925 1 98.75 405 LEU B C 1
ATOM 6666 O O . LEU B 1 405 ? -27.781 -15.055 -1.631 1 98.75 405 LEU B O 1
ATOM 6670 N N . LYS B 1 406 ? -25.953 -16.156 -2.361 1 98.62 406 LYS B N 1
ATOM 6671 C CA . LYS B 1 406 ? -26.641 -17.453 -2.299 1 98.62 406 LYS B CA 1
ATOM 6672 C C . LYS B 1 406 ? -27.016 -17.797 -0.864 1 98.62 406 LYS B C 1
ATOM 6674 O O . LYS B 1 406 ? -28.094 -18.359 -0.621 1 98.62 406 LYS B O 1
ATOM 6679 N N . CYS B 1 407 ? -26.078 -17.547 0.04 1 98.56 407 CYS B N 1
ATOM 6680 C CA . CYS B 1 407 ? -26.375 -17.766 1.451 1 98.56 407 CYS B CA 1
ATOM 6681 C C . CYS B 1 407 ? -27.562 -16.922 1.909 1 98.56 407 CYS B C 1
ATOM 6683 O O . CYS B 1 407 ? -28.359 -17.375 2.734 1 98.56 407 CYS B O 1
ATOM 6685 N N . LYS B 1 408 ? -27.562 -15.703 1.418 1 98.25 408 LYS B N 1
ATOM 6686 C CA . LYS B 1 408 ? -28.703 -14.836 1.73 1 98.25 408 LYS B CA 1
ATOM 6687 C C . LYS B 1 408 ? -30.016 -15.461 1.274 1 98.25 408 LYS B C 1
ATOM 6689 O O . LYS B 1 408 ? -31 -15.445 2.012 1 98.25 408 LYS B O 1
ATOM 6694 N N . GLU B 1 409 ? -30 -15.992 0.121 1 98.38 409 GLU B N 1
ATOM 6695 C CA . GLU B 1 409 ? -31.203 -16.609 -0.444 1 98.38 409 GLU B CA 1
ATOM 6696 C C . GLU B 1 409 ? -31.594 -17.859 0.342 1 98.38 409 GLU B C 1
ATOM 6698 O O . GLU B 1 409 ? -32.781 -18.078 0.601 1 98.38 409 GLU B O 1
ATOM 6703 N N . THR B 1 410 ? -30.688 -18.641 0.727 1 98 410 THR B N 1
ATOM 6704 C CA . THR B 1 410 ? -30.969 -19.922 1.351 1 98 410 THR B CA 1
ATOM 6705 C C . THR B 1 410 ? -31.094 -19.766 2.863 1 98 410 THR B C 1
ATOM 6707 O O . THR B 1 410 ? -31.641 -20.656 3.533 1 98 410 THR B O 1
ATOM 6710 N N . GLY B 1 411 ? -30.453 -18.75 3.402 1 97.56 411 GLY B N 1
ATOM 6711 C CA . GLY B 1 411 ? -30.438 -18.531 4.84 1 97.56 411 GLY B CA 1
ATOM 6712 C C . GLY B 1 411 ? -29.312 -19.25 5.547 1 97.56 411 GLY B C 1
ATOM 6713 O O . GLY B 1 411 ? -29.156 -19.141 6.766 1 97.56 411 GLY B O 1
ATOM 6714 N N . GLU B 1 412 ? -28.453 -19.922 4.789 1 97.5 412 GLU B N 1
ATOM 6715 C CA . GLU B 1 412 ? -27.359 -20.688 5.375 1 97.5 412 GLU B CA 1
ATOM 6716 C C . GLU B 1 412 ? -26.234 -19.766 5.84 1 97.5 412 GLU B C 1
ATOM 6718 O O . GLU B 1 412 ? -25.922 -18.766 5.172 1 97.5 412 GLU B O 1
ATOM 6723 N N . GLU B 1 413 ? -25.734 -20.094 6.953 1 96.69 413 GLU B N 1
ATOM 6724 C CA . GLU B 1 413 ? -24.594 -19.344 7.488 1 96.69 413 GLU B CA 1
ATOM 6725 C C . GLU B 1 413 ? -23.281 -20.047 7.176 1 96.69 413 GLU B C 1
ATOM 6727 O O . GLU B 1 413 ? -22.719 -20.734 8.031 1 96.69 413 GLU B O 1
ATOM 6732 N N . LYS B 1 414 ? -22.781 -19.797 6.039 1 98.19 414 LYS B N 1
ATOM 6733 C CA . LYS B 1 414 ? -21.516 -20.391 5.648 1 98.19 414 LYS B CA 1
ATOM 6734 C C . LYS B 1 414 ? -20.359 -19.438 5.926 1 98.19 414 LYS B C 1
ATOM 6736 O O . LYS B 1 414 ? -20.531 -18.219 5.918 1 98.19 414 LYS B O 1
ATOM 6741 N N . THR B 1 415 ? -19.234 -20.016 6.23 1 98.56 415 THR B N 1
ATOM 6742 C CA . THR B 1 415 ? -18 -19.234 6.344 1 98.56 415 THR B CA 1
ATOM 6743 C C . THR B 1 415 ? -17.219 -19.266 5.031 1 98.56 415 THR B C 1
ATOM 6745 O O . THR B 1 415 ? -16.781 -20.328 4.594 1 98.56 415 THR B O 1
ATOM 6748 N N . ILE B 1 416 ? -17.094 -18.141 4.426 1 98.88 416 ILE B N 1
ATOM 6749 C CA . ILE B 1 416 ? -16.391 -17.969 3.158 1 98.88 416 ILE B CA 1
ATOM 6750 C C . ILE B 1 416 ? -15.031 -17.328 3.4 1 98.88 416 ILE B C 1
ATOM 6752 O O . ILE B 1 416 ? -14.938 -16.281 4.062 1 98.88 416 ILE B O 1
ATOM 6756 N N . VAL B 1 417 ? -13.969 -17.953 2.936 1 98.88 417 VAL B N 1
ATOM 6757 C CA . VAL B 1 417 ? -12.617 -17.391 2.998 1 98.88 417 VAL B CA 1
ATOM 6758 C C . VAL B 1 417 ? -12.07 -17.203 1.585 1 98.88 417 VAL B C 1
ATOM 6760 O O . VAL B 1 417 ? -12.062 -18.141 0.78 1 98.88 417 VAL B O 1
ATOM 6763 N N . PHE B 1 418 ? -11.656 -15.977 1.241 1 98.75 418 PHE B N 1
ATOM 6764 C CA . PHE B 1 418 ? -11.039 -15.805 -0.069 1 98.75 418 PHE B CA 1
ATOM 6765 C C . PHE B 1 418 ? -9.688 -15.109 0.058 1 98.75 418 PHE B C 1
ATOM 6767 O O . PHE B 1 418 ? -9.406 -14.469 1.072 1 98.75 418 PHE B O 1
ATOM 6774 N N . GLY B 1 419 ? -8.789 -15.367 -0.93 1 97.88 419 GLY B N 1
ATOM 6775 C CA . GLY B 1 419 ? -7.496 -14.703 -0.981 1 97.88 419 GLY B CA 1
ATOM 6776 C C . GLY B 1 419 ? -7.547 -13.352 -1.663 1 97.88 419 GLY B C 1
ATOM 6777 O O . GLY B 1 419 ? -8.102 -13.219 -2.756 1 97.88 419 GLY B O 1
ATOM 6778 N N . LEU B 1 420 ? -7.07 -12.359 -0.973 1 96.62 420 LEU B N 1
ATOM 6779 C CA . LEU B 1 420 ? -6.922 -11.023 -1.55 1 96.62 420 LEU B CA 1
ATOM 6780 C C . LEU B 1 420 ? -5.453 -10.641 -1.664 1 96.62 420 LEU B C 1
ATOM 6782 O O . LEU B 1 420 ? -4.766 -10.484 -0.65 1 96.62 420 LEU B O 1
ATOM 6786 N N . THR B 1 421 ? -4.996 -10.625 -2.801 1 90.75 421 THR B N 1
ATOM 6787 C CA . THR B 1 421 ? -3.609 -10.25 -3.045 1 90.75 421 THR B CA 1
ATOM 6788 C C . THR B 1 421 ? -3.521 -9.133 -4.082 1 90.75 421 THR B C 1
ATOM 6790 O O . THR B 1 421 ? -4.422 -8.977 -4.91 1 90.75 421 THR B O 1
ATOM 6793 N N . GLY B 1 422 ? -2.568 -8.305 -3.971 1 80.81 422 GLY B N 1
ATOM 6794 C CA . GLY B 1 422 ? -2.367 -7.227 -4.926 1 80.81 422 GLY B CA 1
ATOM 6795 C C . GLY B 1 422 ? -3.092 -5.949 -4.547 1 80.81 422 GLY B C 1
ATOM 6796 O O . GLY B 1 422 ? -4.082 -5.984 -3.811 1 80.81 422 GLY B O 1
ATOM 6797 N N . THR B 1 423 ? -2.586 -4.863 -4.941 1 85.88 423 THR B N 1
ATOM 6798 C CA . THR B 1 423 ? -3.217 -3.557 -4.785 1 85.88 423 THR B CA 1
ATOM 6799 C C . THR B 1 423 ? -3.57 -2.961 -6.145 1 85.88 423 THR B C 1
ATOM 6801 O O . THR B 1 423 ? -2.875 -3.199 -7.133 1 85.88 423 THR B O 1
ATOM 6804 N N . GLY B 1 424 ? -4.629 -2.283 -6.156 1 88.5 424 GLY B N 1
ATOM 6805 C CA . GLY B 1 424 ? -5.113 -1.707 -7.402 1 88.5 424 GLY B CA 1
ATOM 6806 C C . GLY B 1 424 ? -4.434 -0.397 -7.754 1 88.5 424 GLY B C 1
ATOM 6807 O O . GLY B 1 424 ? -4.777 0.235 -8.758 1 88.5 424 GLY B O 1
ATOM 6808 N N . TYR B 1 425 ? -3.355 -0.034 -7.051 1 86.5 425 TYR B N 1
ATOM 6809 C CA . TYR B 1 425 ? -2.736 1.275 -7.223 1 86.5 425 TYR B CA 1
ATOM 6810 C C . TYR B 1 425 ? -2.158 1.429 -8.625 1 86.5 425 TYR B C 1
ATOM 6812 O O . TYR B 1 425 ? -2.102 2.537 -9.164 1 86.5 425 TYR B O 1
ATOM 6820 N N . PHE B 1 426 ? -1.832 0.322 -9.188 1 82.94 426 PHE B N 1
ATOM 6821 C CA . PHE B 1 426 ? -1.146 0.376 -10.477 1 82.94 426 PHE B CA 1
ATOM 6822 C C . PHE B 1 426 ? -2.072 -0.065 -11.602 1 82.94 426 PHE B C 1
ATOM 6824 O O . PHE B 1 426 ? -1.624 -0.295 -12.727 1 82.94 426 PHE B O 1
ATOM 6831 N N . ASP B 1 427 ? -3.367 -0.182 -11.281 1 87.69 427 ASP B N 1
ATOM 6832 C CA . ASP B 1 427 ? -4.348 -0.651 -12.258 1 87.69 427 ASP B CA 1
ATOM 6833 C C . ASP B 1 427 ? -5.41 0.411 -12.523 1 87.69 427 ASP B C 1
ATOM 6835 O O . ASP B 1 427 ? -6.539 0.088 -12.906 1 87.69 427 ASP B O 1
ATOM 6839 N N . MET B 1 428 ? -5.059 1.602 -12.328 1 89.88 428 MET B N 1
ATOM 6840 C CA . MET B 1 428 ? -6.055 2.668 -12.344 1 89.88 428 MET B CA 1
ATOM 6841 C C . MET B 1 428 ? -6.535 2.947 -13.766 1 89.88 428 MET B C 1
ATOM 6843 O O . MET B 1 428 ? -7.652 3.426 -13.961 1 89.88 428 MET B O 1
ATOM 6847 N N . VAL B 1 429 ? -5.73 2.609 -14.773 1 88.62 429 VAL B N 1
ATOM 6848 C CA . VAL B 1 429 ? -6.191 2.734 -16.156 1 88.62 429 VAL B CA 1
ATOM 6849 C C . VAL B 1 429 ? -7.414 1.844 -16.375 1 88.62 429 VAL B C 1
ATOM 6851 O O . VAL B 1 429 ? -8.375 2.25 -17.031 1 88.62 429 VAL B O 1
ATOM 6854 N N . ALA B 1 430 ? -7.375 0.628 -15.844 1 91.88 430 ALA B N 1
ATOM 6855 C CA . ALA B 1 430 ? -8.508 -0.286 -15.969 1 91.88 430 ALA B CA 1
ATOM 6856 C C . ALA B 1 430 ? -9.727 0.246 -15.219 1 91.88 430 ALA B C 1
ATOM 6858 O O . ALA B 1 430 ? -10.852 0.177 -15.719 1 91.88 430 ALA B O 1
ATOM 6859 N N . TYR B 1 431 ? -9.539 0.754 -14.039 1 94.81 431 TYR B N 1
ATOM 6860 C CA . TYR B 1 431 ? -10.633 1.35 -13.273 1 94.81 431 TYR B CA 1
ATOM 6861 C C . TYR B 1 431 ? -11.242 2.531 -14.023 1 94.81 431 TYR B C 1
ATOM 6863 O O . TYR B 1 431 ? -12.461 2.725 -14 1 94.81 431 TYR B O 1
ATOM 6871 N N . GLU B 1 432 ? -10.359 3.293 -14.648 1 94.56 432 GLU B N 1
ATOM 6872 C CA . GLU B 1 432 ? -10.82 4.422 -15.453 1 94.56 432 GLU B CA 1
ATOM 6873 C C . GLU B 1 432 ? -11.727 3.959 -16.594 1 94.56 432 GLU B C 1
ATOM 6875 O O . GLU B 1 432 ? -12.797 4.523 -16.812 1 94.56 432 GLU B O 1
ATOM 6880 N N . LYS B 1 433 ? -11.258 3 -17.297 1 94.5 433 LYS B N 1
ATOM 6881 C CA . LYS B 1 433 ? -12.062 2.459 -18.391 1 94.5 433 LYS B CA 1
ATOM 6882 C C . LYS B 1 433 ? -13.414 1.954 -17.891 1 94.5 433 LYS B C 1
ATOM 6884 O O . LYS B 1 433 ? -14.43 2.115 -18.562 1 94.5 433 LYS B O 1
ATOM 6889 N N . PHE B 1 434 ? -13.438 1.297 -16.781 1 96.12 434 PHE B N 1
ATOM 6890 C CA . PHE B 1 434 ? -14.672 0.818 -16.172 1 96.12 434 PHE B CA 1
ATOM 6891 C C . PHE B 1 434 ? -15.602 1.981 -15.836 1 96.12 434 PHE B C 1
ATOM 6893 O O . PHE B 1 434 ? -16.781 1.966 -16.203 1 96.12 434 PHE B O 1
ATOM 6900 N N . HIS B 1 435 ? -15.07 3.029 -15.18 1 95.31 435 HIS B N 1
ATOM 6901 C CA . HIS B 1 435 ? -15.859 4.184 -14.773 1 95.31 435 HIS B CA 1
ATOM 6902 C C . HIS B 1 435 ? -16.406 4.938 -15.977 1 95.31 435 HIS B C 1
ATOM 6904 O O . HIS B 1 435 ? -17.5 5.492 -15.93 1 95.31 435 HIS B O 1
ATOM 6910 N N . ASP B 1 436 ? -15.625 4.902 -17.031 1 96.19 436 ASP B N 1
ATOM 6911 C CA . ASP B 1 436 ? -16 5.652 -18.234 1 96.19 436 ASP B CA 1
ATOM 6912 C C . ASP B 1 436 ? -16.938 4.836 -19.125 1 96.19 436 ASP B C 1
ATOM 6914 O O . ASP B 1 436 ? -17.359 5.301 -20.188 1 96.19 436 ASP B O 1
ATOM 6918 N N . GLY B 1 437 ? -17.266 3.617 -18.781 1 95.94 437 GLY B N 1
ATOM 6919 C CA . GLY B 1 437 ? -18.141 2.768 -19.562 1 95.94 437 GLY B CA 1
ATOM 6920 C C . GLY B 1 437 ? -17.5 2.215 -20.812 1 95.94 437 GLY B C 1
ATOM 6921 O O . GLY B 1 437 ? -18.188 1.896 -21.797 1 95.94 437 GLY B O 1
ATOM 6922 N N . LEU B 1 438 ? -16.219 2.133 -20.812 1 95.38 438 LEU B N 1
ATOM 6923 C CA . LEU B 1 438 ? -15.484 1.716 -21.984 1 95.38 438 LEU B CA 1
ATOM 6924 C C . LEU B 1 438 ? -15.008 0.273 -21.859 1 95.38 438 LEU B C 1
ATOM 6926 O O . LEU B 1 438 ? -14.43 -0.287 -22.781 1 95.38 438 LEU B O 1
ATOM 6930 N N . MET B 1 439 ? -15.258 -0.352 -20.734 1 94.69 439 MET B N 1
ATOM 6931 C CA . MET B 1 439 ? -14.836 -1.733 -20.516 1 94.69 439 MET B CA 1
ATOM 6932 C C . MET B 1 439 ? -15.812 -2.709 -21.172 1 94.69 439 MET B C 1
ATOM 6934 O O . MET B 1 439 ? -17.031 -2.594 -20.984 1 94.69 439 MET B O 1
ATOM 6938 N N . GLU B 1 440 ? -15.227 -3.617 -21.938 1 94.44 440 GLU B N 1
ATOM 6939 C CA . GLU B 1 440 ? -16.031 -4.629 -22.609 1 94.44 440 GLU B CA 1
ATOM 6940 C C . GLU B 1 440 ? -15.633 -6.035 -22.172 1 94.44 440 GLU B C 1
ATOM 6942 O O . GLU B 1 440 ? -14.453 -6.297 -21.922 1 94.44 440 GLU B O 1
ATOM 6947 N N . ASP B 1 441 ? -16.625 -6.871 -22.125 1 95.06 441 ASP B N 1
ATOM 6948 C CA . ASP B 1 441 ? -16.375 -8.273 -21.812 1 95.06 441 ASP B CA 1
ATOM 6949 C C . ASP B 1 441 ? -16.031 -9.062 -23.078 1 95.06 441 ASP B C 1
ATOM 6951 O O . ASP B 1 441 ? -16.578 -8.797 -24.156 1 95.06 441 ASP B O 1
ATOM 6955 N N . TYR B 1 442 ? -15.125 -9.93 -22.938 1 94.12 442 TYR B N 1
ATOM 6956 C CA . TYR B 1 442 ? -14.773 -10.828 -24.031 1 94.12 442 TYR B CA 1
ATOM 6957 C C . TYR B 1 442 ? -14.742 -12.281 -23.562 1 94.12 442 TYR B C 1
ATOM 6959 O O . TYR B 1 442 ? -14.141 -12.586 -22.531 1 94.12 442 TYR B O 1
ATOM 6967 N N . ILE B 1 443 ? -15.414 -13.125 -24.234 1 95.44 443 ILE B N 1
ATOM 6968 C CA . ILE B 1 443 ? -15.406 -14.57 -24.031 1 95.44 443 ILE B CA 1
ATOM 6969 C C . ILE B 1 443 ? -15 -15.273 -25.312 1 95.44 443 ILE B C 1
ATOM 6971 O O . ILE B 1 443 ? -15.68 -15.156 -26.344 1 95.44 443 ILE B O 1
ATOM 6975 N N . PRO B 1 444 ? -13.875 -15.914 -25.266 1 95.56 444 PRO B N 1
ATOM 6976 C CA . PRO B 1 444 ? -13.477 -16.578 -26.5 1 95.56 444 PRO B CA 1
ATOM 6977 C C . PRO B 1 444 ? -14.508 -17.609 -26.969 1 95.56 444 PRO B C 1
ATOM 6979 O O . PRO B 1 444 ? -15.125 -18.297 -26.156 1 95.56 444 PRO B O 1
ATOM 6982 N N . THR B 1 445 ? -14.617 -17.75 -28.344 1 96.25 445 THR B N 1
ATOM 6983 C CA . THR B 1 445 ? -15.516 -18.75 -28.922 1 96.25 445 THR B CA 1
ATOM 6984 C C . THR B 1 445 ? -14.867 -20.125 -28.922 1 96.25 445 THR B C 1
ATOM 6986 O O . THR B 1 445 ? -13.648 -20.25 -28.766 1 96.25 445 THR B O 1
ATOM 6989 N N . ASP B 1 446 ? -15.703 -21.125 -29.109 1 96.62 446 ASP B N 1
ATOM 6990 C CA . ASP B 1 446 ? -15.172 -22.484 -29.25 1 96.62 446 ASP B CA 1
ATOM 6991 C C . ASP B 1 446 ? -14.219 -22.578 -30.438 1 96.62 446 ASP B C 1
ATOM 6993 O O . ASP B 1 446 ? -13.211 -23.281 -30.375 1 96.62 446 ASP B O 1
ATOM 6997 N N . ALA B 1 447 ? -14.57 -21.891 -31.438 1 96.31 447 ALA B N 1
ATOM 6998 C CA . ALA B 1 447 ? -13.734 -21.906 -32.656 1 96.31 447 ALA B CA 1
ATOM 6999 C C . ALA B 1 447 ? -12.352 -21.344 -32.375 1 96.31 447 ALA B C 1
ATOM 7001 O O . ALA B 1 447 ? -11.344 -21.891 -32.812 1 96.31 447 ALA B O 1
ATOM 7002 N N . GLU B 1 448 ? -12.305 -20.281 -31.672 1 92.88 448 GLU B N 1
ATOM 7003 C CA . GLU B 1 448 ? -11.039 -19.672 -31.297 1 92.88 448 GLU B CA 1
ATOM 7004 C C . GLU B 1 448 ? -10.195 -20.609 -30.438 1 92.88 448 GLU B C 1
ATOM 7006 O O . GLU B 1 448 ? -8.992 -20.75 -30.672 1 92.88 448 GLU B O 1
ATOM 7011 N N . LEU B 1 449 ? -10.828 -21.219 -29.438 1 95.88 449 LEU B N 1
ATOM 7012 C CA . LEU B 1 449 ? -10.117 -22.125 -28.547 1 95.88 449 LEU B CA 1
ATOM 7013 C C . LEU B 1 449 ? -9.633 -23.359 -29.297 1 95.88 449 LEU B C 1
ATOM 7015 O O . LEU B 1 449 ? -8.516 -23.828 -29.078 1 95.88 449 LEU B O 1
ATOM 7019 N N . ASN B 1 450 ? -10.469 -23.828 -30.234 1 96.06 450 ASN B N 1
ATOM 7020 C CA . ASN B 1 450 ? -10.109 -25.016 -30.984 1 96.06 450 ASN B CA 1
ATOM 7021 C C . ASN B 1 450 ? -8.898 -24.766 -31.875 1 96.06 450 ASN B C 1
ATOM 7023 O O . ASN B 1 450 ? -8.086 -25.672 -32.094 1 96.06 450 ASN B O 1
ATOM 7027 N N . GLU B 1 451 ? -8.797 -23.609 -32.375 1 94.25 451 GLU B N 1
ATOM 7028 C CA . GLU B 1 451 ? -7.621 -23.25 -33.156 1 94.25 451 GLU B CA 1
ATOM 7029 C C . GLU B 1 451 ? -6.344 -23.375 -32.344 1 94.25 451 GLU B C 1
ATOM 7031 O O . GLU B 1 451 ? -5.32 -23.859 -32.844 1 94.25 451 GLU B O 1
ATOM 7036 N N . SER B 1 452 ? -6.449 -22.953 -31.156 1 91.44 452 SER B N 1
ATOM 7037 C CA . SER B 1 452 ? -5.301 -23.031 -30.25 1 91.44 452 SER B CA 1
ATOM 7038 C C . SER B 1 452 ? -5.035 -24.469 -29.828 1 91.44 452 SER B C 1
ATOM 7040 O O . SER B 1 452 ? -3.881 -24.906 -29.75 1 91.44 452 SER B O 1
ATOM 7042 N N . PHE B 1 453 ? -6.09 -25.234 -29.578 1 94.75 453 PHE B N 1
ATOM 7043 C CA . PHE B 1 453 ? -5.969 -26.625 -29.156 1 94.75 453 PHE B CA 1
ATOM 7044 C C . PHE B 1 453 ? -5.324 -27.484 -30.234 1 94.75 453 PHE B C 1
ATOM 7046 O O . PHE B 1 453 ? -4.621 -28.438 -29.938 1 94.75 453 PHE B O 1
ATOM 7053 N N . ALA B 1 454 ? -5.57 -27.062 -31.422 1 93.69 454 ALA B N 1
ATOM 7054 C CA . ALA B 1 454 ? -5.043 -27.828 -32.562 1 93.69 454 ALA B CA 1
ATOM 7055 C C . ALA B 1 454 ? -3.518 -27.766 -32.594 1 93.69 454 ALA B C 1
ATOM 7057 O O . ALA B 1 454 ? -2.873 -28.641 -33.188 1 93.69 454 ALA B O 1
ATOM 7058 N N . LYS B 1 455 ? -2.947 -26.906 -31.891 1 90.38 455 LYS B N 1
ATOM 70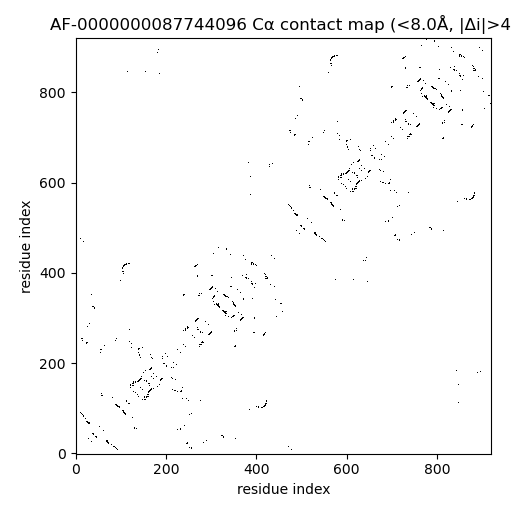59 C CA . LYS B 1 455 ? -1.5 -26.719 -31.922 1 90.38 455 LYS B CA 1
ATOM 7060 C C . LYS B 1 455 ? -0.835 -27.328 -30.703 1 90.38 455 LYS B C 1
ATOM 7062 O O . LYS B 1 455 ? 0.383 -27.234 -30.531 1 90.38 455 LYS B O 1
ATOM 7067 N N . LEU B 1 456 ? -1.582 -27.906 -29.875 1 92.62 456 LEU B N 1
ATOM 7068 C CA . LEU B 1 456 ? -1.016 -28.562 -28.703 1 92.62 456 LEU B CA 1
ATOM 7069 C C . LEU B 1 456 ? -0.093 -29.703 -29.125 1 92.62 456 LEU B C 1
ATOM 7071 O O . LEU B 1 456 ? -0.359 -30.391 -30.109 1 92.62 456 LEU B O 1
ATOM 7075 N N . PRO B 1 457 ? 1.001 -29.891 -28.375 1 89.88 457 PRO B N 1
ATOM 7076 C CA . PRO B 1 457 ? 1.844 -31.047 -28.688 1 89.88 457 PRO B CA 1
ATOM 7077 C C . PRO B 1 457 ? 1.091 -32.375 -28.578 1 89.88 457 PRO B C 1
ATOM 7079 O O . PRO B 1 457 ? 0.247 -32.531 -27.688 1 89.88 457 PRO B O 1
ATOM 7082 N N . LYS B 1 458 ? 1.237 -33.219 -29.641 1 83.38 458 LYS B N 1
ATOM 7083 C CA . LYS B 1 458 ? 0.591 -34.531 -29.625 1 83.38 458 LYS B CA 1
ATOM 7084 C C . LYS B 1 458 ? 1.384 -35.531 -28.781 1 83.38 458 LYS B C 1
ATOM 7086 O O . LYS B 1 458 ? 2.426 -36.031 -29.219 1 83.38 458 LYS B O 1
ATOM 7091 N N . MET B 1 459 ? 1.19 -35.438 -27.516 1 76.56 459 MET B N 1
ATOM 7092 C CA . MET B 1 459 ? 1.875 -36.375 -26.641 1 76.56 459 MET B CA 1
ATOM 7093 C C . MET B 1 459 ? 0.877 -37.281 -25.953 1 76.56 459 MET B C 1
ATOM 7095 O O . MET B 1 459 ? -0.273 -36.906 -25.719 1 76.56 459 MET B O 1
ATOM 7099 N N . ASP B 1 460 ? 0.971 -38.688 -26.047 1 56.84 460 ASP B N 1
ATOM 7100 C CA . ASP B 1 460 ? 0.134 -39.688 -25.406 1 56.84 460 ASP B CA 1
ATOM 7101 C C . ASP B 1 460 ? 0.217 -39.562 -23.891 1 56.84 460 ASP B C 1
ATOM 7103 O O . ASP B 1 460 ? 1.259 -39.188 -23.344 1 56.84 460 ASP B O 1
#

Secondary structure (DSSP, 8-state):
---TTGGG--SEE---GGGS-SEEE-GGGG-SSPPPPPB-TTT-PBP-HHHHTTTS-HHHHHHHH-SS--EEEPPHHHHHHHTTT-SPPEEE-HHHHHHHT-S-EEEEEE---STT-STHHHHHHHHHHHHHHTT-SEEEEEESSSHHHHHHHHHHHHHT-EEEEEEEHHHHHH-HHHHHHHHHTT-EEEEES-SSSHHHHHHHHHSTT----HHHHHHHHHHHHHHSTTEEE---SSSHHHHHHHHHHHHHHHHHHHHHT---SEEEEE-SSSHHHHHHHHHHHHHHHTTS---EEEEEEETTS-TTTT-EEEEEESSTTS-SPEEEEEES-TT----TT--SS---SS--HHHHHHHHTTSSEEEEE-HHHHHHHHHHHHHHH---B-HHHHHHHHHHHHHHHHHHHH----EEEEEE--BGGG-HHHHHHHHTT--------HHHHHHHHTTS----/---TTGGG--SEEPPPGGGS-SEEE-GGGG-SSPPPPPB-TTT-PBP-HHHHTTTS-HHHHHHHH-SS--EEEPPHHHHHHHTTT-SPPEEE-HHHHHHHT-S-EEEEEE---STT-STHHHHHHHHHHHHHHTT-SEEEEEESSSHHHHHHHHHHHHHT-EEEEEEEHHHHHH-HHHHHHHHHTT-EEEEES-SSSHHHHHHHHHSTT----HHHHHHHHHHHHHHSTTEEE---SSSHHHHHHHHHHHHHHHHHHHHHT---SEEEEE-SSSHHHHHHHHHHHHHHHTTS---EEEEEEETTS-TTTS-EEEEEESSTTS-SPEEEEEES-TT----TT--SS---SS--HHHHHHHHTTSSEEEEE-HHHHHHHHHHHHHHH---B-HHHHHHHHHHHHHHHHHHHH----EEEEEE--BGGG-HHHHHHHHTT--------HHHHHHHHTTS----

InterPro domains:
  IPR001926 Tryptophan synthase beta chain-like, PALP domain [PF00291] (85-422)
  IPR006316 Tryptophan synthase, beta chain-like [PIRSF500824] (12-442)
  IPR006316 Tryptophan synthase, beta chain-like [TIGR01415] (20-435)
  IPR023026 Tryptophan synthase beta chain/beta chain-like [MF_00133] (28-435)
  IPR023026 Tryptophan synthase beta chain/beta chain-like [PIRSF001413] (18-437)
  IPR023026 Tryptophan synthase beta chain/beta chain-like [PTHR48077] (49-436)
  IPR036052 Tryptophan synthase beta chain-like, PALP domain superfamily [G3DSA:3.40.50.1100] (38-247)
  IPR036052 Tryptophan synthase beta chain-like, PALP domain superfamily [G3DSA:3.40.50.1100] (86-428)
  IPR036052 Tryptophan synthase beta chain-like, PALP domain superfamily [SSF53686] (41-432)